Protein 2EPQ (pdb70)

Structure (mmCIF, N/CA/C/O backbone):
data_2EPQ
#
_entry.id   2EPQ
#
loop_
_entity.id
_entity.type
_entity.pdbx_description
1 polymer 'POZ-, AT hook-, and zinc finger-containing protein 1'
2 non-polymer 'ZINC ION'
#
loop_
_atom_site.group_PDB
_atom_site.id
_atom_site.type_symbol
_atom_site.label_atom_id
_atom_site.label_alt_id
_atom_site.label_comp_id
_atom_site.label_asym_id
_atom_site.label_entity_id
_atom_site.label_seq_id
_atom_site.pdbx_PDB_ins_code
_atom_site.Cartn_x
_atom_site.Cartn_y
_atom_site.Cartn_z
_atom_site.occupancy
_atom_site.B_iso_or_equiv
_atom_site.auth_seq_id
_atom_site.auth_comp_id
_atom_site.auth_asym_id
_atom_site.auth_atom_id
_atom_site.pdbx_PDB_model_num
ATOM 1 N N . GLY A 1 1 ? -4.126 9.120 -14.060 1.00 0.00 373 GLY A N 1
ATOM 2 C CA . GLY A 1 1 ? -3.592 9.448 -12.751 1.00 0.00 373 GLY A CA 1
ATOM 3 C C . GLY A 1 1 ? -2.107 9.750 -12.790 1.00 0.00 373 GLY A C 1
ATOM 4 O O . GLY A 1 1 ? -1.334 9.018 -13.407 1.00 0.00 373 GLY A O 1
ATOM 8 N N . SER A 1 2 ? -1.708 10.832 -12.129 1.00 0.00 374 SER A N 1
ATOM 9 C CA . SER A 1 2 ? -0.306 11.232 -12.095 1.00 0.00 374 SER A CA 1
ATOM 10 C C . SER A 1 2 ? 0.148 11.497 -10.663 1.00 0.00 374 SER A C 1
ATOM 11 O O . SER A 1 2 ? -0.376 12.382 -9.987 1.00 0.00 374 SER A O 1
ATOM 19 N N . SER A 1 3 ? 1.127 10.722 -10.206 1.00 0.00 375 SER A N 1
ATOM 20 C CA . SER A 1 3 ? 1.651 10.869 -8.853 1.00 0.00 375 SER A CA 1
ATOM 21 C C . SER A 1 3 ? 2.226 12.266 -8.642 1.00 0.00 375 SER A C 1
ATOM 22 O O . SER A 1 3 ? 1.663 13.077 -7.909 1.00 0.00 375 SER A O 1
ATOM 30 N N . GLY A 1 4 ? 3.353 12.539 -9.292 1.00 0.00 376 GLY A N 1
ATOM 31 C CA . GLY A 1 4 ? 3.988 13.838 -9.163 1.00 0.00 376 GLY A CA 1
ATOM 32 C C . GLY A 1 4 ? 5.197 13.805 -8.249 1.00 0.00 376 GLY A C 1
ATOM 33 O O . GLY A 1 4 ? 5.308 14.612 -7.326 1.00 0.00 376 GLY A O 1
ATOM 37 N N . SER A 1 5 ? 6.104 12.868 -8.505 1.00 0.00 377 SER A N 1
ATOM 38 C CA . SER A 1 5 ? 7.309 12.729 -7.694 1.00 0.00 377 SER A CA 1
ATOM 39 C C . SER A 1 5 ? 8.468 12.196 -8.531 1.00 0.00 377 SER A C 1
ATOM 40 O O . SER A 1 5 ? 8.315 11.232 -9.281 1.00 0.00 377 SER A O 1
ATOM 48 N N . SER A 1 6 ? 9.627 12.831 -8.397 1.00 0.00 378 SER A N 1
ATOM 49 C CA . SER A 1 6 ? 10.813 12.425 -9.143 1.00 0.00 378 SER A CA 1
ATOM 50 C C . SER A 1 6 ? 11.176 10.975 -8.838 1.00 0.00 378 SER A C 1
ATOM 51 O O . SER A 1 6 ? 11.703 10.262 -9.691 1.00 0.00 378 SER A O 1
ATOM 59 N N . GLY A 1 7 ? 10.889 10.544 -7.613 1.00 0.00 379 GLY A N 1
ATOM 60 C CA . GLY A 1 7 ? 11.192 9.182 -7.215 1.00 0.00 379 GLY A CA 1
ATOM 61 C C . GLY A 1 7 ? 10.936 8.937 -5.741 1.00 0.00 379 GLY A C 1
ATOM 62 O O . GLY A 1 7 ? 11.830 9.108 -4.913 1.00 0.00 379 GLY A O 1
ATOM 66 N N . GLU A 1 8 ? 9.711 8.538 -5.413 1.00 0.00 380 GLU A N 1
ATOM 67 C CA . GLU A 1 8 ? 9.340 8.272 -4.028 1.00 0.00 380 GLU A CA 1
ATOM 68 C C . GLU A 1 8 ? 8.356 7.109 -3.942 1.00 0.00 380 GLU A C 1
ATOM 69 O O . GLU A 1 8 ? 7.456 6.979 -4.772 1.00 0.00 380 GLU A O 1
ATOM 81 N N . LYS A 1 9 ? 8.534 6.265 -2.931 1.00 0.00 381 LYS A N 1
ATOM 82 C CA . LYS A 1 9 ? 7.662 5.113 -2.733 1.00 0.00 381 LYS A CA 1
ATOM 83 C C . LYS A 1 9 ? 7.702 4.187 -3.945 1.00 0.00 381 LYS A C 1
ATOM 84 O O . LYS A 1 9 ? 6.762 4.121 -4.737 1.00 0.00 381 LYS A O 1
ATOM 103 N N . PRO A 1 10 ? 8.815 3.452 -4.093 1.00 0.00 382 PRO A N 1
ATOM 104 C CA . PRO A 1 10 ? 9.002 2.515 -5.204 1.00 0.00 382 PRO A CA 1
ATOM 105 C C . PRO A 1 10 ? 8.094 1.295 -5.093 1.00 0.00 382 PRO A C 1
ATOM 106 O O . PRO A 1 10 ? 7.943 0.533 -6.048 1.00 0.00 382 PRO A O 1
ATOM 117 N N . TYR A 1 11 ? 7.491 1.117 -3.923 1.00 0.00 383 TYR A N 1
ATOM 118 C CA . TYR A 1 11 ? 6.599 -0.012 -3.687 1.00 0.00 383 TYR A CA 1
ATOM 119 C C . TYR A 1 11 ? 5.220 0.467 -3.244 1.00 0.00 383 TYR A C 1
ATOM 120 O O . TYR A 1 11 ? 5.049 0.953 -2.126 1.00 0.00 383 TYR A O 1
ATOM 138 N N . SER A 1 12 ? 4.239 0.325 -4.129 1.00 0.00 384 SER A N 1
ATOM 139 C CA . SER A 1 12 ? 2.875 0.746 -3.832 1.00 0.00 384 SER A CA 1
ATOM 140 C C . SER A 1 12 ? 1.863 -0.196 -4.478 1.00 0.00 384 SER A C 1
ATOM 141 O O . SER A 1 12 ? 2.217 -1.028 -5.314 1.00 0.00 384 SER A O 1
ATOM 149 N N . CYS A 1 13 ? 0.601 -0.059 -4.085 1.00 0.00 385 CYS A N 1
ATOM 150 C CA . CYS A 1 13 ? -0.464 -0.896 -4.624 1.00 0.00 385 CYS A CA 1
ATOM 151 C C . CYS A 1 13 ? -1.444 -0.066 -5.448 1.00 0.00 385 CYS A C 1
ATOM 152 O O . CYS A 1 13 ? -2.563 0.221 -5.023 1.00 0.00 385 CYS A O 1
ATOM 159 N N . PRO A 1 14 ? -1.015 0.329 -6.656 1.00 0.00 386 PRO A N 1
ATOM 160 C CA . PRO A 1 14 ? -1.839 1.131 -7.565 1.00 0.00 386 PRO A CA 1
ATOM 161 C C . PRO A 1 14 ? -3.013 0.341 -8.133 1.00 0.00 386 PRO A C 1
ATOM 162 O O . PRO A 1 14 ? -3.919 0.908 -8.744 1.00 0.00 386 PRO A O 1
ATOM 173 N N . VAL A 1 15 ? -2.991 -0.972 -7.926 1.00 0.00 387 VAL A N 1
ATOM 174 C CA . VAL A 1 15 ? -4.055 -1.841 -8.416 1.00 0.00 387 VAL A CA 1
ATOM 175 C C . VAL A 1 15 ? -5.387 -1.506 -7.753 1.00 0.00 387 VAL A C 1
ATOM 176 O O . VAL A 1 15 ? -6.424 -1.445 -8.414 1.00 0.00 387 VAL A O 1
ATOM 189 N N . CYS A 1 16 ? -5.351 -1.290 -6.443 1.00 0.00 388 CYS A N 1
ATOM 190 C CA . CYS A 1 16 ? -6.554 -0.961 -5.688 1.00 0.00 388 CYS A CA 1
ATOM 191 C C . CYS A 1 16 ? -6.453 0.436 -5.084 1.00 0.00 388 CYS A C 1
ATOM 192 O O . CYS A 1 16 ? -7.464 1.088 -4.827 1.00 0.00 388 CYS A O 1
ATOM 199 N N . GLY A 1 17 ? -5.223 0.891 -4.861 1.00 0.00 389 GLY A N 1
ATOM 200 C CA . GLY A 1 17 ? -5.012 2.208 -4.289 1.00 0.00 389 GLY A CA 1
ATOM 201 C C . GLY A 1 17 ? -4.593 2.147 -2.833 1.00 0.00 389 GLY A C 1
ATOM 202 O O . GLY A 1 17 ? -5.401 2.390 -1.936 1.00 0.00 389 GLY A O 1
ATOM 206 N N . LEU A 1 18 ? -3.327 1.821 -2.597 1.00 0.00 390 LEU A N 1
ATOM 207 C CA . LEU A 1 18 ? -2.801 1.728 -1.239 1.00 0.00 390 LEU A CA 1
ATOM 208 C C . LEU A 1 18 ? -1.279 1.631 -1.250 1.00 0.00 390 LEU A C 1
ATOM 209 O O . LEU A 1 18 ? -0.715 0.606 -1.633 1.00 0.00 390 LEU A O 1
ATOM 225 N N . ARG A 1 19 ? -0.620 2.704 -0.824 1.00 0.00 391 ARG A N 1
ATOM 226 C CA . ARG A 1 19 ? 0.836 2.740 -0.784 1.00 0.00 391 ARG A CA 1
ATOM 227 C C . ARG A 1 19 ? 1.376 1.755 0.250 1.00 0.00 391 ARG A C 1
ATOM 228 O O . ARG A 1 19 ? 0.639 1.282 1.115 1.00 0.00 391 ARG A O 1
ATOM 249 N N . PHE A 1 20 ? 2.666 1.451 0.153 1.00 0.00 392 PHE A N 1
ATOM 250 C CA . PHE A 1 20 ? 3.304 0.522 1.078 1.00 0.00 392 PHE A CA 1
ATOM 251 C C . PHE A 1 20 ? 4.766 0.896 1.302 1.00 0.00 392 PHE A C 1
ATOM 252 O O . PHE A 1 20 ? 5.432 1.414 0.404 1.00 0.00 392 PHE A O 1
ATOM 269 N N . LYS A 1 21 ? 5.261 0.630 2.506 1.00 0.00 393 LYS A N 1
ATOM 270 C CA . LYS A 1 21 ? 6.644 0.937 2.850 1.00 0.00 393 LYS A CA 1
ATOM 271 C C . LYS A 1 21 ? 7.525 -0.302 2.719 1.00 0.00 393 LYS A C 1
ATOM 272 O O . LYS A 1 21 ? 8.695 -0.206 2.347 1.00 0.00 393 LYS A O 1
ATOM 291 N N . ARG A 1 22 ? 6.955 -1.463 3.024 1.00 0.00 394 ARG A N 1
ATOM 292 C CA . ARG A 1 22 ? 7.689 -2.720 2.939 1.00 0.00 394 ARG A CA 1
ATOM 293 C C . ARG A 1 22 ? 7.543 -3.342 1.553 1.00 0.00 394 ARG A C 1
ATOM 294 O O . ARG A 1 22 ? 6.492 -3.237 0.921 1.00 0.00 394 ARG A O 1
ATOM 315 N N . LYS A 1 23 ? 8.605 -3.990 1.086 1.00 0.00 395 LYS A N 1
ATOM 316 C CA . LYS A 1 23 ? 8.596 -4.630 -0.223 1.00 0.00 395 LYS A CA 1
ATOM 317 C C . LYS A 1 23 ? 8.097 -6.068 -0.123 1.00 0.00 395 LYS A C 1
ATOM 318 O O . LYS A 1 23 ? 7.562 -6.618 -1.086 1.00 0.00 395 LYS A O 1
ATOM 337 N N . ASP A 1 24 ? 8.272 -6.670 1.048 1.00 0.00 396 ASP A N 1
ATOM 338 C CA . ASP A 1 24 ? 7.836 -8.043 1.274 1.00 0.00 396 ASP A CA 1
ATOM 339 C C . ASP A 1 24 ? 6.359 -8.089 1.654 1.00 0.00 396 ASP A C 1
ATOM 340 O O . ASP A 1 24 ? 5.669 -9.071 1.382 1.00 0.00 396 ASP A O 1
ATOM 349 N N . ARG A 1 25 ? 5.882 -7.020 2.284 1.00 0.00 397 ARG A N 1
ATOM 350 C CA . ARG A 1 25 ? 4.488 -6.940 2.702 1.00 0.00 397 ARG A CA 1
ATOM 351 C C . ARG A 1 25 ? 3.589 -6.558 1.530 1.00 0.00 397 ARG A C 1
ATOM 352 O O . ARG A 1 25 ? 2.476 -7.065 1.398 1.00 0.00 397 ARG A O 1
ATOM 373 N N . MET A 1 26 ? 4.081 -5.660 0.682 1.00 0.00 398 MET A N 1
ATOM 374 C CA . MET A 1 26 ? 3.323 -5.211 -0.480 1.00 0.00 398 MET A CA 1
ATOM 375 C C . MET A 1 26 ? 3.179 -6.334 -1.503 1.00 0.00 398 MET A C 1
ATOM 376 O O . MET A 1 26 ? 2.207 -6.380 -2.256 1.00 0.00 398 MET A O 1
ATOM 390 N N . SER A 1 27 ? 4.153 -7.238 -1.523 1.00 0.00 399 SER A N 1
ATOM 391 C CA . SER A 1 27 ? 4.137 -8.359 -2.456 1.00 0.00 399 SER A CA 1
ATOM 392 C C . SER A 1 27 ? 3.045 -9.358 -2.085 1.00 0.00 399 SER A C 1
ATOM 393 O O . SER A 1 27 ? 2.546 -10.093 -2.938 1.00 0.00 399 SER A O 1
ATOM 401 N N . TYR A 1 28 ? 2.680 -9.380 -0.809 1.00 0.00 400 TYR A N 1
ATOM 402 C CA . TYR A 1 28 ? 1.650 -10.290 -0.323 1.00 0.00 400 TYR A CA 1
ATOM 403 C C . TYR A 1 28 ? 0.262 -9.681 -0.491 1.00 0.00 400 TYR A C 1
ATOM 404 O O . TYR A 1 28 ? -0.734 -10.396 -0.603 1.00 0.00 400 TYR A O 1
ATOM 422 N N . HIS A 1 29 ? 0.203 -8.353 -0.507 1.00 0.00 401 HIS A N 1
ATOM 423 C CA . HIS A 1 29 ? -1.062 -7.645 -0.662 1.00 0.00 401 HIS A CA 1
ATOM 424 C C . HIS A 1 29 ? -1.376 -7.409 -2.137 1.00 0.00 401 HIS A C 1
ATOM 425 O O . HIS A 1 29 ? -2.428 -7.815 -2.631 1.00 0.00 401 HIS A O 1
ATOM 439 N N . VAL A 1 30 ? -0.456 -6.750 -2.834 1.00 0.00 402 VAL A N 1
ATOM 440 C CA . VAL A 1 30 ? -0.634 -6.460 -4.252 1.00 0.00 402 VAL A CA 1
ATOM 441 C C . VAL A 1 30 ? -0.965 -7.726 -5.034 1.00 0.00 402 VAL A C 1
ATOM 442 O O . VAL A 1 30 ? -1.740 -7.693 -5.990 1.00 0.00 402 VAL A O 1
ATOM 455 N N . ARG A 1 31 ? -0.372 -8.842 -4.622 1.00 0.00 403 ARG A N 1
ATOM 456 C CA . ARG A 1 31 ? -0.603 -10.120 -5.285 1.00 0.00 403 ARG A CA 1
ATOM 457 C C . ARG A 1 31 ? -2.036 -10.596 -5.062 1.00 0.00 403 ARG A C 1
ATOM 458 O O . ARG A 1 31 ? -2.616 -11.270 -5.913 1.00 0.00 403 ARG A O 1
ATOM 479 N N . SER A 1 32 ? -2.599 -10.242 -3.912 1.00 0.00 404 SER A N 1
ATOM 480 C CA . SER A 1 32 ? -3.962 -10.637 -3.575 1.00 0.00 404 SER A CA 1
ATOM 481 C C . SER A 1 32 ? -4.928 -10.266 -4.696 1.00 0.00 404 SER A C 1
ATOM 482 O O . SER A 1 32 ? -5.941 -10.934 -4.905 1.00 0.00 404 SER A O 1
ATOM 490 N N . HIS A 1 33 ? -4.607 -9.194 -5.414 1.00 0.00 405 HIS A N 1
ATOM 491 C CA . HIS A 1 33 ? -5.446 -8.733 -6.515 1.00 0.00 405 HIS A CA 1
ATOM 492 C C . HIS A 1 33 ? -5.208 -9.571 -7.768 1.00 0.00 405 HIS A C 1
ATOM 493 O O . HIS A 1 33 ? -6.103 -10.275 -8.234 1.00 0.00 405 HIS A O 1
ATOM 507 N N . ASP A 1 34 ? -3.996 -9.489 -8.307 1.00 0.00 406 ASP A N 1
ATOM 508 C CA . ASP A 1 34 ? -3.640 -10.240 -9.505 1.00 0.00 406 ASP A CA 1
ATOM 509 C C . ASP A 1 34 ? -3.324 -11.693 -9.162 1.00 0.00 406 ASP A C 1
ATOM 510 O O . ASP A 1 34 ? -2.167 -12.055 -8.957 1.00 0.00 406 ASP A O 1
ATOM 519 N N . GLY A 1 35 ? -4.363 -12.521 -9.100 1.00 0.00 407 GLY A N 1
ATOM 520 C CA . GLY A 1 35 ? -4.175 -13.924 -8.780 1.00 0.00 407 GLY A CA 1
ATOM 521 C C . GLY A 1 35 ? -3.775 -14.745 -9.989 1.00 0.00 407 GLY A C 1
ATOM 522 O O . GLY A 1 35 ? -4.450 -14.719 -11.018 1.00 0.00 407 GLY A O 1
ATOM 526 N N . SER A 1 36 ? -2.671 -15.476 -9.867 1.00 0.00 408 SER A N 1
ATOM 527 C CA . SER A 1 36 ? -2.178 -16.305 -10.960 1.00 0.00 408 SER A CA 1
ATOM 528 C C . SER A 1 36 ? -1.302 -17.437 -10.432 1.00 0.00 408 SER A C 1
ATOM 529 O O . SER A 1 36 ? -0.410 -17.216 -9.612 1.00 0.00 408 SER A O 1
ATOM 537 N N . VAL A 1 37 ? -1.562 -18.650 -10.908 1.00 0.00 409 VAL A N 1
ATOM 538 C CA . VAL A 1 37 ? -0.798 -19.818 -10.485 1.00 0.00 409 VAL A CA 1
ATOM 539 C C . VAL A 1 37 ? -1.163 -21.044 -11.315 1.00 0.00 409 VAL A C 1
ATOM 540 O O . VAL A 1 37 ? -2.304 -21.195 -11.748 1.00 0.00 409 VAL A O 1
ATOM 553 N N . GLY A 1 38 ? -0.184 -21.917 -11.533 1.00 0.00 410 GLY A N 1
ATOM 554 C CA . GLY A 1 38 ? -0.423 -23.120 -12.309 1.00 0.00 410 GLY A CA 1
ATOM 555 C C . GLY A 1 38 ? 0.857 -23.866 -12.630 1.00 0.00 410 GLY A C 1
ATOM 556 O O . GLY A 1 38 ? 1.197 -24.058 -13.798 1.00 0.00 410 GLY A O 1
ATOM 560 N N . LYS A 1 39 ? 1.572 -24.286 -11.592 1.00 0.00 411 LYS A N 1
ATOM 561 C CA . LYS A 1 39 ? 2.822 -25.015 -11.767 1.00 0.00 411 LYS A CA 1
ATOM 562 C C . LYS A 1 39 ? 2.632 -26.203 -12.705 1.00 0.00 411 LYS A C 1
ATOM 563 O O . LYS A 1 39 ? 1.511 -26.665 -12.917 1.00 0.00 411 LYS A O 1
ATOM 582 N N . SER A 1 40 ? 3.735 -26.693 -13.262 1.00 0.00 412 SER A N 1
ATOM 583 C CA . SER A 1 40 ? 3.689 -27.827 -14.178 1.00 0.00 412 SER A CA 1
ATOM 584 C C . SER A 1 40 ? 3.395 -29.121 -13.427 1.00 0.00 412 SER A C 1
ATOM 585 O O . SER A 1 40 ? 3.529 -29.188 -12.206 1.00 0.00 412 SER A O 1
ATOM 593 N N . GLY A 1 41 ? 2.992 -30.150 -14.167 1.00 0.00 413 GLY A N 1
ATOM 594 C CA . GLY A 1 41 ? 2.684 -31.429 -13.555 1.00 0.00 413 GLY A CA 1
ATOM 595 C C . GLY A 1 41 ? 3.929 -32.184 -13.132 1.00 0.00 413 GLY A C 1
ATOM 596 O O . GLY A 1 41 ? 5.053 -31.799 -13.453 1.00 0.00 413 GLY A O 1
ATOM 600 N N . PRO A 1 42 ? 3.734 -33.285 -12.392 1.00 0.00 414 PRO A N 1
ATOM 601 C CA . PRO A 1 42 ? 4.839 -34.118 -11.907 1.00 0.00 414 PRO A CA 1
ATOM 602 C C . PRO A 1 42 ? 5.530 -34.878 -13.034 1.00 0.00 414 PRO A C 1
ATOM 603 O O . PRO A 1 42 ? 4.981 -35.837 -13.576 1.00 0.00 414 PRO A O 1
ATOM 614 N N . SER A 1 43 ? 6.737 -34.444 -13.382 1.00 0.00 415 SER A N 1
ATOM 615 C CA . SER A 1 43 ? 7.502 -35.082 -14.447 1.00 0.00 415 SER A CA 1
ATOM 616 C C . SER A 1 43 ? 8.032 -36.440 -13.997 1.00 0.00 415 SER A C 1
ATOM 617 O O . SER A 1 43 ? 8.239 -36.674 -12.806 1.00 0.00 415 SER A O 1
ATOM 625 N N . SER A 1 44 ? 8.248 -37.332 -14.958 1.00 0.00 416 SER A N 1
ATOM 626 C CA . SER A 1 44 ? 8.750 -38.669 -14.662 1.00 0.00 416 SER A CA 1
ATOM 627 C C . SER A 1 44 ? 10.066 -38.597 -13.894 1.00 0.00 416 SER A C 1
ATOM 628 O O . SER A 1 44 ? 10.764 -37.584 -13.929 1.00 0.00 416 SER A O 1
ATOM 636 N N . GLY A 1 45 ? 10.399 -39.680 -13.199 1.00 0.00 417 GLY A N 1
ATOM 637 C CA . GLY A 1 45 ? 11.630 -39.720 -12.431 1.00 0.00 417 GLY A CA 1
ATOM 638 C C . GLY A 1 45 ? 11.383 -39.657 -10.937 1.00 0.00 417 GLY A C 1
ATOM 639 O O . GLY A 1 45 ? 11.842 -40.542 -10.216 1.00 0.00 417 GLY A O 1
ATOM 644 N N . GLY A 1 1 ? 2.777 18.184 -10.887 1.00 0.00 373 GLY A N 2
ATOM 645 C CA . GLY A 1 1 ? 1.731 19.189 -10.905 1.00 0.00 373 GLY A CA 2
ATOM 646 C C . GLY A 1 1 ? 1.274 19.575 -9.512 1.00 0.00 373 GLY A C 2
ATOM 647 O O . GLY A 1 1 ? 1.371 20.738 -9.120 1.00 0.00 373 GLY A O 2
ATOM 651 N N . SER A 1 2 ? 0.774 18.598 -8.763 1.00 0.00 374 SER A N 2
ATOM 652 C CA . SER A 1 2 ? 0.295 18.842 -7.407 1.00 0.00 374 SER A CA 2
ATOM 653 C C . SER A 1 2 ? 1.420 18.660 -6.393 1.00 0.00 374 SER A C 2
ATOM 654 O O . SER A 1 2 ? 2.542 18.301 -6.751 1.00 0.00 374 SER A O 2
ATOM 662 N N . SER A 1 3 ? 1.111 18.910 -5.124 1.00 0.00 375 SER A N 2
ATOM 663 C CA . SER A 1 3 ? 2.095 18.777 -4.057 1.00 0.00 375 SER A CA 2
ATOM 664 C C . SER A 1 3 ? 1.564 17.891 -2.934 1.00 0.00 375 SER A C 2
ATOM 665 O O . SER A 1 3 ? 0.382 17.550 -2.904 1.00 0.00 375 SER A O 2
ATOM 673 N N . GLY A 1 4 ? 2.447 17.521 -2.012 1.00 0.00 376 GLY A N 2
ATOM 674 C CA . GLY A 1 4 ? 2.049 16.677 -0.900 1.00 0.00 376 GLY A CA 2
ATOM 675 C C . GLY A 1 4 ? 2.585 15.265 -1.023 1.00 0.00 376 GLY A C 2
ATOM 676 O O . GLY A 1 4 ? 3.151 14.723 -0.074 1.00 0.00 376 GLY A O 2
ATOM 680 N N . SER A 1 5 ? 2.405 14.665 -2.196 1.00 0.00 377 SER A N 2
ATOM 681 C CA . SER A 1 5 ? 2.870 13.304 -2.438 1.00 0.00 377 SER A CA 2
ATOM 682 C C . SER A 1 5 ? 4.143 13.307 -3.278 1.00 0.00 377 SER A C 2
ATOM 683 O O . SER A 1 5 ? 4.281 12.524 -4.218 1.00 0.00 377 SER A O 2
ATOM 691 N N . SER A 1 6 ? 5.072 14.193 -2.931 1.00 0.00 378 SER A N 2
ATOM 692 C CA . SER A 1 6 ? 6.333 14.301 -3.655 1.00 0.00 378 SER A CA 2
ATOM 693 C C . SER A 1 6 ? 7.372 13.341 -3.083 1.00 0.00 378 SER A C 2
ATOM 694 O O . SER A 1 6 ? 8.016 13.633 -2.077 1.00 0.00 378 SER A O 2
ATOM 702 N N . GLY A 1 7 ? 7.529 12.192 -3.734 1.00 0.00 379 GLY A N 2
ATOM 703 C CA . GLY A 1 7 ? 8.490 11.205 -3.276 1.00 0.00 379 GLY A CA 2
ATOM 704 C C . GLY A 1 7 ? 8.392 9.901 -4.043 1.00 0.00 379 GLY A C 2
ATOM 705 O O . GLY A 1 7 ? 7.351 9.592 -4.622 1.00 0.00 379 GLY A O 2
ATOM 709 N N . GLU A 1 8 ? 9.479 9.137 -4.048 1.00 0.00 380 GLU A N 2
ATOM 710 C CA . GLU A 1 8 ? 9.511 7.860 -4.752 1.00 0.00 380 GLU A CA 2
ATOM 711 C C . GLU A 1 8 ? 8.818 6.772 -3.938 1.00 0.00 380 GLU A C 2
ATOM 712 O O . GLU A 1 8 ? 9.000 6.677 -2.724 1.00 0.00 380 GLU A O 2
ATOM 724 N N . LYS A 1 9 ? 8.021 5.952 -4.615 1.00 0.00 381 LYS A N 2
ATOM 725 C CA . LYS A 1 9 ? 7.299 4.870 -3.956 1.00 0.00 381 LYS A CA 2
ATOM 726 C C . LYS A 1 9 ? 7.151 3.670 -4.887 1.00 0.00 381 LYS A C 2
ATOM 727 O O . LYS A 1 9 ? 6.072 3.390 -5.410 1.00 0.00 381 LYS A O 2
ATOM 746 N N . PRO A 1 10 ? 8.258 2.943 -5.098 1.00 0.00 382 PRO A N 2
ATOM 747 C CA . PRO A 1 10 ? 8.276 1.761 -5.964 1.00 0.00 382 PRO A CA 2
ATOM 748 C C . PRO A 1 10 ? 7.504 0.591 -5.364 1.00 0.00 382 PRO A C 2
ATOM 749 O O . PRO A 1 10 ? 7.174 -0.370 -6.059 1.00 0.00 382 PRO A O 2
ATOM 760 N N . TYR A 1 11 ? 7.220 0.678 -4.069 1.00 0.00 383 TYR A N 2
ATOM 761 C CA . TYR A 1 11 ? 6.488 -0.375 -3.375 1.00 0.00 383 TYR A CA 2
ATOM 762 C C . TYR A 1 11 ? 5.100 0.106 -2.964 1.00 0.00 383 TYR A C 2
ATOM 763 O O . TYR A 1 11 ? 4.856 0.408 -1.796 1.00 0.00 383 TYR A O 2
ATOM 781 N N . SER A 1 12 ? 4.193 0.174 -3.934 1.00 0.00 384 SER A N 2
ATOM 782 C CA . SER A 1 12 ? 2.830 0.621 -3.676 1.00 0.00 384 SER A CA 2
ATOM 783 C C . SER A 1 12 ? 1.818 -0.324 -4.317 1.00 0.00 384 SER A C 2
ATOM 784 O O . SER A 1 12 ? 2.188 -1.310 -4.955 1.00 0.00 384 SER A O 2
ATOM 792 N N . CYS A 1 13 ? 0.537 -0.016 -4.142 1.00 0.00 385 CYS A N 2
ATOM 793 C CA . CYS A 1 13 ? -0.531 -0.836 -4.702 1.00 0.00 385 CYS A CA 2
ATOM 794 C C . CYS A 1 13 ? -1.499 0.015 -5.518 1.00 0.00 385 CYS A C 2
ATOM 795 O O . CYS A 1 13 ? -2.616 0.309 -5.093 1.00 0.00 385 CYS A O 2
ATOM 802 N N . PRO A 1 14 ? -1.062 0.420 -6.720 1.00 0.00 386 PRO A N 2
ATOM 803 C CA . PRO A 1 14 ? -1.874 1.242 -7.622 1.00 0.00 386 PRO A CA 2
ATOM 804 C C . PRO A 1 14 ? -3.055 0.472 -8.203 1.00 0.00 386 PRO A C 2
ATOM 805 O O . PRO A 1 14 ? -3.930 1.050 -8.846 1.00 0.00 386 PRO A O 2
ATOM 816 N N . VAL A 1 15 ? -3.073 -0.837 -7.971 1.00 0.00 387 VAL A N 2
ATOM 817 C CA . VAL A 1 15 ? -4.148 -1.687 -8.470 1.00 0.00 387 VAL A CA 2
ATOM 818 C C . VAL A 1 15 ? -5.468 -1.366 -7.779 1.00 0.00 387 VAL A C 2
ATOM 819 O O . VAL A 1 15 ? -6.520 -1.321 -8.417 1.00 0.00 387 VAL A O 2
ATOM 832 N N . CYS A 1 16 ? -5.406 -1.144 -6.470 1.00 0.00 388 CYS A N 2
ATOM 833 C CA . CYS A 1 16 ? -6.596 -0.827 -5.690 1.00 0.00 388 CYS A CA 2
ATOM 834 C C . CYS A 1 16 ? -6.498 0.574 -5.094 1.00 0.00 388 CYS A C 2
ATOM 835 O O . CYS A 1 16 ? -7.512 1.214 -4.816 1.00 0.00 388 CYS A O 2
ATOM 842 N N . GLY A 1 17 ? -5.270 1.045 -4.901 1.00 0.00 389 GLY A N 2
ATOM 843 C CA . GLY A 1 17 ? -5.062 2.367 -4.339 1.00 0.00 389 GLY A CA 2
ATOM 844 C C . GLY A 1 17 ? -4.627 2.318 -2.888 1.00 0.00 389 GLY A C 2
ATOM 845 O O . GLY A 1 17 ? -5.409 2.623 -1.987 1.00 0.00 389 GLY A O 2
ATOM 849 N N . LEU A 1 18 ? -3.376 1.934 -2.660 1.00 0.00 390 LEU A N 2
ATOM 850 C CA . LEU A 1 18 ? -2.837 1.844 -1.307 1.00 0.00 390 LEU A CA 2
ATOM 851 C C . LEU A 1 18 ? -1.324 1.659 -1.335 1.00 0.00 390 LEU A C 2
ATOM 852 O O . LEU A 1 18 ? -0.827 0.578 -1.653 1.00 0.00 390 LEU A O 2
ATOM 868 N N . ARG A 1 19 ? -0.597 2.718 -0.996 1.00 0.00 391 ARG A N 2
ATOM 869 C CA . ARG A 1 19 ? 0.861 2.672 -0.981 1.00 0.00 391 ARG A CA 2
ATOM 870 C C . ARG A 1 19 ? 1.363 1.698 0.081 1.00 0.00 391 ARG A C 2
ATOM 871 O O . ARG A 1 19 ? 0.611 1.286 0.965 1.00 0.00 391 ARG A O 2
ATOM 892 N N . PHE A 1 20 ? 2.637 1.333 -0.013 1.00 0.00 392 PHE A N 2
ATOM 893 C CA . PHE A 1 20 ? 3.239 0.407 0.938 1.00 0.00 392 PHE A CA 2
ATOM 894 C C . PHE A 1 20 ? 4.653 0.848 1.306 1.00 0.00 392 PHE A C 2
ATOM 895 O O . PHE A 1 20 ? 5.339 1.498 0.517 1.00 0.00 392 PHE A O 2
ATOM 912 N N . LYS A 1 21 ? 5.083 0.490 2.511 1.00 0.00 393 LYS A N 2
ATOM 913 C CA . LYS A 1 21 ? 6.414 0.846 2.986 1.00 0.00 393 LYS A CA 2
ATOM 914 C C . LYS A 1 21 ? 7.351 -0.356 2.933 1.00 0.00 393 LYS A C 2
ATOM 915 O O . LYS A 1 21 ? 8.560 -0.206 2.753 1.00 0.00 393 LYS A O 2
ATOM 934 N N . ARG A 1 22 ? 6.785 -1.549 3.089 1.00 0.00 394 ARG A N 2
ATOM 935 C CA . ARG A 1 22 ? 7.570 -2.777 3.059 1.00 0.00 394 ARG A CA 2
ATOM 936 C C . ARG A 1 22 ? 7.630 -3.349 1.646 1.00 0.00 394 ARG A C 2
ATOM 937 O O . ARG A 1 22 ? 6.683 -3.217 0.870 1.00 0.00 394 ARG A O 2
ATOM 958 N N . LYS A 1 23 ? 8.750 -3.984 1.317 1.00 0.00 395 LYS A N 2
ATOM 959 C CA . LYS A 1 23 ? 8.934 -4.577 -0.002 1.00 0.00 395 LYS A CA 2
ATOM 960 C C . LYS A 1 23 ? 8.379 -5.998 -0.043 1.00 0.00 395 LYS A C 2
ATOM 961 O O . LYS A 1 23 ? 7.997 -6.495 -1.102 1.00 0.00 395 LYS A O 2
ATOM 980 N N . ASP A 1 24 ? 8.336 -6.644 1.117 1.00 0.00 396 ASP A N 2
ATOM 981 C CA . ASP A 1 24 ? 7.825 -8.006 1.214 1.00 0.00 396 ASP A CA 2
ATOM 982 C C . ASP A 1 24 ? 6.308 -8.007 1.381 1.00 0.00 396 ASP A C 2
ATOM 983 O O . ASP A 1 24 ? 5.593 -8.689 0.647 1.00 0.00 396 ASP A O 2
ATOM 992 N N . ARG A 1 25 ? 5.825 -7.239 2.352 1.00 0.00 397 ARG A N 2
ATOM 993 C CA . ARG A 1 25 ? 4.393 -7.153 2.617 1.00 0.00 397 ARG A CA 2
ATOM 994 C C . ARG A 1 25 ? 3.636 -6.704 1.370 1.00 0.00 397 ARG A C 2
ATOM 995 O O . ARG A 1 25 ? 2.617 -7.290 1.007 1.00 0.00 397 ARG A O 2
ATOM 1016 N N . MET A 1 26 ? 4.141 -5.660 0.721 1.00 0.00 398 MET A N 2
ATOM 1017 C CA . MET A 1 26 ? 3.513 -5.134 -0.485 1.00 0.00 398 MET A CA 2
ATOM 1018 C C . MET A 1 26 ? 3.322 -6.234 -1.524 1.00 0.00 398 MET A C 2
ATOM 1019 O O . MET A 1 26 ? 2.324 -6.254 -2.245 1.00 0.00 398 MET A O 2
ATOM 1033 N N . SER A 1 27 ? 4.285 -7.147 -1.596 1.00 0.00 399 SER A N 2
ATOM 1034 C CA . SER A 1 27 ? 4.225 -8.248 -2.550 1.00 0.00 399 SER A CA 2
ATOM 1035 C C . SER A 1 27 ? 3.132 -9.241 -2.165 1.00 0.00 399 SER A C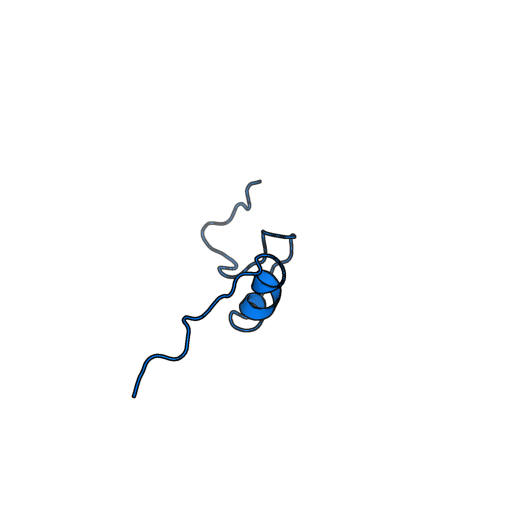 2
ATOM 1036 O O . SER A 1 27 ? 2.596 -9.951 -3.016 1.00 0.00 399 SER A O 2
ATOM 1044 N N . TYR A 1 28 ? 2.808 -9.284 -0.878 1.00 0.00 400 TYR A N 2
ATOM 1045 C CA . TYR A 1 28 ? 1.781 -10.191 -0.379 1.00 0.00 400 TYR A CA 2
ATOM 1046 C C . TYR A 1 28 ? 0.389 -9.596 -0.569 1.00 0.00 400 TYR A C 2
ATOM 1047 O O . TYR A 1 28 ? -0.601 -10.321 -0.673 1.00 0.00 400 TYR A O 2
ATOM 1065 N N . HIS A 1 29 ? 0.321 -8.269 -0.615 1.00 0.00 401 HIS A N 2
ATOM 1066 C CA . HIS A 1 29 ? -0.948 -7.574 -0.794 1.00 0.00 401 HIS A CA 2
ATOM 1067 C C . HIS A 1 29 ? -1.234 -7.337 -2.274 1.00 0.00 401 HIS A C 2
ATOM 1068 O O . HIS A 1 29 ? -2.280 -7.735 -2.787 1.00 0.00 401 HIS A O 2
ATOM 1082 N N . VAL A 1 30 ? -0.297 -6.685 -2.955 1.00 0.00 402 VAL A N 2
ATOM 1083 C CA . VAL A 1 30 ? -0.448 -6.395 -4.376 1.00 0.00 402 VAL A CA 2
ATOM 1084 C C . VAL A 1 30 ? -0.770 -7.660 -5.164 1.00 0.00 402 VAL A C 2
ATOM 1085 O O . VAL A 1 30 ? -1.445 -7.607 -6.192 1.00 0.00 402 VAL A O 2
ATOM 1098 N N . ARG A 1 31 ? -0.283 -8.795 -4.675 1.00 0.00 403 ARG A N 2
ATOM 1099 C CA . ARG A 1 31 ? -0.519 -10.074 -5.333 1.00 0.00 403 ARG A CA 2
ATOM 1100 C C . ARG A 1 31 ? -1.934 -10.575 -5.057 1.00 0.00 403 ARG A C 2
ATOM 1101 O O . ARG A 1 31 ? -2.543 -11.238 -5.897 1.00 0.00 403 ARG A O 2
ATOM 1122 N N . SER A 1 32 ? -2.449 -10.255 -3.875 1.00 0.00 404 SER A N 2
ATOM 1123 C CA . SER A 1 32 ? -3.790 -10.676 -3.486 1.00 0.00 404 SER A CA 2
ATOM 1124 C C . SER A 1 32 ? -4.811 -10.294 -4.554 1.00 0.00 404 SER A C 2
ATOM 1125 O O . SER A 1 32 ? -5.823 -10.971 -4.732 1.00 0.00 404 SER A O 2
ATOM 1133 N N . HIS A 1 33 ? -4.536 -9.203 -5.262 1.00 0.00 405 HIS A N 2
ATOM 1134 C CA . HIS A 1 33 ? -5.430 -8.729 -6.313 1.00 0.00 405 HIS A CA 2
ATOM 1135 C C . HIS A 1 33 ? -5.315 -9.602 -7.558 1.00 0.00 405 HIS A C 2
ATOM 1136 O O . HIS A 1 33 ? -6.290 -10.219 -7.988 1.00 0.00 405 HIS A O 2
ATOM 1150 N N . ASP A 1 34 ? -4.118 -9.650 -8.133 1.00 0.00 406 ASP A N 2
ATOM 1151 C CA . ASP A 1 34 ? -3.876 -10.448 -9.330 1.00 0.00 406 ASP A CA 2
ATOM 1152 C C . ASP A 1 34 ? -3.758 -11.928 -8.980 1.00 0.00 406 ASP A C 2
ATOM 1153 O O . ASP A 1 34 ? -2.656 -12.463 -8.864 1.00 0.00 406 ASP A O 2
ATOM 1162 N N . GLY A 1 35 ? -4.902 -12.585 -8.813 1.00 0.00 407 GLY A N 2
ATOM 1163 C CA . GLY A 1 35 ? -4.905 -13.997 -8.478 1.00 0.00 407 GLY A CA 2
ATOM 1164 C C . GLY A 1 35 ? -4.886 -14.885 -9.706 1.00 0.00 407 GLY A C 2
ATOM 1165 O O . GLY A 1 35 ? -3.868 -14.988 -10.390 1.00 0.00 407 GLY A O 2
ATOM 1169 N N . SER A 1 36 ? -6.015 -15.529 -9.985 1.00 0.00 408 SER A N 2
ATOM 1170 C CA . SER A 1 36 ? -6.122 -16.418 -11.137 1.00 0.00 408 SER A CA 2
ATOM 1171 C C . SER A 1 36 ? -7.198 -15.928 -12.102 1.00 0.00 408 SER A C 2
ATOM 1172 O O . SER A 1 36 ? -8.042 -16.703 -12.554 1.00 0.00 408 SER A O 2
ATOM 1180 N N . VAL A 1 37 ? -7.161 -14.637 -12.413 1.00 0.00 409 VAL A N 2
ATOM 1181 C CA . VAL A 1 37 ? -8.131 -14.042 -13.325 1.00 0.00 409 VAL A CA 2
ATOM 1182 C C . VAL A 1 37 ? -7.443 -13.445 -14.547 1.00 0.00 409 VAL A C 2
ATOM 1183 O O . VAL A 1 37 ? -6.991 -12.301 -14.521 1.00 0.00 409 VAL A O 2
ATOM 1196 N N . GLY A 1 38 ? -7.366 -14.229 -15.618 1.00 0.00 410 GLY A N 2
ATOM 1197 C CA . GLY A 1 38 ? -6.731 -13.760 -16.837 1.00 0.00 410 GLY A CA 2
ATOM 1198 C C . GLY A 1 38 ? -7.487 -14.178 -18.082 1.00 0.00 410 GLY A C 2
ATOM 1199 O O . GLY A 1 38 ? -7.616 -15.368 -18.370 1.00 0.00 410 GLY A O 2
ATOM 1203 N N . LYS A 1 39 ? -7.991 -13.197 -18.823 1.00 0.00 411 LYS A N 2
ATOM 1204 C CA . LYS A 1 39 ? -8.739 -13.468 -20.045 1.00 0.00 411 LYS A CA 2
ATOM 1205 C C . LYS A 1 39 ? -7.811 -13.500 -21.255 1.00 0.00 411 LYS A C 2
ATOM 1206 O O . LYS A 1 39 ? -7.898 -14.399 -22.092 1.00 0.00 411 LYS A O 2
ATOM 1225 N N . SER A 1 40 ? -6.922 -12.516 -21.341 1.00 0.00 412 SER A N 2
ATOM 1226 C CA . SER A 1 40 ? -5.979 -12.431 -22.450 1.00 0.00 412 SER A CA 2
ATOM 1227 C C . SER A 1 40 ? -5.053 -13.643 -22.469 1.00 0.00 412 SER A C 2
ATOM 1228 O O . SER A 1 40 ? -4.687 -14.176 -21.422 1.00 0.00 412 SER A O 2
ATOM 1236 N N . GLY A 1 41 ? -4.677 -14.074 -23.670 1.00 0.00 413 GLY A N 2
ATOM 1237 C CA . GLY A 1 41 ? -3.796 -15.219 -23.805 1.00 0.00 413 GLY A CA 2
ATOM 1238 C C . GLY A 1 41 ? -4.558 -16.516 -23.994 1.00 0.00 413 GLY A C 2
ATOM 1239 O O . GLY A 1 41 ? -5.772 -16.582 -23.803 1.00 0.00 413 GLY A O 2
ATOM 1243 N N . PRO A 1 42 ? -3.837 -17.579 -24.380 1.00 0.00 414 PRO A N 2
ATOM 1244 C CA . PRO A 1 42 ? -4.432 -18.900 -24.605 1.00 0.00 414 PRO A CA 2
ATOM 1245 C C . PRO A 1 42 ? -4.889 -19.558 -23.308 1.00 0.00 414 PRO A C 2
ATOM 1246 O O . PRO A 1 42 ? -5.988 -20.108 -23.233 1.00 0.00 414 PRO A O 2
ATOM 1257 N N . SER A 1 43 ? -4.039 -19.498 -22.287 1.00 0.00 415 SER A N 2
ATOM 1258 C CA . SER A 1 43 ? -4.356 -20.092 -20.993 1.00 0.00 415 SER A CA 2
ATOM 1259 C C . SER A 1 43 ? -4.823 -19.026 -20.006 1.00 0.00 415 SER A C 2
ATOM 1260 O O . SER A 1 43 ? -4.280 -17.922 -19.965 1.00 0.00 415 SER A O 2
ATOM 1268 N N . SER A 1 44 ? -5.833 -19.366 -19.212 1.00 0.00 416 SER A N 2
ATOM 1269 C CA . SER A 1 44 ? -6.377 -18.438 -18.228 1.00 0.00 416 SER A CA 2
ATOM 1270 C C . SER A 1 44 ? -5.327 -18.080 -17.180 1.00 0.00 416 SER A C 2
ATOM 1271 O O . SER A 1 44 ? -5.318 -16.971 -16.648 1.00 0.00 416 SER A O 2
ATOM 1279 N N . GLY A 1 45 ? -4.442 -19.029 -16.890 1.00 0.00 417 GLY A N 2
ATOM 1280 C CA . GLY A 1 45 ? -3.400 -18.796 -15.908 1.00 0.00 417 GLY A CA 2
ATOM 1281 C C . GLY A 1 45 ? -3.769 -19.321 -14.535 1.00 0.00 417 GLY A C 2
ATOM 1282 O O . GLY A 1 45 ? -4.807 -18.930 -14.003 1.00 0.00 417 GLY A O 2
ATOM 1287 N N . GLY A 1 1 ? -2.724 10.829 -12.450 1.00 0.00 373 GLY A N 3
ATOM 1288 C CA . GLY A 1 1 ? -1.984 11.942 -13.017 1.00 0.00 373 GLY A CA 3
ATOM 1289 C C . GLY A 1 1 ? -1.607 12.978 -11.976 1.00 0.00 373 GLY A C 3
ATOM 1290 O O . GLY A 1 1 ? -2.322 13.961 -11.783 1.00 0.00 373 GLY A O 3
ATOM 1294 N N . SER A 1 2 ? -0.482 12.757 -11.304 1.00 0.00 374 SER A N 3
ATOM 1295 C CA . SER A 1 2 ? -0.015 13.677 -10.273 1.00 0.00 374 SER A CA 3
ATOM 1296 C C . SER A 1 2 ? 1.055 14.614 -10.826 1.00 0.00 374 SER A C 3
ATOM 1297 O O . SER A 1 2 ? 1.929 14.196 -11.585 1.00 0.00 374 SER A O 3
ATOM 1305 N N . SER A 1 3 ? 0.978 15.883 -10.439 1.00 0.00 375 SER A N 3
ATOM 1306 C CA . SER A 1 3 ? 1.936 16.881 -10.898 1.00 0.00 375 SER A CA 3
ATOM 1307 C C . SER A 1 3 ? 3.151 16.933 -9.976 1.00 0.00 375 SER A C 3
ATOM 1308 O O . SER A 1 3 ? 3.201 17.731 -9.041 1.00 0.00 375 SER A O 3
ATOM 1316 N N . GLY A 1 4 ? 4.129 16.074 -10.247 1.00 0.00 376 GLY A N 3
ATOM 1317 C CA . GLY A 1 4 ? 5.330 16.037 -9.434 1.00 0.00 376 GLY A CA 3
ATOM 1318 C C . GLY A 1 4 ? 5.079 15.461 -8.054 1.00 0.00 376 GLY A C 3
ATOM 1319 O O . GLY A 1 4 ? 4.714 16.186 -7.129 1.00 0.00 376 GLY A O 3
ATOM 1323 N N . SER A 1 5 ? 5.272 14.153 -7.917 1.00 0.00 377 SER A N 3
ATOM 1324 C CA . SER A 1 5 ? 5.059 13.479 -6.642 1.00 0.00 377 SER A CA 3
ATOM 1325 C C . SER A 1 5 ? 6.225 13.732 -5.691 1.00 0.00 377 SER A C 3
ATOM 1326 O O . SER A 1 5 ? 7.353 13.969 -6.124 1.00 0.00 377 SER A O 3
ATOM 1334 N N . SER A 1 6 ? 5.944 13.679 -4.393 1.00 0.00 378 SER A N 3
ATOM 1335 C CA . SER A 1 6 ? 6.968 13.906 -3.380 1.00 0.00 378 SER A CA 3
ATOM 1336 C C . SER A 1 6 ? 7.241 12.631 -2.588 1.00 0.00 378 SER A C 3
ATOM 1337 O O . SER A 1 6 ? 6.516 11.644 -2.710 1.00 0.00 378 SER A O 3
ATOM 1345 N N . GLY A 1 7 ? 8.292 12.660 -1.775 1.00 0.00 379 GLY A N 3
ATOM 1346 C CA . GLY A 1 7 ? 8.643 11.501 -0.974 1.00 0.00 379 GLY A CA 3
ATOM 1347 C C . GLY A 1 7 ? 9.256 10.389 -1.801 1.00 0.00 379 GLY A C 3
ATOM 1348 O O . GLY A 1 7 ? 9.883 10.644 -2.829 1.00 0.00 379 GLY A O 3
ATOM 1352 N N . GLU A 1 8 ? 9.076 9.151 -1.352 1.00 0.00 380 GLU A N 3
ATOM 1353 C CA . GLU A 1 8 ? 9.619 7.996 -2.057 1.00 0.00 380 GLU A CA 3
ATOM 1354 C C . GLU A 1 8 ? 8.886 6.719 -1.655 1.00 0.00 380 GLU A C 3
ATOM 1355 O O . GLU A 1 8 ? 8.961 6.281 -0.507 1.00 0.00 380 GLU A O 3
ATOM 1367 N N . LYS A 1 9 ? 8.176 6.126 -2.609 1.00 0.00 381 LYS A N 3
ATOM 1368 C CA . LYS A 1 9 ? 7.430 4.899 -2.358 1.00 0.00 381 LYS A CA 3
ATOM 1369 C C . LYS A 1 9 ? 7.240 4.104 -3.646 1.00 0.00 381 LYS A C 3
ATOM 1370 O O . LYS A 1 9 ? 6.149 4.049 -4.215 1.00 0.00 381 LYS A O 3
ATOM 1389 N N . PRO A 1 10 ? 8.324 3.471 -4.117 1.00 0.00 382 PRO A N 3
ATOM 1390 C CA . PRO A 1 10 ? 8.301 2.666 -5.341 1.00 0.00 382 PRO A CA 3
ATOM 1391 C C . PRO A 1 10 ? 7.503 1.378 -5.173 1.00 0.00 382 PRO A C 3
ATOM 1392 O O . PRO A 1 10 ? 7.124 0.738 -6.155 1.00 0.00 382 PRO A O 3
ATOM 1403 N N . TYR A 1 11 ? 7.249 1.003 -3.924 1.00 0.00 383 TYR A N 3
ATOM 1404 C CA . TYR A 1 11 ? 6.497 -0.210 -3.628 1.00 0.00 383 TYR A CA 3
ATOM 1405 C C . TYR A 1 11 ? 5.098 0.127 -3.120 1.00 0.00 383 TYR A C 3
ATOM 1406 O O . TYR A 1 11 ? 4.844 0.119 -1.916 1.00 0.00 383 TYR A O 3
ATOM 1424 N N . SER A 1 12 ? 4.194 0.422 -4.049 1.00 0.00 384 SER A N 3
ATOM 1425 C CA . SER A 1 12 ? 2.821 0.765 -3.697 1.00 0.00 384 SER A CA 3
ATOM 1426 C C . SER A 1 12 ? 1.833 -0.159 -4.401 1.00 0.00 384 SER A C 3
ATOM 1427 O O . SER A 1 12 ? 2.216 -0.970 -5.246 1.00 0.00 384 SER A O 3
ATOM 1435 N N . CYS A 1 13 ? 0.558 -0.032 -4.048 1.00 0.00 385 CYS A N 3
ATOM 1436 C CA . CYS A 1 13 ? -0.487 -0.855 -4.644 1.00 0.00 385 CYS A CA 3
ATOM 1437 C C . CYS A 1 13 ? -1.437 -0.004 -5.483 1.00 0.00 385 CYS A C 3
ATOM 1438 O O . CYS A 1 13 ? -2.568 0.281 -5.087 1.00 0.00 385 CYS A O 3
ATOM 1445 N N . PRO A 1 14 ? -0.969 0.411 -6.669 1.00 0.00 386 PRO A N 3
ATOM 1446 C CA . PRO A 1 14 ? -1.760 1.233 -7.588 1.00 0.00 386 PRO A CA 3
ATOM 1447 C C . PRO A 1 14 ? -2.920 0.460 -8.207 1.00 0.00 386 PRO A C 3
ATOM 1448 O O . PRO A 1 14 ? -3.777 1.037 -8.876 1.00 0.00 386 PRO A O 3
ATOM 1459 N N . VAL A 1 15 ? -2.941 -0.849 -7.977 1.00 0.00 387 VAL A N 3
ATOM 1460 C CA . VAL A 1 15 ? -3.997 -1.702 -8.510 1.00 0.00 387 VAL A CA 3
ATOM 1461 C C . VAL A 1 15 ? -5.342 -1.375 -7.872 1.00 0.00 387 VAL A C 3
ATOM 1462 O O . VAL A 1 15 ? -6.362 -1.287 -8.556 1.00 0.00 387 VAL A O 3
ATOM 1475 N N . CYS A 1 16 ? -5.338 -1.194 -6.555 1.00 0.00 388 CYS A N 3
ATOM 1476 C CA . CYS A 1 16 ? -6.557 -0.876 -5.822 1.00 0.00 388 CYS A CA 3
ATOM 1477 C C . CYS A 1 16 ? -6.460 0.504 -5.178 1.00 0.00 388 CYS A C 3
ATOM 1478 O O . CYS A 1 16 ? -7.473 1.155 -4.926 1.00 0.00 388 CYS A O 3
ATOM 1485 N N . GLY A 1 17 ? -5.233 0.944 -4.915 1.00 0.00 389 GLY A N 3
ATOM 1486 C CA . GLY A 1 17 ? -5.027 2.243 -4.303 1.00 0.00 389 GLY A CA 3
ATOM 1487 C C . GLY A 1 17 ? -4.613 2.140 -2.848 1.00 0.00 389 GLY A C 3
ATOM 1488 O O . GLY A 1 17 ? -5.427 2.351 -1.947 1.00 0.00 389 GLY A O 3
ATOM 1492 N N . LEU A 1 18 ? -3.347 1.812 -2.616 1.00 0.00 390 LEU A N 3
ATOM 1493 C CA . LEU A 1 18 ? -2.827 1.679 -1.260 1.00 0.00 390 LEU A CA 3
ATOM 1494 C C . LEU A 1 18 ? -1.304 1.597 -1.266 1.00 0.00 390 LEU A C 3
ATOM 1495 O O . LEU A 1 18 ? -0.728 0.599 -1.701 1.00 0.00 390 LEU A O 3
ATOM 1511 N N . ARG A 1 19 ? -0.657 2.651 -0.779 1.00 0.00 391 ARG A N 3
ATOM 1512 C CA . ARG A 1 19 ? 0.799 2.697 -0.728 1.00 0.00 391 ARG A CA 3
ATOM 1513 C C . ARG A 1 19 ? 1.339 1.704 0.297 1.00 0.00 391 ARG A C 3
ATOM 1514 O O . ARG A 1 19 ? 0.599 1.212 1.149 1.00 0.00 391 ARG A O 3
ATOM 1535 N N . PHE A 1 20 ? 2.632 1.414 0.207 1.00 0.00 392 PHE A N 3
ATOM 1536 C CA . PHE A 1 20 ? 3.271 0.478 1.126 1.00 0.00 392 PHE A CA 3
ATOM 1537 C C . PHE A 1 20 ? 4.746 0.821 1.313 1.00 0.00 392 PHE A C 3
ATOM 1538 O O . PHE A 1 20 ? 5.429 1.215 0.367 1.00 0.00 392 PHE A O 3
ATOM 1555 N N . LYS A 1 21 ? 5.231 0.669 2.541 1.00 0.00 393 LYS A N 3
ATOM 1556 C CA . LYS A 1 21 ? 6.625 0.962 2.855 1.00 0.00 393 LYS A CA 3
ATOM 1557 C C . LYS A 1 21 ? 7.489 -0.287 2.710 1.00 0.00 393 LYS A C 3
ATOM 1558 O O . LYS A 1 21 ? 8.644 -0.209 2.292 1.00 0.00 393 LYS A O 3
ATOM 1577 N N . ARG A 1 22 ? 6.921 -1.437 3.057 1.00 0.00 394 ARG A N 3
ATOM 1578 C CA . ARG A 1 22 ? 7.640 -2.702 2.965 1.00 0.00 394 ARG A CA 3
ATOM 1579 C C . ARG A 1 22 ? 7.580 -3.260 1.546 1.00 0.00 394 ARG A C 3
ATOM 1580 O O . ARG A 1 22 ? 6.564 -3.136 0.861 1.00 0.00 394 ARG A O 3
ATOM 1601 N N . LYS A 1 23 ? 8.675 -3.873 1.110 1.00 0.00 395 LYS A N 3
ATOM 1602 C CA . LYS A 1 23 ? 8.749 -4.451 -0.227 1.00 0.00 395 LYS A CA 3
ATOM 1603 C C . LYS A 1 23 ? 8.263 -5.897 -0.222 1.00 0.00 395 LYS A C 3
ATOM 1604 O O . LYS A 1 23 ? 7.799 -6.409 -1.240 1.00 0.00 395 LYS A O 3
ATOM 1623 N N . ASP A 1 24 ? 8.372 -6.549 0.931 1.00 0.00 396 ASP A N 3
ATOM 1624 C CA . ASP A 1 24 ? 7.942 -7.936 1.068 1.00 0.00 396 ASP A CA 3
ATOM 1625 C C . ASP A 1 24 ? 6.444 -8.015 1.344 1.00 0.00 396 ASP A C 3
ATOM 1626 O O . ASP A 1 24 ? 5.726 -8.790 0.711 1.00 0.00 396 ASP A O 3
ATOM 1635 N N . ARG A 1 25 ? 5.978 -7.209 2.292 1.00 0.00 397 ARG 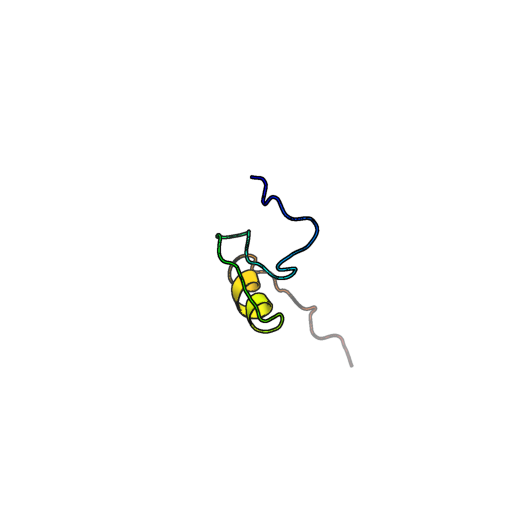A N 3
ATOM 1636 C CA . ARG A 1 25 ? 4.566 -7.189 2.653 1.00 0.00 397 ARG A CA 3
ATOM 1637 C C . ARG A 1 25 ? 3.704 -6.802 1.454 1.00 0.00 397 ARG A C 3
ATOM 1638 O O . ARG A 1 25 ? 2.704 -7.456 1.159 1.00 0.00 397 ARG A O 3
ATOM 1659 N N . MET A 1 26 ? 4.098 -5.734 0.769 1.00 0.00 398 MET A N 3
ATOM 1660 C CA . MET A 1 26 ? 3.362 -5.261 -0.398 1.00 0.00 398 MET A CA 3
ATOM 1661 C C . MET A 1 26 ? 3.212 -6.370 -1.433 1.00 0.00 398 MET A C 3
ATOM 1662 O O . MET A 1 26 ? 2.255 -6.385 -2.207 1.00 0.00 398 MET A O 3
ATOM 1676 N N . SER A 1 27 ? 4.164 -7.298 -1.442 1.00 0.00 399 SER A N 3
ATOM 1677 C CA . SER A 1 27 ? 4.139 -8.410 -2.386 1.00 0.00 399 SER A CA 3
ATOM 1678 C C . SER A 1 27 ? 3.017 -9.387 -2.045 1.00 0.00 399 SER A C 3
ATOM 1679 O O . SER A 1 27 ? 2.518 -10.103 -2.913 1.00 0.00 399 SER A O 3
ATOM 1687 N N . TYR A 1 28 ? 2.627 -9.410 -0.776 1.00 0.00 400 TYR A N 3
ATOM 1688 C CA . TYR A 1 28 ? 1.567 -10.300 -0.318 1.00 0.00 400 TYR A CA 3
ATOM 1689 C C . TYR A 1 28 ? 0.196 -9.662 -0.519 1.00 0.00 400 TYR A C 3
ATOM 1690 O O . TYR A 1 28 ? -0.811 -10.357 -0.657 1.00 0.00 400 TYR A O 3
ATOM 1708 N N . HIS A 1 29 ? 0.165 -8.333 -0.535 1.00 0.00 401 HIS A N 3
ATOM 1709 C CA . HIS A 1 29 ? -1.082 -7.599 -0.720 1.00 0.00 401 HIS A CA 3
ATOM 1710 C C . HIS A 1 29 ? -1.350 -7.349 -2.201 1.00 0.00 401 HIS A C 3
ATOM 1711 O O . HIS A 1 29 ? -2.401 -7.719 -2.724 1.00 0.00 401 HIS A O 3
ATOM 1725 N N . VAL A 1 30 ? -0.392 -6.716 -2.872 1.00 0.00 402 VAL A N 3
ATOM 1726 C CA . VAL A 1 30 ? -0.524 -6.416 -4.293 1.00 0.00 402 VAL A CA 3
ATOM 1727 C C . VAL A 1 30 ? -0.840 -7.674 -5.093 1.00 0.00 402 VAL A C 3
ATOM 1728 O O . VAL A 1 30 ? -1.460 -7.608 -6.155 1.00 0.00 402 VAL A O 3
ATOM 1741 N N . ARG A 1 31 ? -0.408 -8.821 -4.577 1.00 0.00 403 ARG A N 3
ATOM 1742 C CA . ARG A 1 31 ? -0.644 -10.095 -5.245 1.00 0.00 403 ARG A CA 3
ATOM 1743 C C . ARG A 1 31 ? -2.081 -10.562 -5.035 1.00 0.00 403 ARG A C 3
ATOM 1744 O O . ARG A 1 31 ? -2.656 -11.238 -5.888 1.00 0.00 403 ARG A O 3
ATOM 1765 N N . SER A 1 32 ? -2.656 -10.195 -3.894 1.00 0.00 404 SER A N 3
ATOM 1766 C CA . SER A 1 32 ? -4.025 -10.579 -3.569 1.00 0.00 404 SER A CA 3
ATOM 1767 C C . SER A 1 32 ? -4.976 -10.211 -4.704 1.00 0.00 404 SER A C 3
ATOM 1768 O O . SER A 1 32 ? -5.991 -10.874 -4.919 1.00 0.00 404 SER A O 3
ATOM 1776 N N . HIS A 1 33 ? -4.640 -9.147 -5.427 1.00 0.00 405 HIS A N 3
ATOM 1777 C CA . HIS A 1 33 ? -5.463 -8.688 -6.540 1.00 0.00 405 HIS A CA 3
ATOM 1778 C C . HIS A 1 33 ? -5.215 -9.536 -7.784 1.00 0.00 405 HIS A C 3
ATOM 1779 O O . HIS A 1 33 ? -6.156 -9.998 -8.431 1.00 0.00 405 HIS A O 3
ATOM 1793 N N . ASP A 1 34 ? -3.944 -9.737 -8.114 1.00 0.00 406 ASP A N 3
ATOM 1794 C CA . ASP A 1 34 ? -3.572 -10.529 -9.280 1.00 0.00 406 ASP A CA 3
ATOM 1795 C C . ASP A 1 34 ? -3.475 -12.009 -8.923 1.00 0.00 406 ASP A C 3
ATOM 1796 O O . ASP A 1 34 ? -2.381 -12.561 -8.810 1.00 0.00 406 ASP A O 3
ATOM 1805 N N . GLY A 1 35 ? -4.628 -12.647 -8.745 1.00 0.00 407 GLY A N 3
ATOM 1806 C CA . GLY A 1 35 ? -4.651 -14.056 -8.401 1.00 0.00 407 GLY A CA 3
ATOM 1807 C C . GLY A 1 35 ? -5.166 -14.921 -9.534 1.00 0.00 407 GLY A C 3
ATOM 1808 O O . GLY A 1 35 ? -4.456 -15.166 -10.509 1.00 0.00 407 GLY A O 3
ATOM 1812 N N . SER A 1 36 ? -6.404 -15.388 -9.405 1.00 0.00 408 SER A N 3
ATOM 1813 C CA . SER A 1 36 ? -7.012 -16.236 -10.424 1.00 0.00 408 SER A CA 3
ATOM 1814 C C . SER A 1 36 ? -6.903 -15.591 -11.803 1.00 0.00 408 SER A C 3
ATOM 1815 O O . SER A 1 36 ? -6.679 -16.272 -12.803 1.00 0.00 408 SER A O 3
ATOM 1823 N N . VAL A 1 37 ? -7.063 -14.272 -11.846 1.00 0.00 409 VAL A N 3
ATOM 1824 C CA . VAL A 1 37 ? -6.982 -13.534 -13.101 1.00 0.00 409 VAL A CA 3
ATOM 1825 C C . VAL A 1 37 ? -5.533 -13.246 -13.477 1.00 0.00 409 VAL A C 3
ATOM 1826 O O . VAL A 1 37 ? -4.700 -12.969 -12.615 1.00 0.00 409 VAL A O 3
ATOM 1839 N N . GLY A 1 38 ? -5.239 -13.314 -14.772 1.00 0.00 410 GLY A N 3
ATOM 1840 C CA . GLY A 1 38 ? -3.889 -13.058 -15.240 1.00 0.00 410 GLY A CA 3
ATOM 1841 C C . GLY A 1 38 ? -3.215 -14.306 -15.777 1.00 0.00 410 GLY A C 3
ATOM 1842 O O . GLY A 1 38 ? -2.440 -14.241 -16.731 1.00 0.00 410 GLY A O 3
ATOM 1846 N N . LYS A 1 39 ? -3.509 -15.446 -15.161 1.00 0.00 411 LYS A N 3
ATOM 1847 C CA . LYS A 1 39 ? -2.926 -16.715 -15.580 1.00 0.00 411 LYS A CA 3
ATOM 1848 C C . LYS A 1 39 ? -4.000 -17.790 -15.710 1.00 0.00 411 LYS A C 3
ATOM 1849 O O . LYS A 1 39 ? -5.175 -17.543 -15.439 1.00 0.00 411 LYS A O 3
ATOM 1868 N N . SER A 1 40 ? -3.588 -18.985 -16.123 1.00 0.00 412 SER A N 3
ATOM 1869 C CA . SER A 1 40 ? -4.515 -20.097 -16.290 1.00 0.00 412 SER A CA 3
ATOM 1870 C C . SER A 1 40 ? -5.673 -19.707 -17.204 1.00 0.00 412 SER A C 3
ATOM 1871 O O . SER A 1 40 ? -6.775 -20.242 -17.092 1.00 0.00 412 SER A O 3
ATOM 1879 N N . GLY A 1 41 ? -5.413 -18.770 -18.111 1.00 0.00 413 GLY A N 3
ATOM 1880 C CA . GLY A 1 41 ? -6.442 -18.323 -19.032 1.00 0.00 413 GLY A CA 3
ATOM 1881 C C . GLY A 1 41 ? -5.867 -17.632 -20.252 1.00 0.00 413 GLY A C 3
ATOM 1882 O O . GLY A 1 41 ? -5.827 -18.192 -21.348 1.00 0.00 413 GLY A O 3
ATOM 1886 N N . PRO A 1 42 ? -5.410 -16.384 -20.071 1.00 0.00 414 PRO A N 3
ATOM 1887 C CA . PRO A 1 42 ? -4.827 -15.589 -21.156 1.00 0.00 414 PRO A CA 3
ATOM 1888 C C . PRO A 1 42 ? -3.472 -16.125 -21.604 1.00 0.00 414 PRO A C 3
ATOM 1889 O O . PRO A 1 42 ? -2.576 -16.337 -20.787 1.00 0.00 414 PRO A O 3
ATOM 1900 N N . SER A 1 43 ? -3.329 -16.342 -22.908 1.00 0.00 415 SER A N 3
ATOM 1901 C CA . SER A 1 43 ? -2.084 -16.857 -23.465 1.00 0.00 415 SER A CA 3
ATOM 1902 C C . SER A 1 43 ? -1.139 -15.716 -23.829 1.00 0.00 415 SER A C 3
ATOM 1903 O O . SER A 1 43 ? -0.959 -15.395 -25.004 1.00 0.00 415 SER A O 3
ATOM 1911 N N . SER A 1 44 ? -0.537 -15.106 -22.813 1.00 0.00 416 SER A N 3
ATOM 1912 C CA . SER A 1 44 ? 0.387 -13.998 -23.024 1.00 0.00 416 SER A CA 3
ATOM 1913 C C . SER A 1 44 ? 1.832 -14.487 -23.016 1.00 0.00 416 SER A C 3
ATOM 1914 O O . SER A 1 44 ? 2.561 -14.319 -23.992 1.00 0.00 416 SER A O 3
ATOM 1922 N N . GLY A 1 45 ? 2.239 -15.092 -21.904 1.00 0.00 417 GLY A N 3
ATOM 1923 C CA . GLY A 1 45 ? 3.595 -15.596 -21.788 1.00 0.00 417 GLY A CA 3
ATOM 1924 C C . GLY A 1 45 ? 4.024 -15.780 -20.346 1.00 0.00 417 GLY A C 3
ATOM 1925 O O . GLY A 1 45 ? 3.560 -15.036 -19.483 1.00 0.00 417 GLY A O 3
ATOM 1930 N N . GLY A 1 1 ? -7.554 2.586 -11.719 1.00 0.00 373 GLY A N 4
ATOM 1931 C CA . GLY A 1 1 ? -6.971 3.913 -11.642 1.00 0.00 373 GLY A CA 4
ATOM 1932 C C . GLY A 1 1 ? -5.471 3.876 -11.427 1.00 0.00 373 GLY A C 4
ATOM 1933 O O . GLY A 1 1 ? -5.002 3.597 -10.323 1.00 0.00 373 GLY A O 4
ATOM 1937 N N . SER A 1 2 ? -4.716 4.157 -12.484 1.00 0.00 374 SER A N 4
ATOM 1938 C CA . SER A 1 2 ? -3.260 4.149 -12.407 1.00 0.00 374 SER A CA 4
ATOM 1939 C C . SER A 1 2 ? -2.649 4.858 -13.612 1.00 0.00 374 SER A C 4
ATOM 1940 O O . SER A 1 2 ? -2.966 4.542 -14.759 1.00 0.00 374 SER A O 4
ATOM 1948 N N . SER A 1 3 ? -1.771 5.819 -13.343 1.00 0.00 375 SER A N 4
ATOM 1949 C CA . SER A 1 3 ? -1.117 6.577 -14.403 1.00 0.00 375 SER A CA 4
ATOM 1950 C C . SER A 1 3 ? 0.342 6.157 -14.551 1.00 0.00 375 SER A C 4
ATOM 1951 O O . SER A 1 3 ? 0.847 6.006 -15.663 1.00 0.00 375 SER A O 4
ATOM 1959 N N . GLY A 1 4 ? 1.015 5.968 -13.419 1.00 0.00 376 GLY A N 4
ATOM 1960 C CA . GLY A 1 4 ? 2.409 5.568 -13.443 1.00 0.00 376 GLY A CA 4
ATOM 1961 C C . GLY A 1 4 ? 3.036 5.566 -12.063 1.00 0.00 376 GLY A C 4
ATOM 1962 O O . GLY A 1 4 ? 2.751 4.691 -11.245 1.00 0.00 376 GLY A O 4
ATOM 1966 N N . SER A 1 5 ? 3.894 6.548 -11.803 1.00 0.00 377 SER A N 4
ATOM 1967 C CA . SER A 1 5 ? 4.567 6.653 -10.514 1.00 0.00 377 SER A CA 4
ATOM 1968 C C . SER A 1 5 ? 4.708 8.113 -10.092 1.00 0.00 377 SER A C 4
ATOM 1969 O O . SER A 1 5 ? 4.621 9.020 -10.919 1.00 0.00 377 SER A O 4
ATOM 1977 N N . SER A 1 6 ? 4.925 8.330 -8.799 1.00 0.00 378 SER A N 4
ATOM 1978 C CA . SER A 1 6 ? 5.074 9.679 -8.265 1.00 0.00 378 SER A CA 4
ATOM 1979 C C . SER A 1 6 ? 5.865 9.663 -6.961 1.00 0.00 378 SER A C 4
ATOM 1980 O O . SER A 1 6 ? 5.553 8.908 -6.041 1.00 0.00 378 SER A O 4
ATOM 1988 N N . GLY A 1 7 ? 6.894 10.502 -6.890 1.00 0.00 379 GLY A N 4
ATOM 1989 C CA . GLY A 1 7 ? 7.715 10.569 -5.695 1.00 0.00 379 GLY A CA 4
ATOM 1990 C C . GLY A 1 7 ? 8.735 9.450 -5.629 1.00 0.00 379 GLY A C 4
ATOM 1991 O O . GLY A 1 7 ? 9.345 9.097 -6.638 1.00 0.00 379 GLY A O 4
ATOM 1995 N N . GLU A 1 8 ? 8.922 8.891 -4.438 1.00 0.00 380 GLU A N 4
ATOM 1996 C CA . GLU A 1 8 ? 9.877 7.806 -4.245 1.00 0.00 380 GLU A CA 4
ATOM 1997 C C . GLU A 1 8 ? 9.212 6.609 -3.572 1.00 0.00 380 GLU A C 4
ATOM 1998 O O . GLU A 1 8 ? 9.686 6.114 -2.549 1.00 0.00 380 GLU A O 4
ATOM 2010 N N . LYS A 1 9 ? 8.110 6.147 -4.153 1.00 0.00 381 LYS A N 4
ATOM 2011 C CA . LYS A 1 9 ? 7.378 5.008 -3.612 1.00 0.00 381 LYS A CA 4
ATOM 2012 C C . LYS A 1 9 ? 7.213 3.918 -4.666 1.00 0.00 381 LYS A C 4
ATOM 2013 O O . LYS A 1 9 ? 6.131 3.712 -5.217 1.00 0.00 381 LYS A O 4
ATOM 2032 N N . PRO A 1 10 ? 8.309 3.200 -4.954 1.00 0.00 382 PRO A N 4
ATOM 2033 C CA . PRO A 1 10 ? 8.309 2.118 -5.943 1.00 0.00 382 PRO A CA 4
ATOM 2034 C C . PRO A 1 10 ? 7.518 0.902 -5.471 1.00 0.00 382 PRO A C 4
ATOM 2035 O O . PRO A 1 10 ? 7.196 0.015 -6.262 1.00 0.00 382 PRO A O 4
ATOM 2046 N N . TYR A 1 11 ? 7.208 0.869 -4.180 1.00 0.00 383 TYR A N 4
ATOM 2047 C CA . TYR A 1 11 ? 6.456 -0.239 -3.604 1.00 0.00 383 TYR A CA 4
ATOM 2048 C C . TYR A 1 11 ? 5.074 0.219 -3.148 1.00 0.00 383 TYR A C 4
ATOM 2049 O O . TYR A 1 11 ? 4.871 0.550 -1.980 1.00 0.00 383 TYR A O 4
ATOM 2067 N N . SER A 1 12 ? 4.126 0.235 -4.080 1.00 0.00 384 SER A N 4
ATOM 2068 C CA . SER A 1 12 ? 2.763 0.655 -3.777 1.00 0.00 384 SER A CA 4
ATOM 2069 C C . SER A 1 12 ? 1.748 -0.247 -4.472 1.00 0.00 384 SER A C 4
ATOM 2070 O O . SER A 1 12 ? 2.105 -1.060 -5.326 1.00 0.00 384 SER A O 4
ATOM 2078 N N . CYS A 1 13 ? 0.481 -0.098 -4.102 1.00 0.00 385 CYS A N 4
ATOM 2079 C CA . CYS A 1 13 ? -0.587 -0.898 -4.688 1.00 0.00 385 CYS A CA 4
ATOM 2080 C C . CYS A 1 13 ? -1.537 -0.025 -5.503 1.00 0.00 385 CYS A C 4
ATOM 2081 O O . CYS A 1 13 ? -2.656 0.274 -5.086 1.00 0.00 385 CYS A O 4
ATOM 2088 N N . PRO A 1 14 ? -1.081 0.394 -6.693 1.00 0.00 386 PRO A N 4
ATOM 2089 C CA . PRO A 1 14 ? -1.874 1.238 -7.591 1.00 0.00 386 PRO A CA 4
ATOM 2090 C C . PRO A 1 14 ? -3.056 0.489 -8.198 1.00 0.00 386 PRO A C 4
ATOM 2091 O O . PRO A 1 14 ? -3.915 1.086 -8.847 1.00 0.00 386 PRO A O 4
ATOM 2102 N N . VAL A 1 15 ? -3.094 -0.822 -7.981 1.00 0.00 387 VAL A N 4
ATOM 2103 C CA . VAL A 1 15 ? -4.172 -1.652 -8.505 1.00 0.00 387 VAL A CA 4
ATOM 2104 C C . VAL A 1 15 ? -5.497 -1.325 -7.827 1.00 0.00 387 VAL A C 4
ATOM 2105 O O . VAL A 1 15 ? -6.539 -1.248 -8.479 1.00 0.00 387 VAL A O 4
ATOM 2118 N N . CYS A 1 16 ? -5.451 -1.131 -6.513 1.00 0.00 388 CYS A N 4
ATOM 2119 C CA . CYS A 1 16 ? -6.648 -0.812 -5.744 1.00 0.00 388 CYS A CA 4
ATOM 2120 C C . CYS A 1 16 ? -6.537 0.574 -5.115 1.00 0.00 388 CYS A C 4
ATOM 2121 O O . CYS A 1 16 ? -7.544 1.225 -4.839 1.00 0.00 388 CYS A O 4
ATOM 2128 N N . GLY A 1 17 ? -5.304 1.020 -4.893 1.00 0.00 389 GLY A N 4
ATOM 2129 C CA . GLY A 1 17 ? -5.083 2.326 -4.300 1.00 0.00 389 GLY A CA 4
ATOM 2130 C C . GLY A 1 17 ? -4.640 2.237 -2.853 1.00 0.00 389 GLY A C 4
ATOM 2131 O O . GLY A 1 17 ? -5.421 2.508 -1.939 1.00 0.00 389 GLY A O 4
ATOM 2135 N N . LEU A 1 18 ? -3.386 1.856 -2.642 1.00 0.00 390 LEU A N 4
ATOM 2136 C CA . LEU A 1 18 ? -2.840 1.730 -1.295 1.00 0.00 390 LEU A CA 4
ATOM 2137 C C . LEU A 1 18 ? -1.326 1.552 -1.334 1.00 0.00 390 LEU A C 4
ATOM 2138 O O . LEU A 1 18 ? -0.826 0.482 -1.682 1.00 0.00 390 LEU A O 4
ATOM 2154 N N . ARG A 1 19 ? -0.601 2.607 -0.975 1.00 0.00 391 ARG A N 4
ATOM 2155 C CA . ARG A 1 19 ? 0.856 2.566 -0.969 1.00 0.00 391 ARG A CA 4
ATOM 2156 C C . ARG A 1 19 ? 1.369 1.613 0.107 1.00 0.00 391 ARG A C 4
ATOM 2157 O O . ARG A 1 19 ? 0.632 1.234 1.018 1.00 0.00 391 ARG A O 4
ATOM 2178 N N . PHE A 1 20 ? 2.636 1.230 -0.005 1.00 0.00 392 PHE A N 4
ATOM 2179 C CA . PHE A 1 20 ? 3.247 0.319 0.956 1.00 0.00 392 PHE A CA 4
ATOM 2180 C C . PHE A 1 20 ? 4.674 0.752 1.284 1.00 0.00 392 PHE A C 4
ATOM 2181 O O . PHE A 1 20 ? 5.366 1.335 0.448 1.00 0.00 392 PHE A O 4
ATOM 2198 N N . LYS A 1 21 ? 5.107 0.464 2.506 1.00 0.00 393 LYS A N 4
ATOM 2199 C CA . LYS A 1 21 ? 6.450 0.821 2.946 1.00 0.00 393 LYS A CA 4
ATOM 2200 C C . LYS A 1 21 ? 7.380 -0.387 2.892 1.00 0.00 393 LYS A C 4
ATOM 2201 O O . LYS A 1 21 ? 8.585 -0.245 2.685 1.00 0.00 393 LYS A O 4
ATOM 2220 N N . ARG A 1 22 ? 6.812 -1.574 3.078 1.00 0.00 394 ARG A N 4
ATOM 2221 C CA . ARG A 1 22 ? 7.591 -2.806 3.049 1.00 0.00 394 ARG A CA 4
ATOM 2222 C C . ARG A 1 22 ? 7.592 -3.416 1.650 1.00 0.00 394 ARG A C 4
ATOM 2223 O O . ARG A 1 22 ? 6.600 -3.338 0.926 1.00 0.00 394 ARG A O 4
ATOM 2244 N N . LYS A 1 23 ? 8.714 -4.023 1.277 1.00 0.00 395 LYS A N 4
ATOM 2245 C CA . LYS A 1 23 ? 8.846 -4.647 -0.034 1.00 0.00 395 LYS A CA 4
ATOM 2246 C C . LYS A 1 23 ? 8.355 -6.090 -0.002 1.00 0.00 395 LYS A C 4
ATOM 2247 O O . LYS A 1 23 ? 7.933 -6.635 -1.022 1.00 0.00 395 LYS A O 4
ATOM 2266 N N . ASP A 1 24 ? 8.411 -6.703 1.175 1.00 0.00 396 ASP A N 4
ATOM 2267 C CA . ASP A 1 24 ? 7.969 -8.083 1.341 1.00 0.00 396 ASP A CA 4
ATOM 2268 C C . ASP A 1 24 ? 6.489 -8.139 1.707 1.00 0.00 396 ASP A C 4
ATOM 2269 O O . ASP A 1 24 ? 5.801 -9.113 1.402 1.00 0.00 396 ASP A O 4
ATOM 2278 N N . ARG A 1 25 ? 6.007 -7.089 2.363 1.00 0.00 397 ARG A N 4
ATOM 2279 C CA . ARG A 1 25 ? 4.609 -7.020 2.772 1.00 0.00 397 ARG A CA 4
ATOM 2280 C C . ARG A 1 25 ? 3.729 -6.540 1.622 1.00 0.00 397 ARG A C 4
ATOM 2281 O O . ARG A 1 25 ? 2.558 -6.907 1.528 1.00 0.00 397 ARG A O 4
ATOM 2302 N N . MET A 1 26 ? 4.301 -5.716 0.750 1.00 0.00 398 MET A N 4
ATOM 2303 C CA . MET A 1 26 ? 3.568 -5.186 -0.395 1.00 0.00 398 MET A CA 4
ATOM 2304 C C . MET A 1 26 ? 3.316 -6.277 -1.431 1.00 0.00 398 MET A C 4
ATOM 2305 O O . MET A 1 26 ? 2.297 -6.266 -2.122 1.00 0.00 398 MET A O 4
ATOM 2319 N N . SER A 1 27 ? 4.251 -7.216 -1.535 1.00 0.00 399 SER A N 4
ATOM 2320 C CA . SER A 1 27 ? 4.131 -8.311 -2.490 1.00 0.00 399 SER A CA 4
ATOM 2321 C C . SER A 1 27 ? 3.010 -9.264 -2.087 1.00 0.00 399 SER A C 4
ATOM 2322 O O . SER A 1 27 ? 2.434 -9.954 -2.929 1.00 0.00 399 SER A O 4
ATOM 2330 N N . TYR A 1 28 ? 2.705 -9.296 -0.795 1.00 0.00 400 TYR A N 4
ATOM 2331 C CA . TYR A 1 28 ? 1.654 -10.165 -0.278 1.00 0.00 400 TYR A CA 4
ATOM 2332 C C . TYR A 1 28 ? 0.278 -9.542 -0.492 1.00 0.00 400 TYR A C 4
ATOM 2333 O O . TYR A 1 28 ? -0.728 -10.246 -0.583 1.00 0.00 400 TYR A O 4
ATOM 2351 N N . HIS A 1 29 ? 0.242 -8.216 -0.573 1.00 0.00 401 HIS A N 4
ATOM 2352 C CA . HIS A 1 29 ? -1.010 -7.496 -0.778 1.00 0.00 401 HIS A CA 4
ATOM 2353 C C . HIS A 1 29 ? -1.267 -7.265 -2.264 1.00 0.00 401 HIS A C 4
ATOM 2354 O O . HIS A 1 29 ? -2.320 -7.633 -2.786 1.00 0.00 401 HIS A O 4
ATOM 2368 N N . VAL A 1 30 ? -0.299 -6.654 -2.940 1.00 0.00 402 VAL A N 4
ATOM 2369 C CA . VAL A 1 30 ? -0.421 -6.375 -4.366 1.00 0.00 402 VAL A CA 4
ATOM 2370 C C . VAL A 1 30 ? -0.798 -7.633 -5.142 1.00 0.00 402 VAL A C 4
ATOM 2371 O O . VAL A 1 30 ? -1.602 -7.582 -6.072 1.00 0.00 402 VAL A O 4
ATOM 2384 N N . ARG A 1 31 ? -0.211 -8.760 -4.752 1.00 0.00 403 ARG A N 4
ATOM 2385 C CA . ARG A 1 31 ? -0.484 -10.031 -5.412 1.00 0.00 403 ARG A CA 4
ATOM 2386 C C . ARG A 1 31 ? -1.896 -10.515 -5.095 1.00 0.00 403 ARG A C 4
ATOM 2387 O O . ARG A 1 31 ? -2.515 -11.218 -5.894 1.00 0.00 403 ARG A O 4
ATOM 2408 N N . SER A 1 32 ? -2.398 -10.135 -3.925 1.00 0.00 404 SER A N 4
ATOM 2409 C CA . SER A 1 32 ? -3.734 -10.534 -3.500 1.00 0.00 404 SER A CA 4
ATOM 2410 C C . SER A 1 32 ? -4.766 -10.203 -4.574 1.00 0.00 404 SER A C 4
ATOM 2411 O O . SER A 1 32 ? -5.782 -10.887 -4.707 1.00 0.00 404 SER A O 4
ATOM 2419 N N . HIS A 1 33 ? -4.499 -9.149 -5.339 1.00 0.00 405 HIS A N 4
ATOM 2420 C CA . HIS A 1 33 ? -5.403 -8.727 -6.402 1.00 0.00 405 HIS A CA 4
ATOM 2421 C C . HIS A 1 33 ? -5.214 -9.586 -7.649 1.00 0.00 405 HIS A C 4
ATOM 2422 O O . HIS A 1 33 ? -6.163 -10.194 -8.146 1.00 0.00 405 HIS A O 4
ATOM 2436 N N . ASP A 1 34 ? -3.985 -9.630 -8.150 1.00 0.00 406 ASP A N 4
ATOM 2437 C CA . ASP A 1 34 ? -3.672 -10.415 -9.339 1.00 0.00 406 ASP A CA 4
ATOM 2438 C C . ASP A 1 34 ? -4.125 -11.861 -9.171 1.00 0.00 406 ASP A C 4
ATOM 2439 O O . ASP A 1 34 ? -4.599 -12.489 -10.117 1.00 0.00 406 ASP A O 4
ATOM 2448 N N . GLY A 1 35 ? -3.975 -12.386 -7.958 1.00 0.00 407 GLY A N 4
ATOM 2449 C CA . GLY A 1 35 ? -4.373 -13.755 -7.688 1.00 0.00 407 GLY A CA 4
ATOM 2450 C C . GLY A 1 35 ? -5.829 -13.867 -7.282 1.00 0.00 407 GLY A C 4
ATOM 2451 O O . GLY A 1 35 ? -6.424 -12.900 -6.806 1.00 0.00 407 GLY A O 4
ATOM 2455 N N . SER A 1 36 ? -6.406 -15.049 -7.472 1.00 0.00 408 SER A N 4
ATOM 2456 C CA . SER A 1 36 ? -7.804 -15.282 -7.127 1.00 0.00 408 SER A CA 4
ATOM 2457 C C . SER A 1 36 ? -7.924 -16.334 -6.029 1.00 0.00 408 SER A C 4
ATOM 2458 O O . SER A 1 36 ? -8.341 -17.465 -6.279 1.00 0.00 408 SER A O 4
ATOM 2466 N N . VAL A 1 37 ? -7.555 -15.953 -4.810 1.00 0.00 409 VAL A N 4
ATOM 2467 C CA . VAL A 1 37 ? -7.623 -16.861 -3.672 1.00 0.00 409 VAL A CA 4
ATOM 2468 C C . VAL A 1 37 ? -9.020 -17.452 -3.522 1.00 0.00 409 VAL A C 4
ATOM 2469 O O . VAL A 1 37 ? -9.186 -18.557 -3.007 1.00 0.00 409 VAL A O 4
ATOM 2482 N N . GLY A 1 38 ? -10.024 -16.708 -3.977 1.00 0.00 410 GLY A N 4
ATOM 2483 C CA . GLY A 1 38 ? -11.394 -17.175 -3.886 1.00 0.00 410 GLY A CA 4
ATOM 2484 C C . GLY A 1 38 ? -12.400 -16.087 -4.204 1.00 0.00 410 GLY A C 4
ATOM 2485 O O . GLY A 1 38 ? -12.055 -15.067 -4.801 1.00 0.00 410 GLY A O 4
ATOM 2489 N N . LYS A 1 39 ? -13.650 -16.303 -3.806 1.00 0.00 411 LYS A N 4
ATOM 2490 C CA . LYS A 1 39 ? -14.710 -15.333 -4.053 1.00 0.00 411 LYS A CA 4
ATOM 2491 C C . LYS A 1 39 ? -15.320 -14.850 -2.741 1.00 0.00 411 LYS A C 4
ATOM 2492 O O . LYS A 1 39 ? -16.518 -14.577 -2.666 1.00 0.00 411 LYS A O 4
ATOM 2511 N N . SER A 1 40 ? -14.488 -14.745 -1.710 1.00 0.00 412 SER A N 4
ATOM 2512 C CA . SER A 1 40 ? -14.946 -14.296 -0.400 1.00 0.00 412 SER A CA 4
ATOM 2513 C C . SER A 1 40 ? -15.278 -12.807 -0.422 1.00 0.00 412 SER A C 4
ATOM 2514 O O . SER A 1 40 ? -14.399 -11.961 -0.268 1.00 0.00 412 SER A O 4
ATOM 2522 N N . GLY A 1 41 ? -16.557 -12.495 -0.614 1.00 0.00 413 GLY A N 4
ATOM 2523 C CA . GLY A 1 41 ? -16.984 -11.108 -0.653 1.00 0.00 413 GLY A CA 4
ATOM 2524 C C . GLY A 1 41 ? -17.030 -10.555 -2.063 1.00 0.00 413 GLY A C 4
ATOM 2525 O O . GLY A 1 41 ? -16.764 -11.258 -3.038 1.00 0.00 413 GLY A O 4
ATOM 2529 N N . PRO A 1 42 ? -17.378 -9.266 -2.186 1.00 0.00 414 PRO A N 4
ATOM 2530 C CA . PRO A 1 42 ? -17.469 -8.590 -3.484 1.00 0.00 414 PRO A CA 4
ATOM 2531 C C . PRO A 1 42 ? -16.101 -8.384 -4.127 1.00 0.00 414 PRO A C 4
ATOM 2532 O O . PRO A 1 42 ? -15.073 -8.734 -3.547 1.00 0.00 414 PRO A O 4
ATOM 2543 N N . SER A 1 43 ? -16.097 -7.813 -5.327 1.00 0.00 415 SER A N 4
ATOM 2544 C CA . SER A 1 43 ? -14.855 -7.564 -6.050 1.00 0.00 415 SER A CA 4
ATOM 2545 C C . SER A 1 43 ? -14.456 -6.094 -5.953 1.00 0.00 415 SER A C 4
ATOM 2546 O O . SER A 1 43 ? -15.308 -5.206 -5.968 1.00 0.00 415 SER A O 4
ATOM 2554 N N . SER A 1 44 ? -13.154 -5.846 -5.853 1.00 0.00 416 SER A N 4
ATOM 2555 C CA . SER A 1 44 ? -12.641 -4.485 -5.750 1.00 0.00 416 SER A CA 4
ATOM 2556 C C . SER A 1 44 ? -12.251 -3.946 -7.123 1.00 0.00 416 SER A C 4
ATOM 2557 O O . SER A 1 44 ? -12.109 -4.703 -8.082 1.00 0.00 416 SER A O 4
ATOM 2565 N N . GLY A 1 45 ? -12.080 -2.630 -7.208 1.00 0.00 417 GLY A N 4
ATOM 2566 C CA . GLY A 1 45 ? -11.709 -2.010 -8.466 1.00 0.00 417 GLY A CA 4
ATOM 2567 C C . GLY A 1 45 ? -10.736 -0.862 -8.283 1.00 0.00 417 GLY A C 4
ATOM 2568 O O . GLY A 1 45 ? -10.720 0.047 -9.110 1.00 0.00 417 GLY A O 4
ATOM 2573 N N . GLY A 1 1 ? 6.590 21.315 -5.489 1.00 0.00 373 GLY A N 5
ATOM 2574 C CA . GLY A 1 1 ? 5.617 22.191 -6.116 1.00 0.00 373 GLY A CA 5
ATOM 2575 C C . GLY A 1 1 ? 5.615 22.069 -7.627 1.00 0.00 373 GLY A C 5
ATOM 2576 O O . GLY A 1 1 ? 6.481 22.627 -8.302 1.00 0.00 373 GLY A O 5
ATOM 2580 N N . SER A 1 2 ? 4.642 21.337 -8.159 1.00 0.00 374 SER A N 5
ATOM 2581 C CA . SER A 1 2 ? 4.535 21.139 -9.600 1.00 0.00 374 SER A CA 5
ATOM 2582 C C . SER A 1 2 ? 5.825 20.550 -10.164 1.00 0.00 374 SER A C 5
ATOM 2583 O O . SER A 1 2 ? 6.185 20.804 -11.314 1.00 0.00 374 SER A O 5
ATOM 2591 N N . SER A 1 3 ? 6.515 19.761 -9.347 1.00 0.00 375 SER A N 5
ATOM 2592 C CA . SER A 1 3 ? 7.766 19.139 -9.762 1.00 0.00 375 SER A CA 5
ATOM 2593 C C . SER A 1 3 ? 7.721 17.629 -9.543 1.00 0.00 375 SER A C 5
ATOM 2594 O O . SER A 1 3 ? 8.736 17.003 -9.242 1.00 0.00 375 SER A O 5
ATOM 2602 N N . GLY A 1 4 ? 6.533 17.051 -9.697 1.00 0.00 376 GLY A N 5
ATOM 2603 C CA . GLY A 1 4 ? 6.376 15.620 -9.512 1.00 0.00 376 GLY A CA 5
ATOM 2604 C C . GLY A 1 4 ? 6.053 15.253 -8.078 1.00 0.00 376 GLY A C 5
ATOM 2605 O O . GLY A 1 4 ? 6.811 15.571 -7.162 1.00 0.00 376 GLY A O 5
ATOM 2609 N N . SER A 1 5 ? 4.922 14.582 -7.881 1.00 0.00 377 SER A N 5
ATOM 2610 C CA . SER A 1 5 ? 4.497 14.176 -6.546 1.00 0.00 377 SER A CA 5
ATOM 2611 C C . SER A 1 5 ? 4.495 12.656 -6.416 1.00 0.00 377 SER A C 5
ATOM 2612 O O . SER A 1 5 ? 3.443 12.036 -6.260 1.00 0.00 377 SER A O 5
ATOM 2620 N N . SER A 1 6 ? 5.682 12.061 -6.481 1.00 0.00 378 SER A N 5
ATOM 2621 C CA . SER A 1 6 ? 5.819 10.614 -6.374 1.00 0.00 378 SER A CA 5
ATOM 2622 C C . SER A 1 6 ? 6.190 10.206 -4.951 1.00 0.00 378 SER A C 5
ATOM 2623 O O . SER A 1 6 ? 5.670 9.227 -4.418 1.00 0.00 378 SER A O 5
ATOM 2631 N N . GLY A 1 7 ? 7.095 10.966 -4.342 1.00 0.00 379 GLY A N 5
ATOM 2632 C CA . GLY A 1 7 ? 7.521 10.670 -2.987 1.00 0.00 379 GLY A CA 5
ATOM 2633 C C . GLY A 1 7 ? 8.468 9.487 -2.923 1.00 0.00 379 GLY A C 5
ATOM 2634 O O . GLY A 1 7 ? 8.835 8.923 -3.952 1.00 0.00 379 GLY A O 5
ATOM 2638 N N . GLU A 1 8 ? 8.864 9.113 -1.710 1.00 0.00 380 GLU A N 5
ATOM 2639 C CA . GLU A 1 8 ? 9.775 7.992 -1.517 1.00 0.00 380 GLU A CA 5
ATOM 2640 C C . GLU A 1 8 ? 9.007 6.717 -1.179 1.00 0.00 380 GLU A C 5
ATOM 2641 O O . GLU A 1 8 ? 8.980 6.281 -0.028 1.00 0.00 380 GLU A O 5
ATOM 2653 N N . LYS A 1 9 ? 8.382 6.125 -2.191 1.00 0.00 381 LYS A N 5
ATOM 2654 C CA . LYS A 1 9 ? 7.612 4.900 -2.004 1.00 0.00 381 LYS A CA 5
ATOM 2655 C C . LYS A 1 9 ? 7.405 4.180 -3.332 1.00 0.00 381 LYS A C 5
ATOM 2656 O O . LYS A 1 9 ? 6.315 4.181 -3.903 1.00 0.00 381 LYS A O 5
ATOM 2675 N N . PRO A 1 10 ? 8.476 3.547 -3.836 1.00 0.00 382 PRO A N 5
ATOM 2676 C CA . PRO A 1 10 ? 8.435 2.809 -5.102 1.00 0.00 382 PRO A CA 5
ATOM 2677 C C . PRO A 1 10 ? 7.606 1.533 -5.003 1.00 0.00 382 PRO A C 5
ATOM 2678 O O . PRO A 1 10 ? 7.220 0.951 -6.017 1.00 0.00 382 PRO A O 5
ATOM 2689 N N . TYR A 1 11 ? 7.334 1.104 -3.775 1.00 0.00 383 TYR A N 5
ATOM 2690 C CA . TYR A 1 11 ? 6.552 -0.105 -3.544 1.00 0.00 383 TYR A CA 5
ATOM 2691 C C . TYR A 1 11 ? 5.138 0.241 -3.087 1.00 0.00 383 TYR A C 5
ATOM 2692 O O . TYR A 1 11 ? 4.832 0.202 -1.895 1.00 0.00 383 TYR A O 5
ATOM 2710 N N . SER A 1 12 ? 4.280 0.579 -4.044 1.00 0.00 384 SER A N 5
ATOM 2711 C CA . SER A 1 12 ? 2.898 0.935 -3.741 1.00 0.00 384 SER A CA 5
ATOM 2712 C C . SER A 1 12 ? 1.929 -0.045 -4.394 1.00 0.00 384 SER A C 5
ATOM 2713 O O . SER A 1 12 ? 2.326 -0.879 -5.210 1.00 0.00 384 SER A O 5
ATOM 2721 N N . CYS A 1 13 ? 0.656 0.061 -4.031 1.00 0.00 385 CYS A N 5
ATOM 2722 C CA . CYS A 1 13 ? -0.372 -0.815 -4.580 1.00 0.00 385 CYS A CA 5
ATOM 2723 C C . CYS A 1 13 ? -1.355 -0.028 -5.442 1.00 0.00 385 CYS A C 5
ATOM 2724 O O . CYS A 1 13 ? -2.487 0.248 -5.044 1.00 0.00 385 CYS A O 5
ATOM 2731 N N . PRO A 1 14 ? -0.913 0.344 -6.653 1.00 0.00 386 PRO A N 5
ATOM 2732 C CA . PRO A 1 14 ? -1.737 1.104 -7.597 1.00 0.00 386 PRO A CA 5
ATOM 2733 C C . PRO A 1 14 ? -2.885 0.276 -8.162 1.00 0.00 386 PRO A C 5
ATOM 2734 O O . PRO A 1 14 ? -3.765 0.800 -8.845 1.00 0.00 386 PRO A O 5
ATOM 2745 N N . VAL A 1 15 ? -2.870 -1.022 -7.874 1.00 0.00 387 VAL A N 5
ATOM 2746 C CA . VAL A 1 15 ? -3.911 -1.923 -8.353 1.00 0.00 387 VAL A CA 5
ATOM 2747 C C . VAL A 1 15 ? -5.252 -1.610 -7.699 1.00 0.00 387 VAL A C 5
ATOM 2748 O O . VAL A 1 15 ? -6.294 -1.621 -8.357 1.00 0.00 387 VAL A O 5
ATOM 2761 N N . CYS A 1 16 ? -5.221 -1.330 -6.401 1.00 0.00 388 CYS A N 5
ATOM 2762 C CA . CYS A 1 16 ? -6.433 -1.013 -5.656 1.00 0.00 388 CYS A CA 5
ATOM 2763 C C . CYS A 1 16 ? -6.380 0.411 -5.112 1.00 0.00 388 CYS A C 5
ATOM 2764 O O . CYS A 1 16 ? -7.414 1.044 -4.896 1.00 0.00 388 CYS A O 5
ATOM 2771 N N . GLY A 1 17 ? -5.168 0.911 -4.892 1.00 0.00 389 GLY A N 5
ATOM 2772 C CA . GLY A 1 17 ? -5.002 2.256 -4.374 1.00 0.00 389 GLY A CA 5
ATOM 2773 C C . GLY A 1 17 ? -4.586 2.270 -2.917 1.00 0.00 389 GLY A C 5
ATOM 2774 O O . GLY A 1 17 ? -5.393 2.570 -2.036 1.00 0.00 389 GLY A O 5
ATOM 2778 N N . LEU A 1 18 ? -3.324 1.944 -2.660 1.00 0.00 390 LEU A N 5
ATOM 2779 C CA . LEU A 1 18 ? -2.802 1.918 -1.298 1.00 0.00 390 LEU A CA 5
ATOM 2780 C C . LEU A 1 18 ? -1.283 1.781 -1.300 1.00 0.00 390 LEU A C 5
ATOM 2781 O O . LEU A 1 18 ? -0.744 0.744 -1.687 1.00 0.00 390 LEU A O 5
ATOM 2797 N N . ARG A 1 19 ? -0.599 2.833 -0.863 1.00 0.00 391 ARG A N 5
ATOM 2798 C CA . ARG A 1 19 ? 0.859 2.830 -0.813 1.00 0.00 391 ARG A CA 5
ATOM 2799 C C . ARG A 1 19 ? 1.365 1.813 0.205 1.00 0.00 391 ARG A C 5
ATOM 2800 O O . ARG A 1 19 ? 0.633 1.402 1.106 1.00 0.00 391 ARG A O 5
ATOM 2821 N N . PHE A 1 20 ? 2.623 1.409 0.056 1.00 0.00 392 PHE A N 5
ATOM 2822 C CA . PHE A 1 20 ? 3.227 0.439 0.961 1.00 0.00 392 PHE A CA 5
ATOM 2823 C C . PHE A 1 20 ? 4.672 0.816 1.276 1.00 0.00 392 PHE A C 5
ATOM 2824 O O . PHE A 1 20 ? 5.413 1.267 0.402 1.00 0.00 392 PHE A O 5
ATOM 2841 N N . LYS A 1 21 ? 5.067 0.628 2.530 1.00 0.00 393 LYS A N 5
ATOM 2842 C CA . LYS A 1 21 ? 6.422 0.946 2.963 1.00 0.00 393 LYS A CA 5
ATOM 2843 C C . LYS A 1 21 ? 7.330 -0.275 2.852 1.00 0.00 393 LYS A C 5
ATOM 2844 O O . LYS A 1 21 ? 8.536 -0.147 2.647 1.00 0.00 393 LYS A O 5
ATOM 2863 N N . ARG A 1 22 ? 6.740 -1.459 2.988 1.00 0.00 394 ARG A N 5
ATOM 2864 C CA . ARG A 1 22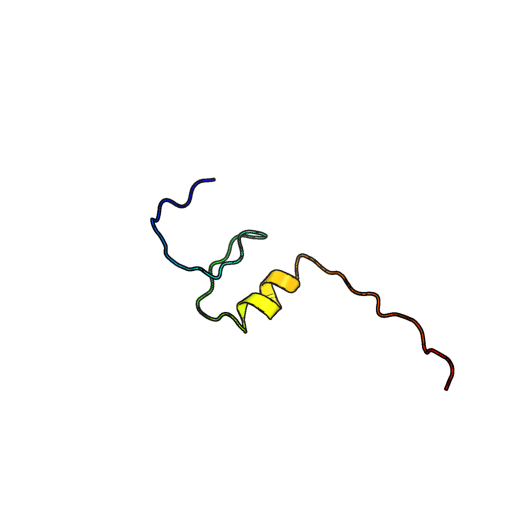 ? 7.496 -2.703 2.903 1.00 0.00 394 ARG A CA 5
ATOM 2865 C C . ARG A 1 22 ? 7.464 -3.262 1.484 1.00 0.00 394 ARG A C 5
ATOM 2866 O O . ARG A 1 22 ? 6.451 -3.169 0.791 1.00 0.00 394 ARG A O 5
ATOM 2887 N N . LYS A 1 23 ? 8.581 -3.843 1.058 1.00 0.00 395 LYS A N 5
ATOM 2888 C CA . LYS A 1 23 ? 8.682 -4.419 -0.278 1.00 0.00 395 LYS A CA 5
ATOM 2889 C C . LYS A 1 23 ? 8.228 -5.875 -0.279 1.00 0.00 395 LYS A C 5
ATOM 2890 O O . LYS A 1 23 ? 7.782 -6.395 -1.302 1.00 0.00 395 LYS A O 5
ATOM 2909 N N . ASP A 1 24 ? 8.343 -6.526 0.873 1.00 0.00 396 ASP A N 5
ATOM 2910 C CA . ASP A 1 24 ? 7.942 -7.922 1.006 1.00 0.00 396 ASP A CA 5
ATOM 2911 C C . ASP A 1 24 ? 6.473 -8.030 1.400 1.00 0.00 396 ASP A C 5
ATOM 2912 O O . ASP A 1 24 ? 5.762 -8.927 0.946 1.00 0.00 396 ASP A O 5
ATOM 2921 N N . ARG A 1 25 ? 6.024 -7.111 2.249 1.00 0.00 397 ARG A N 5
ATOM 2922 C CA . ARG A 1 25 ? 4.640 -7.104 2.706 1.00 0.00 397 ARG A CA 5
ATOM 2923 C C . ARG A 1 25 ? 3.696 -6.700 1.577 1.00 0.00 397 ARG A C 5
ATOM 2924 O O . ARG A 1 25 ? 2.567 -7.184 1.495 1.00 0.00 397 ARG A O 5
ATOM 2945 N N . MET A 1 26 ? 4.166 -5.810 0.710 1.00 0.00 398 MET A N 5
ATOM 2946 C CA . MET A 1 26 ? 3.364 -5.341 -0.414 1.00 0.00 398 MET A CA 5
ATOM 2947 C C . MET A 1 26 ? 3.208 -6.436 -1.465 1.00 0.00 398 MET A C 5
ATOM 2948 O O . MET A 1 26 ? 2.235 -6.452 -2.218 1.00 0.00 398 MET A O 5
ATOM 2962 N N . SER A 1 27 ? 4.173 -7.349 -1.509 1.00 0.00 399 SER A N 5
ATOM 2963 C CA . SER A 1 27 ? 4.144 -8.446 -2.470 1.00 0.00 399 SER A CA 5
ATOM 2964 C C . SER A 1 27 ? 3.040 -9.440 -2.126 1.00 0.00 399 SER A C 5
ATOM 2965 O O . SER A 1 27 ? 2.523 -10.138 -3.000 1.00 0.00 399 SER A O 5
ATOM 2973 N N . TYR A 1 28 ? 2.682 -9.500 -0.848 1.00 0.00 400 TYR A N 5
ATOM 2974 C CA . TYR A 1 28 ? 1.641 -10.410 -0.388 1.00 0.00 400 TYR A CA 5
ATOM 2975 C C . TYR A 1 28 ? 0.260 -9.780 -0.539 1.00 0.00 400 TYR A C 5
ATOM 2976 O O . TYR A 1 28 ? -0.744 -10.480 -0.675 1.00 0.00 400 TYR A O 5
ATOM 2994 N N . HIS A 1 29 ? 0.217 -8.451 -0.515 1.00 0.00 401 HIS A N 5
ATOM 2995 C CA . HIS A 1 29 ? -1.040 -7.724 -0.651 1.00 0.00 401 HIS A CA 5
ATOM 2996 C C . HIS A 1 29 ? -1.356 -7.455 -2.119 1.00 0.00 401 HIS A C 5
ATOM 2997 O O . HIS A 1 29 ? -2.416 -7.834 -2.616 1.00 0.00 401 HIS A O 5
ATOM 3011 N N . VAL A 1 30 ? -0.429 -6.796 -2.808 1.00 0.00 402 VAL A N 5
ATOM 3012 C CA . VAL A 1 30 ? -0.608 -6.476 -4.219 1.00 0.00 402 VAL A CA 5
ATOM 3013 C C . VAL A 1 30 ? -0.929 -7.727 -5.029 1.00 0.00 402 VAL A C 5
ATOM 3014 O O . VAL A 1 30 ? -1.584 -7.654 -6.069 1.00 0.00 402 VAL A O 5
ATOM 3027 N N . ARG A 1 31 ? -0.464 -8.874 -4.546 1.00 0.00 403 ARG A N 5
ATOM 3028 C CA . ARG A 1 31 ? -0.700 -10.142 -5.226 1.00 0.00 403 ARG A CA 5
ATOM 3029 C C . ARG A 1 31 ? -2.139 -10.607 -5.023 1.00 0.00 403 ARG A C 5
ATOM 3030 O O . ARG A 1 31 ? -2.717 -11.265 -5.888 1.00 0.00 403 ARG A O 5
ATOM 3051 N N . SER A 1 32 ? -2.711 -10.262 -3.874 1.00 0.00 404 SER A N 5
ATOM 3052 C CA . SER A 1 32 ? -4.080 -10.649 -3.555 1.00 0.00 404 SER A CA 5
ATOM 3053 C C . SER A 1 32 ? -5.032 -10.254 -4.680 1.00 0.00 404 SER A C 5
ATOM 3054 O O . SER A 1 32 ? -6.049 -10.910 -4.907 1.00 0.00 404 SER A O 5
ATOM 3062 N N . HIS A 1 33 ? -4.694 -9.177 -5.382 1.00 0.00 405 HIS A N 5
ATOM 3063 C CA . HIS A 1 33 ? -5.518 -8.694 -6.484 1.00 0.00 405 HIS A CA 5
ATOM 3064 C C . HIS A 1 33 ? -5.309 -9.547 -7.732 1.00 0.00 405 HIS A C 5
ATOM 3065 O O . HIS A 1 33 ? -6.233 -10.208 -8.206 1.00 0.00 405 HIS A O 5
ATOM 3079 N N . ASP A 1 34 ? -4.091 -9.525 -8.261 1.00 0.00 406 ASP A N 5
ATOM 3080 C CA . ASP A 1 34 ? -3.761 -10.296 -9.454 1.00 0.00 406 ASP A CA 5
ATOM 3081 C C . ASP A 1 34 ? -3.346 -11.717 -9.085 1.00 0.00 406 ASP A C 5
ATOM 3082 O O . ASP A 1 34 ? -2.176 -12.080 -9.192 1.00 0.00 406 ASP A O 5
ATOM 3091 N N . GLY A 1 35 ? -4.315 -12.516 -8.649 1.00 0.00 407 GLY A N 5
ATOM 3092 C CA . GLY A 1 35 ? -4.030 -13.888 -8.270 1.00 0.00 407 GLY A CA 5
ATOM 3093 C C . GLY A 1 35 ? -3.853 -14.796 -9.470 1.00 0.00 407 GLY A C 5
ATOM 3094 O O . GLY A 1 35 ? -2.771 -15.341 -9.690 1.00 0.00 407 GLY A O 5
ATOM 3098 N N . SER A 1 36 ? -4.918 -14.962 -10.247 1.00 0.00 408 SER A N 5
ATOM 3099 C CA . SER A 1 36 ? -4.876 -15.816 -11.429 1.00 0.00 408 SER A CA 5
ATOM 3100 C C . SER A 1 36 ? -4.236 -15.085 -12.605 1.00 0.00 408 SER A C 5
ATOM 3101 O O . SER A 1 36 ? -4.880 -14.275 -13.273 1.00 0.00 408 SER A O 5
ATOM 3109 N N . VAL A 1 37 ? -2.964 -15.376 -12.853 1.00 0.00 409 VAL A N 5
ATOM 3110 C CA . VAL A 1 37 ? -2.235 -14.749 -13.949 1.00 0.00 409 VAL A CA 5
ATOM 3111 C C . VAL A 1 37 ? -2.728 -15.257 -15.299 1.00 0.00 409 VAL A C 5
ATOM 3112 O O . VAL A 1 37 ? -2.265 -16.284 -15.794 1.00 0.00 409 VAL A O 5
ATOM 3125 N N . GLY A 1 38 ? -3.671 -14.530 -15.891 1.00 0.00 410 GLY A N 5
ATOM 3126 C CA . GLY A 1 38 ? -4.211 -14.923 -17.180 1.00 0.00 410 GLY A CA 5
ATOM 3127 C C . GLY A 1 38 ? -4.854 -13.765 -17.916 1.00 0.00 410 GLY A C 5
ATOM 3128 O O . GLY A 1 38 ? -5.977 -13.878 -18.408 1.00 0.00 410 GLY A O 5
ATOM 3132 N N . LYS A 1 39 ? -4.142 -12.646 -17.992 1.00 0.00 411 LYS A N 5
ATOM 3133 C CA . LYS A 1 39 ? -4.649 -11.460 -18.674 1.00 0.00 411 LYS A CA 5
ATOM 3134 C C . LYS A 1 39 ? -4.943 -11.760 -20.140 1.00 0.00 411 LYS A C 5
ATOM 3135 O O . LYS A 1 39 ? -4.038 -11.768 -20.975 1.00 0.00 411 LYS A O 5
ATOM 3154 N N . SER A 1 40 ? -6.213 -12.004 -20.446 1.00 0.00 412 SER A N 5
ATOM 3155 C CA . SER A 1 40 ? -6.625 -12.306 -21.812 1.00 0.00 412 SER A CA 5
ATOM 3156 C C . SER A 1 40 ? -7.993 -11.701 -22.113 1.00 0.00 412 SER A C 5
ATOM 3157 O O . SER A 1 40 ? -8.957 -11.922 -21.381 1.00 0.00 412 SER A O 5
ATOM 3165 N N . GLY A 1 41 ? -8.069 -10.935 -23.197 1.00 0.00 413 GLY A N 5
ATOM 3166 C CA . GLY A 1 41 ? -9.322 -10.309 -23.577 1.00 0.00 413 GLY A CA 5
ATOM 3167 C C . GLY A 1 41 ? -9.178 -9.414 -24.792 1.00 0.00 413 GLY A C 5
ATOM 3168 O O . GLY A 1 41 ? -9.586 -9.765 -25.899 1.00 0.00 413 GLY A O 5
ATOM 3172 N N . PRO A 1 42 ? -8.586 -8.227 -24.591 1.00 0.00 414 PRO A N 5
ATOM 3173 C CA . PRO A 1 42 ? -8.377 -7.255 -25.668 1.00 0.00 414 PRO A CA 5
ATOM 3174 C C . PRO A 1 42 ? -7.327 -7.719 -26.673 1.00 0.00 414 PRO A C 5
ATOM 3175 O O . PRO A 1 42 ? -6.131 -7.499 -26.481 1.00 0.00 414 PRO A O 5
ATOM 3186 N N . SER A 1 43 ? -7.783 -8.361 -27.744 1.00 0.00 415 SER A N 5
ATOM 3187 C CA . SER A 1 43 ? -6.882 -8.859 -28.777 1.00 0.00 415 SER A CA 5
ATOM 3188 C C . SER A 1 43 ? -6.648 -7.799 -29.849 1.00 0.00 415 SER A C 5
ATOM 3189 O O . SER A 1 43 ? -7.295 -7.806 -30.897 1.00 0.00 415 SER A O 5
ATOM 3197 N N . SER A 1 44 ? -5.717 -6.889 -29.580 1.00 0.00 416 SER A N 5
ATOM 3198 C CA . SER A 1 44 ? -5.399 -5.820 -30.519 1.00 0.00 416 SER A CA 5
ATOM 3199 C C . SER A 1 44 ? -4.524 -6.339 -31.656 1.00 0.00 416 SER A C 5
ATOM 3200 O O . SER A 1 44 ? -4.114 -7.499 -31.660 1.00 0.00 416 SER A O 5
ATOM 3208 N N . GLY A 1 45 ? -4.241 -5.469 -32.621 1.00 0.00 417 GLY A N 5
ATOM 3209 C CA . GLY A 1 45 ? -3.417 -5.857 -33.751 1.00 0.00 417 GLY A CA 5
ATOM 3210 C C . GLY A 1 45 ? -2.743 -4.671 -34.412 1.00 0.00 417 GLY A C 5
ATOM 3211 O O . GLY A 1 45 ? -2.936 -4.462 -35.608 1.00 0.00 417 GLY A O 5
ATOM 3216 N N . GLY A 1 1 ? 4.742 13.398 -5.341 1.00 0.00 373 GLY A N 6
ATOM 3217 C CA . GLY A 1 1 ? 4.254 12.893 -6.611 1.00 0.00 373 GLY A CA 6
ATOM 3218 C C . GLY A 1 1 ? 5.184 13.222 -7.762 1.00 0.00 373 GLY A C 6
ATOM 3219 O O . GLY A 1 1 ? 5.018 14.241 -8.431 1.00 0.00 373 GLY A O 6
ATOM 3223 N N . SER A 1 2 ? 6.167 12.357 -7.992 1.00 0.00 374 SER A N 6
ATOM 3224 C CA . SER A 1 2 ? 7.131 12.564 -9.066 1.00 0.00 374 SER A CA 6
ATOM 3225 C C . SER A 1 2 ? 7.047 11.441 -10.095 1.00 0.00 374 SER A C 6
ATOM 3226 O O . SER A 1 2 ? 7.317 10.280 -9.787 1.00 0.00 374 SER A O 6
ATOM 3234 N N . SER A 1 3 ? 6.670 11.796 -11.320 1.00 0.00 375 SER A N 6
ATOM 3235 C CA . SER A 1 3 ? 6.546 10.818 -12.395 1.00 0.00 375 SER A CA 6
ATOM 3236 C C . SER A 1 3 ? 7.912 10.483 -12.984 1.00 0.00 375 SER A C 6
ATOM 3237 O O . SER A 1 3 ? 8.800 11.332 -13.045 1.00 0.00 375 SER A O 6
ATOM 3245 N N . GLY A 1 4 ? 8.073 9.236 -13.418 1.00 0.00 376 GLY A N 6
ATOM 3246 C CA . GLY A 1 4 ? 9.333 8.809 -13.998 1.00 0.00 376 GLY A CA 6
ATOM 3247 C C . GLY A 1 4 ? 9.305 7.361 -14.443 1.00 0.00 376 GLY A C 6
ATOM 3248 O O . GLY A 1 4 ? 8.346 6.916 -15.074 1.00 0.00 376 GLY A O 6
ATOM 3252 N N . SER A 1 5 ? 10.361 6.622 -14.117 1.00 0.00 377 SER A N 6
ATOM 3253 C CA . SER A 1 5 ? 10.457 5.216 -14.492 1.00 0.00 377 SER A CA 6
ATOM 3254 C C . SER A 1 5 ? 10.479 4.324 -13.255 1.00 0.00 377 SER A C 6
ATOM 3255 O O . SER A 1 5 ? 9.867 3.256 -13.235 1.00 0.00 377 SER A O 6
ATOM 3263 N N . SER A 1 6 ? 11.189 4.770 -12.224 1.00 0.00 378 SER A N 6
ATOM 3264 C CA . SER A 1 6 ? 11.295 4.011 -10.983 1.00 0.00 378 SER A CA 6
ATOM 3265 C C . SER A 1 6 ? 10.291 4.515 -9.951 1.00 0.00 378 SER A C 6
ATOM 3266 O O . SER A 1 6 ? 9.607 3.728 -9.298 1.00 0.00 378 SER A O 6
ATOM 3274 N N . GLY A 1 7 ? 10.210 5.834 -9.808 1.00 0.00 379 GLY A N 6
ATOM 3275 C CA . GLY A 1 7 ? 9.288 6.422 -8.854 1.00 0.00 379 GLY A CA 6
ATOM 3276 C C . GLY A 1 7 ? 9.866 6.488 -7.454 1.00 0.00 379 GLY A C 6
ATOM 3277 O O . GLY A 1 7 ? 10.866 5.836 -7.158 1.00 0.00 379 GLY A O 6
ATOM 3281 N N . GLU A 1 8 ? 9.235 7.279 -6.592 1.00 0.00 380 GLU A N 6
ATOM 3282 C CA . GLU A 1 8 ? 9.696 7.429 -5.216 1.00 0.00 380 GLU A CA 6
ATOM 3283 C C . GLU A 1 8 ? 9.140 6.317 -4.332 1.00 0.00 380 GLU A C 6
ATOM 3284 O O . GLU A 1 8 ? 9.741 5.953 -3.321 1.00 0.00 380 GLU A O 6
ATOM 3296 N N . LYS A 1 9 ? 7.988 5.780 -4.720 1.00 0.00 381 LYS A N 6
ATOM 3297 C CA . LYS A 1 9 ? 7.350 4.709 -3.965 1.00 0.00 381 LYS A CA 6
ATOM 3298 C C . LYS A 1 9 ? 7.102 3.492 -4.850 1.00 0.00 381 LYS A C 6
ATOM 3299 O O . LYS A 1 9 ? 5.974 3.207 -5.253 1.00 0.00 381 LYS A O 6
ATOM 3318 N N . PRO A 1 10 ? 8.180 2.755 -5.159 1.00 0.00 382 PRO A N 6
ATOM 3319 C CA . PRO A 1 10 ? 8.104 1.556 -5.999 1.00 0.00 382 PRO A CA 6
ATOM 3320 C C . PRO A 1 10 ? 7.395 0.402 -5.298 1.00 0.00 382 PRO A C 6
ATOM 3321 O O . PRO A 1 10 ? 7.101 -0.624 -5.912 1.00 0.00 382 PRO A O 6
ATOM 3332 N N . TYR A 1 11 ? 7.122 0.576 -4.009 1.00 0.00 383 TYR A N 6
ATOM 3333 C CA . TYR A 1 11 ? 6.449 -0.452 -3.225 1.00 0.00 383 TYR A CA 6
ATOM 3334 C C . TYR A 1 11 ? 5.054 0.006 -2.810 1.00 0.00 383 TYR A C 6
ATOM 3335 O O . TYR A 1 11 ? 4.791 0.240 -1.630 1.00 0.00 383 TYR A O 6
ATOM 3353 N N . SER A 1 12 ? 4.164 0.130 -3.789 1.00 0.00 384 SER A N 6
ATOM 3354 C CA . SER A 1 12 ? 2.796 0.563 -3.527 1.00 0.00 384 SER A CA 6
ATOM 3355 C C . SER A 1 12 ? 1.794 -0.354 -4.223 1.00 0.00 384 SER A C 6
ATOM 3356 O O . SER A 1 12 ? 2.175 -1.308 -4.903 1.00 0.00 384 SER A O 6
ATOM 3364 N N . CYS A 1 13 ? 0.510 -0.059 -4.047 1.00 0.00 385 CYS A N 6
ATOM 3365 C CA . CYS A 1 13 ? -0.548 -0.855 -4.656 1.00 0.00 385 CYS A CA 6
ATOM 3366 C C . CYS A 1 13 ? -1.472 0.021 -5.498 1.00 0.00 385 CYS A C 6
ATOM 3367 O O . CYS A 1 13 ? -2.600 0.329 -5.110 1.00 0.00 385 CYS A O 6
ATOM 3374 N N . PRO A 1 14 ? -0.985 0.432 -6.678 1.00 0.00 386 PRO A N 6
ATOM 3375 C CA . PRO A 1 14 ? -1.750 1.277 -7.599 1.00 0.00 386 PRO A CA 6
ATOM 3376 C C . PRO A 1 14 ? -2.921 0.533 -8.231 1.00 0.00 386 PRO A C 6
ATOM 3377 O O . PRO A 1 14 ? -3.760 1.132 -8.904 1.00 0.00 386 PRO A O 6
ATOM 3388 N N . VAL A 1 15 ? -2.973 -0.777 -8.010 1.00 0.00 387 VAL A N 6
ATOM 3389 C CA . VAL A 1 15 ? -4.043 -1.603 -8.557 1.00 0.00 387 VAL A CA 6
ATOM 3390 C C . VAL A 1 15 ? -5.384 -1.258 -7.919 1.00 0.00 387 VAL A C 6
ATOM 3391 O O . VAL A 1 15 ? -6.403 -1.164 -8.603 1.00 0.00 387 VAL A O 6
ATOM 3404 N N . CYS A 1 16 ? -5.377 -1.071 -6.603 1.00 0.00 388 CYS A N 6
ATOM 3405 C CA . CYS A 1 16 ? -6.592 -0.736 -5.871 1.00 0.00 388 CYS A CA 6
ATOM 3406 C C . CYS A 1 16 ? -6.480 0.645 -5.233 1.00 0.00 388 CYS A C 6
ATOM 3407 O O . CYS A 1 16 ? -7.485 1.310 -4.985 1.00 0.00 388 CYS A O 6
ATOM 3414 N N . GLY A 1 17 ? -5.248 1.071 -4.969 1.00 0.00 389 GLY A N 6
ATOM 3415 C CA . GLY A 1 17 ? -5.026 2.371 -4.362 1.00 0.00 389 GLY A CA 6
ATOM 3416 C C . GLY A 1 17 ? -4.617 2.269 -2.907 1.00 0.00 389 GLY A C 6
ATOM 3417 O O . GLY A 1 17 ? -5.422 2.517 -2.008 1.00 0.00 389 GLY A O 6
ATOM 3421 N N . LEU A 1 18 ? -3.362 1.901 -2.671 1.00 0.00 390 LEU A N 6
ATOM 3422 C CA . LEU A 1 18 ? -2.847 1.765 -1.313 1.00 0.00 390 LEU A CA 6
ATOM 3423 C C . LEU A 1 18 ? -1.331 1.601 -1.320 1.00 0.00 390 LEU A C 6
ATOM 3424 O O . LEU A 1 18 ? -0.812 0.543 -1.676 1.00 0.00 390 LEU A O 6
ATOM 3440 N N . ARG A 1 19 ? -0.625 2.654 -0.921 1.00 0.00 391 ARG A N 6
ATOM 3441 C CA . ARG A 1 19 ? 0.832 2.627 -0.881 1.00 0.00 391 ARG A CA 6
ATOM 3442 C C . ARG A 1 19 ? 1.328 1.709 0.233 1.00 0.00 391 ARG A C 6
ATOM 3443 O O . ARG A 1 19 ? 0.589 1.391 1.165 1.00 0.00 391 ARG A O 6
ATOM 3464 N N . PHE A 1 20 ? 2.583 1.286 0.129 1.00 0.00 392 PHE A N 6
ATOM 3465 C CA . PHE A 1 20 ? 3.177 0.403 1.125 1.00 0.00 392 PHE A CA 6
ATOM 3466 C C . PHE A 1 20 ? 4.602 0.837 1.457 1.00 0.00 392 PHE A C 6
ATOM 3467 O O . PHE A 1 20 ? 5.232 1.572 0.696 1.00 0.00 392 PHE A O 6
ATOM 3484 N N . LYS A 1 21 ? 5.103 0.379 2.599 1.00 0.00 393 LYS A N 6
ATOM 3485 C CA . LYS A 1 21 ? 6.453 0.718 3.033 1.00 0.00 393 LYS A CA 6
ATOM 3486 C C . LYS A 1 21 ? 7.405 -0.454 2.817 1.00 0.00 393 LYS A C 6
ATOM 3487 O O . LYS A 1 21 ? 8.562 -0.265 2.442 1.00 0.00 393 LYS A O 6
ATOM 3506 N N . ARG A 1 22 ? 6.910 -1.664 3.055 1.00 0.00 394 ARG A N 6
ATOM 3507 C CA . ARG A 1 22 ? 7.716 -2.867 2.886 1.00 0.00 394 ARG A CA 6
ATOM 3508 C C . ARG A 1 22 ? 7.645 -3.371 1.447 1.00 0.00 394 ARG A C 6
ATOM 3509 O O . ARG A 1 22 ? 6.615 -3.248 0.785 1.00 0.00 394 ARG A O 6
ATOM 3530 N N . LYS A 1 23 ? 8.748 -3.939 0.970 1.00 0.00 395 LYS A N 6
ATOM 3531 C CA . LYS A 1 23 ? 8.812 -4.463 -0.389 1.00 0.00 395 LYS A CA 6
ATOM 3532 C C . LYS A 1 23 ? 8.364 -5.920 -0.432 1.00 0.00 395 LYS A C 6
ATOM 3533 O O . LYS A 1 23 ? 7.877 -6.400 -1.456 1.00 0.00 395 LYS A O 6
ATOM 3552 N N . ASP A 1 24 ? 8.531 -6.619 0.685 1.00 0.00 396 ASP A N 6
ATOM 3553 C CA . ASP A 1 24 ? 8.141 -8.021 0.776 1.00 0.00 396 ASP A CA 6
ATOM 3554 C C . ASP A 1 24 ? 6.699 -8.155 1.255 1.00 0.00 396 ASP A C 6
ATOM 3555 O O . ASP A 1 24 ? 6.016 -9.127 0.935 1.00 0.00 396 ASP A O 6
ATOM 3564 N N . ARG A 1 25 ? 6.243 -7.171 2.025 1.00 0.00 397 ARG A N 6
ATOM 3565 C CA . ARG A 1 25 ? 4.884 -7.180 2.550 1.00 0.00 397 ARG A CA 6
ATOM 3566 C C . ARG A 1 25 ? 3.900 -6.627 1.523 1.00 0.00 397 ARG A C 6
ATOM 3567 O O . ARG A 1 25 ? 2.765 -7.091 1.424 1.00 0.00 397 ARG A O 6
ATOM 3588 N N . MET A 1 26 ? 4.344 -5.631 0.763 1.00 0.00 398 MET A N 6
ATOM 3589 C CA . MET A 1 26 ? 3.504 -5.015 -0.256 1.00 0.00 398 MET A CA 6
ATOM 3590 C C . MET A 1 26 ? 3.021 -6.054 -1.264 1.00 0.00 398 MET A C 6
ATOM 3591 O O . MET A 1 26 ? 1.935 -5.926 -1.829 1.00 0.00 398 MET A O 6
ATOM 3605 N N . SER A 1 27 ? 3.835 -7.081 -1.484 1.00 0.00 399 SER A N 6
ATOM 3606 C CA . SER A 1 27 ? 3.492 -8.140 -2.427 1.00 0.00 399 SER A CA 6
ATOM 3607 C C . SER A 1 27 ? 2.323 -8.971 -1.908 1.00 0.00 399 SER A C 6
ATOM 3608 O O . SER A 1 27 ? 1.412 -9.319 -2.660 1.00 0.00 399 SER A O 6
ATOM 3616 N N . TYR A 1 28 ? 2.356 -9.287 -0.618 1.00 0.00 400 TYR A N 6
ATOM 3617 C CA . TYR A 1 28 ? 1.302 -10.079 0.003 1.00 0.00 400 TYR A CA 6
ATOM 3618 C C . TYR A 1 28 ? -0.067 -9.449 -0.238 1.00 0.00 400 TYR A C 6
ATOM 3619 O O . TYR A 1 28 ? -1.086 -10.140 -0.261 1.00 0.00 400 TYR A O 6
ATOM 3637 N N . HIS A 1 29 ? -0.081 -8.132 -0.418 1.00 0.00 401 HIS A N 6
ATOM 3638 C CA . HIS A 1 29 ? -1.324 -7.407 -0.658 1.00 0.00 401 HIS A CA 6
ATOM 3639 C C . HIS A 1 29 ? -1.553 -7.204 -2.153 1.00 0.00 401 HIS A C 6
ATOM 3640 O O . HIS A 1 29 ? -2.578 -7.616 -2.696 1.00 0.00 401 HIS A O 6
ATOM 3654 N N . VAL A 1 30 ? -0.593 -6.564 -2.813 1.00 0.00 402 VAL A N 6
ATOM 3655 C CA . VAL A 1 30 ? -0.690 -6.306 -4.244 1.00 0.00 402 VAL A CA 6
ATOM 3656 C C . VAL A 1 30 ? -0.961 -7.592 -5.017 1.00 0.00 402 VAL A C 6
ATOM 3657 O O . VAL A 1 30 ? -1.945 -7.692 -5.751 1.00 0.00 402 VAL A O 6
ATOM 3670 N N . ARG A 1 31 ? -0.081 -8.574 -4.848 1.00 0.00 403 ARG A N 6
ATOM 3671 C CA . ARG A 1 31 ? -0.225 -9.854 -5.531 1.00 0.00 403 ARG A CA 6
ATOM 3672 C C . ARG A 1 31 ? -1.596 -10.465 -5.258 1.00 0.00 403 ARG A C 6
ATOM 3673 O O . ARG A 1 31 ? -2.168 -11.140 -6.114 1.00 0.00 403 ARG A O 6
ATOM 3694 N N . SER A 1 32 ? -2.117 -10.225 -4.059 1.00 0.00 404 SER A N 6
ATOM 3695 C CA . SER A 1 32 ? -3.419 -10.755 -3.671 1.00 0.00 404 SER A CA 6
ATOM 3696 C C . SER A 1 32 ? -4.479 -10.409 -4.713 1.00 0.00 404 SER A C 6
ATOM 3697 O O . SER A 1 32 ? -5.442 -11.151 -4.906 1.00 0.00 404 SER A O 6
ATOM 3705 N N . HIS A 1 33 ? -4.293 -9.276 -5.383 1.00 0.00 405 HIS A N 6
ATOM 3706 C CA . HIS A 1 33 ? -5.232 -8.831 -6.407 1.00 0.00 405 HIS A CA 6
ATOM 3707 C C . HIS A 1 33 ? -5.121 -9.695 -7.659 1.00 0.00 405 HIS A C 6
ATOM 3708 O O . HIS A 1 33 ? -6.125 -10.018 -8.294 1.00 0.00 405 HIS A O 6
ATOM 3722 N N . ASP A 1 34 ? -3.894 -10.066 -8.009 1.00 0.00 406 ASP A N 6
ATOM 3723 C CA . ASP A 1 34 ? -3.651 -10.893 -9.186 1.00 0.00 406 ASP A CA 6
ATOM 3724 C C . ASP A 1 34 ? -3.925 -12.363 -8.882 1.00 0.00 406 ASP A C 6
ATOM 3725 O O . ASP A 1 34 ? -3.000 -13.165 -8.764 1.00 0.00 406 ASP A O 6
ATOM 3734 N N . GLY A 1 35 ? -5.203 -12.708 -8.756 1.00 0.00 407 GLY A N 6
ATOM 3735 C CA . GLY A 1 35 ? -5.575 -14.080 -8.466 1.00 0.00 407 GLY A CA 6
ATOM 3736 C C . GLY A 1 35 ? -7.075 -14.259 -8.338 1.00 0.00 407 GLY A C 6
ATOM 3737 O O . GLY A 1 35 ? -7.747 -13.466 -7.679 1.00 0.00 407 GLY A O 6
ATOM 3741 N N . SER A 1 36 ? -7.601 -15.303 -8.970 1.00 0.00 408 SER A N 6
ATOM 3742 C CA . SER A 1 36 ? -9.032 -15.581 -8.928 1.00 0.00 408 SER A CA 6
ATOM 3743 C C . SER A 1 36 ? -9.354 -16.613 -7.852 1.00 0.00 408 SER A C 6
ATOM 3744 O O . SER A 1 36 ? -8.569 -17.527 -7.598 1.00 0.00 408 SER A O 6
ATOM 3752 N N . VAL A 1 37 ? -10.514 -16.460 -7.222 1.00 0.00 409 VAL A N 6
ATOM 3753 C CA . VAL A 1 37 ? -10.942 -17.379 -6.174 1.00 0.00 409 VAL A CA 6
ATOM 3754 C C . VAL A 1 37 ? -12.271 -18.037 -6.528 1.00 0.00 409 VAL A C 6
ATOM 3755 O O . VAL A 1 37 ? -13.046 -18.409 -5.648 1.00 0.00 409 VAL A O 6
ATOM 3768 N N . GLY A 1 38 ? -12.528 -18.179 -7.825 1.00 0.00 410 GLY A N 6
ATOM 3769 C CA . GLY A 1 38 ? -13.764 -18.793 -8.274 1.00 0.00 410 GLY A CA 6
ATOM 3770 C C . GLY A 1 38 ? -13.562 -20.214 -8.761 1.00 0.00 410 GLY A C 6
ATOM 3771 O O . GLY A 1 38 ? -13.914 -21.171 -8.071 1.00 0.00 410 GLY A O 6
ATOM 3775 N N . LYS A 1 39 ? -12.993 -20.354 -9.954 1.00 0.00 411 LYS A N 6
ATOM 3776 C CA . LYS A 1 39 ? -12.745 -21.668 -10.534 1.00 0.00 411 LYS A CA 6
ATOM 3777 C C . LYS A 1 39 ? -11.395 -22.216 -10.082 1.00 0.00 411 LYS A C 6
ATOM 3778 O O . LYS A 1 39 ? -10.633 -21.531 -9.400 1.00 0.00 411 LYS A O 6
ATOM 3797 N N . SER A 1 40 ? -11.104 -23.454 -10.468 1.00 0.00 412 SER A N 6
ATOM 3798 C CA . SER A 1 40 ? -9.847 -24.094 -10.100 1.00 0.00 412 SER A CA 6
ATOM 3799 C C . SER A 1 40 ? -8.684 -23.501 -10.889 1.00 0.00 412 SER A C 6
ATOM 3800 O O . SER A 1 40 ? -7.734 -22.972 -10.313 1.00 0.00 412 SER A O 6
ATOM 3808 N N . GLY A 1 41 ? -8.767 -23.592 -12.213 1.00 0.00 413 GLY A N 6
ATOM 3809 C CA . GLY A 1 41 ? -7.716 -23.060 -13.061 1.00 0.00 413 GLY A CA 6
ATOM 3810 C C . GLY A 1 41 ? -7.670 -23.733 -14.418 1.00 0.00 413 GLY A C 6
ATOM 3811 O O . GLY A 1 41 ? -6.778 -24.530 -14.710 1.00 0.00 413 GLY A O 6
ATOM 3815 N N . PRO A 1 42 ? -8.652 -23.414 -15.275 1.00 0.00 414 PRO A N 6
ATOM 3816 C CA . PRO A 1 42 ? -8.743 -23.983 -16.623 1.00 0.00 414 PRO A CA 6
ATOM 3817 C C . PRO A 1 42 ? -7.639 -23.472 -17.543 1.00 0.00 414 PRO A C 6
ATOM 3818 O O . PRO A 1 42 ? -6.931 -22.521 -17.211 1.00 0.00 414 PRO A O 6
ATOM 3829 N N . SER A 1 43 ? -7.499 -24.109 -18.701 1.00 0.00 415 SER A N 6
ATOM 3830 C CA . SER A 1 43 ? -6.479 -23.721 -19.669 1.00 0.00 415 SER A CA 6
ATOM 3831 C C . SER A 1 43 ? -5.104 -23.655 -19.011 1.00 0.00 415 SER A C 6
ATOM 3832 O O . SER A 1 43 ? -4.276 -22.814 -19.361 1.00 0.00 415 SER A O 6
ATOM 3840 N N . SER A 1 44 ? -4.868 -24.549 -18.056 1.00 0.00 416 SER A N 6
ATOM 3841 C CA . SER A 1 44 ? -3.595 -24.591 -17.346 1.00 0.00 416 SER A CA 6
ATOM 3842 C C . SER A 1 44 ? -2.513 -25.233 -18.209 1.00 0.00 416 SER A C 6
ATOM 3843 O O . SER A 1 44 ? -1.326 -24.953 -18.046 1.00 0.00 416 SER A O 6
ATOM 3851 N N . GLY A 1 45 ? -2.932 -26.098 -19.128 1.00 0.00 417 GLY A N 6
ATOM 3852 C CA . GLY A 1 45 ? -1.988 -26.767 -20.003 1.00 0.00 417 GLY A CA 6
ATOM 3853 C C . GLY A 1 45 ? -1.893 -28.254 -19.725 1.00 0.00 417 GLY A C 6
ATOM 3854 O O . GLY A 1 45 ? -2.874 -28.966 -19.934 1.00 0.00 417 GLY A O 6
ATOM 3859 N N . GLY A 1 1 ? 23.661 18.780 -12.027 1.00 0.00 373 GLY A N 7
ATOM 3860 C CA . GLY A 1 1 ? 22.650 19.458 -11.238 1.00 0.00 373 GLY A CA 7
ATOM 3861 C C . GLY A 1 1 ? 21.538 18.526 -10.797 1.00 0.00 373 GLY A C 7
ATOM 3862 O O . GLY A 1 1 ? 20.740 18.070 -11.615 1.00 0.00 373 GLY A O 7
ATOM 3866 N N . SER A 1 2 ? 21.487 18.242 -9.499 1.00 0.00 374 SER A N 7
ATOM 3867 C CA . SER A 1 2 ? 20.468 17.354 -8.951 1.00 0.00 374 SER A CA 7
ATOM 3868 C C . SER A 1 2 ? 19.114 18.055 -8.886 1.00 0.00 374 SER A C 7
ATOM 3869 O O . SER A 1 2 ? 19.036 19.255 -8.625 1.00 0.00 374 SER A O 7
ATOM 3877 N N . SER A 1 3 ? 18.050 17.296 -9.126 1.00 0.00 375 SER A N 7
ATOM 3878 C CA . SER A 1 3 ? 16.699 17.844 -9.099 1.00 0.00 375 SER A CA 7
ATOM 3879 C C . SER A 1 3 ? 15.773 16.964 -8.265 1.00 0.00 375 SER A C 7
ATOM 3880 O O . SER A 1 3 ? 15.325 17.359 -7.190 1.00 0.00 375 SER A O 7
ATOM 3888 N N . GLY A 1 4 ? 15.490 15.767 -8.771 1.00 0.00 376 GLY A N 7
ATOM 3889 C CA . GLY A 1 4 ? 14.619 14.849 -8.061 1.00 0.00 376 GLY A CA 7
ATOM 3890 C C . GLY A 1 4 ? 14.162 13.693 -8.929 1.00 0.00 376 GLY A C 7
ATOM 3891 O O . GLY A 1 4 ? 13.199 13.819 -9.685 1.00 0.00 376 GLY A O 7
ATOM 3895 N N . SER A 1 5 ? 14.856 12.565 -8.823 1.00 0.00 377 SER A N 7
ATOM 3896 C CA . SER A 1 5 ? 14.520 11.384 -9.609 1.00 0.00 377 SER A CA 7
ATOM 3897 C C . SER A 1 5 ? 13.142 10.852 -9.229 1.00 0.00 377 SER A C 7
ATOM 3898 O O . SER A 1 5 ? 12.781 10.815 -8.053 1.00 0.00 377 SER A O 7
ATOM 3906 N N . SER A 1 6 ? 12.375 10.442 -10.234 1.00 0.00 378 SER A N 7
ATOM 3907 C CA . SER A 1 6 ? 11.034 9.916 -10.007 1.00 0.00 378 SER A CA 7
ATOM 3908 C C . SER A 1 6 ? 11.094 8.509 -9.421 1.00 0.00 378 SER A C 7
ATOM 3909 O O . SER A 1 6 ? 10.940 7.519 -10.135 1.00 0.00 378 SER A O 7
ATOM 3917 N N . GLY A 1 7 ? 11.320 8.429 -8.113 1.00 0.00 379 GLY A N 7
ATOM 3918 C CA . GLY A 1 7 ? 11.398 7.140 -7.451 1.00 0.00 379 GLY A CA 7
ATOM 3919 C C . GLY A 1 7 ? 10.714 7.141 -6.098 1.00 0.00 379 GLY A C 7
ATOM 3920 O O . GLY A 1 7 ? 11.029 6.321 -5.236 1.00 0.00 379 GLY A O 7
ATOM 3924 N N . GLU A 1 8 ? 9.777 8.065 -5.911 1.00 0.00 380 GLU A N 7
ATOM 3925 C CA . GLU A 1 8 ? 9.049 8.170 -4.651 1.00 0.00 380 GLU A CA 7
ATOM 3926 C C . GLU A 1 8 ? 8.104 6.986 -4.469 1.00 0.00 380 GLU A C 7
ATOM 3927 O O . GLU A 1 8 ? 7.212 6.757 -5.286 1.00 0.00 380 GLU A O 7
ATOM 3939 N N . LYS A 1 9 ? 8.306 6.236 -3.391 1.00 0.00 381 LYS A N 7
ATOM 3940 C CA . LYS A 1 9 ? 7.472 5.076 -3.098 1.00 0.00 381 LYS A CA 7
ATOM 3941 C C . LYS A 1 9 ? 7.492 4.086 -4.258 1.00 0.00 381 LYS A C 7
ATOM 3942 O O . LYS A 1 9 ? 6.526 3.954 -5.010 1.00 0.00 381 LYS A O 7
ATOM 3961 N N . PRO A 1 10 ? 8.617 3.371 -4.407 1.00 0.00 382 PRO A N 7
ATOM 3962 C CA . PRO A 1 10 ? 8.788 2.378 -5.473 1.00 0.00 382 PRO A CA 7
ATOM 3963 C C . PRO A 1 10 ? 7.916 1.145 -5.262 1.00 0.00 382 PRO A C 7
ATOM 3964 O O . PRO A 1 10 ? 7.741 0.334 -6.171 1.00 0.00 382 PRO A O 7
ATOM 3975 N N . TYR A 1 11 ? 7.371 1.011 -4.058 1.00 0.00 383 TYR A N 7
ATOM 3976 C CA . TYR A 1 11 ? 6.519 -0.125 -3.728 1.00 0.00 383 TYR A CA 7
ATOM 3977 C C . TYR A 1 11 ? 5.140 0.343 -3.271 1.00 0.00 383 TYR A C 7
ATOM 3978 O O . TYR A 1 11 ? 4.965 0.778 -2.133 1.00 0.00 383 TYR A O 7
ATOM 3996 N N . SER A 1 12 ? 4.164 0.251 -4.169 1.00 0.00 384 SER A N 7
ATOM 3997 C CA . SER A 1 12 ? 2.801 0.667 -3.861 1.00 0.00 384 SER A CA 7
ATOM 3998 C C . SER A 1 12 ? 1.787 -0.260 -4.524 1.00 0.00 384 SER A C 7
ATOM 3999 O O . SER A 1 12 ? 2.139 -1.082 -5.370 1.00 0.00 384 SER A O 7
ATOM 4007 N N . CYS A 1 13 ? 0.524 -0.123 -4.132 1.00 0.00 385 CYS A N 7
ATOM 4008 C CA . CYS A 1 13 ? -0.543 -0.948 -4.685 1.00 0.00 385 CYS A CA 7
ATOM 4009 C C . CYS A 1 13 ? -1.515 -0.102 -5.502 1.00 0.00 385 CYS A C 7
ATOM 4010 O O . CYS A 1 13 ? -2.632 0.191 -5.075 1.00 0.00 385 CYS A O 7
ATOM 4017 N N . PRO A 1 14 ? -1.083 0.300 -6.706 1.00 0.00 386 PRO A N 7
ATOM 4018 C CA . PRO A 1 14 ? -1.899 1.117 -7.609 1.00 0.00 386 PRO A CA 7
ATOM 4019 C C . PRO A 1 14 ? -3.080 0.341 -8.184 1.00 0.00 386 PRO A C 7
ATOM 4020 O O . PRO A 1 14 ? -3.956 0.914 -8.832 1.00 0.00 386 PRO A O 7
ATOM 4031 N N . VAL A 1 15 ? -3.098 -0.966 -7.941 1.00 0.00 387 VAL A N 7
ATOM 4032 C CA . VAL A 1 15 ? -4.172 -1.820 -8.433 1.00 0.00 387 VAL A CA 7
ATOM 4033 C C . VAL A 1 15 ? -5.494 -1.490 -7.748 1.00 0.00 387 VAL A C 7
ATOM 4034 O O . VAL A 1 15 ? -6.540 -1.417 -8.394 1.00 0.00 387 VAL A O 7
ATOM 4047 N N . CYS A 1 16 ? -5.440 -1.293 -6.435 1.00 0.00 388 CYS A N 7
ATOM 4048 C CA . CYS A 1 16 ? -6.632 -0.971 -5.660 1.00 0.00 388 CYS A CA 7
ATOM 4049 C C . CYS A 1 16 ? -6.519 0.418 -5.040 1.00 0.00 388 CYS A C 7
ATOM 4050 O O . CYS A 1 16 ? -7.525 1.068 -4.759 1.00 0.00 388 CYS A O 7
ATOM 4057 N N . GLY A 1 17 ? -5.285 0.868 -4.829 1.00 0.00 389 GLY A N 7
ATOM 4058 C CA . GLY A 1 17 ? -5.063 2.177 -4.243 1.00 0.00 389 GLY A CA 7
ATOM 4059 C C . GLY A 1 17 ? -4.613 2.097 -2.798 1.00 0.00 389 GLY A C 7
ATOM 4060 O O . GLY A 1 17 ? -5.404 2.318 -1.880 1.00 0.00 389 GLY A O 7
ATOM 4064 N N . LEU A 1 18 ? -3.339 1.778 -2.594 1.00 0.00 390 LEU A N 7
ATOM 4065 C CA . LEU A 1 18 ? -2.785 1.667 -1.249 1.00 0.00 390 LEU A CA 7
ATOM 4066 C C . LEU A 1 18 ? -1.263 1.570 -1.294 1.00 0.00 390 LEU A C 7
ATOM 4067 O O . LEU A 1 18 ? -0.709 0.582 -1.776 1.00 0.00 390 LEU A O 7
ATOM 4083 N N . ARG A 1 19 ? -0.594 2.600 -0.786 1.00 0.00 391 ARG A N 7
ATOM 4084 C CA . ARG A 1 19 ? 0.863 2.630 -0.768 1.00 0.00 391 ARG A CA 7
ATOM 4085 C C . ARG A 1 19 ? 1.414 1.656 0.271 1.00 0.00 391 ARG A C 7
ATOM 4086 O O . ARG A 1 19 ? 0.676 1.153 1.117 1.00 0.00 391 ARG A O 7
ATOM 4107 N N . PHE A 1 20 ? 2.715 1.396 0.199 1.00 0.00 392 PHE A N 7
ATOM 4108 C CA . PHE A 1 20 ? 3.364 0.482 1.131 1.00 0.00 392 PHE A CA 7
ATOM 4109 C C . PHE A 1 20 ? 4.825 0.868 1.343 1.00 0.00 392 PHE A C 7
ATOM 4110 O O . PHE A 1 20 ? 5.487 1.365 0.432 1.00 0.00 392 PHE A O 7
ATOM 4127 N N . LYS A 1 21 ? 5.322 0.637 2.554 1.00 0.00 393 LYS A N 7
ATOM 4128 C CA . LYS A 1 21 ? 6.704 0.960 2.889 1.00 0.00 393 LYS A CA 7
ATOM 4129 C C . LYS A 1 21 ? 7.596 -0.270 2.758 1.00 0.00 393 LYS A C 7
ATOM 4130 O O . LYS A 1 21 ? 8.756 -0.168 2.357 1.00 0.00 393 LYS A O 7
ATOM 4149 N N . ARG A 1 22 ? 7.048 -1.432 3.099 1.00 0.00 394 ARG A N 7
ATOM 4150 C CA . ARG A 1 22 ? 7.795 -2.682 3.020 1.00 0.00 394 ARG A CA 7
ATOM 4151 C C . ARG A 1 22 ? 7.701 -3.284 1.621 1.00 0.00 394 ARG A C 7
ATOM 4152 O O . ARG A 1 22 ? 6.679 -3.155 0.945 1.00 0.00 394 ARG A O 7
ATOM 4173 N N . LYS A 1 23 ? 8.772 -3.941 1.191 1.00 0.00 395 LYS A N 7
ATOM 4174 C CA . LYS A 1 23 ? 8.812 -4.564 -0.126 1.00 0.00 395 LYS A CA 7
ATOM 4175 C C . LYS A 1 23 ? 8.282 -5.993 -0.068 1.00 0.00 395 LYS A C 7
ATOM 4176 O O . LYS A 1 23 ? 7.787 -6.523 -1.064 1.00 0.00 395 LYS A O 7
ATOM 4195 N N . ASP A 1 24 ? 8.387 -6.612 1.103 1.00 0.00 396 ASP A N 7
ATOM 4196 C CA . ASP A 1 24 ? 7.915 -7.979 1.291 1.00 0.00 396 ASP A CA 7
ATOM 4197 C C . ASP A 1 24 ? 6.421 -8.001 1.596 1.00 0.00 396 ASP A C 7
ATOM 4198 O O . ASP A 1 24 ? 5.696 -8.882 1.134 1.00 0.00 396 ASP A O 7
ATOM 4207 N N . ARG A 1 25 ? 5.967 -7.027 2.378 1.00 0.00 397 ARG A N 7
ATOM 4208 C CA . ARG A 1 25 ? 4.559 -6.936 2.746 1.00 0.00 397 ARG A CA 7
ATOM 4209 C C . ARG A 1 25 ? 3.705 -6.560 1.539 1.00 0.00 397 ARG A C 7
ATOM 4210 O O . ARG A 1 25 ? 2.652 -7.153 1.304 1.00 0.00 397 ARG A O 7
ATOM 4231 N N . MET A 1 26 ? 4.165 -5.572 0.780 1.00 0.00 398 MET A N 7
ATOM 4232 C CA . MET A 1 26 ? 3.442 -5.118 -0.403 1.00 0.00 398 MET A CA 7
ATOM 4233 C C . MET A 1 26 ? 3.233 -6.265 -1.386 1.00 0.00 398 MET A C 7
ATOM 4234 O O . MET A 1 26 ? 2.231 -6.310 -2.099 1.00 0.00 398 MET A O 7
ATOM 4248 N N . SER A 1 27 ? 4.186 -7.192 -1.419 1.00 0.00 399 SER A N 7
ATOM 4249 C CA . SER A 1 27 ? 4.108 -8.337 -2.318 1.00 0.00 399 SER A CA 7
ATOM 4250 C C . SER A 1 27 ? 3.027 -9.312 -1.863 1.00 0.00 399 SER A C 7
ATOM 4251 O O . SER A 1 27 ? 2.492 -10.080 -2.663 1.00 0.00 399 SER A O 7
ATOM 4259 N N . TYR A 1 28 ? 2.711 -9.275 -0.574 1.00 0.00 400 TYR A N 7
ATOM 4260 C CA . TYR A 1 28 ? 1.695 -10.156 -0.010 1.00 0.00 400 TYR A CA 7
ATOM 4261 C C . TYR A 1 28 ? 0.299 -9.570 -0.199 1.00 0.00 400 TYR A C 7
ATOM 4262 O O . TYR A 1 28 ? -0.699 -10.291 -0.171 1.00 0.00 400 TYR A O 7
ATOM 4280 N N . HIS A 1 29 ? 0.237 -8.257 -0.394 1.00 0.00 401 HIS A N 7
ATOM 4281 C CA . HIS A 1 29 ? -1.035 -7.572 -0.589 1.00 0.00 401 HIS A CA 7
ATOM 4282 C C . HIS A 1 29 ? -1.327 -7.382 -2.075 1.00 0.00 401 HIS A C 7
ATOM 4283 O O . HIS A 1 29 ? -2.372 -7.801 -2.572 1.00 0.00 401 HIS A O 7
ATOM 4297 N N . VAL A 1 30 ? -0.397 -6.745 -2.779 1.00 0.00 402 VAL A N 7
ATOM 4298 C CA . VAL A 1 30 ? -0.554 -6.499 -4.208 1.00 0.00 402 VAL A CA 7
ATOM 4299 C C . VAL A 1 30 ? -0.840 -7.794 -4.960 1.00 0.00 402 VAL A C 7
ATOM 4300 O O . VAL A 1 30 ? -1.475 -7.784 -6.015 1.00 0.00 402 VAL A O 7
ATOM 4313 N N . ARG A 1 31 ? -0.370 -8.909 -4.409 1.00 0.00 403 ARG A N 7
ATOM 4314 C CA . ARG A 1 31 ? -0.575 -10.212 -5.028 1.00 0.00 403 ARG A CA 7
ATOM 4315 C C . ARG A 1 31 ? -2.056 -10.579 -5.046 1.00 0.00 403 ARG A C 7
ATOM 4316 O O . ARG A 1 31 ? -2.546 -11.183 -6.000 1.00 0.00 403 ARG A O 7
ATOM 4337 N N . SER A 1 32 ? -2.765 -10.209 -3.983 1.00 0.00 404 SER A N 7
ATOM 4338 C CA . SER A 1 32 ? -4.189 -10.503 -3.874 1.00 0.00 404 SER A CA 7
ATOM 4339 C C . SER A 1 32 ? -4.937 -10.033 -5.118 1.00 0.00 404 SER A C 7
ATOM 4340 O O . SER A 1 32 ? -5.949 -10.618 -5.506 1.00 0.00 404 SER A O 7
ATOM 4348 N N . HIS A 1 33 ? -4.431 -8.973 -5.740 1.00 0.00 405 HIS A N 7
ATOM 4349 C CA . HIS A 1 33 ? -5.051 -8.424 -6.941 1.00 0.00 405 HIS A CA 7
ATOM 4350 C C . HIS A 1 33 ? -4.456 -9.055 -8.196 1.00 0.00 405 HIS A C 7
ATOM 4351 O O . HIS A 1 33 ? -4.112 -8.358 -9.151 1.00 0.00 405 HIS A O 7
ATOM 4365 N N . ASP A 1 34 ? -4.337 -10.378 -8.188 1.00 0.00 406 ASP A N 7
ATOM 4366 C CA . ASP A 1 34 ? -3.784 -11.104 -9.326 1.00 0.00 406 ASP A CA 7
ATOM 4367 C C . ASP A 1 34 ? -4.798 -11.186 -10.462 1.00 0.00 406 ASP A C 7
ATOM 4368 O O . ASP A 1 34 ? -5.997 -11.009 -10.252 1.00 0.00 406 ASP A O 7
ATOM 4377 N N . GLY A 1 35 ? -4.307 -11.455 -11.668 1.00 0.00 407 GLY A N 7
ATOM 4378 C CA . GLY A 1 35 ? -5.183 -11.554 -12.821 1.00 0.00 407 GLY A CA 7
ATOM 4379 C C . GLY A 1 35 ? -4.546 -11.007 -14.083 1.00 0.00 407 GLY A C 7
ATOM 4380 O O . GLY A 1 35 ? -4.083 -9.867 -14.108 1.00 0.00 407 GLY A O 7
ATOM 4384 N N . SER A 1 36 ? -4.521 -11.823 -15.132 1.00 0.00 408 SER A N 7
ATOM 4385 C CA . SER A 1 36 ? -3.930 -11.416 -16.402 1.00 0.00 408 SER A CA 7
ATOM 4386 C C . SER A 1 36 ? -4.616 -10.166 -16.945 1.00 0.00 408 SER A C 7
ATOM 4387 O O . SER A 1 36 ? -5.751 -9.859 -16.580 1.00 0.00 408 SER A O 7
ATOM 4395 N N . VAL A 1 37 ? -3.919 -9.448 -17.820 1.00 0.00 409 VAL A N 7
ATOM 4396 C CA . VAL A 1 37 ? -4.460 -8.232 -18.415 1.00 0.00 409 VAL A CA 7
ATOM 4397 C C . VAL A 1 37 ? -5.133 -8.527 -19.751 1.00 0.00 409 VAL A C 7
ATOM 4398 O O . VAL A 1 37 ? -4.499 -9.021 -20.682 1.00 0.00 409 VAL A O 7
ATOM 4411 N N . GLY A 1 38 ? -6.424 -8.219 -19.838 1.00 0.00 410 GLY A N 7
ATOM 4412 C CA . GLY A 1 38 ? -7.162 -8.457 -21.064 1.00 0.00 410 GLY A CA 7
ATOM 4413 C C . GLY A 1 38 ? -8.045 -9.686 -20.980 1.00 0.00 410 GLY A C 7
ATOM 4414 O O . GLY A 1 38 ? -7.902 -10.618 -21.772 1.00 0.00 410 GLY A O 7
ATOM 4418 N N . LYS A 1 39 ? -8.960 -9.691 -20.017 1.00 0.00 411 LYS A N 7
ATOM 4419 C CA . LYS A 1 39 ? -9.870 -10.815 -19.831 1.00 0.00 411 LYS A CA 7
ATOM 4420 C C . LYS A 1 39 ? -11.145 -10.623 -20.645 1.00 0.00 411 LYS A C 7
ATOM 4421 O O . LYS A 1 39 ? -11.878 -9.654 -20.450 1.00 0.00 411 LYS A O 7
ATOM 4440 N N . SER A 1 40 ? -11.405 -11.554 -21.558 1.00 0.00 412 SER A N 7
ATOM 4441 C CA . SER A 1 40 ? -12.591 -11.486 -22.404 1.00 0.00 412 SER A CA 7
ATOM 4442 C C . SER A 1 40 ? -12.617 -10.184 -23.198 1.00 0.00 412 SER A C 7
ATOM 4443 O O . SER A 1 40 ? -13.683 -9.645 -23.493 1.00 0.00 412 SER A O 7
ATOM 4451 N N . GLY A 1 41 ? -11.434 -9.683 -23.542 1.00 0.00 413 GLY A N 7
ATOM 4452 C CA . GLY A 1 41 ? -11.343 -8.449 -24.299 1.00 0.00 413 GLY A CA 7
ATOM 4453 C C . GLY A 1 41 ? -11.488 -8.672 -25.791 1.00 0.00 413 GLY A C 7
ATOM 4454 O O . GLY A 1 41 ? -11.415 -9.798 -26.282 1.00 0.00 413 GLY A O 7
ATOM 4458 N N . PRO A 1 42 ? -11.700 -7.579 -26.539 1.00 0.00 414 PRO A N 7
ATOM 4459 C CA . PRO A 1 42 ? -11.862 -7.634 -27.995 1.00 0.00 414 PRO A CA 7
ATOM 4460 C C . PRO A 1 42 ? -10.562 -7.990 -28.709 1.00 0.00 414 PRO A C 7
ATOM 4461 O O . PRO A 1 42 ? -9.490 -7.512 -28.341 1.00 0.00 414 PRO A O 7
ATOM 4472 N N . SER A 1 43 ? -10.666 -8.833 -29.732 1.00 0.00 415 SER A N 7
ATOM 4473 C CA . SER A 1 43 ? -9.498 -9.255 -30.496 1.00 0.00 415 SER A CA 7
ATOM 4474 C C . SER A 1 43 ? -9.261 -8.327 -31.684 1.00 0.00 415 SER A C 7
ATOM 4475 O O . SER A 1 43 ? -8.119 -8.042 -32.044 1.00 0.00 415 SER A O 7
ATOM 4483 N N . SER A 1 44 ? -10.348 -7.858 -32.287 1.00 0.00 416 SER A N 7
ATOM 4484 C CA . SER A 1 44 ? -10.260 -6.965 -33.436 1.00 0.00 416 SER A CA 7
ATOM 4485 C C . SER A 1 44 ? -9.804 -5.573 -33.009 1.00 0.00 416 SER A C 7
ATOM 4486 O O . SER A 1 44 ? -8.720 -5.123 -33.376 1.00 0.00 416 SER A O 7
ATOM 4494 N N . GLY A 1 45 ? -10.642 -4.896 -32.229 1.00 0.00 417 GLY A N 7
ATOM 4495 C CA . GLY A 1 45 ? -10.309 -3.563 -31.764 1.00 0.00 417 GLY A CA 7
ATOM 4496 C C . GLY A 1 45 ? -9.665 -3.571 -30.392 1.00 0.00 417 GLY A C 7
ATOM 4497 O O . GLY A 1 45 ? -9.500 -4.645 -29.814 1.00 0.00 417 GLY A O 7
ATOM 4502 N N . GLY A 1 1 ? -3.172 20.364 1.114 1.00 0.00 373 GLY A N 8
ATOM 4503 C CA . GLY A 1 1 ? -3.652 19.012 0.893 1.00 0.00 373 GLY A CA 8
ATOM 4504 C C . GLY A 1 1 ? -2.522 18.018 0.715 1.00 0.00 373 GLY A C 8
ATOM 4505 O O . GLY A 1 1 ? -2.032 17.817 -0.396 1.00 0.00 373 GLY A O 8
ATOM 4509 N N . SER A 1 2 ? -2.106 17.394 1.813 1.00 0.00 374 SER A N 8
ATOM 4510 C CA . SER A 1 2 ? -1.023 16.419 1.774 1.00 0.00 374 SER A CA 8
ATOM 4511 C C . SER A 1 2 ? -1.489 15.113 1.137 1.00 0.00 374 SER A C 8
ATOM 4512 O O . SER A 1 2 ? -2.349 14.418 1.678 1.00 0.00 374 SER A O 8
ATOM 4520 N N . SER A 1 3 ? -0.915 14.786 -0.016 1.00 0.00 375 SER A N 8
ATOM 4521 C CA . SER A 1 3 ? -1.274 13.566 -0.730 1.00 0.00 375 SER A CA 8
ATOM 4522 C C . SER A 1 3 ? -0.431 12.388 -0.250 1.00 0.00 375 SER A C 8
ATOM 4523 O O . SER A 1 3 ? 0.457 11.916 -0.958 1.00 0.00 375 SER A O 8
ATOM 4531 N N . GLY A 1 4 ? -0.718 11.918 0.960 1.00 0.00 376 GLY A N 8
ATOM 4532 C CA . GLY A 1 4 ? 0.021 10.799 1.515 1.00 0.00 376 GLY A CA 8
ATOM 4533 C C . GLY A 1 4 ? 1.286 11.236 2.227 1.00 0.00 376 GLY A C 8
ATOM 4534 O O . GLY A 1 4 ? 1.316 12.288 2.865 1.00 0.00 376 GLY A O 8
ATOM 4538 N N . SER A 1 5 ? 2.334 10.426 2.118 1.00 0.00 377 SER A N 8
ATOM 4539 C CA . SER A 1 5 ? 3.607 10.732 2.761 1.00 0.00 377 SER A CA 8
ATOM 4540 C C . SER A 1 5 ? 4.616 11.257 1.744 1.00 0.00 377 SER A C 8
ATOM 4541 O O . SER A 1 5 ? 4.433 11.106 0.536 1.00 0.00 377 SER A O 8
ATOM 4549 N N . SER A 1 6 ? 5.682 11.875 2.243 1.00 0.00 378 SER A N 8
ATOM 4550 C CA . SER A 1 6 ? 6.720 12.427 1.380 1.00 0.00 378 SER A CA 8
ATOM 4551 C C . SER A 1 6 ? 7.844 11.417 1.168 1.00 0.00 378 SER A C 8
ATOM 4552 O O . SER A 1 6 ? 8.100 10.568 2.020 1.00 0.00 378 SER A O 8
ATOM 4560 N N . GLY A 1 7 ? 8.513 11.517 0.023 1.00 0.00 379 GLY A N 8
ATOM 4561 C CA . GLY A 1 7 ? 9.602 10.608 -0.281 1.00 0.00 379 GLY A CA 8
ATOM 4562 C C . GLY A 1 7 ? 9.256 9.641 -1.396 1.00 0.00 379 GLY A C 8
ATOM 4563 O O . GLY A 1 7 ? 8.083 9.446 -1.714 1.00 0.00 379 GLY A O 8
ATOM 4567 N N . GLU A 1 8 ? 10.278 9.037 -1.993 1.00 0.00 380 GLU A N 8
ATOM 4568 C CA . GLU A 1 8 ? 10.075 8.088 -3.081 1.00 0.00 380 GLU A CA 8
ATOM 4569 C C . GLU A 1 8 ? 9.306 6.862 -2.597 1.00 0.00 380 GLU A C 8
ATOM 4570 O O . GLU A 1 8 ? 9.646 6.265 -1.576 1.00 0.00 380 GLU A O 8
ATOM 4582 N N . LYS A 1 9 ? 8.266 6.493 -3.338 1.00 0.00 381 LYS A N 8
ATOM 4583 C CA . LYS A 1 9 ? 7.448 5.338 -2.987 1.00 0.00 381 LYS A CA 8
ATOM 4584 C C . LYS A 1 9 ? 7.468 4.297 -4.102 1.00 0.00 381 LYS A C 8
ATOM 4585 O O . LYS A 1 9 ? 6.499 4.126 -4.841 1.00 0.00 381 LYS A O 8
ATOM 4604 N N . PRO A 1 10 ? 8.597 3.584 -4.226 1.00 0.00 382 PRO A N 8
ATOM 4605 C CA . PRO A 1 10 ? 8.770 2.546 -5.247 1.00 0.00 382 PRO A CA 8
ATOM 4606 C C . PRO A 1 10 ? 7.907 1.318 -4.977 1.00 0.00 382 PRO A C 8
ATOM 4607 O O . PRO A 1 10 ? 7.726 0.471 -5.851 1.00 0.00 382 PRO A O 8
ATOM 4618 N N . TYR A 1 11 ? 7.378 1.229 -3.762 1.00 0.00 383 TYR A N 8
ATOM 4619 C CA . TYR A 1 11 ? 6.536 0.102 -3.376 1.00 0.00 383 TYR A CA 8
ATOM 4620 C C . TYR A 1 11 ? 5.141 0.576 -2.980 1.00 0.00 383 TYR A C 8
ATOM 4621 O O . TYR A 1 11 ? 4.955 1.187 -1.928 1.00 0.00 383 TYR A O 8
ATOM 4639 N N . SER A 1 12 ? 4.162 0.287 -3.832 1.00 0.00 384 SER A N 8
ATOM 4640 C CA . SER A 1 12 ? 2.783 0.685 -3.574 1.00 0.00 384 SER A CA 8
ATOM 4641 C C . SER A 1 12 ? 1.806 -0.261 -4.266 1.00 0.00 384 SER A C 8
ATOM 4642 O O . SER A 1 12 ? 2.208 -1.129 -5.042 1.00 0.00 384 SER A O 8
ATOM 4650 N N . CYS A 1 13 ? 0.520 -0.087 -3.979 1.00 0.00 385 CYS A N 8
ATOM 4651 C CA . CYS A 1 13 ? -0.516 -0.924 -4.572 1.00 0.00 385 CYS A CA 8
ATOM 4652 C C . CYS A 1 13 ? -1.467 -0.090 -5.426 1.00 0.00 385 CYS A C 8
ATOM 4653 O O . CYS A 1 13 ? -2.600 0.194 -5.039 1.00 0.00 385 CYS A O 8
ATOM 4660 N N . PRO A 1 14 ? -0.995 0.311 -6.616 1.00 0.00 386 PRO A N 8
ATOM 4661 C CA . PRO A 1 14 ? -1.787 1.116 -7.550 1.00 0.00 386 PRO A CA 8
ATOM 4662 C C . PRO A 1 14 ? -2.940 0.328 -8.162 1.00 0.00 386 PRO A C 8
ATOM 4663 O O . PRO A 1 14 ? -3.798 0.891 -8.843 1.00 0.00 386 PRO A O 8
ATOM 4674 N N . VAL A 1 15 ? -2.956 -0.978 -7.915 1.00 0.00 387 VAL A N 8
ATOM 4675 C CA . VAL A 1 15 ? -4.005 -1.843 -8.440 1.00 0.00 387 VAL A CA 8
ATOM 4676 C C . VAL A 1 15 ? -5.356 -1.510 -7.817 1.00 0.00 387 VAL A C 8
ATOM 4677 O O . VAL A 1 15 ? -6.370 -1.430 -8.512 1.00 0.00 387 VAL A O 8
ATOM 4690 N N . CYS A 1 16 ? -5.363 -1.315 -6.503 1.00 0.00 388 CYS A N 8
ATOM 4691 C CA . CYS A 1 16 ? -6.589 -0.990 -5.784 1.00 0.00 388 CYS A CA 8
ATOM 4692 C C . CYS A 1 16 ? -6.498 0.397 -5.153 1.00 0.00 388 CYS A C 8
ATOM 4693 O O . CYS A 1 16 ? -7.513 1.051 -4.918 1.00 0.00 388 CYS A O 8
ATOM 4700 N N . GLY A 1 17 ? -5.274 0.839 -4.882 1.00 0.00 389 GLY A N 8
ATOM 4701 C CA . GLY A 1 17 ? -5.072 2.144 -4.281 1.00 0.00 389 GLY A CA 8
ATOM 4702 C C . GLY A 1 17 ? -4.646 2.055 -2.829 1.00 0.00 389 GLY A C 8
ATOM 4703 O O . GLY A 1 17 ? -5.454 2.267 -1.923 1.00 0.00 389 GLY A O 8
ATOM 4707 N N . LEU A 1 18 ? -3.376 1.739 -2.606 1.00 0.00 390 LEU A N 8
ATOM 4708 C CA . LEU A 1 18 ? -2.843 1.620 -1.253 1.00 0.00 390 LEU A CA 8
ATOM 4709 C C . LEU A 1 18 ? -1.320 1.543 -1.272 1.00 0.00 390 LEU A C 8
ATOM 4710 O O . LEU A 1 18 ? -0.745 0.507 -1.604 1.00 0.00 390 LEU A O 8
ATOM 4726 N N . ARG A 1 19 ? -0.673 2.647 -0.911 1.00 0.00 391 ARG A N 8
ATOM 4727 C CA . ARG A 1 19 ? 0.784 2.704 -0.885 1.00 0.00 391 ARG A CA 8
ATOM 4728 C C . ARG A 1 19 ? 1.346 1.783 0.194 1.00 0.00 391 ARG A C 8
ATOM 4729 O O . ARG A 1 19 ? 0.610 1.293 1.051 1.00 0.00 391 ARG A O 8
ATOM 4750 N N . PHE A 1 20 ? 2.653 1.551 0.145 1.00 0.00 392 PHE A N 8
ATOM 4751 C CA . PHE A 1 20 ? 3.313 0.688 1.117 1.00 0.00 392 PHE A CA 8
ATOM 4752 C C . PHE A 1 20 ? 4.763 1.115 1.328 1.00 0.00 392 PHE A C 8
ATOM 4753 O O . PHE A 1 20 ? 5.247 2.047 0.686 1.00 0.00 392 PHE A O 8
ATOM 4770 N N . LYS A 1 21 ? 5.450 0.427 2.233 1.00 0.00 393 LYS A N 8
ATOM 4771 C CA . LYS A 1 21 ? 6.845 0.733 2.531 1.00 0.00 393 LYS A CA 8
ATOM 4772 C C . LYS A 1 21 ? 7.720 -0.505 2.369 1.00 0.00 393 LYS A C 8
ATOM 4773 O O . LYS A 1 21 ? 8.856 -0.418 1.902 1.00 0.00 393 LYS A O 8
ATOM 4792 N N . ARG A 1 22 ? 7.184 -1.658 2.756 1.00 0.00 394 ARG A N 8
ATOM 4793 C CA . ARG A 1 22 ? 7.916 -2.914 2.653 1.00 0.00 394 ARG A CA 8
ATOM 4794 C C . ARG A 1 22 ? 7.622 -3.609 1.326 1.00 0.00 394 ARG A C 8
A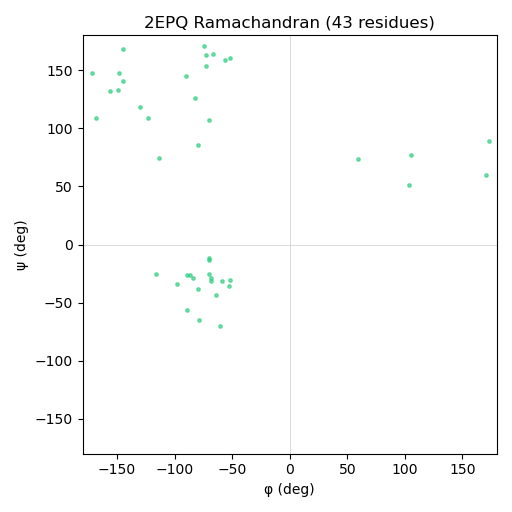TOM 4795 O O . ARG A 1 22 ? 6.470 -3.697 0.901 1.00 0.00 394 ARG A O 8
ATOM 4816 N N . LYS A 1 23 ? 8.671 -4.099 0.675 1.00 0.00 395 LYS A N 8
ATOM 4817 C CA . LYS A 1 23 ? 8.527 -4.786 -0.603 1.00 0.00 395 LYS A CA 8
ATOM 4818 C C . LYS A 1 23 ? 8.054 -6.222 -0.398 1.00 0.00 395 LYS A C 8
ATOM 4819 O O . LYS A 1 23 ? 7.453 -6.820 -1.291 1.00 0.00 395 LYS A O 8
ATOM 4838 N N . ASP A 1 24 ? 8.327 -6.767 0.782 1.00 0.00 396 ASP A N 8
ATOM 4839 C CA . ASP A 1 24 ? 7.926 -8.132 1.104 1.00 0.00 396 ASP A CA 8
ATOM 4840 C C . ASP A 1 24 ? 6.491 -8.170 1.620 1.00 0.00 396 ASP A C 8
ATOM 4841 O O . ASP A 1 24 ? 5.790 -9.169 1.460 1.00 0.00 396 ASP A O 8
ATOM 4850 N N . ARG A 1 25 ? 6.062 -7.076 2.240 1.00 0.00 397 ARG A N 8
ATOM 4851 C CA . ARG A 1 25 ? 4.712 -6.984 2.782 1.00 0.00 397 ARG A CA 8
ATOM 4852 C C . ARG A 1 25 ? 3.726 -6.526 1.711 1.00 0.00 397 ARG A C 8
ATOM 4853 O O . ARG A 1 25 ? 2.646 -7.097 1.562 1.00 0.00 397 ARG A O 8
ATOM 4874 N N . MET A 1 26 ? 4.106 -5.490 0.969 1.00 0.00 398 MET A N 8
ATOM 4875 C CA . MET A 1 26 ? 3.256 -4.956 -0.088 1.00 0.00 398 MET A CA 8
ATOM 4876 C C . MET A 1 26 ? 2.942 -6.027 -1.127 1.00 0.00 398 MET A C 8
ATOM 4877 O O . MET A 1 26 ? 1.857 -6.041 -1.709 1.00 0.00 398 MET A O 8
ATOM 4891 N N . SER A 1 27 ? 3.898 -6.922 -1.356 1.00 0.00 399 SER A N 8
ATOM 4892 C CA . SER A 1 27 ? 3.724 -7.994 -2.328 1.00 0.00 399 SER A CA 8
ATOM 4893 C C . SER A 1 27 ? 2.596 -8.931 -1.908 1.00 0.00 399 SER A C 8
ATOM 4894 O O . SER A 1 27 ? 1.759 -9.318 -2.724 1.00 0.00 399 SER A O 8
ATOM 4902 N N . TYR A 1 28 ? 2.581 -9.292 -0.630 1.00 0.00 400 TYR A N 8
ATOM 4903 C CA . TYR A 1 28 ? 1.557 -10.186 -0.101 1.00 0.00 400 TYR A CA 8
ATOM 4904 C C . TYR A 1 28 ? 0.165 -9.592 -0.289 1.00 0.00 400 TYR A C 8
ATOM 4905 O O . TYR A 1 28 ? -0.827 -10.317 -0.368 1.00 0.00 400 TYR A O 8
ATOM 4923 N N . HIS A 1 29 ? 0.099 -8.266 -0.359 1.00 0.00 401 HIS A N 8
ATOM 4924 C CA . HIS A 1 29 ? -1.172 -7.572 -0.539 1.00 0.00 401 HIS A CA 8
ATOM 4925 C C . HIS A 1 29 ? -1.499 -7.414 -2.021 1.00 0.00 401 HIS A C 8
ATOM 4926 O O . HIS A 1 29 ? -2.530 -7.892 -2.494 1.00 0.00 401 HIS A O 8
ATOM 4940 N N . VAL A 1 30 ? -0.615 -6.738 -2.748 1.00 0.00 402 VAL A N 8
ATOM 4941 C CA . VAL A 1 30 ? -0.809 -6.516 -4.176 1.00 0.00 402 VAL A CA 8
ATOM 4942 C C . VAL A 1 30 ? -1.100 -7.825 -4.901 1.00 0.00 402 VAL A C 8
ATOM 4943 O O . VAL A 1 30 ? -1.920 -7.870 -5.818 1.00 0.00 402 VAL A O 8
ATOM 4956 N N . ARG A 1 31 ? -0.422 -8.890 -4.483 1.00 0.00 403 ARG A N 8
ATOM 4957 C CA . ARG A 1 31 ? -0.607 -10.201 -5.093 1.00 0.00 403 ARG A CA 8
ATOM 4958 C C . ARG A 1 31 ? -2.066 -10.640 -5.007 1.00 0.00 403 ARG A C 8
ATOM 4959 O O . ARG A 1 31 ? -2.567 -11.339 -5.887 1.00 0.00 403 ARG A O 8
ATOM 4980 N N . SER A 1 32 ? -2.741 -10.225 -3.940 1.00 0.00 404 SER A N 8
ATOM 4981 C CA . SER A 1 32 ? -4.141 -10.579 -3.736 1.00 0.00 404 SER A CA 8
ATOM 4982 C C . SER A 1 32 ? -4.981 -10.194 -4.950 1.00 0.00 404 SER A C 8
ATOM 4983 O O . SER A 1 32 ? -5.997 -10.826 -5.241 1.00 0.00 404 SER A O 8
ATOM 4991 N N . HIS A 1 33 ? -4.548 -9.154 -5.655 1.00 0.00 405 HIS A N 8
ATOM 4992 C CA . HIS A 1 33 ? -5.259 -8.684 -6.839 1.00 0.00 405 HIS A CA 8
ATOM 4993 C C . HIS A 1 33 ? -4.821 -9.458 -8.079 1.00 0.00 405 HIS A C 8
ATOM 4994 O O . HIS A 1 33 ? -5.653 -9.960 -8.836 1.00 0.00 405 HIS A O 8
ATOM 5008 N N . ASP A 1 34 ? -3.511 -9.551 -8.280 1.00 0.00 406 ASP A N 8
ATOM 5009 C CA . ASP A 1 34 ? -2.962 -10.264 -9.428 1.00 0.00 406 ASP A CA 8
ATOM 5010 C C . ASP A 1 34 ? -3.152 -11.770 -9.273 1.00 0.00 406 ASP A C 8
ATOM 5011 O O . ASP A 1 34 ? -2.240 -12.481 -8.853 1.00 0.00 406 ASP A O 8
ATOM 5020 N N . GLY A 1 35 ? -4.344 -12.250 -9.616 1.00 0.00 407 GLY A N 8
ATOM 5021 C CA . GLY A 1 35 ? -4.632 -13.668 -9.506 1.00 0.00 407 GLY A CA 8
ATOM 5022 C C . GLY A 1 35 ? -4.506 -14.389 -10.834 1.00 0.00 407 GLY A C 8
ATOM 5023 O O . GLY A 1 35 ? -3.632 -14.071 -11.640 1.00 0.00 407 GLY A O 8
ATOM 5027 N N . SER A 1 36 ? -5.380 -15.364 -11.061 1.00 0.00 408 SER A N 8
ATOM 5028 C CA . SER A 1 36 ? -5.360 -16.136 -12.298 1.00 0.00 408 SER A CA 8
ATO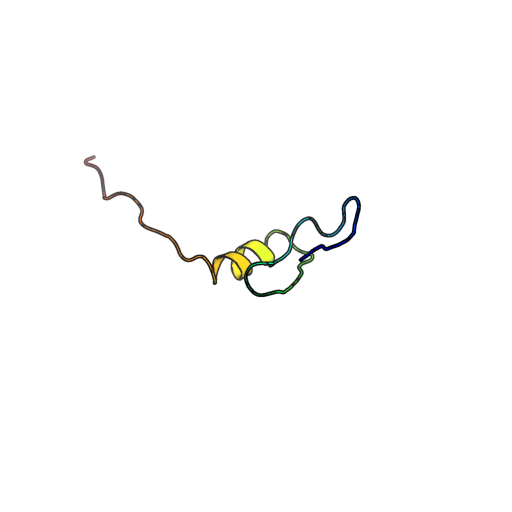M 5029 C C . SER A 1 36 ? -6.471 -15.683 -13.240 1.00 0.00 408 SER A C 8
ATOM 5030 O O . SER A 1 36 ? -7.567 -16.244 -13.240 1.00 0.00 408 SER A O 8
ATOM 5038 N N . VAL A 1 37 ? -6.180 -14.664 -14.042 1.00 0.00 409 VAL A N 8
ATOM 5039 C CA . VAL A 1 37 ? -7.153 -14.135 -14.990 1.00 0.00 409 VAL A CA 8
ATOM 5040 C C . VAL A 1 37 ? -6.469 -13.628 -16.255 1.00 0.00 409 VAL A C 8
ATOM 5041 O O . VAL A 1 37 ? -5.442 -12.954 -16.190 1.00 0.00 409 VAL A O 8
ATOM 5054 N N . GLY A 1 38 ? -7.046 -13.958 -17.406 1.00 0.00 410 GLY A N 8
ATOM 5055 C CA . GLY A 1 38 ? -6.479 -13.528 -18.671 1.00 0.00 410 GLY A CA 8
ATOM 5056 C C . GLY A 1 38 ? -5.315 -14.394 -19.108 1.00 0.00 410 GLY A C 8
ATOM 5057 O O . GLY A 1 38 ? -5.121 -15.495 -18.592 1.00 0.00 410 GLY A O 8
ATOM 5061 N N . LYS A 1 39 ? -4.537 -13.899 -20.065 1.00 0.00 411 LYS A N 8
ATOM 5062 C CA . LYS A 1 39 ? -3.385 -14.634 -20.573 1.00 0.00 411 LYS A CA 8
ATOM 5063 C C . LYS A 1 39 ? -2.134 -14.313 -19.763 1.00 0.00 411 LYS A C 8
ATOM 5064 O O . LYS A 1 39 ? -2.014 -13.229 -19.192 1.00 0.00 411 LYS A O 8
ATOM 5083 N N . SER A 1 40 ? -1.203 -15.261 -19.719 1.00 0.00 412 SER A N 8
ATOM 5084 C CA . SER A 1 40 ? 0.039 -15.080 -18.976 1.00 0.00 412 SER A CA 8
ATOM 5085 C C . SER A 1 40 ? 1.200 -14.794 -19.923 1.00 0.00 412 SER A C 8
ATOM 5086 O O . SER A 1 40 ? 1.839 -13.746 -19.842 1.00 0.00 412 SER A O 8
ATOM 5094 N N . GLY A 1 41 ? 1.469 -15.736 -20.822 1.00 0.00 413 GLY A N 8
ATOM 5095 C CA . GLY A 1 41 ? 2.553 -15.568 -21.772 1.00 0.00 413 GLY A CA 8
ATOM 5096 C C . GLY A 1 41 ? 2.370 -16.414 -23.016 1.00 0.00 413 GLY A C 8
ATOM 5097 O O . GLY A 1 41 ? 1.336 -17.054 -23.212 1.00 0.00 413 GLY A O 8
ATOM 5101 N N . PRO A 1 42 ? 3.392 -16.424 -23.885 1.00 0.00 414 PRO A N 8
ATOM 5102 C CA . PRO A 1 42 ? 3.362 -17.193 -25.133 1.00 0.00 414 PRO A CA 8
ATOM 5103 C C . PRO A 1 42 ? 3.427 -18.697 -24.889 1.00 0.00 414 PRO A C 8
ATOM 5104 O O . PRO A 1 42 ? 3.410 -19.151 -23.745 1.00 0.00 414 PRO A O 8
ATOM 5115 N N . SER A 1 43 ? 3.502 -19.465 -25.971 1.00 0.00 415 SER A N 8
ATOM 5116 C CA . SER A 1 43 ? 3.567 -20.919 -25.874 1.00 0.00 415 SER A CA 8
ATOM 5117 C C . SER A 1 43 ? 2.390 -21.462 -25.069 1.00 0.00 415 SER A C 8
ATOM 5118 O O . SER A 1 43 ? 2.481 -22.526 -24.456 1.00 0.00 415 SER A O 8
ATOM 5126 N N . SER A 1 44 ? 1.285 -20.723 -25.075 1.00 0.00 416 SER A N 8
ATOM 5127 C CA . SER A 1 44 ? 0.091 -21.127 -24.343 1.00 0.00 416 SER A CA 8
ATOM 5128 C C . SER A 1 44 ? -1.136 -21.104 -25.249 1.00 0.00 416 SER A C 8
ATOM 5129 O O . SER A 1 44 ? -1.144 -20.442 -26.286 1.00 0.00 416 SER A O 8
ATOM 5137 N N . GLY A 1 45 ? -2.173 -21.835 -24.850 1.00 0.00 417 GLY A N 8
ATOM 5138 C CA . GLY A 1 45 ? -3.391 -21.886 -25.637 1.00 0.00 417 GLY A CA 8
ATOM 5139 C C . GLY A 1 45 ? -4.546 -21.171 -24.964 1.00 0.00 417 GLY A C 8
ATOM 5140 O O . GLY A 1 45 ? -4.731 -21.334 -23.758 1.00 0.00 417 GLY A O 8
ATOM 5145 N N . GLY A 1 1 ? 3.619 8.785 1.990 1.00 0.00 373 GLY A N 9
ATOM 5146 C CA . GLY A 1 1 ? 2.380 9.491 1.723 1.00 0.00 373 GLY A CA 9
ATOM 5147 C C . GLY A 1 1 ? 2.552 10.600 0.704 1.00 0.00 373 GLY A C 9
ATOM 5148 O O . GLY A 1 1 ? 2.330 10.397 -0.489 1.00 0.00 373 GLY A O 9
ATOM 5152 N N . SER A 1 2 ? 2.948 11.778 1.176 1.00 0.00 374 SER A N 9
ATOM 5153 C CA . SER A 1 2 ? 3.145 12.926 0.298 1.00 0.00 374 SER A CA 9
ATOM 5154 C C . SER A 1 2 ? 4.136 13.913 0.909 1.00 0.00 374 SER A C 9
ATOM 5155 O O . SER A 1 2 ? 3.821 14.608 1.875 1.00 0.00 374 SER A O 9
ATOM 5163 N N . SER A 1 3 ? 5.334 13.969 0.337 1.00 0.00 375 SER A N 9
ATOM 5164 C CA . SER A 1 3 ? 6.373 14.868 0.826 1.00 0.00 375 SER A CA 9
ATOM 5165 C C . SER A 1 3 ? 6.248 16.245 0.181 1.00 0.00 375 SER A C 9
ATOM 5166 O O . SER A 1 3 ? 5.911 17.225 0.844 1.00 0.00 375 SER A O 9
ATOM 5174 N N . GLY A 1 4 ? 6.522 16.311 -1.118 1.00 0.00 376 GLY A N 9
ATOM 5175 C CA . GLY A 1 4 ? 6.435 17.571 -1.832 1.00 0.00 376 GLY A CA 9
ATOM 5176 C C . GLY A 1 4 ? 6.356 17.382 -3.334 1.00 0.00 376 GLY A C 9
ATOM 5177 O O . GLY A 1 4 ? 5.273 17.183 -3.885 1.00 0.00 376 GLY A O 9
ATOM 5181 N N . SER A 1 5 ? 7.505 17.447 -3.999 1.00 0.00 377 SER A N 9
ATOM 5182 C CA . SER A 1 5 ? 7.560 17.288 -5.447 1.00 0.00 377 SER A CA 9
ATOM 5183 C C . SER A 1 5 ? 7.517 15.812 -5.833 1.00 0.00 377 SER A C 9
ATOM 5184 O O . SER A 1 5 ? 6.981 15.449 -6.880 1.00 0.00 377 SER A O 9
ATOM 5192 N N . SER A 1 6 ? 8.084 14.967 -4.979 1.00 0.00 378 SER A N 9
ATOM 5193 C CA . SER A 1 6 ? 8.115 13.531 -5.231 1.00 0.00 378 SER A CA 9
ATOM 5194 C C . SER A 1 6 ? 8.277 12.754 -3.929 1.00 0.00 378 SER A C 9
ATOM 5195 O O . SER A 1 6 ? 8.942 13.210 -2.999 1.00 0.00 378 SER A O 9
ATOM 5203 N N . GLY A 1 7 ? 7.664 11.575 -3.869 1.00 0.00 379 GLY A N 9
ATOM 5204 C CA . GLY A 1 7 ? 7.752 10.753 -2.676 1.00 0.00 379 GLY A CA 9
ATOM 5205 C C . GLY A 1 7 ? 8.531 9.474 -2.911 1.00 0.00 379 GLY A C 9
ATOM 5206 O O . GLY A 1 7 ? 8.710 9.050 -4.052 1.00 0.00 379 GLY A O 9
ATOM 5210 N N . GLU A 1 8 ? 8.997 8.860 -1.828 1.00 0.00 380 GLU A N 9
ATOM 5211 C CA . GLU A 1 8 ? 9.763 7.623 -1.922 1.00 0.00 380 GLU A CA 9
ATOM 5212 C C . GLU A 1 8 ? 8.893 6.416 -1.584 1.00 0.00 380 GLU A C 9
ATOM 5213 O O . GLU A 1 8 ? 8.647 6.121 -0.414 1.00 0.00 380 GLU A O 9
ATOM 5225 N N . LYS A 1 9 ? 8.428 5.721 -2.617 1.00 0.00 381 LYS A N 9
ATOM 5226 C CA . LYS A 1 9 ? 7.585 4.546 -2.432 1.00 0.00 381 LYS A CA 9
ATOM 5227 C C . LYS A 1 9 ? 7.427 3.779 -3.741 1.00 0.00 381 LYS A C 9
ATOM 5228 O O . LYS A 1 9 ? 6.374 3.803 -4.379 1.00 0.00 381 LYS A O 9
ATOM 5247 N N . PRO A 1 10 ? 8.495 3.080 -4.152 1.00 0.00 382 PRO A N 9
ATOM 5248 C CA . PRO A 1 10 ? 8.498 2.291 -5.387 1.00 0.00 382 PRO A CA 9
ATOM 5249 C C . PRO A 1 10 ? 7.606 1.058 -5.289 1.00 0.00 382 PRO A C 9
ATOM 5250 O O . PRO A 1 10 ? 7.254 0.452 -6.302 1.00 0.00 382 PRO A O 9
ATOM 5261 N N . TYR A 1 11 ? 7.244 0.691 -4.065 1.00 0.00 383 TYR A N 9
ATOM 5262 C CA . TYR A 1 11 ? 6.394 -0.472 -3.836 1.00 0.00 383 TYR A CA 9
ATOM 5263 C C . TYR A 1 11 ? 5.016 -0.049 -3.337 1.00 0.00 383 TYR A C 9
ATOM 5264 O O . TYR A 1 11 ? 4.785 0.060 -2.133 1.00 0.00 383 TYR A O 9
ATOM 5282 N N . SER A 1 12 ? 4.102 0.187 -4.273 1.00 0.00 384 SER A N 9
ATOM 5283 C CA . SER A 1 12 ? 2.746 0.601 -3.931 1.00 0.00 384 SER A CA 9
ATOM 5284 C C . SER A 1 12 ? 1.717 -0.312 -4.590 1.00 0.00 384 SER A C 9
ATOM 5285 O O . SER A 1 12 ? 2.053 -1.127 -5.450 1.00 0.00 384 SER A O 9
ATOM 5293 N N . CYS A 1 13 ? 0.461 -0.170 -4.180 1.00 0.00 385 CYS A N 9
ATOM 5294 C CA . CYS A 1 13 ? -0.619 -0.981 -4.728 1.00 0.00 385 CYS A CA 9
ATOM 5295 C C . CYS A 1 13 ? -1.594 -0.120 -5.527 1.00 0.00 385 CYS A C 9
ATOM 5296 O O . CYS A 1 13 ? -2.699 0.188 -5.080 1.00 0.00 385 CYS A O 9
ATOM 5303 N N . PRO A 1 14 ? -1.176 0.278 -6.738 1.00 0.00 386 PRO A N 9
ATOM 5304 C CA . PRO A 1 14 ? -1.997 1.108 -7.625 1.00 0.00 386 PRO A CA 9
ATOM 5305 C C . PRO A 1 14 ? -3.198 0.350 -8.180 1.00 0.00 386 PRO A C 9
ATOM 5306 O O . PRO A 1 14 ? -4.076 0.937 -8.813 1.00 0.00 386 PRO A O 9
ATOM 5317 N N . VAL A 1 15 ? -3.232 -0.957 -7.938 1.00 0.00 387 VAL A N 9
ATOM 5318 C CA . VAL A 1 15 ? -4.327 -1.794 -8.413 1.00 0.00 387 VAL A CA 9
ATOM 5319 C C . VAL A 1 15 ? -5.638 -1.425 -7.728 1.00 0.00 387 VAL A C 9
ATOM 5320 O O . VAL A 1 15 ? -6.674 -1.289 -8.378 1.00 0.00 387 VAL A O 9
ATOM 5333 N N . CYS A 1 16 ? -5.585 -1.264 -6.410 1.00 0.00 388 CYS A N 9
ATOM 5334 C CA . CYS A 1 16 ? -6.768 -0.911 -5.634 1.00 0.00 388 CYS A CA 9
ATOM 5335 C C . CYS A 1 16 ? -6.598 0.455 -4.976 1.00 0.00 388 CYS A C 9
ATOM 5336 O O . CYS A 1 16 ? -7.577 1.142 -4.685 1.00 0.00 388 CYS A O 9
ATOM 5343 N N . GLY A 1 17 ? -5.348 0.844 -4.744 1.00 0.00 389 GLY A N 9
ATOM 5344 C CA . GLY A 1 17 ? -5.072 2.125 -4.122 1.00 0.00 389 GLY A CA 9
ATOM 5345 C C . GLY A 1 17 ? -4.602 1.985 -2.688 1.00 0.00 389 GLY A C 9
ATOM 5346 O O . GLY A 1 17 ? -5.385 2.150 -1.751 1.00 0.00 389 GLY A O 9
ATOM 5350 N N . LEU A 1 18 ? -3.322 1.676 -2.514 1.00 0.00 390 LEU A N 9
ATOM 5351 C CA . LEU A 1 18 ? -2.748 1.511 -1.183 1.00 0.00 390 LEU A CA 9
ATOM 5352 C C . LEU A 1 18 ? -1.226 1.443 -1.250 1.00 0.00 390 LEU A C 9
ATOM 5353 O O . LEU A 1 18 ? -0.660 0.472 -1.752 1.00 0.00 390 LEU A O 9
ATOM 5369 N N . ARG A 1 19 ? -0.569 2.479 -0.740 1.00 0.00 391 ARG A N 9
ATOM 5370 C CA . ARG A 1 19 ? 0.888 2.536 -0.742 1.00 0.00 391 ARG A CA 9
ATOM 5371 C C . ARG A 1 19 ? 1.472 1.545 0.260 1.00 0.00 391 ARG A C 9
ATOM 5372 O O . ARG A 1 19 ? 0.766 1.039 1.133 1.00 0.00 391 ARG A O 9
ATOM 5393 N N . PHE A 1 20 ? 2.766 1.270 0.127 1.00 0.00 392 PHE A N 9
ATOM 5394 C CA . PHE A 1 20 ? 3.444 0.338 1.020 1.00 0.00 392 PHE A CA 9
ATOM 5395 C C . PHE A 1 20 ? 4.922 0.693 1.155 1.00 0.00 392 PHE A C 9
ATOM 5396 O O . PHE A 1 20 ? 5.602 0.960 0.164 1.00 0.00 392 PHE A O 9
ATOM 5413 N N . LYS A 1 21 ? 5.414 0.694 2.389 1.00 0.00 393 LYS A N 9
ATOM 5414 C CA . LYS A 1 21 ? 6.810 1.016 2.657 1.00 0.00 393 LYS A CA 9
ATOM 5415 C C . LYS A 1 21 ? 7.675 -0.241 2.617 1.00 0.00 393 LYS A C 9
ATOM 5416 O O . LYS A 1 21 ? 8.873 -0.173 2.341 1.00 0.00 393 LYS A O 9
ATOM 5435 N N . ARG A 1 22 ? 7.060 -1.386 2.894 1.00 0.00 394 ARG A N 9
ATOM 5436 C CA . ARG A 1 22 ? 7.773 -2.657 2.889 1.00 0.00 394 ARG A CA 9
ATOM 5437 C C . ARG A 1 22 ? 7.772 -3.277 1.495 1.00 0.00 394 ARG A C 9
ATOM 5438 O O . ARG A 1 22 ? 6.830 -3.092 0.723 1.00 0.00 394 ARG A O 9
ATOM 5459 N N . LYS A 1 23 ? 8.832 -4.012 1.178 1.00 0.00 395 LYS A N 9
ATOM 5460 C CA . LYS A 1 23 ? 8.954 -4.660 -0.122 1.00 0.00 395 LYS A CA 9
ATOM 5461 C C . LYS A 1 23 ? 8.329 -6.051 -0.097 1.00 0.00 395 LYS A C 9
ATOM 5462 O O . LYS A 1 23 ? 7.911 -6.572 -1.131 1.00 0.00 395 LYS A O 9
ATOM 5481 N N . ASP A 1 24 ? 8.268 -6.646 1.089 1.00 0.00 396 ASP A N 9
ATOM 5482 C CA . ASP A 1 24 ? 7.692 -7.976 1.248 1.00 0.00 396 ASP A CA 9
ATOM 5483 C C . ASP A 1 24 ? 6.182 -7.894 1.449 1.00 0.00 396 ASP A C 9
ATOM 5484 O O . ASP A 1 24 ? 5.413 -8.509 0.711 1.00 0.00 396 ASP A O 9
ATOM 5493 N N . ARG A 1 25 ? 5.765 -7.130 2.454 1.00 0.00 397 ARG A N 9
ATOM 5494 C CA . ARG A 1 25 ? 4.347 -6.970 2.754 1.00 0.00 397 ARG A CA 9
ATOM 5495 C C . ARG A 1 25 ? 3.571 -6.557 1.507 1.00 0.00 397 ARG A C 9
ATOM 5496 O O . ARG A 1 25 ? 2.517 -7.117 1.207 1.00 0.00 397 ARG A O 9
ATOM 5517 N N . MET A 1 26 ? 4.100 -5.574 0.786 1.00 0.00 398 MET A N 9
ATOM 5518 C CA . MET A 1 26 ? 3.457 -5.087 -0.429 1.00 0.00 398 MET A CA 9
ATOM 5519 C C . MET A 1 26 ? 3.198 -6.231 -1.403 1.00 0.00 398 MET A C 9
ATOM 5520 O O . MET A 1 26 ? 2.181 -6.251 -2.097 1.00 0.00 398 MET A O 9
ATOM 5534 N N . SER A 1 27 ? 4.125 -7.183 -1.451 1.00 0.00 399 SER A N 9
ATOM 5535 C CA . SER A 1 27 ? 3.999 -8.329 -2.344 1.00 0.00 399 SER A CA 9
ATOM 5536 C C . SER A 1 27 ? 2.915 -9.284 -1.853 1.00 0.00 399 SER A C 9
ATOM 5537 O O . SER A 1 27 ? 2.352 -10.055 -2.630 1.00 0.00 399 SER A O 9
ATOM 5545 N N . TYR A 1 28 ? 2.628 -9.226 -0.557 1.00 0.00 400 TYR A N 9
ATOM 5546 C CA . TYR A 1 28 ? 1.614 -10.087 0.040 1.00 0.00 400 TYR A CA 9
ATOM 5547 C C . TYR A 1 28 ? 0.218 -9.507 -0.165 1.00 0.00 400 TYR A C 9
ATOM 5548 O O . TYR A 1 28 ? -0.779 -10.229 -0.127 1.00 0.00 400 TYR A O 9
ATOM 5566 N N . HIS A 1 29 ? 0.154 -8.197 -0.383 1.00 0.00 401 HIS A N 9
ATOM 5567 C CA . HIS A 1 29 ? -1.119 -7.518 -0.595 1.00 0.00 401 HIS A CA 9
ATOM 5568 C C . HIS A 1 29 ? -1.403 -7.351 -2.085 1.00 0.00 401 HIS A C 9
ATOM 5569 O O . HIS A 1 29 ? -2.447 -7.776 -2.580 1.00 0.00 401 HIS A O 9
ATOM 5583 N N . VAL A 1 30 ? -0.468 -6.727 -2.794 1.00 0.00 402 VAL A N 9
ATOM 5584 C CA . VAL A 1 30 ? -0.618 -6.503 -4.227 1.00 0.00 402 VAL A CA 9
ATOM 5585 C C . VAL A 1 30 ? -0.922 -7.806 -4.958 1.00 0.00 402 VAL A C 9
ATOM 5586 O O . VAL A 1 30 ? -1.565 -7.805 -6.008 1.00 0.00 402 VAL A O 9
ATOM 5599 N N . ARG A 1 31 ? -0.455 -8.916 -4.396 1.00 0.00 403 ARG A N 9
ATOM 5600 C CA . ARG A 1 31 ? -0.676 -10.226 -4.995 1.00 0.00 403 ARG A CA 9
ATOM 5601 C C . ARG A 1 31 ? -2.162 -10.572 -5.013 1.00 0.00 403 ARG A C 9
ATOM 5602 O O . ARG A 1 31 ? -2.658 -11.174 -5.965 1.00 0.00 403 ARG A O 9
ATOM 5623 N N . SER A 1 32 ? -2.867 -10.188 -3.953 1.00 0.00 404 SER A N 9
ATOM 5624 C CA . SER A 1 32 ? -4.296 -10.461 -3.845 1.00 0.00 404 SER A CA 9
ATOM 5625 C C . SER A 1 32 ? -5.035 -9.989 -5.094 1.00 0.00 404 SER A C 9
ATOM 5626 O O . SER A 1 32 ? -6.047 -10.569 -5.487 1.00 0.00 404 SER A O 9
ATOM 5634 N N . HIS A 1 33 ? -4.521 -8.931 -5.714 1.00 0.00 405 HIS A N 9
ATOM 5635 C CA . HIS A 1 33 ? -5.131 -8.380 -6.919 1.00 0.00 405 HIS A CA 9
ATOM 5636 C C . HIS A 1 33 ? -4.517 -9.000 -8.171 1.00 0.00 405 HIS A C 9
ATOM 5637 O O . HIS A 1 33 ? -5.172 -9.106 -9.207 1.00 0.00 405 HIS A O 9
ATOM 5651 N N . ASP A 1 34 ? -3.257 -9.406 -8.067 1.00 0.00 406 ASP A N 9
ATOM 5652 C CA . ASP A 1 34 ? -2.555 -10.016 -9.190 1.00 0.00 406 ASP A CA 9
ATOM 5653 C C . ASP A 1 34 ? -3.147 -11.381 -9.525 1.00 0.00 406 ASP A C 9
ATOM 5654 O O . ASP A 1 34 ? -3.336 -11.718 -10.693 1.00 0.00 406 ASP A O 9
ATOM 5663 N N . GLY A 1 35 ? -3.436 -12.165 -8.490 1.00 0.00 407 GLY A N 9
ATOM 5664 C CA . GLY A 1 35 ? -4.002 -13.485 -8.695 1.00 0.00 407 GLY A CA 9
ATOM 5665 C C . GLY A 1 35 ? -5.435 -13.583 -8.211 1.00 0.00 407 GLY A C 9
ATOM 5666 O O . GLY A 1 35 ? -6.001 -12.605 -7.724 1.00 0.00 407 GLY A O 9
ATOM 5670 N N . SER A 1 36 ? -6.024 -14.767 -8.346 1.00 0.00 408 SER A N 9
ATOM 5671 C CA . SER A 1 36 ? -7.402 -14.988 -7.923 1.00 0.00 408 SER A CA 9
ATOM 5672 C C . SER A 1 36 ? -7.481 -16.107 -6.889 1.00 0.00 408 SER A C 9
ATOM 5673 O O . SER A 1 36 ? -8.239 -17.064 -7.049 1.00 0.00 408 SER A O 9
ATOM 5681 N N . VAL A 1 37 ? -6.691 -15.979 -5.827 1.00 0.00 409 VAL A N 9
ATOM 5682 C CA . VAL A 1 37 ? -6.671 -16.978 -4.765 1.00 0.00 409 VAL A CA 9
ATOM 5683 C C . VAL A 1 37 ? -7.477 -16.513 -3.558 1.00 0.00 409 VAL A C 9
ATOM 5684 O O . VAL A 1 37 ? -7.998 -17.326 -2.795 1.00 0.00 409 VAL A O 9
ATOM 5697 N N . GLY A 1 38 ? -7.577 -15.198 -3.390 1.00 0.00 410 GLY A N 9
ATOM 5698 C CA . GLY A 1 38 ? -8.322 -14.646 -2.273 1.00 0.00 410 GLY A CA 9
ATOM 5699 C C . GLY A 1 38 ? -9.704 -14.171 -2.677 1.00 0.00 410 GLY A C 9
ATOM 5700 O O . GLY A 1 38 ? -10.657 -14.950 -2.691 1.00 0.00 410 GLY A O 9
ATOM 5704 N N . LYS A 1 39 ? -9.814 -12.888 -3.004 1.00 0.00 411 LYS A N 9
ATOM 5705 C CA . LYS A 1 39 ? -11.089 -12.309 -3.409 1.00 0.00 411 LYS A CA 9
ATOM 5706 C C . LYS A 1 39 ? -11.115 -12.047 -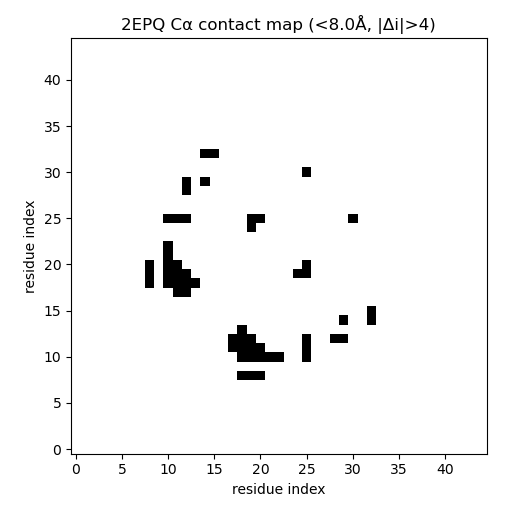4.912 1.00 0.00 411 LYS A C 9
ATOM 5707 O O . LYS A 1 39 ? -10.080 -12.087 -5.576 1.00 0.00 411 LYS A O 9
ATOM 5726 N N . SER A 1 40 ? -12.305 -11.778 -5.441 1.00 0.00 412 SER A N 9
ATOM 5727 C CA . SER A 1 40 ? -12.465 -11.512 -6.865 1.00 0.00 412 SER A CA 9
ATOM 5728 C C . SER A 1 40 ? -12.148 -10.054 -7.185 1.00 0.00 412 SER A C 9
ATOM 5729 O O . SER A 1 40 ? -13.018 -9.187 -7.110 1.00 0.00 412 SER A O 9
ATOM 5737 N N . GLY A 1 41 ? -10.894 -9.792 -7.541 1.00 0.00 413 GLY A N 9
ATOM 5738 C CA . GLY A 1 41 ? -10.483 -8.439 -7.867 1.00 0.00 413 GLY A CA 9
ATOM 5739 C C . GLY A 1 41 ? -11.107 -7.937 -9.154 1.00 0.00 413 GLY A C 9
ATOM 5740 O O . GLY A 1 41 ? -12.021 -8.549 -9.706 1.00 0.00 413 GLY A O 9
ATOM 5744 N N . PRO A 1 42 ? -10.610 -6.794 -9.650 1.00 0.00 414 PRO A N 9
ATOM 5745 C CA . PRO A 1 42 ? -11.111 -6.184 -10.886 1.00 0.00 414 PRO A CA 9
ATOM 5746 C C . PRO A 1 42 ? -10.745 -6.996 -12.123 1.00 0.00 414 PRO A C 9
ATOM 5747 O O . PRO A 1 42 ? -11.337 -6.823 -13.188 1.00 0.00 414 PRO A O 9
ATOM 5758 N N . SER A 1 43 ? -9.766 -7.883 -11.975 1.00 0.00 415 SER A N 9
ATOM 5759 C CA . SER A 1 43 ? -9.319 -8.720 -13.083 1.00 0.00 415 SER A CA 9
ATOM 5760 C C . SER A 1 43 ? -8.537 -9.926 -12.571 1.00 0.00 415 SER A C 9
ATOM 5761 O O . SER A 1 43 ? -7.782 -9.826 -11.604 1.00 0.00 415 SER A O 9
ATOM 5769 N N . SER A 1 44 ? -8.724 -11.067 -13.227 1.00 0.00 416 SER A N 9
ATOM 5770 C CA . SER A 1 44 ? -8.040 -12.294 -12.837 1.00 0.00 416 SER A CA 9
ATOM 5771 C C . SER A 1 44 ? -6.885 -12.597 -13.787 1.00 0.00 416 SER A C 9
ATOM 5772 O O . SER A 1 44 ? -7.019 -13.399 -14.710 1.00 0.00 416 SER A O 9
ATOM 5780 N N . GLY A 1 45 ? -5.748 -11.949 -13.551 1.00 0.00 417 GLY A N 9
ATOM 5781 C CA . GLY A 1 45 ? -4.585 -12.161 -14.393 1.00 0.00 417 GLY A CA 9
ATOM 5782 C C . GLY A 1 45 ? -3.489 -12.932 -13.684 1.00 0.00 417 GLY A C 9
ATOM 5783 O O . GLY A 1 45 ? -2.995 -13.914 -14.235 1.00 0.00 417 GLY A O 9
ATOM 5788 N N . GLY A 1 1 ? 5.831 17.994 -16.475 1.00 0.00 373 GLY A N 10
ATOM 5789 C CA . GLY A 1 1 ? 5.107 17.349 -15.395 1.00 0.00 373 GLY A CA 10
ATOM 5790 C C . GLY A 1 1 ? 5.975 16.384 -14.611 1.00 0.00 373 GLY A C 10
ATOM 5791 O O . GLY A 1 1 ? 6.620 15.510 -15.188 1.00 0.00 373 GLY A O 10
ATOM 5795 N N . SER A 1 2 ? 5.991 16.545 -13.292 1.00 0.00 374 SER A N 10
ATOM 5796 C CA . SER A 1 2 ? 6.791 15.685 -12.427 1.00 0.00 374 SER A CA 10
ATOM 5797 C C . SER A 1 2 ? 6.257 14.256 -12.438 1.00 0.00 374 SER A C 10
ATOM 5798 O O . SER A 1 2 ? 6.950 13.325 -12.847 1.00 0.00 374 SER A O 10
ATOM 5806 N N . SER A 1 3 ? 5.018 14.091 -11.985 1.00 0.00 375 SER A N 10
ATOM 5807 C CA . SER A 1 3 ? 4.390 12.775 -11.939 1.00 0.00 375 SER A CA 10
ATOM 5808 C C . SER A 1 3 ? 3.939 12.339 -13.329 1.00 0.00 375 SER A C 10
ATOM 5809 O O . SER A 1 3 ? 3.964 13.123 -14.277 1.00 0.00 375 SER A O 10
ATOM 5817 N N . GLY A 1 4 ? 3.525 11.081 -13.443 1.00 0.00 376 GLY A N 10
ATOM 5818 C CA . GLY A 1 4 ? 3.073 10.561 -14.720 1.00 0.00 376 GLY A CA 10
ATOM 5819 C C . GLY A 1 4 ? 2.461 9.179 -14.600 1.00 0.00 376 GLY A C 10
ATOM 5820 O O . GLY A 1 4 ? 1.419 9.008 -13.968 1.00 0.00 376 GLY A O 10
ATOM 5824 N N . SER A 1 5 ? 3.109 8.192 -15.209 1.00 0.00 377 SER A N 10
ATOM 5825 C CA . SER A 1 5 ? 2.619 6.819 -15.172 1.00 0.00 377 SER A CA 10
ATOM 5826 C C . SER A 1 5 ? 3.077 6.112 -13.900 1.00 0.00 377 SER A C 10
ATOM 5827 O O . SER A 1 5 ? 2.305 5.399 -13.260 1.00 0.00 377 SER A O 10
ATOM 5835 N N . SER A 1 6 ? 4.340 6.316 -13.540 1.00 0.00 378 SER A N 10
ATOM 5836 C CA . SER A 1 6 ? 4.904 5.697 -12.346 1.00 0.00 378 SER A CA 10
ATOM 5837 C C . SER A 1 6 ? 4.371 6.366 -11.083 1.00 0.00 378 SER A C 10
ATOM 5838 O O . SER A 1 6 ? 3.824 7.467 -11.134 1.00 0.00 378 SER A O 10
ATOM 5846 N N . GLY A 1 7 ? 4.536 5.692 -9.949 1.00 0.00 379 GLY A N 10
ATOM 5847 C CA . GLY A 1 7 ? 4.067 6.236 -8.688 1.00 0.00 379 GLY A CA 10
ATOM 5848 C C . GLY A 1 7 ? 5.119 7.075 -7.991 1.00 0.00 379 GLY A C 10
ATOM 5849 O O . GLY A 1 7 ? 6.062 7.550 -8.623 1.00 0.00 379 GLY A O 10
ATOM 5853 N N . GLU A 1 8 ? 4.956 7.260 -6.684 1.00 0.00 380 GLU A N 10
ATOM 5854 C CA . GLU A 1 8 ? 5.899 8.051 -5.902 1.00 0.00 380 GLU A CA 10
ATOM 5855 C C . GLU A 1 8 ? 6.936 7.154 -5.231 1.00 0.00 380 GLU A C 10
ATOM 5856 O O . GLU A 1 8 ? 8.139 7.316 -5.435 1.00 0.00 380 GLU A O 10
ATOM 5868 N N . LYS A 1 9 ? 6.460 6.208 -4.428 1.00 0.00 381 LYS A N 10
ATOM 5869 C CA . LYS A 1 9 ? 7.343 5.284 -3.726 1.00 0.00 381 LYS A CA 10
ATOM 5870 C C . LYS A 1 9 ? 7.727 4.112 -4.623 1.00 0.00 381 LYS A C 10
ATOM 5871 O O . LYS A 1 9 ? 7.067 3.819 -5.619 1.00 0.00 381 LYS A O 10
ATOM 5890 N N . PRO A 1 10 ? 8.820 3.423 -4.261 1.00 0.00 382 PRO A N 10
ATOM 5891 C CA . PRO A 1 10 ? 9.315 2.270 -5.019 1.00 0.00 382 PRO A CA 10
ATOM 5892 C C . PRO A 1 10 ? 8.394 1.060 -4.902 1.00 0.00 382 PRO A C 10
ATOM 5893 O O . PRO A 1 10 ? 8.474 0.127 -5.701 1.00 0.00 382 PRO A O 10
ATOM 5904 N N . TYR A 1 11 ? 7.520 1.083 -3.902 1.00 0.00 383 TYR A N 10
ATOM 5905 C CA . TYR A 1 11 ? 6.584 -0.013 -3.679 1.00 0.00 383 TYR A CA 10
ATOM 5906 C C . TYR A 1 11 ? 5.221 0.514 -3.242 1.00 0.00 383 TYR A C 10
ATOM 5907 O O . TYR A 1 11 ? 5.121 1.307 -2.306 1.00 0.00 383 TYR A O 10
ATOM 5925 N N . SER A 1 12 ? 4.173 0.067 -3.927 1.00 0.00 384 SER A N 10
ATOM 5926 C CA . SER A 1 12 ? 2.815 0.495 -3.613 1.00 0.00 384 SER A CA 10
ATOM 5927 C C . SER A 1 12 ? 1.790 -0.411 -4.286 1.00 0.00 384 SER A C 10
ATOM 5928 O O . SER A 1 12 ? 2.147 -1.361 -4.984 1.00 0.00 384 SER A O 10
ATOM 5936 N N . CYS A 1 13 ? 0.513 -0.111 -4.073 1.00 0.00 385 CYS A N 10
ATOM 5937 C CA . CYS A 1 13 ? -0.566 -0.898 -4.658 1.00 0.00 385 CYS A CA 10
ATOM 5938 C C . CYS A 1 13 ? -1.507 -0.012 -5.469 1.00 0.00 385 CYS A C 10
ATOM 5939 O O . CYS A 1 13 ? -2.626 0.292 -5.054 1.00 0.00 385 CYS A O 10
ATOM 5946 N N . PRO A 1 14 ? -1.044 0.414 -6.654 1.00 0.00 386 PRO A N 10
ATOM 5947 C CA . PRO A 1 14 ? -1.828 1.270 -7.549 1.00 0.00 386 PRO A CA 10
ATOM 5948 C C . PRO A 1 14 ? -3.013 0.534 -8.165 1.00 0.00 386 PRO A C 10
ATOM 5949 O O . PRO A 1 14 ? -3.900 1.149 -8.757 1.00 0.00 386 PRO A O 10
ATOM 5960 N N . VAL A 1 15 ? -3.022 -0.788 -8.022 1.00 0.00 387 VAL A N 10
ATOM 5961 C CA . VAL A 1 15 ? -4.099 -1.608 -8.563 1.00 0.00 387 VAL A CA 10
ATOM 5962 C C . VAL A 1 15 ? -5.434 -1.260 -7.914 1.00 0.00 387 VAL A C 10
ATOM 5963 O O . VAL A 1 15 ? -6.457 -1.153 -8.592 1.00 0.00 387 VAL A O 10
ATOM 5976 N N . CYS A 1 16 ? -5.418 -1.084 -6.597 1.00 0.00 388 CYS A N 10
ATOM 5977 C CA . CYS A 1 16 ? -6.626 -0.747 -5.855 1.00 0.00 388 CYS A CA 10
ATOM 5978 C C . CYS A 1 16 ? -6.502 0.629 -5.208 1.00 0.00 388 CYS A C 10
ATOM 5979 O O . CYS A 1 16 ? -7.502 1.298 -4.950 1.00 0.00 388 CYS A O 10
ATOM 5986 N N . GLY A 1 17 ? -5.266 1.047 -4.950 1.00 0.00 389 GLY A N 10
ATOM 5987 C CA . GLY A 1 17 ? -5.034 2.341 -4.336 1.00 0.00 389 GLY A CA 10
ATOM 5988 C C . GLY A 1 17 ? -4.616 2.227 -2.884 1.00 0.00 389 GLY A C 10
ATOM 5989 O O . GLY A 1 17 ? -5.412 2.483 -1.979 1.00 0.00 389 GLY A O 10
ATOM 5993 N N . LEU A 1 18 ? -3.366 1.840 -2.658 1.00 0.00 390 LEU A N 10
ATOM 5994 C CA . LEU A 1 18 ? -2.844 1.690 -1.304 1.00 0.00 390 LEU A CA 10
ATOM 5995 C C . LEU A 1 18 ? -1.322 1.582 -1.316 1.00 0.00 390 LEU A C 10
ATOM 5996 O O . LEU A 1 18 ? -0.765 0.567 -1.734 1.00 0.00 390 LEU A O 10
ATOM 6012 N N . ARG A 1 19 ? -0.656 2.634 -0.852 1.00 0.00 391 ARG A N 10
ATOM 6013 C CA . ARG A 1 19 ? 0.801 2.657 -0.808 1.00 0.00 391 ARG A CA 10
ATOM 6014 C C . ARG A 1 19 ? 1.326 1.762 0.311 1.00 0.00 391 ARG A C 10
ATOM 6015 O O . ARG A 1 19 ? 0.591 1.407 1.233 1.00 0.00 391 ARG A O 10
ATOM 6036 N N . PHE A 1 20 ? 2.601 1.399 0.222 1.00 0.00 392 PHE A N 10
ATOM 6037 C CA . PHE A 1 20 ? 3.224 0.543 1.226 1.00 0.00 392 PHE A CA 10
ATOM 6038 C C . PHE A 1 20 ? 4.665 0.971 1.487 1.00 0.00 392 PHE A C 10
ATOM 6039 O O . PHE A 1 20 ? 5.219 1.801 0.766 1.00 0.00 392 PHE A O 10
ATOM 6056 N N . LYS A 1 21 ? 5.267 0.399 2.523 1.00 0.00 393 LYS A N 10
ATOM 6057 C CA . LYS A 1 21 ? 6.644 0.719 2.882 1.00 0.00 393 LYS A CA 10
ATOM 6058 C C . LYS A 1 21 ? 7.566 -0.467 2.614 1.00 0.00 393 LYS A C 10
ATOM 6059 O O . LYS A 1 21 ? 8.647 -0.309 2.047 1.00 0.00 393 LYS A O 10
ATOM 6078 N N . ARG A 1 22 ? 7.130 -1.654 3.024 1.00 0.00 394 ARG A N 10
ATOM 6079 C CA . ARG A 1 22 ? 7.916 -2.866 2.827 1.00 0.00 394 ARG A CA 10
ATOM 6080 C C . ARG A 1 22 ? 7.711 -3.425 1.423 1.00 0.00 394 ARG A C 10
ATOM 6081 O O . ARG A 1 22 ? 6.639 -3.280 0.835 1.00 0.00 394 ARG A O 10
ATOM 6102 N N . LYS A 1 23 ? 8.746 -4.064 0.889 1.00 0.00 395 LYS A N 10
ATOM 6103 C CA . LYS A 1 23 ? 8.681 -4.646 -0.446 1.00 0.00 395 LYS A CA 10
ATOM 6104 C C . LYS A 1 23 ? 8.167 -6.081 -0.390 1.00 0.00 395 LYS A C 10
ATOM 6105 O O . LYS A 1 23 ? 7.597 -6.584 -1.358 1.00 0.00 395 LYS A O 10
ATOM 6124 N N . ASP A 1 24 ? 8.370 -6.733 0.749 1.00 0.00 396 ASP A N 10
ATOM 6125 C CA . ASP A 1 24 ? 7.924 -8.109 0.932 1.00 0.00 396 ASP A CA 10
ATOM 6126 C C . ASP A 1 24 ? 6.495 -8.151 1.465 1.00 0.00 396 ASP A C 10
ATOM 6127 O O . ASP A 1 24 ? 5.769 -9.122 1.248 1.00 0.00 396 ASP A O 10
ATOM 6136 N N . ARG A 1 25 ? 6.097 -7.092 2.162 1.00 0.00 397 ARG A N 10
ATOM 6137 C CA . ARG A 1 25 ? 4.756 -7.009 2.728 1.00 0.00 397 ARG A CA 10
ATOM 6138 C C . ARG A 1 25 ? 3.761 -6.493 1.693 1.00 0.00 397 ARG A C 10
ATOM 6139 O O . ARG A 1 25 ? 2.596 -6.889 1.686 1.00 0.00 397 ARG A O 10
ATOM 6160 N N . MET A 1 26 ? 4.229 -5.606 0.821 1.00 0.00 398 MET A N 10
ATOM 6161 C CA . MET A 1 26 ? 3.380 -5.035 -0.219 1.00 0.00 398 MET A CA 10
ATOM 6162 C C . MET A 1 26 ? 2.959 -6.104 -1.223 1.00 0.00 398 MET A C 10
ATOM 6163 O O . MET A 1 26 ? 1.893 -6.010 -1.832 1.00 0.00 398 MET A O 10
ATOM 6177 N N . SER A 1 27 ? 3.801 -7.117 -1.391 1.00 0.00 399 SER A N 10
ATOM 6178 C CA . SER A 1 27 ? 3.518 -8.201 -2.325 1.00 0.00 399 SER A CA 10
ATOM 6179 C C . SER A 1 27 ? 2.346 -9.046 -1.836 1.00 0.00 399 SER A C 10
ATOM 6180 O O . SER A 1 27 ? 1.454 -9.398 -2.608 1.00 0.00 399 SER A O 10
ATOM 6188 N N . TYR A 1 28 ? 2.354 -9.369 -0.547 1.00 0.00 400 TYR A N 10
ATOM 6189 C CA . TYR A 1 28 ? 1.294 -10.175 0.046 1.00 0.00 400 TYR A CA 10
ATOM 6190 C C . TYR A 1 28 ? -0.073 -9.546 -0.203 1.00 0.00 400 TYR A C 10
ATOM 6191 O O . TYR A 1 28 ? -1.092 -10.237 -0.233 1.00 0.00 400 TYR A O 10
ATOM 6209 N N . HIS A 1 29 ? -0.087 -8.228 -0.382 1.00 0.00 401 HIS A N 10
ATOM 6210 C CA . HIS A 1 29 ? -1.329 -7.504 -0.630 1.00 0.00 401 HIS A CA 10
ATOM 6211 C C . HIS A 1 29 ? -1.555 -7.311 -2.127 1.00 0.00 401 HIS A C 10
ATOM 6212 O O . HIS A 1 29 ? -2.566 -7.750 -2.674 1.00 0.00 401 HIS A O 10
ATOM 6226 N N . VAL A 1 30 ? -0.607 -6.650 -2.783 1.00 0.00 402 VAL A N 10
ATOM 6227 C CA . VAL A 1 30 ? -0.702 -6.398 -4.216 1.00 0.00 402 VAL A CA 10
ATOM 6228 C C . VAL A 1 30 ? -0.959 -7.689 -4.985 1.00 0.00 402 VAL A C 10
ATOM 6229 O O . VAL A 1 30 ? -1.942 -7.802 -5.718 1.00 0.00 402 VAL A O 10
ATOM 6242 N N . ARG A 1 31 ? -0.070 -8.662 -4.811 1.00 0.00 403 ARG A N 10
ATOM 6243 C CA . ARG A 1 31 ? -0.201 -9.946 -5.489 1.00 0.00 403 ARG A CA 10
ATOM 6244 C C . ARG A 1 31 ? -1.575 -10.558 -5.235 1.00 0.00 403 ARG A C 10
ATOM 6245 O O . ARG A 1 31 ? -2.141 -11.220 -6.104 1.00 0.00 403 ARG A O 10
ATOM 6266 N N . SER A 1 32 ? -2.105 -10.332 -4.037 1.00 0.00 404 SER A N 10
ATOM 6267 C CA . SER A 1 32 ? -3.411 -10.865 -3.666 1.00 0.00 404 SER A CA 10
ATOM 6268 C C . SER A 1 32 ? -4.462 -10.503 -4.712 1.00 0.00 404 SER A C 10
ATOM 6269 O O . SER A 1 32 ? -5.426 -11.241 -4.920 1.00 0.00 404 SER A O 10
ATOM 6277 N N . HIS A 1 33 ? -4.269 -9.362 -5.366 1.00 0.00 405 HIS A N 10
ATOM 6278 C CA . HIS A 1 33 ? -5.199 -8.902 -6.391 1.00 0.00 405 HIS A CA 10
ATOM 6279 C C . HIS A 1 33 ? -5.120 -9.784 -7.633 1.00 0.00 405 HIS A C 10
ATOM 6280 O O . HIS A 1 33 ? -6.084 -10.463 -7.987 1.00 0.00 405 HIS A O 10
ATOM 6294 N N . ASP A 1 34 ? -3.965 -9.769 -8.290 1.00 0.00 406 ASP A N 10
ATOM 6295 C CA . ASP A 1 34 ? -3.760 -10.568 -9.493 1.00 0.00 406 ASP A CA 10
ATOM 6296 C C . ASP A 1 34 ? -3.475 -12.024 -9.136 1.00 0.00 406 ASP A C 10
ATOM 6297 O O . ASP A 1 34 ? -2.437 -12.340 -8.556 1.00 0.00 406 ASP A O 10
ATOM 6306 N N . GLY A 1 35 ? -4.405 -12.907 -9.487 1.00 0.00 407 GLY A N 10
ATOM 6307 C CA . GLY A 1 35 ? -4.235 -14.319 -9.195 1.00 0.00 407 GLY A CA 10
ATOM 6308 C C . GLY A 1 35 ? -5.504 -15.115 -9.425 1.00 0.00 407 GLY A C 10
ATOM 6309 O O . GLY A 1 35 ? -6.384 -15.155 -8.565 1.00 0.00 407 GLY A O 10
ATOM 6313 N N . SER A 1 36 ? -5.600 -15.749 -10.589 1.00 0.00 408 SER A N 10
ATOM 6314 C CA . SER A 1 36 ? -6.774 -16.544 -10.932 1.00 0.00 408 SER A CA 10
ATOM 6315 C C . SER A 1 36 ? -6.770 -17.871 -10.180 1.00 0.00 408 SER A C 10
ATOM 6316 O O . SER A 1 36 ? -6.314 -18.890 -10.699 1.00 0.00 408 SER A O 10
ATOM 6324 N N . VAL A 1 37 ? -7.281 -17.851 -8.953 1.00 0.00 409 VAL A N 10
ATOM 6325 C CA . VAL A 1 37 ? -7.338 -19.052 -8.129 1.00 0.00 409 VAL A CA 10
ATOM 6326 C C . VAL A 1 37 ? -8.714 -19.704 -8.202 1.00 0.00 409 VAL A C 10
ATOM 6327 O O . VAL A 1 37 ? -8.843 -20.922 -8.081 1.00 0.00 409 VAL A O 10
ATOM 6340 N N . GLY A 1 38 ? -9.741 -18.884 -8.402 1.00 0.00 410 GLY A N 10
ATOM 6341 C CA . GLY A 1 38 ? -11.095 -19.400 -8.488 1.00 0.00 410 GLY A CA 10
ATOM 6342 C C . GLY A 1 38 ? -11.672 -19.282 -9.885 1.00 0.00 410 GLY A C 10
ATOM 6343 O O . GLY A 1 38 ? -11.889 -20.288 -10.562 1.00 0.00 410 GLY A O 10
ATOM 6347 N N . LYS A 1 39 ? -11.923 -18.052 -10.318 1.00 0.00 411 LYS A N 10
ATOM 6348 C CA . LYS A 1 39 ? -12.479 -17.805 -11.644 1.00 0.00 411 LYS A CA 10
ATOM 6349 C C . LYS A 1 39 ? -11.374 -17.736 -12.693 1.00 0.00 411 LYS A C 10
ATOM 6350 O O . LYS A 1 39 ? -10.943 -16.651 -13.083 1.00 0.00 411 LYS A O 10
ATOM 6369 N N . SER A 1 40 ? -10.921 -18.900 -13.147 1.00 0.00 412 SER A N 10
ATOM 6370 C CA . SER A 1 40 ? -9.865 -18.971 -14.149 1.00 0.00 412 SER A CA 10
ATOM 6371 C C . SER A 1 40 ? -10.357 -18.447 -15.495 1.00 0.00 412 SER A C 10
ATOM 6372 O O . SER A 1 40 ? -9.609 -17.816 -16.240 1.00 0.00 412 SER A O 10
ATOM 6380 N N . GLY A 1 41 ? -11.623 -18.715 -15.800 1.00 0.00 413 GLY A N 10
ATOM 6381 C CA . GLY A 1 41 ? -12.195 -18.265 -17.056 1.00 0.00 413 GLY A CA 10
ATOM 6382 C C . GLY A 1 41 ? -12.938 -19.368 -17.783 1.00 0.00 413 GLY A C 10
ATOM 6383 O O . GLY A 1 41 ? -14.168 -19.385 -17.840 1.00 0.00 413 GLY A O 10
ATOM 6387 N N . PRO A 1 42 ? -12.183 -20.316 -18.358 1.00 0.00 414 PRO A N 10
ATOM 6388 C CA . PRO A 1 42 ? -12.756 -21.445 -19.097 1.00 0.00 414 PRO A CA 10
ATOM 6389 C C . PRO A 1 42 ? -13.473 -22.432 -18.182 1.00 0.00 414 PRO A C 10
ATOM 6390 O O . PRO A 1 42 ? -12.837 -23.238 -17.503 1.00 0.00 414 PRO A O 10
ATOM 6401 N N . SER A 1 43 ? -14.801 -22.364 -18.170 1.00 0.00 415 SER A N 10
ATOM 6402 C CA . SER A 1 43 ? -15.604 -23.250 -17.336 1.00 0.00 415 SER A CA 10
ATOM 6403 C C . SER A 1 43 ? -16.883 -23.664 -18.058 1.00 0.00 415 SER A C 10
ATOM 6404 O O . SER A 1 43 ? -17.466 -22.882 -18.808 1.00 0.00 415 SER A O 10
ATOM 6412 N N . SER A 1 44 ? -17.312 -24.900 -17.826 1.00 0.00 416 SER A N 10
ATOM 6413 C CA . SER A 1 44 ? -18.519 -25.422 -18.456 1.00 0.00 416 SER A CA 10
ATOM 6414 C C . SER A 1 44 ? -19.709 -24.504 -18.192 1.00 0.00 416 SER A C 10
ATOM 6415 O O . SER A 1 44 ? -19.955 -24.098 -17.057 1.00 0.00 416 SER A O 10
ATOM 6423 N N . GLY A 1 45 ? -20.446 -24.181 -19.251 1.00 0.00 417 GLY A N 10
ATOM 6424 C CA . GLY A 1 45 ? -21.602 -23.314 -19.114 1.00 0.00 417 GLY A CA 10
ATOM 6425 C C . GLY A 1 45 ? -21.634 -22.221 -20.164 1.00 0.00 417 GLY A C 10
ATOM 6426 O O . GLY A 1 45 ? -20.643 -22.038 -20.869 1.00 0.00 417 GLY A O 10
ATOM 6431 N N . GLY A 1 1 ? -8.885 10.621 1.993 1.00 0.00 373 GLY A N 11
ATOM 6432 C CA . GLY A 1 1 ? -8.814 11.089 3.365 1.00 0.00 373 GLY A CA 11
ATOM 6433 C C . GLY A 1 1 ? -7.388 11.183 3.872 1.00 0.00 373 GLY A C 11
ATOM 6434 O O . GLY A 1 1 ? -7.066 10.659 4.939 1.00 0.00 373 GLY A O 11
ATOM 6438 N N . SER A 1 2 ? -6.532 11.851 3.107 1.00 0.00 374 SER A N 11
ATOM 6439 C CA . SER A 1 2 ? -5.131 12.007 3.482 1.00 0.00 374 SER A CA 11
ATOM 6440 C C . SER A 1 2 ? -4.552 13.292 2.899 1.00 0.00 374 SER A C 11
ATOM 6441 O O . SER A 1 2 ? -4.837 13.652 1.757 1.00 0.00 374 SER A O 11
ATOM 6449 N N . SER A 1 3 ? -3.737 13.980 3.693 1.00 0.00 375 SER A N 11
ATOM 6450 C CA . SER A 1 3 ? -3.120 15.227 3.258 1.00 0.00 375 SER A CA 11
ATOM 6451 C C . SER A 1 3 ? -2.320 15.020 1.976 1.00 0.00 375 SER A C 11
ATOM 6452 O O . SER A 1 3 ? -2.490 15.748 1.000 1.00 0.00 375 SER A O 11
ATOM 6460 N N . GLY A 1 4 ? -1.444 14.019 1.988 1.00 0.00 376 GLY A N 11
ATOM 6461 C CA . GLY A 1 4 ? -0.630 13.732 0.822 1.00 0.00 376 GLY A CA 11
ATOM 6462 C C . GLY A 1 4 ? 0.806 13.405 1.183 1.00 0.00 376 GLY A C 11
ATOM 6463 O O . GLY A 1 4 ? 1.461 14.163 1.897 1.00 0.00 376 GLY A O 11
ATOM 6467 N N . SER A 1 5 ? 1.294 12.271 0.691 1.00 0.00 377 SER A N 11
ATOM 6468 C CA . SER A 1 5 ? 2.660 11.842 0.971 1.00 0.00 377 SER A CA 11
ATOM 6469 C C . SER A 1 5 ? 3.562 12.077 -0.237 1.00 0.00 377 SER A C 11
ATOM 6470 O O . SER A 1 5 ? 3.453 11.387 -1.251 1.00 0.00 377 SER A O 11
ATOM 6478 N N . SER A 1 6 ? 4.453 13.056 -0.121 1.00 0.00 378 SER A N 11
ATOM 6479 C CA . SER A 1 6 ? 5.372 13.386 -1.204 1.00 0.00 378 SER A CA 11
ATOM 6480 C C . SER A 1 6 ? 6.750 12.785 -0.948 1.00 0.00 378 SER A C 11
ATOM 6481 O O . SER A 1 6 ? 7.718 13.504 -0.703 1.00 0.00 378 SER A O 11
ATOM 6489 N N . GLY A 1 7 ? 6.831 11.459 -1.008 1.00 0.00 379 GLY A N 11
ATOM 6490 C CA . GLY A 1 7 ? 8.094 10.782 -0.781 1.00 0.00 379 GLY A CA 11
ATOM 6491 C C . GLY A 1 7 ? 8.335 9.657 -1.768 1.00 0.00 379 GLY A C 11
ATOM 6492 O O . GLY A 1 7 ? 7.494 9.384 -2.624 1.00 0.00 379 GLY A O 11
ATOM 6496 N N . GLU A 1 8 ? 9.486 9.003 -1.650 1.00 0.00 380 GLU A N 11
ATOM 6497 C CA . GLU A 1 8 ? 9.835 7.903 -2.541 1.00 0.00 380 GLU A CA 11
ATOM 6498 C C . GLU A 1 8 ? 9.187 6.602 -2.079 1.00 0.00 380 GLU A C 11
ATOM 6499 O O . GLU A 1 8 ? 9.574 6.030 -1.060 1.00 0.00 380 GLU A O 11
ATOM 6511 N N . LYS A 1 9 ? 8.197 6.139 -2.835 1.00 0.00 381 LYS A N 11
ATOM 6512 C CA . LYS A 1 9 ? 7.494 4.905 -2.505 1.00 0.00 381 LYS A CA 11
ATOM 6513 C C . LYS A 1 9 ? 7.156 4.117 -3.767 1.00 0.00 381 LYS A C 11
ATOM 6514 O O . LYS A 1 9 ? 6.007 4.062 -4.204 1.00 0.00 381 LYS A O 11
ATOM 6533 N N . PRO A 1 10 ? 8.180 3.492 -4.366 1.00 0.00 382 PRO A N 11
ATOM 6534 C CA . PRO A 1 10 ? 8.016 2.694 -5.585 1.00 0.00 382 PRO A CA 11
ATOM 6535 C C . PRO A 1 10 ? 7.246 1.402 -5.332 1.00 0.00 382 PRO A C 11
ATOM 6536 O O . PRO A 1 10 ? 6.771 0.758 -6.268 1.00 0.00 382 PRO A O 11
ATOM 6547 N N . TYR A 1 11 ? 7.127 1.028 -4.063 1.00 0.00 383 TYR A N 11
ATOM 6548 C CA . TYR A 1 11 ? 6.417 -0.189 -3.688 1.00 0.00 383 TYR A CA 11
ATOM 6549 C C . TYR A 1 11 ? 5.019 0.135 -3.170 1.00 0.00 383 TYR A C 11
ATOM 6550 O O . TYR A 1 11 ? 4.771 0.114 -1.964 1.00 0.00 383 TYR A O 11
ATOM 6568 N N . SER A 1 12 ? 4.108 0.433 -4.091 1.00 0.00 384 SER A N 11
ATOM 6569 C CA . SER A 1 12 ? 2.735 0.764 -3.728 1.00 0.00 384 SER A CA 11
ATOM 6570 C C . SER A 1 12 ? 1.747 -0.152 -4.446 1.00 0.00 384 SER A C 11
ATOM 6571 O O . SER A 1 12 ? 2.132 -0.949 -5.302 1.00 0.00 384 SER A O 11
ATOM 6579 N N . CYS A 1 13 ? 0.473 -0.031 -4.090 1.00 0.00 385 CYS A N 11
ATOM 6580 C CA . CYS A 1 13 ? -0.571 -0.847 -4.698 1.00 0.00 385 CYS A CA 11
ATOM 6581 C C . CYS A 1 13 ? -1.520 0.013 -5.527 1.00 0.00 385 CYS A C 11
ATOM 6582 O O . CYS A 1 13 ? -2.645 0.309 -5.122 1.00 0.00 385 CYS A O 11
ATOM 6589 N N . PRO A 1 14 ? -1.059 0.424 -6.718 1.00 0.00 386 PRO A N 11
ATOM 6590 C CA . PRO A 1 14 ? -1.850 1.255 -7.630 1.00 0.00 386 PRO A CA 11
ATOM 6591 C C . PRO A 1 14 ? -3.023 0.494 -8.238 1.00 0.00 386 PRO A C 11
ATOM 6592 O O . PRO A 1 14 ? -3.879 1.079 -8.901 1.00 0.00 386 PRO A O 11
ATOM 6603 N N . VAL A 1 15 ? -3.056 -0.815 -8.007 1.00 0.00 387 VAL A N 11
ATOM 6604 C CA . VAL A 1 15 ? -4.125 -1.657 -8.531 1.00 0.00 387 VAL A CA 11
ATOM 6605 C C . VAL A 1 15 ? -5.462 -1.313 -7.884 1.00 0.00 387 VAL A C 11
ATOM 6606 O O . VAL A 1 15 ? -6.483 -1.203 -8.564 1.00 0.00 387 VAL A O 11
ATOM 6619 N N . CYS A 1 16 ? -5.450 -1.144 -6.566 1.00 0.00 388 CYS A N 11
ATOM 6620 C CA . CYS A 1 16 ? -6.661 -0.813 -5.826 1.00 0.00 388 CYS A CA 11
ATOM 6621 C C . CYS A 1 16 ? -6.540 0.561 -5.172 1.00 0.00 388 CYS A C 11
ATOM 6622 O O . CYS A 1 16 ? -7.541 1.225 -4.909 1.00 0.00 388 CYS A O 11
ATOM 6629 N N . GLY A 1 17 ? -5.305 0.980 -4.913 1.00 0.00 389 GLY A N 11
ATOM 6630 C CA . GLY A 1 17 ? -5.075 2.272 -4.292 1.00 0.00 389 GLY A CA 11
ATOM 6631 C C . GLY A 1 17 ? -4.648 2.151 -2.843 1.00 0.00 389 GLY A C 11
ATOM 6632 O O . GLY A 1 17 ? -5.449 2.364 -1.932 1.00 0.00 389 GLY A O 11
ATOM 6636 N N . LEU A 1 18 ? -3.383 1.806 -2.627 1.00 0.00 390 LEU A N 11
ATOM 6637 C CA . LEU A 1 18 ? -2.851 1.655 -1.277 1.00 0.00 390 LEU A CA 11
ATOM 6638 C C . LEU A 1 18 ? -1.329 1.559 -1.299 1.00 0.00 390 LEU A C 11
ATOM 6639 O O . LEU A 1 18 ? -0.768 0.538 -1.697 1.00 0.00 390 LEU A O 11
ATOM 6655 N N . ARG A 1 19 ? -0.667 2.628 -0.868 1.00 0.00 391 ARG A N 11
ATOM 6656 C CA . ARG A 1 19 ? 0.790 2.663 -0.838 1.00 0.00 391 ARG A CA 11
ATOM 6657 C C . ARG A 1 19 ? 1.336 1.694 0.206 1.00 0.00 391 ARG A C 11
ATOM 6658 O O . ARG A 1 19 ? 0.601 1.219 1.072 1.00 0.00 391 ARG A O 11
ATOM 6679 N N . PHE A 1 20 ? 2.630 1.403 0.117 1.00 0.00 392 PHE A N 11
ATOM 6680 C CA . PHE A 1 20 ? 3.274 0.489 1.052 1.00 0.00 392 PHE A CA 11
ATOM 6681 C C . PHE A 1 20 ? 4.758 0.812 1.194 1.00 0.00 392 PHE A C 11
ATOM 6682 O O . PHE A 1 20 ? 5.351 1.454 0.327 1.00 0.00 392 PHE A O 11
ATOM 6699 N N . LYS A 1 21 ? 5.353 0.363 2.294 1.00 0.00 393 LYS A N 11
ATOM 6700 C CA . LYS A 1 21 ? 6.768 0.603 2.551 1.00 0.00 393 LYS A CA 11
ATOM 6701 C C . LYS A 1 21 ? 7.545 -0.709 2.587 1.00 0.00 393 LYS A C 11
ATOM 6702 O O . LYS A 1 21 ? 8.715 -0.759 2.209 1.00 0.00 393 LYS A O 11
ATOM 6721 N N . ARG A 1 22 ? 6.885 -1.770 3.042 1.00 0.00 394 ARG A N 11
ATOM 6722 C CA . ARG A 1 22 ? 7.514 -3.082 3.126 1.00 0.00 394 ARG A CA 11
ATOM 6723 C C . ARG A 1 22 ? 7.484 -3.787 1.773 1.00 0.00 394 ARG A C 11
ATOM 6724 O O . ARG A 1 22 ? 6.426 -4.208 1.303 1.00 0.00 394 ARG A O 11
ATOM 6745 N N . LYS A 1 23 ? 8.651 -3.913 1.151 1.00 0.00 395 LYS A N 11
ATOM 6746 C CA . LYS A 1 23 ? 8.761 -4.568 -0.147 1.00 0.00 395 LYS A CA 11
ATOM 6747 C C . LYS A 1 23 ? 8.278 -6.013 -0.070 1.00 0.00 395 LYS A C 11
ATOM 6748 O O . LYS A 1 23 ? 7.849 -6.587 -1.071 1.00 0.00 395 LYS A O 11
ATOM 6767 N N . ASP A 1 24 ? 8.349 -6.593 1.122 1.00 0.00 396 ASP A N 11
ATOM 6768 C CA . ASP A 1 24 ? 7.916 -7.970 1.330 1.00 0.00 396 ASP A CA 11
ATOM 6769 C C . ASP A 1 24 ? 6.413 -8.035 1.583 1.00 0.00 396 ASP A C 11
ATOM 6770 O O . ASP A 1 24 ? 5.723 -8.912 1.062 1.00 0.00 396 ASP A O 11
ATOM 6779 N N . ARG A 1 25 ? 5.912 -7.102 2.386 1.00 0.00 397 ARG A N 11
ATOM 6780 C CA . ARG A 1 25 ? 4.491 -7.055 2.710 1.00 0.00 397 ARG A CA 11
ATOM 6781 C C . ARG A 1 25 ? 3.667 -6.670 1.485 1.00 0.00 397 ARG A C 11
ATOM 6782 O O . ARG A 1 25 ? 2.655 -7.302 1.183 1.00 0.00 397 ARG A O 11
ATOM 6803 N N . MET A 1 26 ? 4.108 -5.631 0.784 1.00 0.00 398 MET A N 11
ATOM 6804 C CA . MET A 1 26 ? 3.411 -5.162 -0.408 1.00 0.00 398 MET A CA 11
ATOM 6805 C C . MET A 1 26 ? 3.254 -6.289 -1.424 1.00 0.00 398 MET A C 11
ATOM 6806 O O . MET A 1 26 ? 2.296 -6.313 -2.197 1.00 0.00 398 MET A O 11
ATOM 6820 N N . SER A 1 27 ? 4.202 -7.222 -1.418 1.00 0.00 399 SER A N 11
ATOM 6821 C CA . SER A 1 27 ? 4.171 -8.349 -2.342 1.00 0.00 399 SER A CA 11
ATOM 6822 C C . SER A 1 27 ? 3.053 -9.321 -1.976 1.00 0.00 399 SER A C 11
ATOM 6823 O O . SER A 1 27 ? 2.567 -10.073 -2.821 1.00 0.00 399 SER A O 11
ATOM 6831 N N . TYR A 1 28 ? 2.650 -9.300 -0.710 1.00 0.00 400 TYR A N 11
ATOM 6832 C CA . TYR A 1 28 ? 1.592 -10.180 -0.230 1.00 0.00 400 TYR A CA 11
ATOM 6833 C C . TYR A 1 28 ? 0.219 -9.551 -0.450 1.00 0.00 400 TYR A C 11
ATOM 6834 O O . TYR A 1 28 ? -0.787 -10.253 -0.562 1.00 0.00 400 TYR A O 11
ATOM 6852 N N . HIS A 1 29 ? 0.186 -8.224 -0.511 1.00 0.00 401 HIS A N 11
ATOM 6853 C CA . HIS A 1 29 ? -1.062 -7.499 -0.719 1.00 0.00 401 HIS A CA 11
ATOM 6854 C C . HIS A 1 29 ? -1.312 -7.261 -2.205 1.00 0.00 401 HIS A C 11
ATOM 6855 O O . HIS A 1 29 ? -2.349 -7.652 -2.742 1.00 0.00 401 HIS A O 11
ATOM 6869 N N . VAL A 1 30 ? -0.354 -6.617 -2.866 1.00 0.00 402 VAL A N 11
ATOM 6870 C CA . VAL A 1 30 ? -0.470 -6.328 -4.290 1.00 0.00 402 VAL A CA 11
ATOM 6871 C C . VAL A 1 30 ? -0.809 -7.586 -5.081 1.00 0.00 402 VAL A C 11
ATOM 6872 O O . VAL A 1 30 ? -1.619 -7.550 -6.007 1.00 0.00 402 VAL A O 11
ATOM 6885 N N . ARG A 1 31 ? -0.185 -8.699 -4.708 1.00 0.00 403 ARG A N 11
ATOM 6886 C CA . ARG A 1 31 ? -0.420 -9.969 -5.383 1.00 0.00 403 ARG A CA 11
ATOM 6887 C C . ARG A 1 31 ? -1.816 -10.499 -5.074 1.00 0.00 403 ARG A C 11
ATOM 6888 O O . ARG A 1 31 ? -2.415 -11.209 -5.881 1.00 0.00 403 ARG A O 11
ATOM 6909 N N . SER A 1 32 ? -2.329 -10.150 -3.898 1.00 0.00 404 SER A N 11
ATOM 6910 C CA . SER A 1 32 ? -3.654 -10.594 -3.479 1.00 0.00 404 SER A CA 11
ATOM 6911 C C . SER A 1 32 ? -4.696 -10.274 -4.546 1.00 0.00 404 SER A C 11
ATOM 6912 O O . SER A 1 32 ? -5.695 -10.981 -4.686 1.00 0.00 404 SER A O 11
ATOM 6920 N N . HIS A 1 33 ? -4.456 -9.205 -5.298 1.00 0.00 405 HIS A N 11
ATOM 6921 C CA . HIS A 1 33 ? -5.373 -8.790 -6.354 1.00 0.00 405 HIS A CA 11
ATOM 6922 C C . HIS A 1 33 ? -5.209 -9.667 -7.591 1.00 0.00 405 HIS A C 11
ATOM 6923 O O . HIS A 1 33 ? -6.117 -10.411 -7.962 1.00 0.00 405 HIS A O 11
ATOM 6937 N N . ASP A 1 34 ? -4.045 -9.574 -8.226 1.00 0.00 406 ASP A N 11
ATOM 6938 C CA . ASP A 1 34 ? -3.762 -10.359 -9.422 1.00 0.00 406 ASP A CA 11
ATOM 6939 C C . ASP A 1 34 ? -3.459 -11.810 -9.060 1.00 0.00 406 ASP A C 11
ATOM 6940 O O . ASP A 1 34 ? -2.406 -12.114 -8.502 1.00 0.00 406 ASP A O 11
ATOM 6949 N N . GLY A 1 35 ? -4.391 -12.702 -9.382 1.00 0.00 407 GLY A N 11
ATOM 6950 C CA . GLY A 1 35 ? -4.205 -14.110 -9.082 1.00 0.00 407 GLY A CA 11
ATOM 6951 C C . GLY A 1 35 ? -4.586 -15.005 -10.245 1.00 0.00 407 GLY A C 11
ATOM 6952 O O . GLY A 1 35 ? -3.885 -15.969 -10.550 1.00 0.00 407 GLY A O 11
ATOM 6956 N N . SER A 1 36 ? -5.701 -14.687 -10.894 1.00 0.00 408 SER A N 11
ATOM 6957 C CA . SER A 1 36 ? -6.177 -15.473 -12.026 1.00 0.00 408 SER A CA 11
ATOM 6958 C C . SER A 1 36 ? -5.135 -15.508 -13.140 1.00 0.00 408 SER A C 11
ATOM 6959 O O . SER A 1 36 ? -4.438 -14.523 -13.385 1.00 0.00 408 SER A O 11
ATOM 6967 N N . VAL A 1 37 ? -5.035 -16.650 -13.812 1.00 0.00 409 VAL A N 11
ATOM 6968 C CA . VAL A 1 37 ? -4.079 -16.815 -14.901 1.00 0.00 409 VAL A CA 11
ATOM 6969 C C . VAL A 1 37 ? -4.380 -15.855 -16.047 1.00 0.00 409 VAL A C 11
ATOM 6970 O O . VAL A 1 37 ? -5.539 -15.617 -16.382 1.00 0.00 409 VAL A O 11
ATOM 6983 N N . GLY A 1 38 ? -3.327 -15.306 -16.644 1.00 0.00 410 GLY A N 11
ATOM 6984 C CA . GLY A 1 38 ? -3.499 -14.378 -17.747 1.00 0.00 410 GLY A CA 11
ATOM 6985 C C . GLY A 1 38 ? -2.209 -14.129 -18.502 1.00 0.00 410 GLY A C 11
ATOM 6986 O O . GLY A 1 38 ? -2.131 -14.367 -19.708 1.00 0.00 410 GLY A O 11
ATOM 6990 N N . LYS A 1 39 ? -1.194 -13.647 -17.794 1.00 0.00 411 LYS A N 11
ATOM 6991 C CA . LYS A 1 39 ? 0.100 -13.365 -18.404 1.00 0.00 411 LYS A CA 11
ATOM 6992 C C . LYS A 1 39 ? -0.043 -12.359 -19.541 1.00 0.00 411 LYS A C 11
ATOM 6993 O O . LYS A 1 39 ? 0.635 -12.463 -20.563 1.00 0.00 411 LYS A O 11
ATOM 7012 N N . SER A 1 40 ? -0.928 -11.385 -19.356 1.00 0.00 412 SER A N 11
ATOM 7013 C CA . SER A 1 40 ? -1.161 -10.361 -20.368 1.00 0.00 412 SER A CA 11
ATOM 7014 C C . SER A 1 40 ? -0.682 -8.997 -19.880 1.00 0.00 412 SER A C 11
ATOM 7015 O O . SER A 1 40 ? -1.286 -8.394 -18.994 1.00 0.00 412 SER A O 11
ATOM 7023 N N . GLY A 1 41 ? 0.410 -8.515 -20.467 1.00 0.00 413 GLY A N 11
ATOM 7024 C CA . GLY A 1 41 ? 0.953 -7.226 -20.081 1.00 0.00 413 GLY A CA 11
ATOM 7025 C C . GLY A 1 41 ? 2.467 -7.230 -20.018 1.00 0.00 413 GLY A C 11
ATOM 7026 O O . GLY A 1 41 ? 3.146 -6.642 -20.860 1.00 0.00 413 GLY A O 11
ATOM 7030 N N . PRO A 1 42 ? 3.020 -7.906 -19.000 1.00 0.00 414 PRO A N 11
ATOM 7031 C CA . PRO A 1 42 ? 4.470 -7.999 -18.805 1.00 0.00 414 PRO A CA 11
ATOM 7032 C C . PRO A 1 42 ? 5.143 -8.859 -19.869 1.00 0.00 414 PRO A C 11
ATOM 7033 O O . PRO A 1 42 ? 4.587 -9.864 -20.311 1.00 0.00 414 PRO A O 11
ATOM 7044 N N . SER A 1 43 ? 6.343 -8.458 -20.276 1.00 0.00 415 SER A N 11
ATOM 7045 C CA . SER A 1 43 ? 7.091 -9.191 -21.291 1.00 0.00 415 SER A CA 11
ATOM 7046 C C . SER A 1 43 ? 8.188 -10.037 -20.652 1.00 0.00 415 SER A C 11
ATOM 7047 O O . SER A 1 43 ? 9.375 -9.830 -20.907 1.00 0.00 415 SER A O 11
ATOM 7055 N N . SER A 1 44 ? 7.783 -10.990 -19.819 1.00 0.00 416 SER A N 11
ATOM 7056 C CA . SER A 1 44 ? 8.731 -11.866 -19.140 1.00 0.00 416 SER A CA 11
ATOM 7057 C C . SER A 1 44 ? 8.033 -13.113 -18.606 1.00 0.00 416 SER A C 11
ATOM 7058 O O . SER A 1 44 ? 6.807 -13.211 -18.633 1.00 0.00 416 SER A O 11
ATOM 7066 N N . GLY A 1 45 ? 8.824 -14.065 -18.121 1.00 0.00 417 GLY A N 11
ATOM 7067 C CA . GLY A 1 45 ? 8.265 -15.294 -17.588 1.00 0.00 417 GLY A CA 11
ATOM 7068 C C . GLY A 1 45 ? 9.275 -16.089 -16.786 1.00 0.00 417 GLY A C 11
ATOM 7069 O O . GLY A 1 45 ? 10.271 -15.519 -16.342 1.00 0.00 417 GLY A O 11
ATOM 7074 N N . GLY A 1 1 ? -2.813 21.513 -9.765 1.00 0.00 373 GLY A N 12
ATOM 7075 C CA . GLY A 1 1 ? -2.558 22.941 -9.715 1.00 0.00 373 GLY A CA 12
ATOM 7076 C C . GLY A 1 1 ? -1.489 23.304 -8.704 1.00 0.00 373 GLY A C 12
ATOM 7077 O O . GLY A 1 1 ? -0.297 23.269 -9.011 1.00 0.00 373 GLY A O 12
ATOM 7081 N N . SER A 1 2 ? -1.914 23.656 -7.495 1.00 0.00 374 SER A N 12
ATOM 7082 C CA . SER A 1 2 ? -0.985 24.033 -6.437 1.00 0.00 374 SER A CA 12
ATOM 7083 C C . SER A 1 2 ? -0.054 22.874 -6.093 1.00 0.00 374 SER A C 12
ATOM 7084 O O . SER A 1 2 ? 1.169 23.008 -6.145 1.00 0.00 374 SER A O 12
ATOM 7092 N N . SER A 1 3 ? -0.642 21.735 -5.743 1.00 0.00 375 SER A N 12
ATOM 7093 C CA . SER A 1 3 ? 0.133 20.552 -5.386 1.00 0.00 375 SER A CA 12
ATOM 7094 C C . SER A 1 3 ? 0.404 19.690 -6.615 1.00 0.00 375 SER A C 12
ATOM 7095 O O . SER A 1 3 ? -0.001 20.028 -7.727 1.00 0.00 375 SER A O 12
ATOM 7103 N N . GLY A 1 4 ? 1.094 18.572 -6.406 1.00 0.00 376 GLY A N 12
ATOM 7104 C CA . GLY A 1 4 ? 1.409 17.678 -7.505 1.00 0.00 376 GLY A CA 12
ATOM 7105 C C . GLY A 1 4 ? 1.804 16.294 -7.031 1.00 0.00 376 GLY A C 12
ATOM 7106 O O . GLY A 1 4 ? 1.367 15.290 -7.593 1.00 0.00 376 GLY A O 12
ATOM 7110 N N . SER A 1 5 ? 2.634 16.239 -5.994 1.00 0.00 377 SER A N 12
ATOM 7111 C CA . SER A 1 5 ? 3.092 14.967 -5.448 1.00 0.00 377 SER A CA 12
ATOM 7112 C C . SER A 1 5 ? 3.452 15.107 -3.972 1.00 0.00 377 SER A C 12
ATOM 7113 O O . SER A 1 5 ? 3.991 16.129 -3.547 1.00 0.00 377 SER A O 12
ATOM 7121 N N . SER A 1 6 ? 3.148 14.073 -3.194 1.00 0.00 378 SER A N 12
ATOM 7122 C CA . SER A 1 6 ? 3.435 14.081 -1.765 1.00 0.00 378 SER A CA 12
ATOM 7123 C C . SER A 1 6 ? 4.724 13.322 -1.465 1.00 0.00 378 SER A C 12
ATOM 7124 O O . SER A 1 6 ? 5.552 13.771 -0.673 1.00 0.00 378 SER A O 12
ATOM 7132 N N . GLY A 1 7 ? 4.887 12.168 -2.105 1.00 0.00 379 GLY A N 12
ATOM 7133 C CA . GLY A 1 7 ? 6.077 11.364 -1.894 1.00 0.00 379 GLY A CA 12
ATOM 7134 C C . GLY A 1 7 ? 5.925 9.954 -2.428 1.00 0.00 379 GLY A C 12
ATOM 7135 O O . GLY A 1 7 ? 5.820 9.000 -1.658 1.00 0.00 379 GLY A O 12
ATOM 7139 N N . GLU A 1 8 ? 5.912 9.821 -3.751 1.00 0.00 380 GLU A N 12
ATOM 7140 C CA . GLU A 1 8 ? 5.770 8.517 -4.386 1.00 0.00 380 GLU A CA 12
ATOM 7141 C C . GLU A 1 8 ? 6.862 7.560 -3.916 1.00 0.00 380 GLU A C 12
ATOM 7142 O O . GLU A 1 8 ? 8.041 7.915 -3.881 1.00 0.00 380 GLU A O 12
ATOM 7154 N N . LYS A 1 9 ? 6.461 6.346 -3.554 1.00 0.00 381 LYS A N 12
ATOM 7155 C CA . LYS A 1 9 ? 7.404 5.337 -3.086 1.00 0.00 381 LYS A CA 12
ATOM 7156 C C . LYS A 1 9 ? 7.658 4.288 -4.165 1.00 0.00 381 LYS A C 12
ATOM 7157 O O . LYS A 1 9 ? 6.880 4.128 -5.105 1.00 0.00 381 LYS A O 12
ATOM 7176 N N . PRO A 1 10 ? 8.773 3.555 -4.027 1.00 0.00 382 PRO A N 12
ATOM 7177 C CA . PRO A 1 10 ? 9.154 2.508 -4.980 1.00 0.00 382 PRO A CA 12
ATOM 7178 C C . PRO A 1 10 ? 8.231 1.296 -4.909 1.00 0.00 382 PRO A C 12
ATOM 7179 O O . PRO A 1 10 ? 8.152 0.509 -5.852 1.00 0.00 382 PRO A O 12
ATOM 7190 N N . TYR A 1 11 ? 7.536 1.153 -3.786 1.00 0.00 383 TYR A N 12
ATOM 7191 C CA . TYR A 1 11 ? 6.619 0.036 -3.592 1.00 0.00 383 TYR A CA 12
ATOM 7192 C C . TYR A 1 11 ? 5.235 0.531 -3.184 1.00 0.00 383 TYR A C 12
ATOM 7193 O O . TYR A 1 11 ? 5.045 1.036 -2.078 1.00 0.00 383 TYR A O 12
ATOM 7211 N N . SER A 1 12 ? 4.271 0.383 -4.087 1.00 0.00 384 SER A N 12
ATOM 7212 C CA . SER A 1 12 ? 2.904 0.818 -3.825 1.00 0.00 384 SER A CA 12
ATOM 7213 C C . SER A 1 12 ? 1.898 -0.141 -4.455 1.00 0.00 384 SER A C 12
ATOM 7214 O O . SER A 1 12 ? 2.259 -0.990 -5.271 1.00 0.00 384 SER A O 12
ATOM 7222 N N . CYS A 1 13 ? 0.634 0.001 -4.072 1.00 0.00 385 CYS A N 12
ATOM 7223 C CA . CYS A 1 13 ? -0.426 -0.850 -4.598 1.00 0.00 385 CYS A CA 12
ATOM 7224 C C . CYS A 1 13 ? -1.419 -0.036 -5.423 1.00 0.00 385 CYS A C 12
ATOM 7225 O O . CYS A 1 13 ? -2.538 0.242 -4.994 1.00 0.00 385 CYS A O 12
ATOM 7232 N N . PRO A 1 14 ? -1.000 0.354 -6.636 1.00 0.00 386 PRO A N 12
ATOM 7233 C CA . PRO A 1 14 ? -1.838 1.140 -7.547 1.00 0.00 386 PRO A CA 12
ATOM 7234 C C . PRO A 1 14 ? -3.007 0.334 -8.102 1.00 0.00 386 PRO A C 12
ATOM 7235 O O . PRO A 1 14 ? -3.935 0.890 -8.688 1.00 0.00 386 PRO A O 12
ATOM 7246 N N . VAL A 1 15 ? -2.955 -0.981 -7.912 1.00 0.00 387 VAL A N 12
ATOM 7247 C CA . VAL A 1 15 ? -4.011 -1.865 -8.393 1.00 0.00 387 VAL A CA 12
ATOM 7248 C C . VAL A 1 15 ? -5.344 -1.540 -7.727 1.00 0.00 387 VAL A C 12
ATOM 7249 O O . VAL A 1 15 ? -6.386 -1.509 -8.382 1.00 0.00 387 VAL A O 12
ATOM 7262 N N . CYS A 1 16 ? -5.304 -1.299 -6.421 1.00 0.00 388 CYS A N 12
ATOM 7263 C CA . CYS A 1 16 ? -6.508 -0.976 -5.665 1.00 0.00 388 CYS A CA 12
ATOM 7264 C C . CYS A 1 16 ? -6.425 0.434 -5.086 1.00 0.00 388 CYS A C 12
ATOM 7265 O O . CYS A 1 16 ? -7.446 1.075 -4.840 1.00 0.00 388 CYS A O 12
ATOM 7272 N N . GLY A 1 17 ? -5.202 0.909 -4.872 1.00 0.00 389 GLY A N 12
ATOM 7273 C CA . GLY A 1 17 ? -5.009 2.239 -4.325 1.00 0.00 389 GLY A CA 12
ATOM 7274 C C . GLY A 1 17 ? -4.594 2.212 -2.867 1.00 0.00 389 GLY A C 12
ATOM 7275 O O . GLY A 1 17 ? -5.402 2.490 -1.979 1.00 0.00 389 GLY A O 12
ATOM 7279 N N . LEU A 1 18 ? -3.334 1.874 -2.618 1.00 0.00 390 LEU A N 12
ATOM 7280 C CA . LEU A 1 18 ? -2.814 1.809 -1.257 1.00 0.00 390 LEU A CA 12
ATOM 7281 C C . LEU A 1 18 ? -1.291 1.724 -1.260 1.00 0.00 390 LEU A C 12
ATOM 7282 O O . LEU A 1 18 ? -0.717 0.708 -1.651 1.00 0.00 390 LEU A O 12
ATOM 7298 N N . ARG A 1 19 ? -0.643 2.797 -0.818 1.00 0.00 391 ARG A N 12
ATOM 7299 C CA . ARG A 1 19 ? 0.814 2.843 -0.769 1.00 0.00 391 ARG A CA 12
ATOM 7300 C C . ARG A 1 19 ? 1.356 1.826 0.232 1.00 0.00 391 ARG A C 12
ATOM 7301 O O . ARG A 1 19 ? 0.628 1.346 1.101 1.00 0.00 391 ARG A O 12
ATOM 7322 N N . PHE A 1 20 ? 2.638 1.503 0.102 1.00 0.00 392 PHE A N 12
ATOM 7323 C CA . PHE A 1 20 ? 3.278 0.542 0.994 1.00 0.00 392 PHE A CA 12
ATOM 7324 C C . PHE A 1 20 ? 4.694 0.988 1.347 1.00 0.00 392 PHE A C 12
ATOM 7325 O O . PHE A 1 20 ? 5.340 1.707 0.584 1.00 0.00 392 PHE A O 12
ATOM 7342 N N . LYS A 1 21 ? 5.172 0.555 2.509 1.00 0.00 393 LYS A N 12
ATOM 7343 C CA . LYS A 1 21 ? 6.511 0.907 2.965 1.00 0.00 393 LYS A CA 12
ATOM 7344 C C . LYS A 1 21 ? 7.460 -0.280 2.834 1.00 0.00 393 LYS A C 12
ATOM 7345 O O . LYS A 1 21 ? 8.663 -0.107 2.639 1.00 0.00 393 LYS A O 12
ATOM 7364 N N . ARG A 1 22 ? 6.911 -1.486 2.941 1.00 0.00 394 ARG A N 12
ATOM 7365 C CA . ARG A 1 22 ? 7.708 -2.701 2.834 1.00 0.00 394 ARG A CA 12
ATOM 7366 C C . ARG A 1 22 ? 7.556 -3.332 1.452 1.00 0.00 394 ARG A C 12
ATOM 7367 O O . ARG A 1 22 ? 6.506 -3.220 0.819 1.00 0.00 394 ARG A O 12
ATOM 7388 N N . LYS A 1 23 ? 8.611 -3.994 0.991 1.00 0.00 395 LYS A N 12
ATOM 7389 C CA . LYS A 1 23 ? 8.596 -4.644 -0.315 1.00 0.00 395 LYS A CA 12
ATOM 7390 C C . LYS A 1 23 ? 8.080 -6.075 -0.204 1.00 0.00 395 LYS A C 12
ATOM 7391 O O . LYS A 1 23 ? 7.543 -6.627 -1.165 1.00 0.00 395 LYS A O 12
ATOM 7410 N N . ASP A 1 24 ? 8.245 -6.670 0.972 1.00 0.00 396 ASP A N 12
ATOM 7411 C CA . ASP A 1 24 ? 7.794 -8.036 1.208 1.00 0.00 396 ASP A CA 12
ATOM 7412 C C . ASP A 1 24 ? 6.314 -8.063 1.577 1.00 0.00 396 ASP A C 12
ATOM 7413 O O . ASP A 1 24 ? 5.589 -8.986 1.207 1.00 0.00 396 ASP A O 12
ATOM 7422 N N . ARG A 1 25 ? 5.873 -7.045 2.310 1.00 0.00 397 ARG A N 12
ATOM 7423 C CA . ARG A 1 25 ? 4.481 -6.954 2.731 1.00 0.00 397 ARG A CA 12
ATOM 7424 C C . ARG A 1 25 ? 3.580 -6.589 1.555 1.00 0.00 397 ARG A C 12
ATOM 7425 O O . ARG A 1 25 ? 2.468 -7.101 1.429 1.00 0.00 397 ARG A O 12
ATOM 7446 N N . MET A 1 26 ? 4.068 -5.699 0.697 1.00 0.00 398 MET A N 12
ATOM 7447 C CA . MET A 1 26 ? 3.307 -5.266 -0.470 1.00 0.00 398 MET A CA 12
ATOM 7448 C C . MET A 1 26 ? 3.196 -6.390 -1.494 1.00 0.00 398 MET A C 12
ATOM 7449 O O . MET A 1 26 ? 2.243 -6.442 -2.272 1.00 0.00 398 MET A O 12
ATOM 7463 N N . SER A 1 27 ? 4.175 -7.288 -1.490 1.00 0.00 399 SER A N 12
ATOM 7464 C CA . SER A 1 27 ? 4.189 -8.409 -2.422 1.00 0.00 399 SER A CA 12
ATOM 7465 C C . SER A 1 27 ? 3.088 -9.410 -2.084 1.00 0.00 399 SER A C 12
ATOM 7466 O O . SER A 1 27 ? 2.604 -10.135 -2.954 1.00 0.00 399 SER A O 12
ATOM 7474 N N . TYR A 1 28 ? 2.696 -9.443 -0.816 1.00 0.00 400 TYR A N 12
ATOM 7475 C CA . TYR A 1 28 ? 1.654 -10.355 -0.361 1.00 0.00 400 TYR A CA 12
ATOM 7476 C C . TYR A 1 28 ? 0.272 -9.729 -0.523 1.00 0.00 400 TYR A C 12
ATOM 7477 O O . TYR A 1 28 ? -0.728 -10.432 -0.666 1.00 0.00 400 TYR A O 12
ATOM 7495 N N . HIS A 1 29 ? 0.226 -8.400 -0.500 1.00 0.00 401 HIS A N 12
ATOM 7496 C CA . HIS A 1 29 ? -1.032 -7.677 -0.646 1.00 0.00 401 HIS A CA 12
ATOM 7497 C C . HIS A 1 29 ? -1.349 -7.429 -2.118 1.00 0.00 401 HIS A C 12
ATOM 7498 O O . HIS A 1 29 ? -2.398 -7.838 -2.615 1.00 0.00 401 HIS A O 12
ATOM 7512 N N . VAL A 1 30 ? -0.436 -6.756 -2.810 1.00 0.00 402 VAL A N 12
ATOM 7513 C CA . VAL A 1 30 ? -0.617 -6.454 -4.224 1.00 0.00 402 VAL A CA 12
ATOM 7514 C C . VAL A 1 30 ? -0.947 -7.714 -5.017 1.00 0.00 402 VAL A C 12
ATOM 7515 O O . VAL A 1 30 ? -1.741 -7.678 -5.957 1.00 0.00 402 VAL A O 12
ATOM 7528 N N . ARG A 1 31 ? -0.331 -8.827 -4.632 1.00 0.00 403 ARG A N 12
ATOM 7529 C CA . ARG A 1 31 ? -0.558 -10.098 -5.307 1.00 0.00 403 ARG A CA 12
ATOM 7530 C C . ARG A 1 31 ? -1.993 -10.575 -5.101 1.00 0.00 403 ARG A C 12
ATOM 7531 O O . ARG A 1 31 ? -2.569 -11.235 -5.966 1.00 0.00 403 ARG A O 12
ATOM 7552 N N . SER A 1 32 ? -2.564 -10.236 -3.950 1.00 0.00 404 SER A N 12
ATOM 7553 C CA . SER A 1 32 ? -3.930 -10.633 -3.628 1.00 0.00 404 SER A CA 12
ATOM 7554 C C . SER A 1 32 ? -4.887 -10.243 -4.749 1.00 0.00 404 SER A C 12
ATOM 7555 O O . SER A 1 32 ? -5.900 -10.906 -4.975 1.00 0.00 404 SER A O 12
ATOM 7563 N N . HIS A 1 33 ? -4.559 -9.162 -5.450 1.00 0.00 405 HIS A N 12
ATOM 7564 C CA . HIS A 1 33 ? -5.389 -8.683 -6.549 1.00 0.00 405 HIS A CA 12
ATOM 7565 C C . HIS A 1 33 ? -5.149 -9.506 -7.811 1.00 0.00 405 HIS A C 12
ATOM 7566 O O . HIS A 1 33 ? -6.094 -9.929 -8.478 1.00 0.00 405 HIS A O 12
ATOM 7580 N N . ASP A 1 34 ? -3.879 -9.729 -8.133 1.00 0.00 406 ASP A N 12
ATOM 7581 C CA . ASP A 1 34 ? -3.515 -10.502 -9.314 1.00 0.00 406 ASP A CA 12
ATOM 7582 C C . ASP A 1 34 ? -4.124 -11.900 -9.259 1.00 0.00 406 ASP A C 12
ATOM 7583 O O . ASP A 1 34 ? -4.507 -12.462 -10.284 1.00 0.00 406 ASP A O 12
ATOM 7592 N N . GLY A 1 35 ? -4.211 -12.455 -8.054 1.00 0.00 407 GLY A N 12
ATOM 7593 C CA . GLY A 1 35 ? -4.773 -13.783 -7.887 1.00 0.00 407 GLY A CA 12
ATOM 7594 C C . GLY A 1 35 ? -6.289 -13.773 -7.878 1.00 0.00 407 GLY A C 12
ATOM 7595 O O . GLY A 1 35 ? -6.926 -14.697 -8.385 1.00 0.00 407 GLY A O 12
ATOM 7599 N N . SER A 1 36 ? -6.869 -12.726 -7.300 1.00 0.00 408 SER A N 12
ATOM 7600 C CA . SER A 1 36 ? -8.320 -12.602 -7.222 1.00 0.00 408 SER A CA 12
ATOM 7601 C C . SER A 1 36 ? -8.913 -12.292 -8.593 1.00 0.00 408 SER A C 12
ATOM 7602 O O . SER A 1 36 ? -8.387 -11.465 -9.338 1.00 0.00 408 SER A O 12
ATOM 7610 N N . VAL A 1 37 ? -10.014 -12.963 -8.920 1.00 0.00 409 VAL A N 12
ATOM 7611 C CA . VAL A 1 37 ? -10.681 -12.759 -10.201 1.00 0.00 409 VAL A CA 12
ATOM 7612 C C . VAL A 1 37 ? -11.423 -11.428 -10.228 1.00 0.00 409 VAL A C 12
ATOM 7613 O O . VAL A 1 37 ? -12.001 -11.007 -9.228 1.00 0.00 409 VAL A O 12
ATOM 7626 N N . GLY A 1 38 ? -11.403 -10.769 -11.383 1.00 0.00 410 GLY A N 12
ATOM 7627 C CA . GLY A 1 38 ? -12.078 -9.491 -11.520 1.00 0.00 410 GLY A CA 12
ATOM 7628 C C . GLY A 1 38 ? -12.840 -9.375 -12.825 1.00 0.00 410 GLY A C 12
ATOM 7629 O O . GLY A 1 38 ? -13.846 -10.055 -13.028 1.00 0.00 410 GLY A O 12
ATOM 7633 N N . LYS A 1 39 ? -12.361 -8.510 -13.713 1.00 0.00 411 LYS A N 12
ATOM 7634 C CA . LYS A 1 39 ? -13.003 -8.306 -15.006 1.00 0.00 411 LYS A CA 12
ATOM 7635 C C . LYS A 1 39 ? -12.400 -9.225 -16.064 1.00 0.00 411 LYS A C 12
ATOM 7636 O O . LYS A 1 39 ? -13.120 -9.939 -16.762 1.00 0.00 411 LYS A O 12
ATOM 7655 N N . SER A 1 40 ? -11.076 -9.202 -16.177 1.00 0.00 412 SER A N 12
ATOM 7656 C CA . SER A 1 40 ? -10.377 -10.031 -17.151 1.00 0.00 412 SER A CA 12
ATOM 7657 C C . SER A 1 40 ? -10.556 -11.512 -16.832 1.00 0.00 412 SER A C 12
ATOM 7658 O O . SER A 1 40 ? -11.203 -11.873 -15.850 1.00 0.00 412 SER A O 12
ATOM 7666 N N . GLY A 1 41 ? -9.977 -12.366 -17.671 1.00 0.00 413 GLY A N 12
ATOM 7667 C CA . GLY A 1 41 ? -10.084 -13.798 -17.462 1.00 0.00 413 GLY A CA 12
ATOM 7668 C C . GLY A 1 41 ? -8.746 -14.501 -17.573 1.00 0.00 413 GLY A C 12
ATOM 7669 O O . GLY A 1 41 ? -7.688 -13.871 -17.587 1.00 0.00 413 GLY A O 12
ATOM 7673 N N . PRO A 1 42 ? -8.781 -15.840 -17.653 1.00 0.00 414 PRO A N 12
ATOM 7674 C CA . PRO A 1 42 ? -7.570 -16.658 -17.764 1.00 0.00 414 PRO A CA 12
ATOM 7675 C C . PRO A 1 42 ? -6.883 -16.497 -19.115 1.00 0.00 414 PRO A C 12
ATOM 7676 O O . PRO A 1 42 ? -7.540 -16.443 -20.154 1.00 0.00 414 PRO A O 12
ATOM 7687 N N . SER A 1 43 ? -5.556 -16.423 -19.094 1.00 0.00 415 SER A N 12
ATOM 7688 C CA . SER A 1 43 ? -4.779 -16.265 -20.319 1.00 0.00 415 SER A CA 12
ATOM 7689 C C . SER A 1 43 ? -3.626 -17.262 -20.363 1.00 0.00 415 SER A C 12
ATOM 7690 O O . SER A 1 43 ? -2.537 -16.992 -19.857 1.00 0.00 415 SER A O 12
ATOM 7698 N N . SER A 1 44 ? -3.873 -18.418 -20.972 1.00 0.00 416 SER A N 12
ATOM 7699 C CA . SER A 1 44 ? -2.858 -19.458 -21.079 1.00 0.00 416 SER A CA 12
ATOM 7700 C C . SER A 1 44 ? -1.676 -18.979 -21.917 1.00 0.00 416 SER A C 12
ATOM 7701 O O . SER A 1 44 ? -1.840 -18.572 -23.066 1.00 0.00 416 SER A O 12
ATOM 7709 N N . GLY A 1 45 ? -0.483 -19.032 -21.332 1.00 0.00 417 GLY A N 12
ATOM 7710 C CA . GLY A 1 45 ? 0.709 -18.601 -22.037 1.00 0.00 417 GLY A CA 12
ATOM 7711 C C . GLY A 1 45 ? 1.140 -19.588 -23.104 1.00 0.00 417 GLY A C 12
ATOM 7712 O O . GLY A 1 45 ? 0.502 -19.653 -24.153 1.00 0.00 417 GLY A O 12
ATOM 7717 N N . GLY A 1 1 ? 5.830 16.224 5.004 1.00 0.00 373 GLY A N 13
ATOM 7718 C CA . GLY A 1 1 ? 4.895 16.679 6.017 1.00 0.00 373 GLY A CA 13
ATOM 7719 C C . GLY A 1 1 ? 3.665 17.332 5.419 1.00 0.00 373 GLY A C 13
ATOM 7720 O O . GLY A 1 1 ? 3.449 17.274 4.209 1.00 0.00 373 GLY A O 13
ATOM 7724 N N . SER A 1 2 ? 2.855 17.954 6.270 1.00 0.00 374 SER A N 13
ATOM 7725 C CA . SER A 1 2 ? 1.636 18.616 5.819 1.00 0.00 374 SER A CA 13
ATOM 7726 C C . SER A 1 2 ? 1.964 19.892 5.050 1.00 0.00 374 SER A C 13
ATOM 7727 O O . SER A 1 2 ? 1.261 20.261 4.109 1.00 0.00 374 SER A O 13
ATOM 7735 N N . SER A 1 3 ? 3.037 20.562 5.458 1.00 0.00 375 SER A N 13
ATOM 7736 C CA . SER A 1 3 ? 3.457 21.800 4.811 1.00 0.00 375 SER A CA 13
ATOM 7737 C C . SER A 1 3 ? 4.431 21.513 3.671 1.00 0.00 375 SER A C 13
ATOM 7738 O O . SER A 1 3 ? 5.588 21.930 3.709 1.00 0.00 375 SER A O 13
ATOM 7746 N N . GLY A 1 4 ? 3.952 20.798 2.658 1.00 0.00 376 GLY A N 13
ATOM 7747 C CA . GLY A 1 4 ? 4.793 20.468 1.521 1.00 0.00 376 GLY A CA 13
ATOM 7748 C C . GLY A 1 4 ? 4.164 19.423 0.620 1.00 0.00 376 GLY A C 13
ATOM 7749 O O . GLY A 1 4 ? 3.127 19.668 0.004 1.00 0.00 376 GLY A O 13
ATOM 7753 N N . SER A 1 5 ? 4.794 18.255 0.543 1.00 0.00 377 SER A N 13
ATOM 7754 C CA . SER A 1 5 ? 4.293 17.171 -0.294 1.00 0.00 377 SER A CA 13
ATOM 7755 C C . SER A 1 5 ? 4.864 15.830 0.155 1.00 0.00 377 SER A C 13
ATOM 7756 O O . SER A 1 5 ? 5.862 15.777 0.873 1.00 0.00 377 SER A O 13
ATOM 7764 N N . SER A 1 6 ? 4.223 14.747 -0.274 1.00 0.00 378 SER A N 13
ATOM 7765 C CA . SER A 1 6 ? 4.664 13.405 0.086 1.00 0.00 378 SER A CA 13
ATOM 7766 C C . SER A 1 6 ? 5.512 12.795 -1.026 1.00 0.00 378 SER A C 13
ATOM 7767 O O . SER A 1 6 ? 6.703 12.542 -0.846 1.00 0.00 378 SER A O 13
ATOM 7775 N N . GLY A 1 7 ? 4.889 12.561 -2.177 1.00 0.00 379 GLY A N 13
ATOM 7776 C CA . GLY A 1 7 ? 5.600 11.982 -3.301 1.00 0.00 379 GLY A CA 13
ATOM 7777 C C . GLY A 1 7 ? 5.139 10.573 -3.617 1.00 0.00 379 GLY A C 13
ATOM 7778 O O . GLY A 1 7 ? 4.017 10.192 -3.284 1.00 0.00 379 GLY A O 13
ATOM 7782 N N . GLU A 1 8 ? 6.006 9.799 -4.262 1.00 0.00 380 GLU A N 13
ATOM 7783 C CA . GLU A 1 8 ? 5.679 8.425 -4.624 1.00 0.00 380 GLU A CA 13
ATOM 7784 C C . GLU A 1 8 ? 6.779 7.467 -4.175 1.00 0.00 380 GLU A C 13
ATOM 7785 O O . GLU A 1 8 ? 7.952 7.655 -4.497 1.00 0.00 380 GLU A O 13
ATOM 7797 N N . LYS A 1 9 ? 6.391 6.439 -3.428 1.00 0.00 381 LYS A N 13
ATOM 7798 C CA . LYS A 1 9 ? 7.342 5.450 -2.933 1.00 0.00 381 LYS A CA 13
ATOM 7799 C C . LYS A 1 9 ? 7.659 4.416 -4.008 1.00 0.00 381 LYS A C 13
ATOM 7800 O O . LYS A 1 9 ? 6.917 4.242 -4.975 1.00 0.00 381 LYS A O 13
ATOM 7819 N N . PRO A 1 10 ? 8.786 3.709 -3.836 1.00 0.00 382 PRO A N 13
ATOM 7820 C CA . PRO A 1 10 ? 9.226 2.678 -4.781 1.00 0.00 382 PRO A CA 13
ATOM 7821 C C . PRO A 1 10 ? 8.331 1.443 -4.749 1.00 0.00 382 PRO A C 13
ATOM 7822 O O . PRO A 1 10 ? 8.356 0.622 -5.666 1.00 0.00 382 PRO A O 13
ATOM 7833 N N . TYR A 1 11 ? 7.541 1.318 -3.688 1.00 0.00 383 TYR A N 13
ATOM 7834 C CA . TYR A 1 11 ? 6.640 0.183 -3.536 1.00 0.00 383 TYR A CA 13
ATOM 7835 C C . TYR A 1 11 ? 5.250 0.643 -3.106 1.00 0.00 383 TYR A C 13
ATOM 7836 O O . TYR A 1 11 ? 5.096 1.323 -2.091 1.00 0.00 383 TYR A O 13
ATOM 7854 N N . SER A 1 12 ? 4.242 0.268 -3.886 1.00 0.00 384 SER A N 13
ATOM 7855 C CA . SER A 1 12 ? 2.865 0.644 -3.589 1.00 0.00 384 SER A CA 13
ATOM 7856 C C . SER A 1 12 ? 1.883 -0.262 -4.327 1.00 0.00 384 SER A C 13
ATOM 7857 O O . SER A 1 12 ? 2.275 -1.052 -5.186 1.00 0.00 384 SER A O 13
ATOM 7865 N N . CYS A 1 13 ? 0.605 -0.141 -3.984 1.00 0.00 385 CYS A N 13
ATOM 7866 C CA . CYS A 1 13 ? -0.435 -0.948 -4.611 1.00 0.00 385 CYS A CA 13
ATOM 7867 C C . CYS A 1 13 ? -1.377 -0.075 -5.436 1.00 0.00 385 CYS A C 13
ATOM 7868 O O . CYS A 1 13 ? -2.515 0.191 -5.048 1.00 0.00 385 CYS A O 13
ATOM 7875 N N . PRO A 1 14 ? -0.894 0.381 -6.601 1.00 0.00 386 PRO A N 13
ATOM 7876 C CA . PRO A 1 14 ? -1.676 1.229 -7.505 1.00 0.00 386 PRO A CA 13
ATOM 7877 C C . PRO A 1 14 ? -2.822 0.470 -8.165 1.00 0.00 386 PRO A C 13
ATOM 7878 O O . PRO A 1 14 ? -3.704 1.069 -8.781 1.00 0.00 386 PRO A O 13
ATOM 7889 N N . VAL A 1 15 ? -2.805 -0.853 -8.032 1.00 0.00 387 VAL A N 13
ATOM 7890 C CA . VAL A 1 15 ? -3.844 -1.694 -8.614 1.00 0.00 387 VAL A CA 13
ATOM 7891 C C . VAL A 1 15 ? -5.204 -1.394 -7.996 1.00 0.00 387 VAL A C 13
ATOM 7892 O O . VAL A 1 15 ? -6.212 -1.304 -8.698 1.00 0.00 387 VAL A O 13
ATOM 7905 N N . CYS A 1 16 ? -5.227 -1.238 -6.676 1.00 0.00 388 CYS A N 13
ATOM 7906 C CA . CYS A 1 16 ? -6.463 -0.948 -5.961 1.00 0.00 388 CYS A CA 13
ATOM 7907 C C . CYS A 1 16 ? -6.395 0.420 -5.289 1.00 0.00 388 CYS A C 13
ATOM 7908 O O . CYS A 1 16 ? -7.419 1.056 -5.046 1.00 0.00 388 CYS A O 13
ATOM 7915 N N . GLY A 1 17 ? -5.178 0.867 -4.991 1.00 0.00 389 GLY A N 13
ATOM 7916 C CA . GLY A 1 17 ? -4.998 2.157 -4.350 1.00 0.00 389 GLY A CA 13
ATOM 7917 C C . GLY A 1 17 ? -4.614 2.030 -2.889 1.00 0.00 389 GLY A C 13
ATOM 7918 O O . GLY A 1 17 ? -5.441 2.242 -2.002 1.00 0.00 389 GLY A O 13
ATOM 7922 N N . LEU A 1 18 ? -3.358 1.681 -2.638 1.00 0.00 390 LEU A N 13
ATOM 7923 C CA . LEU A 1 18 ? -2.866 1.524 -1.273 1.00 0.00 390 LEU A CA 13
ATOM 7924 C C . LEU A 1 18 ? -1.343 1.432 -1.250 1.00 0.00 390 LEU A C 13
ATOM 7925 O O . LEU A 1 18 ? -0.768 0.402 -1.602 1.00 0.00 390 LEU A O 13
ATOM 7941 N N . ARG A 1 19 ? -0.697 2.516 -0.832 1.00 0.00 391 ARG A N 13
ATOM 7942 C CA . ARG A 1 19 ? 0.759 2.557 -0.762 1.00 0.00 391 ARG A CA 13
ATOM 7943 C C . ARG A 1 19 ? 1.271 1.711 0.400 1.00 0.00 391 ARG A C 13
ATOM 7944 O O . ARG A 1 19 ? 0.523 1.385 1.322 1.00 0.00 391 ARG A O 13
ATOM 7965 N N . PHE A 1 20 ? 2.551 1.357 0.348 1.00 0.00 392 PHE A N 13
ATOM 7966 C CA . PHE A 1 20 ? 3.164 0.547 1.394 1.00 0.00 392 PHE A CA 13
ATOM 7967 C C . PHE A 1 20 ? 4.599 0.995 1.659 1.00 0.00 392 PHE A C 13
ATOM 7968 O O . PHE A 1 20 ? 5.138 1.844 0.948 1.00 0.00 392 PHE A O 13
ATOM 7985 N N . LYS A 1 21 ? 5.212 0.418 2.687 1.00 0.00 393 LYS A N 13
ATOM 7986 C CA . LYS A 1 21 ? 6.584 0.755 3.047 1.00 0.00 393 LYS A CA 13
ATOM 7987 C C . LYS A 1 21 ? 7.528 -0.402 2.738 1.00 0.00 393 LYS A C 13
ATOM 7988 O O . LYS A 1 21 ? 8.580 -0.212 2.128 1.00 0.00 393 LYS A O 13
ATOM 8007 N N . ARG A 1 22 ? 7.143 -1.602 3.160 1.00 0.00 394 ARG A N 13
ATOM 8008 C CA . ARG A 1 22 ? 7.955 -2.790 2.928 1.00 0.00 394 ARG A CA 13
ATOM 8009 C C . ARG A 1 22 ? 7.797 -3.286 1.494 1.00 0.00 394 ARG A C 13
ATOM 8010 O O . ARG A 1 22 ? 6.749 -3.100 0.874 1.00 0.00 394 ARG A O 13
ATOM 8031 N N . LYS A 1 23 ? 8.843 -3.916 0.971 1.00 0.00 395 LYS A N 13
ATOM 8032 C CA . LYS A 1 23 ? 8.822 -4.438 -0.390 1.00 0.00 395 LYS A CA 13
ATOM 8033 C C . LYS A 1 23 ? 8.287 -5.867 -0.415 1.00 0.00 395 LYS A C 13
ATOM 8034 O O . LYS A 1 23 ? 7.696 -6.301 -1.404 1.00 0.00 395 LYS A O 13
ATOM 8053 N N . ASP A 1 24 ? 8.497 -6.592 0.678 1.00 0.00 396 ASP A N 13
ATOM 8054 C CA . ASP A 1 24 ? 8.034 -7.971 0.782 1.00 0.00 396 ASP A CA 13
ATOM 8055 C C . ASP A 1 24 ? 6.622 -8.028 1.357 1.00 0.00 396 ASP A C 13
ATOM 8056 O O . ASP A 1 24 ? 5.871 -8.967 1.093 1.00 0.00 396 ASP A O 13
ATOM 8065 N N . ARG A 1 25 ? 6.268 -7.018 2.144 1.00 0.00 397 ARG A N 13
ATOM 8066 C CA . ARG A 1 25 ? 4.947 -6.954 2.758 1.00 0.00 397 ARG A CA 13
ATOM 8067 C C . ARG A 1 25 ? 3.911 -6.432 1.767 1.00 0.00 397 ARG A C 13
ATOM 8068 O O . ARG A 1 25 ? 2.749 -6.837 1.797 1.00 0.00 397 ARG A O 13
ATOM 8089 N N . MET A 1 26 ? 4.341 -5.531 0.889 1.00 0.00 398 MET A N 13
ATOM 8090 C CA . MET A 1 26 ? 3.451 -4.955 -0.112 1.00 0.00 398 MET A CA 13
ATOM 8091 C C . MET A 1 26 ? 3.050 -5.999 -1.149 1.00 0.00 398 MET A C 13
ATOM 8092 O O . MET A 1 26 ? 1.962 -5.934 -1.722 1.00 0.00 398 MET A O 13
ATOM 8106 N N . SER A 1 27 ? 3.936 -6.961 -1.386 1.00 0.00 399 SER A N 13
ATOM 8107 C CA . SER A 1 27 ? 3.676 -8.017 -2.358 1.00 0.00 399 SER A CA 13
ATOM 8108 C C . SER A 1 27 ? 2.536 -8.916 -1.891 1.00 0.00 399 SER A C 13
ATOM 8109 O O . SER A 1 27 ? 1.664 -9.290 -2.676 1.00 0.00 399 SER A O 13
ATOM 8117 N N . TYR A 1 28 ? 2.550 -9.260 -0.608 1.00 0.00 400 TYR A N 13
ATOM 8118 C CA . TYR A 1 28 ? 1.519 -10.117 -0.036 1.00 0.00 400 TYR A CA 13
ATOM 8119 C C . TYR A 1 28 ? 0.130 -9.535 -0.277 1.00 0.00 400 TYR A C 13
ATOM 8120 O O . TYR A 1 28 ? -0.862 -10.263 -0.324 1.00 0.00 400 TYR A O 13
ATOM 8138 N N . HIS A 1 29 ? 0.066 -8.216 -0.430 1.00 0.00 401 HIS A N 13
ATOM 8139 C CA . HIS A 1 29 ? -1.201 -7.534 -0.668 1.00 0.00 401 HIS A CA 13
ATOM 8140 C C . HIS A 1 29 ? -1.429 -7.317 -2.161 1.00 0.00 401 HIS A C 13
ATOM 8141 O O . HIS A 1 29 ? -2.453 -7.726 -2.708 1.00 0.00 401 HIS A O 13
ATOM 8155 N N . VAL A 1 30 ? -0.469 -6.671 -2.814 1.00 0.00 402 VAL A N 13
ATOM 8156 C CA . VAL A 1 30 ? -0.565 -6.401 -4.244 1.00 0.00 402 VAL A CA 13
ATOM 8157 C C . VAL A 1 30 ? -0.834 -7.680 -5.028 1.00 0.00 402 VAL A C 13
ATOM 8158 O O . VAL A 1 30 ? -1.512 -7.660 -6.056 1.00 0.00 402 VAL A O 13
ATOM 8171 N N . ARG A 1 31 ? -0.299 -8.793 -4.537 1.00 0.00 403 ARG A N 13
ATOM 8172 C CA . ARG A 1 31 ? -0.480 -10.083 -5.192 1.00 0.00 403 ARG A CA 13
ATOM 8173 C C . ARG A 1 31 ? -1.930 -10.547 -5.085 1.00 0.00 403 ARG A C 13
ATOM 8174 O O . ARG A 1 31 ? -2.431 -11.254 -5.959 1.00 0.00 403 ARG A O 13
ATOM 8195 N N . SER A 1 32 ? -2.597 -10.145 -4.009 1.00 0.00 404 SER A N 13
ATOM 8196 C CA . SER A 1 32 ? -3.988 -10.523 -3.785 1.00 0.00 404 SER A CA 13
ATOM 8197 C C . SER A 1 32 ? -4.842 -10.196 -5.006 1.00 0.00 404 SER A C 13
ATOM 8198 O O . SER A 1 32 ? -5.835 -10.871 -5.282 1.00 0.00 404 SER A O 13
ATOM 8206 N N . HIS A 1 33 ? -4.449 -9.156 -5.735 1.00 0.00 405 HIS A N 13
ATOM 8207 C CA . HIS A 1 33 ? -5.178 -8.739 -6.927 1.00 0.00 405 HIS A CA 13
ATOM 8208 C C . HIS A 1 33 ? -4.720 -9.530 -8.148 1.00 0.00 405 HIS A C 13
ATOM 8209 O O . HIS A 1 33 ? -4.336 -8.953 -9.166 1.00 0.00 405 HIS A O 13
ATOM 8223 N N . ASP A 1 34 ? -4.763 -10.853 -8.040 1.00 0.00 406 ASP A N 13
ATOM 8224 C CA . ASP A 1 34 ? -4.353 -11.724 -9.136 1.00 0.00 406 ASP A CA 13
ATOM 8225 C C . ASP A 1 34 ? -5.525 -12.011 -10.070 1.00 0.00 406 ASP A C 13
ATOM 8226 O O . ASP A 1 34 ? -6.634 -12.296 -9.621 1.00 0.00 406 ASP A O 13
ATOM 8235 N N . GLY A 1 35 ? -5.270 -11.932 -11.372 1.00 0.00 407 GLY A N 13
ATOM 8236 C CA . GLY A 1 35 ? -6.313 -12.184 -12.349 1.00 0.00 407 GLY A CA 13
ATOM 8237 C C . GLY A 1 35 ? -6.325 -11.157 -13.464 1.00 0.00 407 GLY A C 13
ATOM 8238 O O . GLY A 1 35 ? -6.362 -11.510 -14.642 1.00 0.00 407 GLY A O 13
ATOM 8242 N N . SER A 1 36 ? -6.294 -9.881 -13.091 1.00 0.00 408 SER A N 13
ATOM 8243 C CA . SER A 1 36 ? -6.307 -8.799 -14.069 1.00 0.00 408 SER A CA 13
ATOM 8244 C C . SER A 1 36 ? -7.500 -8.932 -15.010 1.00 0.00 408 SER A C 13
ATOM 8245 O O . SER A 1 36 ? -7.448 -8.500 -16.162 1.00 0.00 408 SER A O 13
ATOM 8253 N N . VAL A 1 37 ? -8.576 -9.532 -14.511 1.00 0.00 409 VAL A N 13
ATOM 8254 C CA . VAL A 1 37 ? -9.783 -9.722 -15.306 1.00 0.00 409 VAL A CA 13
ATOM 8255 C C . VAL A 1 37 ? -10.584 -8.428 -15.407 1.00 0.00 409 VAL A C 13
ATOM 8256 O O . VAL A 1 37 ? -10.670 -7.663 -14.447 1.00 0.00 409 VAL A O 13
ATOM 8269 N N . GLY A 1 38 ? -11.169 -8.190 -16.577 1.00 0.00 410 GLY A N 13
ATOM 8270 C CA . GLY A 1 38 ? -11.955 -6.987 -16.781 1.00 0.00 410 GLY A CA 13
ATOM 8271 C C . GLY A 1 38 ? -11.164 -5.885 -17.458 1.00 0.00 410 GLY A C 13
ATOM 8272 O O . GLY A 1 38 ? -10.814 -4.886 -16.829 1.00 0.00 410 GLY A O 13
ATOM 8276 N N . LYS A 1 39 ? -10.878 -6.067 -18.743 1.00 0.00 411 LYS A N 13
ATOM 8277 C CA . LYS A 1 39 ? -10.123 -5.081 -19.506 1.00 0.00 411 LYS A CA 13
ATOM 8278 C C . LYS A 1 39 ? -10.952 -4.538 -20.665 1.00 0.00 411 LYS A C 13
ATOM 8279 O O . LYS A 1 39 ? -11.444 -5.299 -21.498 1.00 0.00 411 LYS A O 13
ATOM 8298 N N . SER A 1 40 ? -11.102 -3.218 -20.713 1.00 0.00 412 SER A N 13
ATOM 8299 C CA . SER A 1 40 ? -11.874 -2.574 -21.769 1.00 0.00 412 SER A CA 13
ATOM 8300 C C . SER A 1 40 ? -11.064 -1.467 -22.436 1.00 0.00 412 SER A C 13
ATOM 8301 O O . SER A 1 40 ? -10.637 -0.515 -21.784 1.00 0.00 412 SER A O 13
ATOM 8309 N N . GLY A 1 41 ? -10.855 -1.599 -23.743 1.00 0.00 413 GLY A N 13
ATOM 8310 C CA . GLY A 1 41 ? -10.097 -0.604 -24.478 1.00 0.00 413 GLY A CA 13
ATOM 8311 C C . GLY A 1 41 ? -8.612 -0.909 -24.503 1.00 0.00 413 GLY A C 13
ATOM 8312 O O . GLY A 1 41 ? -7.810 -0.245 -23.846 1.00 0.00 413 GLY A O 13
ATOM 8316 N N . PRO A 1 42 ? -8.228 -1.935 -25.275 1.00 0.00 414 PRO A N 13
ATOM 8317 C CA . PRO A 1 42 ? -6.827 -2.351 -25.401 1.00 0.00 414 PRO A CA 13
ATOM 8318 C C . PRO A 1 42 ? -5.987 -1.333 -26.165 1.00 0.00 414 PRO A C 13
ATOM 8319 O O . PRO A 1 42 ? -6.459 -0.717 -27.121 1.00 0.00 414 PRO A O 13
ATOM 8330 N N . SER A 1 43 ? -4.740 -1.163 -25.739 1.00 0.00 415 SER A N 13
ATOM 8331 C CA . SER A 1 43 ? -3.835 -0.218 -26.382 1.00 0.00 415 SER A CA 13
ATOM 8332 C C . SER A 1 43 ? -2.819 -0.947 -27.257 1.00 0.00 415 SER A C 13
ATOM 8333 O O . SER A 1 43 ? -2.400 -0.437 -28.296 1.00 0.00 415 SER A O 13
ATOM 8341 N N . SER A 1 44 ? -2.429 -2.142 -26.828 1.00 0.00 416 SER A N 13
ATOM 8342 C CA . SER A 1 44 ? -1.459 -2.941 -27.569 1.00 0.00 416 SER A CA 13
ATOM 8343 C C . SER A 1 44 ? -2.039 -4.307 -27.924 1.00 0.00 416 SER A C 13
ATOM 8344 O O . SER A 1 44 ? -3.204 -4.591 -27.647 1.00 0.00 416 SER A O 13
ATOM 8352 N N . GLY A 1 45 ? -1.216 -5.151 -28.539 1.00 0.00 417 GLY A N 13
ATOM 8353 C CA . GLY A 1 45 ? -1.663 -6.477 -28.922 1.00 0.00 417 GLY A CA 13
ATOM 8354 C C . GLY A 1 45 ? -0.590 -7.530 -28.728 1.00 0.00 417 GLY A C 13
ATOM 8355 O O . GLY A 1 45 ? -0.628 -8.556 -29.405 1.00 0.00 417 GLY A O 13
ATOM 8360 N N . GLY A 1 1 ? -13.114 18.722 -4.535 1.00 0.00 373 GLY A N 14
ATOM 8361 C CA . GLY A 1 1 ? -12.726 17.564 -5.320 1.00 0.00 373 GLY A CA 14
ATOM 8362 C C . GLY A 1 1 ? -11.439 17.790 -6.089 1.00 0.00 373 GLY A C 14
ATOM 8363 O O . GLY A 1 1 ? -11.460 17.989 -7.303 1.00 0.00 373 GLY A O 14
ATOM 8367 N N . SER A 1 2 ? -10.315 17.760 -5.380 1.00 0.00 374 SER A N 14
ATOM 8368 C CA . SER A 1 2 ? -9.013 17.969 -6.002 1.00 0.00 374 SER A CA 14
ATOM 8369 C C . SER A 1 2 ? -7.990 16.971 -5.468 1.00 0.00 374 SER A C 14
ATOM 8370 O O . SER A 1 2 ? -7.815 16.831 -4.257 1.00 0.00 374 SER A O 14
ATOM 8378 N N . SER A 1 3 ? -7.317 16.278 -6.381 1.00 0.00 375 SER A N 14
ATOM 8379 C CA . SER A 1 3 ? -6.313 15.289 -6.003 1.00 0.00 375 SER A CA 14
ATOM 8380 C C . SER A 1 3 ? -4.927 15.715 -6.476 1.00 0.00 375 SER A C 14
ATOM 8381 O O . SER A 1 3 ? -4.736 16.067 -7.640 1.00 0.00 375 SER A O 14
ATOM 8389 N N . GLY A 1 4 ? -3.960 15.679 -5.564 1.00 0.00 376 GLY A N 14
ATOM 8390 C CA . GLY A 1 4 ? -2.603 16.063 -5.906 1.00 0.00 376 GLY A CA 14
ATOM 8391 C C . GLY A 1 4 ? -1.565 15.268 -5.139 1.00 0.00 376 GLY A C 14
ATOM 8392 O O . GLY A 1 4 ? -0.988 15.760 -4.169 1.00 0.00 376 GLY A O 14
ATOM 8396 N N . SER A 1 5 ? -1.326 14.035 -5.573 1.00 0.00 377 SER A N 14
ATOM 8397 C CA . SER A 1 5 ? -0.355 13.168 -4.917 1.00 0.00 377 SER A CA 14
ATOM 8398 C C . SER A 1 5 ? 0.999 13.861 -4.797 1.00 0.00 377 SER A C 14
ATOM 8399 O O . SER A 1 5 ? 1.551 14.345 -5.786 1.00 0.00 377 SER A O 14
ATOM 8407 N N . SER A 1 6 ? 1.528 13.907 -3.579 1.00 0.00 378 SER A N 14
ATOM 8408 C CA . SER A 1 6 ? 2.815 14.544 -3.327 1.00 0.00 378 SER A CA 14
ATOM 8409 C C . SER A 1 6 ? 3.855 13.516 -2.895 1.00 0.00 378 SER A C 14
ATOM 8410 O O . SER A 1 6 ? 3.947 13.165 -1.719 1.00 0.00 378 SER A O 14
ATOM 8418 N N . GLY A 1 7 ? 4.638 13.036 -3.856 1.00 0.00 379 GLY A N 14
ATOM 8419 C CA . GLY A 1 7 ? 5.662 12.052 -3.557 1.00 0.00 379 GLY A CA 14
ATOM 8420 C C . GLY A 1 7 ? 5.212 10.636 -3.857 1.00 0.00 379 GLY A C 14
ATOM 8421 O O . GLY A 1 7 ? 4.107 10.239 -3.488 1.00 0.00 379 GLY A O 14
ATOM 8425 N N . GLU A 1 8 ? 6.068 9.874 -4.529 1.00 0.00 380 GLU A N 14
ATOM 8426 C CA . GLU A 1 8 ? 5.750 8.495 -4.880 1.00 0.00 380 GLU A CA 14
ATOM 8427 C C . GLU A 1 8 ? 6.818 7.539 -4.356 1.00 0.00 380 GLU A C 14
ATOM 8428 O O . GLU A 1 8 ? 8.015 7.777 -4.519 1.00 0.00 380 GLU A O 14
ATOM 8440 N N . LYS A 1 9 ? 6.376 6.458 -3.723 1.00 0.00 381 LYS A N 14
ATOM 8441 C CA . LYS A 1 9 ? 7.291 5.464 -3.174 1.00 0.00 381 LYS A CA 14
ATOM 8442 C C . LYS A 1 9 ? 7.647 4.414 -4.221 1.00 0.00 381 LYS A C 14
ATOM 8443 O O . LYS A 1 9 ? 6.949 4.238 -5.220 1.00 0.00 381 LYS A O 14
ATOM 8462 N N . PRO A 1 10 ? 8.757 3.698 -3.989 1.00 0.00 382 PRO A N 14
ATOM 8463 C CA . PRO A 1 10 ? 9.229 2.651 -4.901 1.00 0.00 382 PRO A CA 14
ATOM 8464 C C . PRO A 1 10 ? 8.320 1.427 -4.898 1.00 0.00 382 PRO A C 14
ATOM 8465 O O . PRO A 1 10 ? 8.358 0.611 -5.819 1.00 0.00 382 PRO A O 14
ATOM 8476 N N . TYR A 1 11 ? 7.503 1.305 -3.857 1.00 0.00 383 TYR A N 14
ATOM 8477 C CA . TYR A 1 11 ? 6.586 0.178 -3.733 1.00 0.00 383 TYR A CA 14
ATOM 8478 C C . TYR A 1 11 ? 5.206 0.647 -3.281 1.00 0.00 383 TYR A C 14
ATOM 8479 O O . TYR A 1 11 ? 5.057 1.233 -2.209 1.00 0.00 383 TYR A O 14
ATOM 8497 N N . SER A 1 12 ? 4.199 0.382 -4.107 1.00 0.00 384 SER A N 14
ATOM 8498 C CA . SER A 1 12 ? 2.830 0.779 -3.795 1.00 0.00 384 SER A CA 14
ATOM 8499 C C . SER A 1 12 ? 1.828 -0.155 -4.467 1.00 0.00 384 SER A C 14
ATOM 8500 O O . SER A 1 12 ? 2.198 -0.996 -5.288 1.00 0.00 384 SER A O 14
ATOM 8508 N N . CYS A 1 13 ? 0.557 -0.001 -4.113 1.00 0.00 385 CYS A N 14
ATOM 8509 C CA . CYS A 1 13 ? -0.501 -0.829 -4.680 1.00 0.00 385 CYS A CA 14
ATOM 8510 C C . CYS A 1 13 ? -1.467 0.013 -5.507 1.00 0.00 385 CYS A C 14
ATOM 8511 O O . CYS A 1 13 ? -2.593 0.296 -5.096 1.00 0.00 385 CYS A O 14
ATOM 8518 N N . PRO A 1 14 ? -1.019 0.425 -6.703 1.00 0.00 386 PRO A N 14
ATOM 8519 C CA . PRO A 1 14 ? -1.828 1.240 -7.614 1.00 0.00 386 PRO A CA 14
ATOM 8520 C C . PRO A 1 14 ? -2.994 0.459 -8.210 1.00 0.00 386 PRO A C 14
ATOM 8521 O O . PRO A 1 14 ? -3.889 1.036 -8.828 1.00 0.00 386 PRO A O 14
ATOM 8532 N N . VAL A 1 15 ? -2.977 -0.856 -8.021 1.00 0.00 387 VAL A N 14
ATOM 8533 C CA . VAL A 1 15 ? -4.034 -1.716 -8.540 1.00 0.00 387 VAL A CA 14
ATOM 8534 C C . VAL A 1 15 ? -5.375 -1.392 -7.890 1.00 0.00 387 VAL A C 14
ATOM 8535 O O . VAL A 1 15 ? -6.403 -1.325 -8.564 1.00 0.00 387 VAL A O 14
ATOM 8548 N N . CYS A 1 16 ? -5.356 -1.190 -6.577 1.00 0.00 388 CYS A N 14
ATOM 8549 C CA . CYS A 1 16 ? -6.570 -0.873 -5.834 1.00 0.00 388 CYS A CA 14
ATOM 8550 C C . CYS A 1 16 ? -6.479 0.519 -5.214 1.00 0.00 388 CYS A C 14
ATOM 8551 O O . CYS A 1 16 ? -7.495 1.166 -4.963 1.00 0.00 388 CYS A O 14
ATOM 8558 N N . GLY A 1 17 ? -5.254 0.973 -4.968 1.00 0.00 389 GLY A N 14
ATOM 8559 C CA . GLY A 1 17 ? -5.052 2.284 -4.379 1.00 0.00 389 GLY A CA 14
ATOM 8560 C C . GLY A 1 17 ? -4.644 2.208 -2.922 1.00 0.00 389 GLY A C 14
ATOM 8561 O O . GLY A 1 17 ? -5.457 2.448 -2.028 1.00 0.00 389 GLY A O 14
ATOM 8565 N N . LEU A 1 18 ? -3.382 1.871 -2.679 1.00 0.00 390 LEU A N 14
ATOM 8566 C CA . LEU A 1 18 ? -2.867 1.762 -1.318 1.00 0.00 390 LEU A CA 14
ATOM 8567 C C . LEU A 1 18 ? -1.344 1.685 -1.317 1.00 0.00 390 LEU A C 14
ATOM 8568 O O . LEU A 1 18 ? -0.762 0.710 -1.793 1.00 0.00 390 LEU A O 14
ATOM 8584 N N . ARG A 1 19 ? -0.704 2.718 -0.778 1.00 0.00 391 ARG A N 14
ATOM 8585 C CA . ARG A 1 19 ? 0.751 2.766 -0.713 1.00 0.00 391 ARG A CA 14
ATOM 8586 C C . ARG A 1 19 ? 1.280 1.816 0.357 1.00 0.00 391 ARG A C 14
ATOM 8587 O O . ARG A 1 19 ? 0.549 1.416 1.263 1.00 0.00 391 ARG A O 14
ATOM 8608 N N . PHE A 1 20 ? 2.555 1.458 0.246 1.00 0.00 392 PHE A N 14
ATOM 8609 C CA . PHE A 1 20 ? 3.181 0.553 1.203 1.00 0.00 392 PHE A CA 14
ATOM 8610 C C . PHE A 1 20 ? 4.623 0.969 1.480 1.00 0.00 392 PHE A C 14
ATOM 8611 O O . PHE A 1 20 ? 5.209 1.755 0.736 1.00 0.00 392 PHE A O 14
ATOM 8628 N N . LYS A 1 21 ? 5.189 0.436 2.558 1.00 0.00 393 LYS A N 14
ATOM 8629 C CA . LYS A 1 21 ? 6.562 0.750 2.936 1.00 0.00 393 LYS A CA 14
ATOM 8630 C C . LYS A 1 21 ? 7.455 -0.480 2.810 1.00 0.00 393 LYS A C 14
ATOM 8631 O O . LYS A 1 21 ? 8.615 -0.378 2.409 1.00 0.00 393 LYS A O 14
ATOM 8650 N N . ARG A 1 22 ? 6.908 -1.641 3.152 1.00 0.00 394 ARG A N 14
ATOM 8651 C CA . ARG A 1 22 ? 7.656 -2.891 3.077 1.00 0.00 394 ARG A CA 14
ATOM 8652 C C . ARG A 1 22 ? 7.616 -3.463 1.663 1.00 0.00 394 ARG A C 14
ATOM 8653 O O . ARG A 1 22 ? 6.610 -3.348 0.963 1.00 0.00 394 ARG A O 14
ATOM 8674 N N . LYS A 1 23 ? 8.717 -4.081 1.249 1.00 0.00 395 LYS A N 14
ATOM 8675 C CA . LYS A 1 23 ? 8.810 -4.673 -0.080 1.00 0.00 395 LYS A CA 14
ATOM 8676 C C . LYS A 1 23 ? 8.325 -6.119 -0.066 1.00 0.00 395 LYS A C 14
ATOM 8677 O O . LYS A 1 23 ? 7.844 -6.632 -1.077 1.00 0.00 395 LYS A O 14
ATOM 8696 N N . ASP A 1 24 ? 8.454 -6.771 1.084 1.00 0.00 396 ASP A N 14
ATOM 8697 C CA . ASP A 1 24 ? 8.026 -8.157 1.230 1.00 0.00 396 ASP A CA 14
ATOM 8698 C C . ASP A 1 24 ? 6.541 -8.235 1.570 1.00 0.00 396 ASP A C 14
ATOM 8699 O O . ASP A 1 24 ? 5.872 -9.218 1.252 1.00 0.00 396 ASP A O 14
ATOM 8708 N N . ARG A 1 25 ? 6.033 -7.193 2.220 1.00 0.00 397 ARG A N 14
ATOM 8709 C CA . ARG A 1 25 ? 4.628 -7.145 2.606 1.00 0.00 397 ARG A CA 14
ATOM 8710 C C . ARG A 1 25 ? 3.755 -6.719 1.429 1.00 0.00 397 ARG A C 14
ATOM 8711 O O . ARG A 1 25 ? 2.740 -7.350 1.136 1.00 0.00 397 ARG A O 14
ATOM 8732 N N . MET A 1 26 ? 4.158 -5.644 0.759 1.00 0.00 398 MET A N 14
ATOM 8733 C CA . MET A 1 26 ? 3.413 -5.134 -0.386 1.00 0.00 398 MET A CA 14
ATOM 8734 C C . MET A 1 26 ? 3.230 -6.219 -1.442 1.00 0.00 398 MET A C 14
ATOM 8735 O O . MET A 1 26 ? 2.237 -6.230 -2.169 1.00 0.00 398 MET A O 14
ATOM 8749 N N . SER A 1 27 ? 4.196 -7.129 -1.522 1.00 0.00 399 SER A N 14
ATOM 8750 C CA . SER A 1 27 ? 4.143 -8.216 -2.493 1.00 0.00 399 SER A CA 14
ATOM 8751 C C . SER A 1 27 ? 3.046 -9.213 -2.134 1.00 0.00 399 SER A C 14
ATOM 8752 O O . SER A 1 27 ? 2.507 -9.900 -3.002 1.00 0.00 399 SER A O 14
ATOM 8760 N N . TYR A 1 28 ? 2.719 -9.285 -0.849 1.00 0.00 400 TYR A N 14
ATOM 8761 C CA . TYR A 1 28 ? 1.688 -10.200 -0.372 1.00 0.00 400 TYR A CA 14
ATOM 8762 C C . TYR A 1 28 ? 0.298 -9.605 -0.575 1.00 0.00 400 TYR A C 14
ATOM 8763 O O . TYR A 1 28 ? -0.688 -10.332 -0.704 1.00 0.00 400 TYR A O 14
ATOM 8781 N N . HIS A 1 29 ? 0.226 -8.278 -0.601 1.00 0.00 401 HIS A N 14
ATOM 8782 C CA . HIS A 1 29 ? -1.043 -7.584 -0.789 1.00 0.00 401 HIS A CA 14
ATOM 8783 C C . HIS A 1 29 ? -1.313 -7.337 -2.270 1.00 0.00 401 HIS A C 14
ATOM 8784 O O . HIS A 1 29 ? -2.357 -7.724 -2.794 1.00 0.00 401 HIS A O 14
ATOM 8798 N N . VAL A 1 30 ? -0.364 -6.689 -2.939 1.00 0.00 402 VAL A N 14
ATOM 8799 C CA . VAL A 1 30 ? -0.500 -6.390 -4.359 1.00 0.00 402 VAL A CA 14
ATOM 8800 C C . VAL A 1 30 ? -0.806 -7.650 -5.160 1.00 0.00 402 VAL A C 14
ATOM 8801 O O . VAL A 1 30 ? -1.436 -7.590 -6.215 1.00 0.00 402 VAL A O 14
ATOM 8814 N N . ARG A 1 31 ? -0.355 -8.792 -4.650 1.00 0.00 403 ARG A N 14
ATOM 8815 C CA . ARG A 1 31 ? -0.579 -10.068 -5.318 1.00 0.00 403 ARG A CA 14
ATOM 8816 C C . ARG A 1 31 ? -2.003 -10.563 -5.080 1.00 0.00 403 ARG A C 14
ATOM 8817 O O . ARG A 1 31 ? -2.586 -11.237 -5.929 1.00 0.00 403 ARG A O 14
ATOM 8838 N N . SER A 1 32 ? -2.556 -10.224 -3.920 1.00 0.00 404 SER A N 14
ATOM 8839 C CA . SER A 1 32 ? -3.909 -10.637 -3.568 1.00 0.00 404 SER A CA 14
ATOM 8840 C C . SER A 1 32 ? -4.894 -10.267 -4.672 1.00 0.00 404 SER A C 14
ATOM 8841 O O . SER A 1 32 ? -5.904 -10.943 -4.872 1.00 0.00 404 SER A O 14
ATOM 8849 N N . HIS A 1 33 ? -4.594 -9.187 -5.387 1.00 0.00 405 HIS A N 14
ATOM 8850 C CA . HIS A 1 33 ? -5.452 -8.725 -6.472 1.00 0.00 405 HIS A CA 14
ATOM 8851 C C . HIS A 1 33 ? -5.268 -9.589 -7.716 1.00 0.00 405 HIS A C 14
ATOM 8852 O O . HIS A 1 33 ? -6.220 -9.846 -8.453 1.00 0.00 405 HIS A O 14
ATOM 8866 N N . ASP A 1 34 ? -4.037 -10.034 -7.944 1.00 0.00 406 ASP A N 14
ATOM 8867 C CA . ASP A 1 34 ? -3.728 -10.870 -9.099 1.00 0.00 406 ASP A CA 14
ATOM 8868 C C . ASP A 1 34 ? -4.385 -12.240 -8.970 1.00 0.00 406 ASP A C 14
ATOM 8869 O O . ASP A 1 34 ? -4.006 -13.044 -8.120 1.00 0.00 406 ASP A O 14
ATOM 8878 N N . GLY A 1 35 ? -5.375 -12.499 -9.819 1.00 0.00 407 GLY A N 14
ATOM 8879 C CA . GLY A 1 35 ? -6.071 -13.772 -9.783 1.00 0.00 407 GLY A CA 14
ATOM 8880 C C . GLY A 1 35 ? -7.292 -13.739 -8.886 1.00 0.00 407 GLY A C 14
ATOM 8881 O O . GLY A 1 35 ? -7.171 -13.727 -7.661 1.00 0.00 407 GLY A O 14
ATOM 8885 N N . SER A 1 36 ? -8.473 -13.724 -9.497 1.00 0.00 408 SER A N 14
ATOM 8886 C CA . SER A 1 36 ? -9.722 -13.687 -8.745 1.00 0.00 408 SER A CA 14
ATOM 8887 C C . SER A 1 36 ? -10.105 -15.082 -8.260 1.00 0.00 408 SER A C 14
ATOM 8888 O O . SER A 1 36 ? -9.612 -16.087 -8.772 1.00 0.00 408 SER A O 14
ATOM 8896 N N . VAL A 1 37 ? -10.988 -15.134 -7.268 1.00 0.00 409 VAL A N 14
ATOM 8897 C CA . VAL A 1 37 ? -11.440 -16.405 -6.713 1.00 0.00 409 VAL A CA 14
ATOM 8898 C C . VAL A 1 37 ? -12.592 -16.982 -7.528 1.00 0.00 409 VAL A C 14
ATOM 8899 O O . VAL A 1 37 ? -12.744 -18.198 -7.632 1.00 0.00 409 VAL A O 14
ATOM 8912 N N . GLY A 1 38 ? -13.402 -16.100 -8.105 1.00 0.00 410 GLY A N 14
ATOM 8913 C CA . GLY A 1 38 ? -14.530 -16.541 -8.904 1.00 0.00 410 GLY A CA 14
ATOM 8914 C C . GLY A 1 38 ? -14.109 -17.417 -10.067 1.00 0.00 410 GLY A C 14
ATOM 8915 O O . GLY A 1 38 ? -14.466 -18.594 -10.129 1.00 0.00 410 GLY A O 14
ATOM 8919 N N . LYS A 1 39 ? -13.349 -16.844 -10.994 1.00 0.00 411 LYS A N 14
ATOM 8920 C CA . LYS A 1 39 ? -12.879 -17.580 -12.162 1.00 0.00 411 LYS A CA 14
ATOM 8921 C C . LYS A 1 39 ? -11.710 -18.489 -11.798 1.00 0.00 411 LYS A C 14
ATOM 8922 O O . LYS A 1 39 ? -11.285 -18.536 -10.644 1.00 0.00 411 LYS A O 14
ATOM 8941 N N . SER A 1 40 ? -11.194 -19.208 -12.790 1.00 0.00 412 SER A N 14
ATOM 8942 C CA . SER A 1 40 ? -10.075 -20.117 -12.573 1.00 0.00 412 SER A CA 14
ATOM 8943 C C . SER A 1 40 ? -8.904 -19.764 -13.484 1.00 0.00 412 SER A C 14
ATOM 8944 O O . SER A 1 40 ? -9.048 -18.985 -14.425 1.00 0.00 412 SER A O 14
ATOM 8952 N N . GLY A 1 41 ? -7.742 -20.343 -13.196 1.00 0.00 413 GLY A N 14
ATOM 8953 C CA . GLY A 1 41 ? -6.562 -20.078 -13.997 1.00 0.00 413 GLY A CA 14
ATOM 8954 C C . GLY A 1 41 ? -5.562 -21.217 -13.952 1.00 0.00 413 GLY A C 14
ATOM 8955 O O . GLY A 1 41 ? -5.750 -22.208 -13.247 1.00 0.00 413 GLY A O 14
ATOM 8959 N N . PRO A 1 42 ? -4.472 -21.083 -14.722 1.00 0.00 414 PRO A N 14
ATOM 8960 C CA . PRO A 1 42 ? -3.418 -22.101 -14.785 1.00 0.00 414 PRO A CA 14
ATOM 8961 C C . PRO A 1 42 ? -2.615 -22.185 -13.492 1.00 0.00 414 PRO A C 14
ATOM 8962 O O . PRO A 1 42 ? -1.626 -21.474 -13.316 1.00 0.00 414 PRO A O 14
ATOM 8973 N N . SER A 1 43 ? -3.047 -23.060 -12.589 1.00 0.00 415 SER A N 14
ATOM 8974 C CA . SER A 1 43 ? -2.370 -23.235 -11.309 1.00 0.00 415 SER A CA 14
ATOM 8975 C C . SER A 1 43 ? -2.021 -24.701 -11.075 1.00 0.00 415 SER A C 14
ATOM 8976 O O . SER A 1 43 ? -2.894 -25.520 -10.785 1.00 0.00 415 SER A O 14
ATOM 8984 N N . SER A 1 44 ? -0.739 -25.026 -11.204 1.00 0.00 416 SER A N 14
ATOM 8985 C CA . SER A 1 44 ? -0.273 -26.394 -11.011 1.00 0.00 416 SER A CA 14
ATOM 8986 C C . SER A 1 44 ? 0.969 -26.426 -10.126 1.00 0.00 416 SER A C 14
ATOM 8987 O O . SER A 1 44 ? 2.051 -26.012 -10.541 1.00 0.00 416 SER A O 14
ATOM 8995 N N . GLY A 1 45 ? 0.805 -26.921 -8.903 1.00 0.00 417 GLY A N 14
ATOM 8996 C CA . GLY A 1 45 ? 1.920 -26.997 -7.978 1.00 0.00 417 GLY A CA 14
ATOM 8997 C C . GLY A 1 45 ? 1.485 -26.854 -6.533 1.00 0.00 417 GLY A C 14
ATOM 8998 O O . GLY A 1 45 ? 2.003 -25.984 -5.835 1.00 0.00 417 GLY A O 14
ATOM 9003 N N . GLY A 1 1 ? -3.018 24.200 -14.318 1.00 0.00 373 GLY A N 15
ATOM 9004 C CA . GLY A 1 1 ? -2.562 24.186 -12.941 1.00 0.00 373 GLY A CA 15
ATOM 9005 C C . GLY A 1 1 ? -2.097 22.813 -12.498 1.00 0.00 373 GLY A C 15
ATOM 9006 O O . GLY A 1 1 ? -2.855 22.062 -11.884 1.00 0.00 373 GLY A O 15
ATOM 9010 N N . SER A 1 2 ? -0.848 22.483 -12.811 1.00 0.00 374 SER A N 15
ATOM 9011 C CA . SER A 1 2 ? -0.285 21.189 -12.445 1.00 0.00 374 SER A CA 15
ATOM 9012 C C . SER A 1 2 ? 0.312 21.233 -11.042 1.00 0.00 374 SER A C 15
ATOM 9013 O O . SER A 1 2 ? 0.878 22.244 -10.627 1.00 0.00 374 SER A O 15
ATOM 9021 N N . SER A 1 3 ? 0.180 20.127 -10.315 1.00 0.00 375 SER A N 15
ATOM 9022 C CA . SER A 1 3 ? 0.703 20.039 -8.956 1.00 0.00 375 SER A CA 15
ATOM 9023 C C . SER A 1 3 ? 0.581 18.617 -8.419 1.00 0.00 375 SER A C 15
ATOM 9024 O O . SER A 1 3 ? -0.206 17.816 -8.922 1.00 0.00 375 SER A O 15
ATOM 9032 N N . GLY A 1 4 ? 1.368 18.310 -7.392 1.00 0.00 376 GLY A N 15
ATOM 9033 C CA . GLY A 1 4 ? 1.334 16.984 -6.802 1.00 0.00 376 GLY A CA 15
ATOM 9034 C C . GLY A 1 4 ? 2.139 15.975 -7.597 1.00 0.00 376 GLY A C 15
ATOM 9035 O O . GLY A 1 4 ? 1.596 14.984 -8.085 1.00 0.00 376 GLY A O 15
ATOM 9039 N N . SER A 1 5 ? 3.437 16.228 -7.730 1.00 0.00 377 SER A N 15
ATOM 9040 C CA . SER A 1 5 ? 4.317 15.337 -8.476 1.00 0.00 377 SER A CA 15
ATOM 9041 C C . SER A 1 5 ? 5.315 14.654 -7.546 1.00 0.00 377 SER A C 15
ATOM 9042 O O . SER A 1 5 ? 5.615 13.470 -7.701 1.00 0.00 377 SER A O 15
ATOM 9050 N N . SER A 1 6 ? 5.825 15.409 -6.579 1.00 0.00 378 SER A N 15
ATOM 9051 C CA . SER A 1 6 ? 6.792 14.879 -5.624 1.00 0.00 378 SER A CA 15
ATOM 9052 C C . SER A 1 6 ? 6.091 14.091 -4.522 1.00 0.00 378 SER A C 15
ATOM 9053 O O . SER A 1 6 ? 5.663 14.655 -3.516 1.00 0.00 378 SER A O 15
ATOM 9061 N N . GLY A 1 7 ? 5.978 12.781 -4.720 1.00 0.00 379 GLY A N 15
ATOM 9062 C CA . GLY A 1 7 ? 5.329 11.935 -3.736 1.00 0.00 379 GLY A CA 15
ATOM 9063 C C . GLY A 1 7 ? 5.050 10.541 -4.263 1.00 0.00 379 GLY A C 15
ATOM 9064 O O . GLY A 1 7 ? 3.894 10.151 -4.421 1.00 0.00 379 GLY A O 15
ATOM 9068 N N . GLU A 1 8 ? 6.112 9.790 -4.537 1.00 0.00 380 GLU A N 15
ATOM 9069 C CA . GLU A 1 8 ? 5.974 8.433 -5.052 1.00 0.00 380 GLU A CA 15
ATOM 9070 C C . GLU A 1 8 ? 7.006 7.503 -4.418 1.00 0.00 380 GLU A C 15
ATOM 9071 O O . GLU A 1 8 ? 8.164 7.876 -4.233 1.00 0.00 380 GLU A O 15
ATOM 9083 N N . LYS A 1 9 ? 6.576 6.290 -4.087 1.00 0.00 381 LYS A N 15
ATOM 9084 C CA . LYS A 1 9 ? 7.459 5.306 -3.475 1.00 0.00 381 LYS A CA 15
ATOM 9085 C C . LYS A 1 9 ? 7.790 4.186 -4.457 1.00 0.00 381 LYS A C 15
ATOM 9086 O O . LYS A 1 9 ? 7.093 3.972 -5.449 1.00 0.00 381 LYS A O 15
ATOM 9105 N N . PRO A 1 10 ? 8.878 3.454 -4.176 1.00 0.00 382 PRO A N 15
ATOM 9106 C CA . PRO A 1 10 ? 9.324 2.343 -5.022 1.00 0.00 382 PRO A CA 15
ATOM 9107 C C . PRO A 1 10 ? 8.381 1.147 -4.954 1.00 0.00 382 PRO A C 15
ATOM 9108 O O . PRO A 1 10 ? 8.418 0.265 -5.812 1.00 0.00 382 PRO A O 15
ATOM 9119 N N . TYR A 1 11 ? 7.536 1.124 -3.929 1.00 0.00 383 TYR A N 15
ATOM 9120 C CA . TYR A 1 11 ? 6.584 0.034 -3.748 1.00 0.00 383 TYR A CA 15
ATOM 9121 C C . TYR A 1 11 ? 5.217 0.569 -3.335 1.00 0.00 383 TYR A C 15
ATOM 9122 O O . TYR A 1 11 ? 5.094 1.299 -2.351 1.00 0.00 383 TYR A O 15
ATOM 9140 N N . SER A 1 12 ? 4.190 0.200 -4.094 1.00 0.00 384 SER A N 15
ATOM 9141 C CA . SER A 1 12 ? 2.830 0.644 -3.810 1.00 0.00 384 SER A CA 15
ATOM 9142 C C . SER A 1 12 ? 1.809 -0.268 -4.482 1.00 0.00 384 SER A C 15
ATOM 9143 O O . SER A 1 12 ? 2.156 -1.087 -5.334 1.00 0.00 384 SER A O 15
ATOM 9151 N N . CYS A 1 13 ? 0.547 -0.122 -4.092 1.00 0.00 385 CYS A N 15
ATOM 9152 C CA . CYS A 1 13 ? -0.526 -0.932 -4.655 1.00 0.00 385 CYS A CA 15
ATOM 9153 C C . CYS A 1 13 ? -1.490 -0.070 -5.466 1.00 0.00 385 CYS A C 15
ATOM 9154 O O . CYS A 1 13 ? -2.607 0.224 -5.040 1.00 0.00 385 CYS A O 15
ATOM 9161 N N . PRO A 1 14 ? -1.049 0.344 -6.663 1.00 0.00 386 PRO A N 15
ATOM 9162 C CA . PRO A 1 14 ? -1.857 1.177 -7.559 1.00 0.00 386 PRO A CA 15
ATOM 9163 C C . PRO A 1 14 ? -3.040 0.415 -8.149 1.00 0.00 386 PRO A C 15
ATOM 9164 O O . PRO A 1 14 ? -3.938 1.009 -8.745 1.00 0.00 386 PRO A O 15
ATOM 9175 N N . VAL A 1 15 ? -3.033 -0.903 -7.978 1.00 0.00 387 VAL A N 15
ATOM 9176 C CA . VAL A 1 15 ? -4.107 -1.745 -8.492 1.00 0.00 387 VAL A CA 15
ATOM 9177 C C . VAL A 1 15 ? -5.435 -1.413 -7.821 1.00 0.00 387 VAL A C 15
ATOM 9178 O O . VAL A 1 15 ? -6.474 -1.341 -8.478 1.00 0.00 387 VAL A O 15
ATOM 9191 N N . CYS A 1 16 ? -5.394 -1.211 -6.509 1.00 0.00 388 CYS A N 15
ATOM 9192 C CA . CYS A 1 16 ? -6.594 -0.887 -5.747 1.00 0.00 388 CYS A CA 15
ATOM 9193 C C . CYS A 1 16 ? -6.486 0.504 -5.128 1.00 0.00 388 CYS A C 15
ATOM 9194 O O . CYS A 1 16 ? -7.494 1.156 -4.861 1.00 0.00 388 CYS A O 15
ATOM 9201 N N . GLY A 1 17 ? -5.254 0.952 -4.904 1.00 0.00 389 GLY A N 15
ATOM 9202 C CA . GLY A 1 17 ? -5.036 2.262 -4.319 1.00 0.00 389 GLY A CA 15
ATOM 9203 C C . GLY A 1 17 ? -4.611 2.185 -2.866 1.00 0.00 389 GLY A C 15
ATOM 9204 O O . GLY A 1 17 ? -5.403 2.459 -1.964 1.00 0.00 389 GLY A O 15
ATOM 9208 N N . LEU A 1 18 ? -3.357 1.810 -2.638 1.00 0.00 390 LEU A N 15
ATOM 9209 C CA . LEU A 1 18 ? -2.827 1.695 -1.283 1.00 0.00 390 LEU A CA 15
ATOM 9210 C C . LEU A 1 18 ? -1.307 1.576 -1.302 1.00 0.00 390 LEU A C 15
ATOM 9211 O O . LEU A 1 18 ? -0.759 0.553 -1.713 1.00 0.00 390 LEU A O 15
ATOM 9227 N N . ARG A 1 19 ? -0.631 2.628 -0.851 1.00 0.00 391 ARG A N 15
ATOM 9228 C CA . ARG A 1 19 ? 0.827 2.641 -0.814 1.00 0.00 391 ARG A CA 15
ATOM 9229 C C . ARG A 1 19 ? 1.351 1.732 0.294 1.00 0.00 391 ARG A C 15
ATOM 9230 O O . ARG A 1 19 ? 0.623 1.389 1.226 1.00 0.00 391 ARG A O 15
ATOM 9251 N N . PHE A 1 20 ? 2.618 1.346 0.186 1.00 0.00 392 PHE A N 15
ATOM 9252 C CA . PHE A 1 20 ? 3.239 0.477 1.178 1.00 0.00 392 PHE A CA 15
ATOM 9253 C C . PHE A 1 20 ? 4.700 0.861 1.399 1.00 0.00 392 PHE A C 15
ATOM 9254 O O . PHE A 1 20 ? 5.345 1.428 0.517 1.00 0.00 392 PHE A O 15
ATOM 9271 N N . LYS A 1 21 ? 5.215 0.547 2.583 1.00 0.00 393 LYS A N 15
ATOM 9272 C CA . LYS A 1 21 ? 6.598 0.857 2.923 1.00 0.00 393 LYS A CA 15
ATOM 9273 C C . LYS A 1 21 ? 7.487 -0.371 2.760 1.00 0.00 393 LYS A C 15
ATOM 9274 O O . LYS A 1 21 ? 8.628 -0.268 2.309 1.00 0.00 393 LYS A O 15
ATOM 9293 N N . ARG A 1 22 ? 6.956 -1.533 3.127 1.00 0.00 394 ARG A N 15
ATOM 9294 C CA . ARG A 1 22 ? 7.702 -2.781 3.021 1.00 0.00 394 ARG A CA 15
ATOM 9295 C C . ARG A 1 22 ? 7.599 -3.358 1.612 1.00 0.00 394 ARG A C 15
ATOM 9296 O O . ARG A 1 22 ? 6.567 -3.235 0.953 1.00 0.00 394 ARG A O 15
ATOM 9317 N N . LYS A 1 23 ? 8.677 -3.988 1.157 1.00 0.00 395 LYS A N 15
ATOM 9318 C CA . LYS A 1 23 ? 8.710 -4.585 -0.173 1.00 0.00 395 LYS A CA 15
ATOM 9319 C C . LYS A 1 23 ? 8.211 -6.026 -0.135 1.00 0.00 395 LYS A C 15
ATOM 9320 O O . LYS A 1 23 ? 7.680 -6.536 -1.122 1.00 0.00 395 LYS A O 15
ATOM 9339 N N . ASP A 1 24 ? 8.384 -6.677 1.010 1.00 0.00 396 ASP A N 15
ATOM 9340 C CA . ASP A 1 24 ? 7.949 -8.059 1.177 1.00 0.00 396 ASP A CA 15
ATOM 9341 C C . ASP A 1 24 ? 6.489 -8.120 1.615 1.00 0.00 396 ASP A C 15
ATOM 9342 O O . ASP A 1 24 ? 5.795 -9.105 1.361 1.00 0.00 396 ASP A O 15
ATOM 9351 N N . ARG A 1 25 ? 6.029 -7.061 2.274 1.00 0.00 397 ARG A N 15
ATOM 9352 C CA . ARG A 1 25 ? 4.653 -6.996 2.749 1.00 0.00 397 ARG A CA 15
ATOM 9353 C C . ARG A 1 25 ? 3.711 -6.567 1.628 1.00 0.00 397 ARG A C 15
ATOM 9354 O O . ARG A 1 25 ? 2.573 -7.030 1.548 1.00 0.00 397 ARG A O 15
ATOM 9375 N N . MET A 1 26 ? 4.193 -5.679 0.764 1.00 0.00 398 MET A N 15
ATOM 9376 C CA . MET A 1 26 ? 3.394 -5.189 -0.353 1.00 0.00 398 MET A CA 15
ATOM 9377 C C . MET A 1 26 ? 3.205 -6.276 -1.406 1.00 0.00 398 MET A C 15
ATOM 9378 O O . MET A 1 26 ? 2.203 -6.294 -2.120 1.00 0.00 398 MET A O 15
ATOM 9392 N N . SER A 1 27 ? 4.174 -7.181 -1.496 1.00 0.00 399 SER A N 15
ATOM 9393 C CA . SER A 1 27 ? 4.116 -8.270 -2.464 1.00 0.00 399 SER A CA 15
ATOM 9394 C C . SER A 1 27 ? 3.012 -9.260 -2.103 1.00 0.00 399 SER A C 15
ATOM 9395 O O . SER A 1 27 ? 2.472 -9.947 -2.970 1.00 0.00 399 SER A O 15
ATOM 9403 N N . TYR A 1 28 ? 2.683 -9.326 -0.818 1.00 0.00 400 TYR A N 15
ATOM 9404 C CA . TYR A 1 28 ? 1.645 -10.232 -0.340 1.00 0.00 400 TYR A CA 15
ATOM 9405 C C . TYR A 1 28 ? 0.260 -9.619 -0.523 1.00 0.00 400 TYR A C 15
ATOM 9406 O O . TYR A 1 28 ? -0.735 -10.333 -0.650 1.00 0.00 400 TYR A O 15
ATOM 9424 N N . HIS A 1 29 ? 0.205 -8.291 -0.536 1.00 0.00 401 HIS A N 15
ATOM 9425 C CA . HIS A 1 29 ? -1.058 -7.581 -0.704 1.00 0.00 401 HIS A CA 15
ATOM 9426 C C . HIS A 1 29 ? -1.354 -7.342 -2.182 1.00 0.00 401 HIS A C 15
ATOM 9427 O O . HIS A 1 29 ? -2.419 -7.708 -2.679 1.00 0.00 401 HIS A O 15
ATOM 9441 N N . VAL A 1 30 ? -0.405 -6.725 -2.879 1.00 0.00 402 VAL A N 15
ATOM 9442 C CA . VAL A 1 30 ? -0.564 -6.438 -4.299 1.00 0.00 402 VAL A CA 15
ATOM 9443 C C . VAL A 1 30 ? -0.929 -7.697 -5.077 1.00 0.00 402 VAL A C 15
ATOM 9444 O O . VAL A 1 30 ? -1.698 -7.645 -6.037 1.00 0.00 402 VAL A O 15
ATOM 9457 N N . ARG A 1 31 ? -0.370 -8.828 -4.657 1.00 0.00 403 ARG A N 15
ATOM 9458 C CA . ARG A 1 31 ? -0.636 -10.101 -5.315 1.00 0.00 403 ARG A CA 15
ATOM 9459 C C . ARG A 1 31 ? -2.079 -10.541 -5.086 1.00 0.00 403 ARG A C 15
ATOM 9460 O O . ARG A 1 31 ? -2.667 -11.234 -5.916 1.00 0.00 403 ARG A O 15
ATOM 9481 N N . SER A 1 32 ? -2.643 -10.135 -3.953 1.00 0.00 404 SER A N 15
ATOM 9482 C CA . SER A 1 32 ? -4.016 -10.490 -3.612 1.00 0.00 404 SER A CA 15
ATOM 9483 C C . SER A 1 32 ? -4.967 -10.141 -4.752 1.00 0.00 404 SER A C 15
ATOM 9484 O O . SER A 1 32 ? -5.992 -10.797 -4.944 1.00 0.00 404 SER A O 15
ATOM 9492 N N . HIS A 1 33 ? -4.620 -9.104 -5.507 1.00 0.00 405 HIS A N 15
ATOM 9493 C CA . HIS A 1 33 ? -5.442 -8.666 -6.630 1.00 0.00 405 HIS A CA 15
ATOM 9494 C C . HIS A 1 33 ? -5.108 -9.460 -7.890 1.00 0.00 405 HIS A C 15
ATOM 9495 O O . HIS A 1 33 ? -5.977 -9.711 -8.725 1.00 0.00 405 HIS A O 15
ATOM 9509 N N . ASP A 1 34 ? -3.845 -9.851 -8.019 1.00 0.00 406 ASP A N 15
ATOM 9510 C CA . ASP A 1 34 ? -3.396 -10.616 -9.177 1.00 0.00 406 ASP A CA 15
ATOM 9511 C C . ASP A 1 34 ? -3.981 -12.025 -9.156 1.00 0.00 406 ASP A C 15
ATOM 9512 O O . ASP A 1 34 ? -3.646 -12.835 -8.294 1.00 0.00 406 ASP A O 15
ATOM 9521 N N . GLY A 1 35 ? -4.860 -12.309 -10.113 1.00 0.00 407 GLY A N 15
ATOM 9522 C CA . GLY A 1 35 ? -5.479 -13.620 -10.186 1.00 0.00 407 GLY A CA 15
ATOM 9523 C C . GLY A 1 35 ? -6.129 -13.880 -11.531 1.00 0.00 407 GLY A C 15
ATOM 9524 O O . GLY A 1 35 ? -5.468 -14.319 -12.472 1.00 0.00 407 GLY A O 15
ATOM 9528 N N . SER A 1 36 ? -7.427 -13.610 -11.621 1.00 0.00 408 SER A N 15
ATOM 9529 C CA . SER A 1 36 ? -8.168 -13.823 -12.859 1.00 0.00 408 SER A CA 15
ATOM 9530 C C . SER A 1 36 ? -8.748 -12.511 -13.377 1.00 0.00 408 SER A C 15
ATOM 9531 O O . SER A 1 36 ? -9.966 -12.337 -13.435 1.00 0.00 408 SER A O 15
ATOM 9539 N N . VAL A 1 37 ? -7.868 -11.589 -13.753 1.00 0.00 409 VAL A N 15
ATOM 9540 C CA . VAL A 1 37 ? -8.291 -10.292 -14.267 1.00 0.00 409 VAL A CA 15
ATOM 9541 C C . VAL A 1 37 ? -7.554 -9.945 -15.556 1.00 0.00 409 VAL A C 15
ATOM 9542 O O . VAL A 1 37 ? -6.462 -10.448 -15.814 1.00 0.00 409 VAL A O 15
ATOM 9555 N N . GLY A 1 38 ? -8.161 -9.081 -16.364 1.00 0.00 410 GLY A N 15
ATOM 9556 C CA . GLY A 1 38 ? -7.548 -8.681 -17.617 1.00 0.00 410 GLY A CA 15
ATOM 9557 C C . GLY A 1 38 ? -8.502 -7.912 -18.510 1.00 0.00 410 GLY A C 15
ATOM 9558 O O . GLY A 1 38 ? -9.161 -6.972 -18.064 1.00 0.00 410 GLY A O 15
ATOM 9562 N N . LYS A 1 39 ? -8.576 -8.310 -19.775 1.00 0.00 411 LYS A N 15
ATOM 9563 C CA . LYS A 1 39 ? -9.456 -7.653 -20.735 1.00 0.00 411 LYS A CA 15
ATOM 9564 C C . LYS A 1 39 ? -10.319 -8.673 -21.470 1.00 0.00 411 LYS A C 15
ATOM 9565 O O . LYS A 1 39 ? -11.520 -8.470 -21.649 1.00 0.00 411 LYS A O 15
ATOM 9584 N N . SER A 1 40 ? -9.699 -9.771 -21.892 1.00 0.00 412 SER A N 15
ATOM 9585 C CA . SER A 1 40 ? -10.411 -10.822 -22.609 1.00 0.00 412 SER A CA 15
ATOM 9586 C C . SER A 1 40 ? -11.014 -10.284 -23.903 1.00 0.00 412 SER A C 15
ATOM 9587 O O . SER A 1 40 ? -12.013 -10.804 -24.399 1.00 0.00 412 SER A O 15
ATOM 9595 N N . GLY A 1 41 ? -10.399 -9.237 -24.446 1.00 0.00 413 GLY A N 15
ATOM 9596 C CA . GLY A 1 41 ? -10.889 -8.645 -25.677 1.00 0.00 413 GLY A CA 15
ATOM 9597 C C . GLY A 1 41 ? -9.957 -8.887 -26.847 1.00 0.00 413 GLY A C 15
ATOM 9598 O O . GLY A 1 41 ? -8.957 -9.598 -26.736 1.00 0.00 413 GLY A O 15
ATOM 9602 N N . PRO A 1 42 ? -10.283 -8.288 -28.002 1.00 0.00 414 PRO A N 15
ATOM 9603 C CA . PRO A 1 42 ? -9.481 -8.429 -29.221 1.00 0.00 414 PRO A CA 15
ATOM 9604 C C . PRO A 1 42 ? -8.137 -7.715 -29.117 1.00 0.00 414 PRO A C 15
ATOM 9605 O O . PRO A 1 42 ? -8.064 -6.491 -29.225 1.00 0.00 414 PRO A O 15
ATOM 9616 N N . SER A 1 43 ? -7.076 -8.487 -28.906 1.00 0.00 415 SER A N 15
ATOM 9617 C CA . SER A 1 43 ? -5.735 -7.927 -28.784 1.00 0.00 415 SER A CA 15
ATOM 9618 C C . SER A 1 43 ? -4.757 -8.656 -29.699 1.00 0.00 415 SER A C 15
ATOM 9619 O O . SER A 1 43 ? -4.461 -9.834 -29.498 1.00 0.00 415 SER A O 15
ATOM 9627 N N . SER A 1 44 ? -4.257 -7.947 -30.705 1.00 0.00 416 SER A N 15
ATOM 9628 C CA . SER A 1 44 ? -3.314 -8.526 -31.655 1.00 0.00 416 SER A CA 15
ATOM 9629 C C . SER A 1 44 ? -2.028 -7.706 -31.713 1.00 0.00 416 SER A C 15
ATOM 9630 O O . SER A 1 44 ? -1.354 -7.661 -32.741 1.00 0.00 416 SER A O 15
ATOM 9638 N N . GLY A 1 45 ? -1.695 -7.059 -30.600 1.00 0.00 417 GLY A N 15
ATOM 9639 C CA . GLY A 1 45 ? -0.493 -6.249 -30.545 1.00 0.00 417 GLY A CA 15
ATOM 9640 C C . GLY A 1 45 ? -0.090 -5.906 -29.125 1.00 0.00 417 GLY A C 15
ATOM 9641 O O . GLY A 1 45 ? -0.094 -6.791 -28.270 1.00 0.00 417 GLY A O 15
ATOM 9646 N N . GLY A 1 1 ? 6.540 13.126 -19.732 1.00 0.00 373 GLY A N 16
ATOM 9647 C CA . GLY A 1 1 ? 6.805 11.707 -19.882 1.00 0.00 373 GLY A CA 16
ATOM 9648 C C . GLY A 1 1 ? 7.650 11.153 -18.752 1.00 0.00 373 GLY A C 16
ATOM 9649 O O . GLY A 1 1 ? 7.512 9.988 -18.378 1.00 0.00 373 GLY A O 16
ATOM 9653 N N . SER A 1 2 ? 8.530 11.988 -18.209 1.00 0.00 374 SER A N 16
ATOM 9654 C CA . SER A 1 2 ? 9.406 11.573 -17.119 1.00 0.00 374 SER A CA 16
ATOM 9655 C C . SER A 1 2 ? 9.022 12.272 -15.818 1.00 0.00 374 SER A C 16
ATOM 9656 O O . SER A 1 2 ? 9.780 13.086 -15.292 1.00 0.00 374 SER A O 16
ATOM 9664 N N . SER A 1 3 ? 7.840 11.946 -15.305 1.00 0.00 375 SER A N 16
ATOM 9665 C CA . SER A 1 3 ? 7.353 12.544 -14.068 1.00 0.00 375 SER A CA 16
ATOM 9666 C C . SER A 1 3 ? 8.016 11.899 -12.855 1.00 0.00 375 SER A C 16
ATOM 9667 O O . SER A 1 3 ? 8.542 12.587 -11.982 1.00 0.00 375 SER A O 16
ATOM 9675 N N . GLY A 1 4 ? 7.985 10.571 -12.808 1.00 0.00 376 GLY A N 16
ATOM 9676 C CA . GLY A 1 4 ? 8.585 9.853 -11.699 1.00 0.00 376 GLY A CA 16
ATOM 9677 C C . GLY A 1 4 ? 7.720 8.708 -11.212 1.00 0.00 376 GLY A C 16
ATOM 9678 O O . GLY A 1 4 ? 7.059 8.039 -12.007 1.00 0.00 376 GLY A O 16
ATOM 9682 N N . SER A 1 5 ? 7.723 8.480 -9.903 1.00 0.00 377 SER A N 16
ATOM 9683 C CA . SER A 1 5 ? 6.937 7.404 -9.312 1.00 0.00 377 SER A CA 16
ATOM 9684 C C . SER A 1 5 ? 5.462 7.789 -9.234 1.00 0.00 377 SER A C 16
ATOM 9685 O O . SER A 1 5 ? 5.108 8.961 -9.359 1.00 0.00 377 SER A O 16
ATOM 9693 N N . SER A 1 6 ? 4.607 6.792 -9.028 1.00 0.00 378 SER A N 16
ATOM 9694 C CA . SER A 1 6 ? 3.171 7.023 -8.938 1.00 0.00 378 SER A CA 16
ATOM 9695 C C . SER A 1 6 ? 2.766 7.380 -7.511 1.00 0.00 378 SER A C 16
ATOM 9696 O O . SER A 1 6 ? 2.028 8.338 -7.284 1.00 0.00 378 SER A O 16
ATOM 9704 N N . GLY A 1 7 ? 3.257 6.601 -6.551 1.00 0.00 379 GLY A N 16
ATOM 9705 C CA . GLY A 1 7 ? 2.936 6.850 -5.158 1.00 0.00 379 GLY A CA 16
ATOM 9706 C C . GLY A 1 7 ? 4.089 7.481 -4.402 1.00 0.00 379 GLY A C 16
ATOM 9707 O O . GLY A 1 7 ? 4.134 7.431 -3.173 1.00 0.00 379 GLY A O 16
ATOM 9711 N N . GLU A 1 8 ? 5.023 8.074 -5.137 1.00 0.00 380 GLU A N 16
ATOM 9712 C CA . GLU A 1 8 ? 6.183 8.714 -4.527 1.00 0.00 380 GLU A CA 16
ATOM 9713 C C . GLU A 1 8 ? 6.942 7.732 -3.640 1.00 0.00 380 GLU A C 16
ATOM 9714 O O . GLU A 1 8 ? 7.524 8.116 -2.625 1.00 0.00 380 GLU A O 16
ATOM 9726 N N . LYS A 1 9 ? 6.932 6.462 -4.029 1.00 0.00 381 LYS A N 16
ATOM 9727 C CA . LYS A 1 9 ? 7.619 5.423 -3.271 1.00 0.00 381 LYS A CA 16
ATOM 9728 C C . LYS A 1 9 ? 8.090 4.301 -4.191 1.00 0.00 381 LYS A C 16
ATOM 9729 O O . LYS A 1 9 ? 7.604 4.137 -5.310 1.00 0.00 381 LYS A O 16
ATOM 9748 N N . PRO A 1 10 ? 9.059 3.507 -3.709 1.00 0.00 382 PRO A N 16
ATOM 9749 C CA . PRO A 1 10 ? 9.615 2.386 -4.471 1.00 0.00 382 PRO A CA 16
ATOM 9750 C C . PRO A 1 10 ? 8.620 1.241 -4.627 1.00 0.00 382 PRO A C 16
ATOM 9751 O O . PRO A 1 10 ? 8.758 0.403 -5.519 1.00 0.00 382 PRO A O 16
ATOM 9762 N N . TYR A 1 11 ? 7.618 1.211 -3.756 1.00 0.00 383 TYR A N 16
ATOM 9763 C CA . TYR A 1 11 ? 6.600 0.168 -3.797 1.00 0.00 383 TYR A CA 16
ATOM 9764 C C . TYR A 1 11 ? 5.227 0.732 -3.447 1.00 0.00 383 TYR A C 16
ATOM 9765 O O . TYR A 1 11 ? 5.081 1.491 -2.488 1.00 0.00 383 TYR A O 16
ATOM 9783 N N . SER A 1 12 ? 4.222 0.355 -4.231 1.00 0.00 384 SER A N 16
ATOM 9784 C CA . SER A 1 12 ? 2.860 0.825 -4.007 1.00 0.00 384 SER A CA 16
ATOM 9785 C C . SER A 1 12 ? 1.847 -0.122 -4.644 1.00 0.00 384 SER A C 16
ATOM 9786 O O . SER A 1 12 ? 2.200 -0.962 -5.472 1.00 0.00 384 SER A O 16
ATOM 9794 N N . CYS A 1 13 ? 0.585 0.021 -4.252 1.00 0.00 385 CYS A N 16
ATOM 9795 C CA . CYS A 1 13 ? -0.481 -0.820 -4.782 1.00 0.00 385 CYS A CA 16
ATOM 9796 C C . CYS A 1 13 ? -1.483 0.010 -5.579 1.00 0.00 385 CYS A C 16
ATOM 9797 O O . CYS A 1 13 ? -2.597 0.281 -5.132 1.00 0.00 385 CYS A O 16
ATOM 9804 N N . PRO A 1 14 ? -1.078 0.424 -6.789 1.00 0.00 386 PRO A N 16
ATOM 9805 C CA . PRO A 1 14 ? -1.926 1.229 -7.675 1.00 0.00 386 PRO A CA 16
ATOM 9806 C C . PRO A 1 14 ? -3.102 0.433 -8.232 1.00 0.00 386 PRO A C 16
ATOM 9807 O O . PRO A 1 14 ? -4.022 0.999 -8.823 1.00 0.00 386 PRO A O 16
ATOM 9818 N N . VAL A 1 15 ? -3.066 -0.881 -8.039 1.00 0.00 387 VAL A N 16
ATOM 9819 C CA . VAL A 1 15 ? -4.130 -1.754 -8.520 1.00 0.00 387 VAL A CA 16
ATOM 9820 C C . VAL A 1 15 ? -5.451 -1.444 -7.827 1.00 0.00 387 VAL A C 16
ATOM 9821 O O . VAL A 1 15 ? -6.503 -1.393 -8.465 1.00 0.00 387 VAL A O 16
ATOM 9834 N N . CYS A 1 16 ? -5.391 -1.237 -6.516 1.00 0.00 388 CYS A N 16
ATOM 9835 C CA . CYS A 1 16 ? -6.582 -0.931 -5.733 1.00 0.00 388 CYS A CA 16
ATOM 9836 C C . CYS A 1 16 ? -6.487 0.462 -5.119 1.00 0.00 388 CYS A C 16
ATOM 9837 O O . CYS A 1 16 ? -7.502 1.100 -4.839 1.00 0.00 388 CYS A O 16
ATOM 9844 N N . GLY A 1 17 ? -5.259 0.930 -4.913 1.00 0.00 389 GLY A N 16
ATOM 9845 C CA . GLY A 1 17 ? -5.054 2.245 -4.334 1.00 0.00 389 GLY A CA 16
ATOM 9846 C C . GLY A 1 17 ? -4.620 2.178 -2.883 1.00 0.00 389 GLY A C 16
ATOM 9847 O O . GLY A 1 17 ? -5.420 2.410 -1.976 1.00 0.00 389 GLY A O 16
ATOM 9851 N N . LEU A 1 18 ? -3.349 1.858 -2.662 1.00 0.00 390 LEU A N 16
ATOM 9852 C CA . LEU A 1 18 ? -2.810 1.759 -1.310 1.00 0.00 390 LEU A CA 16
ATOM 9853 C C . LEU A 1 18 ? -1.286 1.683 -1.336 1.00 0.00 390 LEU A C 16
ATOM 9854 O O . LEU A 1 18 ? -0.710 0.784 -1.949 1.00 0.00 390 LEU A O 16
ATOM 9870 N N . ARG A 1 19 ? -0.640 2.631 -0.665 1.00 0.00 391 ARG A N 16
ATOM 9871 C CA . ARG A 1 19 ? 0.816 2.671 -0.611 1.00 0.00 391 ARG A CA 16
ATOM 9872 C C . ARG A 1 19 ? 1.345 1.737 0.474 1.00 0.00 391 ARG A C 16
ATOM 9873 O O . ARG A 1 19 ? 0.605 1.320 1.364 1.00 0.00 391 ARG A O 16
ATOM 9894 N N . PHE A 1 20 ? 2.631 1.413 0.392 1.00 0.00 392 PHE A N 16
ATOM 9895 C CA . PHE A 1 20 ? 3.260 0.527 1.365 1.00 0.00 392 PHE A CA 16
ATOM 9896 C C . PHE A 1 20 ? 4.697 0.957 1.643 1.00 0.00 392 PHE A C 16
ATOM 9897 O O . PHE A 1 20 ? 5.248 1.811 0.948 1.00 0.00 392 PHE A O 16
ATOM 9914 N N . LYS A 1 21 ? 5.299 0.360 2.666 1.00 0.00 393 LYS A N 16
ATOM 9915 C CA . LYS A 1 21 ? 6.673 0.679 3.038 1.00 0.00 393 LYS A CA 16
ATOM 9916 C C . LYS A 1 21 ? 7.590 -0.517 2.808 1.00 0.00 393 LYS A C 16
ATOM 9917 O O . LYS A 1 21 ? 8.707 -0.369 2.311 1.00 0.00 393 LYS A O 16
ATOM 9936 N N . ARG A 1 22 ? 7.112 -1.703 3.172 1.00 0.00 394 ARG A N 16
ATOM 9937 C CA . ARG A 1 22 ? 7.890 -2.924 3.004 1.00 0.00 394 ARG A CA 16
ATOM 9938 C C . ARG A 1 22 ? 7.740 -3.475 1.589 1.00 0.00 394 ARG A C 16
ATOM 9939 O O . ARG A 1 22 ? 6.717 -3.268 0.936 1.00 0.00 394 ARG A O 16
ATOM 9960 N N . LYS A 1 23 ? 8.766 -4.177 1.121 1.00 0.00 395 LYS A N 16
ATOM 9961 C CA . LYS A 1 23 ? 8.749 -4.759 -0.216 1.00 0.00 395 LYS A CA 16
ATOM 9962 C C . LYS A 1 23 ? 8.147 -6.160 -0.192 1.00 0.00 395 LYS A C 16
ATOM 9963 O O . LYS A 1 23 ? 7.569 -6.614 -1.180 1.00 0.00 395 LYS A O 16
ATOM 9982 N N . ASP A 1 24 ? 8.283 -6.839 0.942 1.00 0.00 396 ASP A N 16
ATOM 9983 C CA . ASP A 1 24 ? 7.749 -8.187 1.095 1.00 0.00 396 ASP A CA 16
ATOM 9984 C C . ASP A 1 24 ? 6.299 -8.147 1.567 1.00 0.00 396 ASP A C 16
ATOM 9985 O O . ASP A 1 24 ? 5.526 -9.070 1.309 1.00 0.00 396 ASP A O 16
ATOM 9994 N N . ARG A 1 25 ? 5.938 -7.073 2.262 1.00 0.00 397 ARG A N 16
ATOM 9995 C CA . ARG A 1 25 ? 4.582 -6.915 2.773 1.00 0.00 397 ARG A CA 16
ATOM 9996 C C . ARG A 1 25 ? 3.650 -6.384 1.687 1.00 0.00 397 ARG A C 16
ATOM 9997 O O . ARG A 1 25 ? 2.467 -6.721 1.651 1.00 0.00 397 ARG A O 16
ATOM 10018 N N . MET A 1 26 ? 4.193 -5.553 0.803 1.00 0.00 398 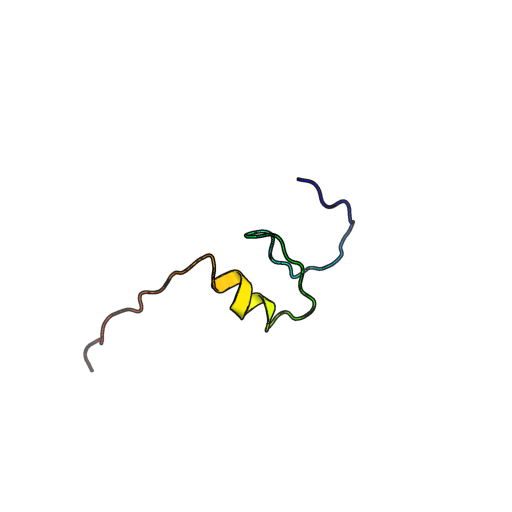MET A N 16
ATOM 10019 C CA . MET A 1 26 ? 3.411 -4.977 -0.284 1.00 0.00 398 MET A CA 16
ATOM 10020 C C . MET A 1 26 ? 3.095 -6.028 -1.343 1.00 0.00 398 MET A C 16
ATOM 10021 O O . MET A 1 26 ? 2.065 -5.957 -2.013 1.00 0.00 398 MET A O 16
ATOM 10035 N N . SER A 1 27 ? 3.987 -7.002 -1.488 1.00 0.00 399 SER A N 16
ATOM 10036 C CA . SER A 1 27 ? 3.805 -8.066 -2.468 1.00 0.00 399 SER A CA 16
ATOM 10037 C C . SER A 1 27 ? 2.627 -8.959 -2.089 1.00 0.00 399 SER A C 16
ATOM 10038 O O . SER A 1 27 ? 1.752 -9.235 -2.910 1.00 0.00 399 SER A O 16
ATOM 10046 N N . TYR A 1 28 ? 2.612 -9.408 -0.838 1.00 0.00 400 TYR A N 16
ATOM 10047 C CA . TYR A 1 28 ? 1.544 -10.271 -0.349 1.00 0.00 400 TYR A CA 16
ATOM 10048 C C . TYR A 1 28 ? 0.181 -9.615 -0.543 1.00 0.00 400 TYR A C 16
ATOM 10049 O O . TYR A 1 28 ? -0.838 -10.296 -0.658 1.00 0.00 400 TYR A O 16
ATOM 10067 N N . HIS A 1 29 ? 0.171 -8.286 -0.578 1.00 0.00 401 HIS A N 16
ATOM 10068 C CA . HIS A 1 29 ? -1.067 -7.536 -0.760 1.00 0.00 401 HIS A CA 16
ATOM 10069 C C . HIS A 1 29 ? -1.356 -7.316 -2.242 1.00 0.00 401 HIS A C 16
ATOM 10070 O O . HIS A 1 29 ? -2.385 -7.755 -2.756 1.00 0.00 401 HIS A O 16
ATOM 10084 N N . VAL A 1 30 ? -0.443 -6.632 -2.923 1.00 0.00 402 VAL A N 16
ATOM 10085 C CA . VAL A 1 30 ? -0.600 -6.354 -4.346 1.00 0.00 402 VAL A CA 16
ATOM 10086 C C . VAL A 1 30 ? -0.891 -7.630 -5.126 1.00 0.00 402 VAL A C 16
ATOM 10087 O O . VAL A 1 30 ? -1.686 -7.627 -6.067 1.00 0.00 402 VAL A O 16
ATOM 10100 N N . ARG A 1 31 ? -0.243 -8.721 -4.730 1.00 0.00 403 ARG A N 16
ATOM 10101 C CA . ARG A 1 31 ? -0.432 -10.005 -5.393 1.00 0.00 403 ARG A CA 16
ATOM 10102 C C . ARG A 1 31 ? -1.837 -10.545 -5.142 1.00 0.00 403 ARG A C 16
ATOM 10103 O O . ARG A 1 31 ? -2.405 -11.242 -5.983 1.00 0.00 403 ARG A O 16
ATOM 10124 N N . SER A 1 32 ? -2.392 -10.219 -3.979 1.00 0.00 404 SER A N 16
ATOM 10125 C CA . SER A 1 32 ? -3.729 -10.674 -3.615 1.00 0.00 404 SER A CA 16
ATOM 10126 C C . SER A 1 32 ? -4.734 -10.343 -4.714 1.00 0.00 404 SER A C 16
ATOM 10127 O O . SER A 1 32 ? -5.715 -11.061 -4.911 1.00 0.00 404 SER A O 16
ATOM 10135 N N . HIS A 1 33 ? -4.481 -9.251 -5.428 1.00 0.00 405 HIS A N 16
ATOM 10136 C CA . HIS A 1 33 ? -5.363 -8.823 -6.509 1.00 0.00 405 HIS A CA 16
ATOM 10137 C C . HIS A 1 33 ? -5.166 -9.692 -7.747 1.00 0.00 405 HIS A C 16
ATOM 10138 O O . HIS A 1 33 ? -6.123 -10.013 -8.452 1.00 0.00 405 HIS A O 16
ATOM 10152 N N . ASP A 1 34 ? -3.919 -10.070 -8.007 1.00 0.00 406 ASP A N 16
ATOM 10153 C CA . ASP A 1 34 ? -3.596 -10.902 -9.160 1.00 0.00 406 ASP A CA 16
ATOM 10154 C C . ASP A 1 34 ? -4.099 -12.328 -8.959 1.00 0.00 406 ASP A C 16
ATOM 10155 O O . ASP A 1 34 ? -4.932 -12.816 -9.721 1.00 0.00 406 ASP A O 16
ATOM 10164 N N . GLY A 1 35 ? -3.586 -12.991 -7.927 1.00 0.00 407 GLY A N 16
ATOM 10165 C CA . GLY A 1 35 ? -3.994 -14.355 -7.645 1.00 0.00 407 GLY A CA 16
ATOM 10166 C C . GLY A 1 35 ? -5.336 -14.426 -6.945 1.00 0.00 407 GLY A C 16
ATOM 10167 O O . GLY A 1 35 ? -5.418 -14.830 -5.785 1.00 0.00 407 GLY A O 16
ATOM 10171 N N . SER A 1 36 ? -6.391 -14.030 -7.649 1.00 0.00 408 SER A N 16
ATOM 10172 C CA . SER A 1 36 ? -7.736 -14.044 -7.086 1.00 0.00 408 SER A CA 16
ATOM 10173 C C . SER A 1 36 ? -8.780 -13.777 -8.165 1.00 0.00 408 SER A C 16
ATOM 10174 O O . SER A 1 36 ? -8.444 -13.529 -9.323 1.00 0.00 408 SER A O 16
ATOM 10182 N N . VAL A 1 37 ? -10.051 -13.828 -7.777 1.00 0.00 409 VAL A N 16
ATOM 10183 C CA . VAL A 1 37 ? -11.146 -13.591 -8.710 1.00 0.00 409 VAL A CA 16
ATOM 10184 C C . VAL A 1 37 ? -11.264 -12.110 -9.053 1.00 0.00 409 VAL A C 16
ATOM 10185 O O . VAL A 1 37 ? -11.093 -11.247 -8.193 1.00 0.00 409 VAL A O 16
ATOM 10198 N N . GLY A 1 38 ? -11.558 -11.823 -10.318 1.00 0.00 410 GLY A N 16
ATOM 10199 C CA . GLY A 1 38 ? -11.694 -10.446 -10.753 1.00 0.00 410 GLY A CA 16
ATOM 10200 C C . GLY A 1 38 ? -13.075 -9.885 -10.480 1.00 0.00 410 GLY A C 16
ATOM 10201 O O . GLY A 1 38 ? -14.042 -10.237 -11.156 1.00 0.00 410 GLY A O 16
ATOM 10205 N N . LYS A 1 39 ? -13.171 -9.010 -9.484 1.00 0.00 411 LYS A N 16
ATOM 10206 C CA . LYS A 1 39 ? -14.444 -8.399 -9.121 1.00 0.00 411 LYS A CA 16
ATOM 10207 C C . LYS A 1 39 ? -14.869 -7.368 -10.161 1.00 0.00 411 LYS A C 16
ATOM 10208 O O . LYS A 1 39 ? -14.590 -6.177 -10.019 1.00 0.00 411 LYS A O 16
ATOM 10227 N N . SER A 1 40 ? -15.546 -7.833 -11.206 1.00 0.00 412 SER A N 16
ATOM 10228 C CA . SER A 1 40 ? -16.008 -6.950 -12.271 1.00 0.00 412 SER A CA 16
ATOM 10229 C C . SER A 1 40 ? -17.373 -6.358 -11.933 1.00 0.00 412 SER A C 16
ATOM 10230 O O . SER A 1 40 ? -18.346 -6.560 -12.658 1.00 0.00 412 SER A O 16
ATOM 10238 N N . GLY A 1 41 ? -17.436 -5.627 -10.825 1.00 0.00 413 GLY A N 16
ATOM 10239 C CA . GLY A 1 41 ? -18.685 -5.016 -10.409 1.00 0.00 413 GLY A CA 16
ATOM 10240 C C . GLY A 1 41 ? -19.068 -3.833 -11.274 1.00 0.00 413 GLY A C 16
ATOM 10241 O O . GLY A 1 41 ? -20.024 -3.886 -12.049 1.00 0.00 413 GLY A O 16
ATOM 10245 N N . PRO A 1 42 ? -18.313 -2.732 -11.146 1.00 0.00 414 PRO A N 16
ATOM 10246 C CA . PRO A 1 42 ? -18.561 -1.508 -11.915 1.00 0.00 414 PRO A CA 16
ATOM 10247 C C . PRO A 1 42 ? -18.237 -1.678 -13.395 1.00 0.00 414 PRO A C 16
ATOM 10248 O O . PRO A 1 42 ? -17.105 -1.997 -13.760 1.00 0.00 414 PRO A O 16
ATOM 10259 N N . SER A 1 43 ? -19.237 -1.461 -14.243 1.00 0.00 415 SER A N 16
ATOM 10260 C CA . SER A 1 43 ? -19.059 -1.593 -15.685 1.00 0.00 415 SER A CA 16
ATOM 10261 C C . SER A 1 43 ? -18.328 -0.381 -16.255 1.00 0.00 415 SER A C 16
ATOM 10262 O O . SER A 1 43 ? -18.664 0.762 -15.946 1.00 0.00 415 SER A O 16
ATOM 10270 N N . SER A 1 44 ? -17.327 -0.641 -17.090 1.00 0.00 416 SER A N 16
ATOM 10271 C CA . SER A 1 44 ? -16.545 0.428 -17.702 1.00 0.00 416 SER A CA 16
ATOM 10272 C C . SER A 1 44 ? -16.486 0.259 -19.217 1.00 0.00 416 SER A C 16
ATOM 10273 O O . SER A 1 44 ? -17.016 -0.706 -19.766 1.00 0.00 416 SER A O 16
ATOM 10281 N N . GLY A 1 45 ? -15.837 1.206 -19.887 1.00 0.00 417 GLY A N 16
ATOM 10282 C CA . GLY A 1 45 ? -15.719 1.144 -21.332 1.00 0.00 417 GLY A CA 16
ATOM 10283 C C . GLY A 1 45 ? -14.405 1.709 -21.832 1.00 0.00 417 GLY A C 16
ATOM 10284 O O . GLY A 1 45 ? -13.373 1.058 -21.672 1.00 0.00 417 GLY A O 16
ATOM 10289 N N . GLY A 1 1 ? -5.583 16.313 -4.421 1.00 0.00 373 GLY A N 17
ATOM 10290 C CA . GLY A 1 1 ? -4.412 16.715 -5.179 1.00 0.00 373 GLY A CA 17
ATOM 10291 C C . GLY A 1 1 ? -3.382 17.424 -4.322 1.00 0.00 373 GLY A C 17
ATOM 10292 O O . GLY A 1 1 ? -2.403 16.818 -3.888 1.00 0.00 373 GLY A O 17
ATOM 10296 N N . SER A 1 2 ? -3.601 18.712 -4.080 1.00 0.00 374 SER A N 17
ATOM 10297 C CA . SER A 1 2 ? -2.681 19.506 -3.274 1.00 0.00 374 SER A CA 17
ATOM 10298 C C . SER A 1 2 ? -2.426 18.840 -1.926 1.00 0.00 374 SER A C 17
ATOM 10299 O O . SER A 1 2 ? -1.298 18.459 -1.613 1.00 0.00 374 SER A O 17
ATOM 10307 N N . SER A 1 3 ? -3.483 18.702 -1.132 1.00 0.00 375 SER A N 17
ATOM 10308 C CA . SER A 1 3 ? -3.374 18.085 0.185 1.00 0.00 375 SER A CA 17
ATOM 10309 C C . SER A 1 3 ? -2.735 16.702 0.086 1.00 0.00 375 SER A C 17
ATOM 10310 O O . SER A 1 3 ? -3.313 15.779 -0.487 1.00 0.00 375 SER A O 17
ATOM 10318 N N . GLY A 1 4 ? -1.539 16.569 0.650 1.00 0.00 376 GLY A N 17
ATOM 10319 C CA . GLY A 1 4 ? -0.840 15.297 0.615 1.00 0.00 376 GLY A CA 17
ATOM 10320 C C . GLY A 1 4 ? 0.658 15.462 0.460 1.00 0.00 376 GLY A C 17
ATOM 10321 O O . GLY A 1 4 ? 1.273 16.280 1.145 1.00 0.00 376 GLY A O 17
ATOM 10325 N N . SER A 1 5 ? 1.248 14.684 -0.441 1.00 0.00 377 SER A N 17
ATOM 10326 C CA . SER A 1 5 ? 2.686 14.744 -0.680 1.00 0.00 377 SER A CA 17
ATOM 10327 C C . SER A 1 5 ? 2.987 14.780 -2.175 1.00 0.00 377 SER A C 17
ATOM 10328 O O . SER A 1 5 ? 2.294 14.151 -2.974 1.00 0.00 377 SER A O 17
ATOM 10336 N N . SER A 1 6 ? 4.026 15.522 -2.545 1.00 0.00 378 SER A N 17
ATOM 10337 C CA . SER A 1 6 ? 4.419 15.644 -3.944 1.00 0.00 378 SER A CA 17
ATOM 10338 C C . SER A 1 6 ? 5.532 14.658 -4.285 1.00 0.00 378 SER A C 17
ATOM 10339 O O . SER A 1 6 ? 6.654 15.054 -4.595 1.00 0.00 378 SER A O 17
ATOM 10347 N N . GLY A 1 7 ? 5.211 13.369 -4.223 1.00 0.00 379 GLY A N 17
ATOM 10348 C CA . GLY A 1 7 ? 6.194 12.345 -4.527 1.00 0.00 379 GLY A CA 17
ATOM 10349 C C . GLY A 1 7 ? 5.602 10.950 -4.509 1.00 0.00 379 GLY A C 17
ATOM 10350 O O . GLY A 1 7 ? 4.489 10.747 -4.025 1.00 0.00 379 GLY A O 17
ATOM 10354 N N . GLU A 1 8 ? 6.347 9.985 -5.040 1.00 0.00 380 GLU A N 17
ATOM 10355 C CA . GLU A 1 8 ? 5.886 8.602 -5.085 1.00 0.00 380 GLU A CA 17
ATOM 10356 C C . GLU A 1 8 ? 6.894 7.671 -4.416 1.00 0.00 380 GLU A C 17
ATOM 10357 O O . GLU A 1 8 ? 8.047 8.042 -4.194 1.00 0.00 380 GLU A O 17
ATOM 10369 N N . LYS A 1 9 ? 6.451 6.460 -4.097 1.00 0.00 381 LYS A N 17
ATOM 10370 C CA . LYS A 1 9 ? 7.312 5.475 -3.454 1.00 0.00 381 LYS A CA 17
ATOM 10371 C C . LYS A 1 9 ? 7.725 4.387 -4.441 1.00 0.00 381 LYS A C 17
ATOM 10372 O O . LYS A 1 9 ? 7.096 4.187 -5.480 1.00 0.00 381 LYS A O 17
ATOM 10391 N N . PRO A 1 10 ? 8.806 3.666 -4.110 1.00 0.00 382 PRO A N 17
ATOM 10392 C CA . PRO A 1 10 ? 9.325 2.585 -4.953 1.00 0.00 382 PRO A CA 17
ATOM 10393 C C . PRO A 1 10 ? 8.401 1.372 -4.975 1.00 0.00 382 PRO A C 17
ATOM 10394 O O . PRO A 1 10 ? 8.476 0.538 -5.878 1.00 0.00 382 PRO A O 17
ATOM 10405 N N . TYR A 1 11 ? 7.530 1.280 -3.977 1.00 0.00 383 TYR A N 17
ATOM 10406 C CA . TYR A 1 11 ? 6.592 0.167 -3.881 1.00 0.00 383 TYR A CA 17
ATOM 10407 C C . TYR A 1 11 ? 5.223 0.648 -3.410 1.00 0.00 383 TYR A C 17
ATOM 10408 O O . TYR A 1 11 ? 5.111 1.350 -2.405 1.00 0.00 383 TYR A O 17
ATOM 10426 N N . SER A 1 12 ? 4.184 0.262 -4.143 1.00 0.00 384 SER A N 17
ATOM 10427 C CA . SER A 1 12 ? 2.821 0.656 -3.803 1.00 0.00 384 SER A CA 17
ATOM 10428 C C . SER A 1 12 ? 1.807 -0.282 -4.452 1.00 0.00 384 SER A C 17
ATOM 10429 O O . SER A 1 12 ? 2.169 -1.158 -5.239 1.00 0.00 384 SER A O 17
ATOM 10437 N N . CYS A 1 13 ? 0.536 -0.093 -4.116 1.00 0.00 385 CYS A N 17
ATOM 10438 C CA . CYS A 1 13 ? -0.532 -0.920 -4.664 1.00 0.00 385 CYS A CA 17
ATOM 10439 C C . CYS A 1 13 ? -1.504 -0.080 -5.487 1.00 0.00 385 CYS A C 17
ATOM 10440 O O . CYS A 1 13 ? -2.623 0.212 -5.065 1.00 0.00 385 CYS A O 17
ATOM 10447 N N . PRO A 1 14 ? -1.068 0.320 -6.691 1.00 0.00 386 PRO A N 17
ATOM 10448 C CA . PRO A 1 14 ? -1.883 1.131 -7.599 1.00 0.00 386 PRO A CA 17
ATOM 10449 C C . PRO A 1 14 ? -3.060 0.351 -8.175 1.00 0.00 386 PRO A C 17
ATOM 10450 O O . PRO A 1 14 ? -3.958 0.926 -8.790 1.00 0.00 386 PRO A O 17
ATOM 10461 N N . VAL A 1 15 ? -3.049 -0.963 -7.973 1.00 0.00 387 VAL A N 17
ATOM 10462 C CA . VAL A 1 15 ? -4.116 -1.822 -8.472 1.00 0.00 387 VAL A CA 17
ATOM 10463 C C . VAL A 1 15 ? -5.446 -1.489 -7.805 1.00 0.00 387 VAL A C 17
ATOM 10464 O O . VAL A 1 15 ? -6.485 -1.429 -8.463 1.00 0.00 387 VAL A O 17
ATOM 10477 N N . CYS A 1 16 ? -5.407 -1.274 -6.494 1.00 0.00 388 CYS A N 17
ATOM 10478 C CA . CYS A 1 16 ? -6.609 -0.947 -5.736 1.00 0.00 388 CYS A CA 17
ATOM 10479 C C . CYS A 1 16 ? -6.507 0.450 -5.132 1.00 0.00 388 CYS A C 17
ATOM 10480 O O . CYS A 1 16 ? -7.519 1.100 -4.871 1.00 0.00 388 CYS A O 17
ATOM 10487 N N . GLY A 1 17 ? -5.278 0.907 -4.912 1.00 0.00 389 GLY A N 17
ATOM 10488 C CA . GLY A 1 17 ? -5.067 2.224 -4.341 1.00 0.00 389 GLY A CA 17
ATOM 10489 C C . GLY A 1 17 ? -4.637 2.164 -2.889 1.00 0.00 389 GLY A C 17
ATOM 10490 O O . GLY A 1 17 ? -5.434 2.424 -1.986 1.00 0.00 389 GLY A O 17
ATOM 10494 N N . LEU A 1 18 ? -3.375 1.819 -2.661 1.00 0.00 390 LEU A N 17
ATOM 10495 C CA . LEU A 1 18 ? -2.840 1.724 -1.307 1.00 0.00 390 LEU A CA 17
ATOM 10496 C C . LEU A 1 18 ? -1.318 1.632 -1.327 1.00 0.00 390 LEU A C 17
ATOM 10497 O O . LEU A 1 18 ? -0.752 0.646 -1.800 1.00 0.00 390 LEU A O 17
ATOM 10513 N N . ARG A 1 19 ? -0.661 2.664 -0.809 1.00 0.00 391 ARG A N 17
ATOM 10514 C CA . ARG A 1 19 ? 0.796 2.700 -0.768 1.00 0.00 391 ARG A CA 17
ATOM 10515 C C . ARG A 1 19 ? 1.333 1.733 0.284 1.00 0.00 391 ARG A C 17
ATOM 10516 O O . ARG A 1 19 ? 0.588 1.248 1.135 1.00 0.00 391 ARG A O 17
ATOM 10537 N N . PHE A 1 20 ? 2.632 1.457 0.218 1.00 0.00 392 PHE A N 17
ATOM 10538 C CA . PHE A 1 20 ? 3.269 0.548 1.163 1.00 0.00 392 PHE A CA 17
ATOM 10539 C C . PHE A 1 20 ? 4.716 0.957 1.420 1.00 0.00 392 PHE A C 17
ATOM 10540 O O . PHE A 1 20 ? 5.291 1.751 0.675 1.00 0.00 392 PHE A O 17
ATOM 10557 N N . LYS A 1 21 ? 5.300 0.410 2.481 1.00 0.00 393 LYS A N 17
ATOM 10558 C CA . LYS A 1 21 ? 6.679 0.716 2.839 1.00 0.00 393 LYS A CA 17
ATOM 10559 C C . LYS A 1 21 ? 7.556 -0.529 2.741 1.00 0.00 393 LYS A C 17
ATOM 10560 O O . LYS A 1 21 ? 8.727 -0.447 2.370 1.00 0.00 393 LYS A O 17
ATOM 10579 N N . ARG A 1 22 ? 6.981 -1.680 3.075 1.00 0.00 394 ARG A N 17
ATOM 10580 C CA . ARG A 1 22 ? 7.710 -2.941 3.024 1.00 0.00 394 ARG A CA 17
ATOM 10581 C C . ARG A 1 22 ? 7.547 -3.609 1.661 1.00 0.00 394 ARG A C 17
ATOM 10582 O O . ARG A 1 22 ? 6.433 -3.753 1.158 1.00 0.00 394 ARG A O 17
ATOM 10603 N N . LYS A 1 23 ? 8.665 -4.013 1.069 1.00 0.00 395 LYS A N 17
ATOM 10604 C CA . LYS A 1 23 ? 8.648 -4.666 -0.235 1.00 0.00 395 LYS A CA 17
ATOM 10605 C C . LYS A 1 23 ? 8.125 -6.094 -0.121 1.00 0.00 395 LYS A C 17
ATOM 10606 O O . LYS A 1 23 ? 7.528 -6.623 -1.059 1.00 0.00 395 LYS A O 17
ATOM 10625 N N . ASP A 1 24 ? 8.352 -6.713 1.032 1.00 0.00 396 ASP A N 17
ATOM 10626 C CA . ASP A 1 24 ? 7.901 -8.079 1.269 1.00 0.00 396 ASP A CA 17
ATOM 10627 C C . ASP A 1 24 ? 6.436 -8.102 1.694 1.00 0.00 396 ASP A C 17
ATOM 10628 O O . ASP A 1 24 ? 5.734 -9.091 1.483 1.00 0.00 396 ASP A O 17
ATOM 10637 N N . ARG A 1 25 ? 5.982 -7.006 2.294 1.00 0.00 397 ARG A N 17
ATOM 10638 C CA . ARG A 1 25 ? 4.601 -6.902 2.750 1.00 0.00 397 ARG A CA 17
ATOM 10639 C C . ARG A 1 25 ? 3.678 -6.504 1.602 1.00 0.00 397 ARG A C 17
ATOM 10640 O O . ARG A 1 25 ? 2.553 -6.993 1.499 1.00 0.00 397 ARG A O 17
ATOM 10661 N N . MET A 1 26 ? 4.161 -5.614 0.742 1.00 0.00 398 MET A N 17
ATOM 10662 C CA . MET A 1 26 ? 3.379 -5.152 -0.399 1.00 0.00 398 MET A CA 17
ATOM 10663 C C . MET A 1 26 ? 3.207 -6.265 -1.428 1.00 0.00 398 MET A C 17
ATOM 10664 O O . MET A 1 26 ? 2.218 -6.300 -2.160 1.00 0.00 398 MET A O 17
ATOM 10678 N N . SER A 1 27 ? 4.177 -7.173 -1.478 1.00 0.00 399 SER A N 17
ATOM 10679 C CA . SER A 1 27 ? 4.135 -8.285 -2.420 1.00 0.00 399 SER A CA 17
ATOM 10680 C C . SER A 1 27 ? 3.037 -9.275 -2.043 1.00 0.00 399 SER A C 17
ATOM 10681 O O . SER A 1 27 ? 2.510 -9.991 -2.895 1.00 0.00 399 SER A O 17
ATOM 10689 N N . TYR A 1 28 ? 2.697 -9.311 -0.759 1.00 0.00 400 TYR A N 17
ATOM 10690 C CA . TYR A 1 28 ? 1.664 -10.214 -0.267 1.00 0.00 400 TYR A CA 17
ATOM 10691 C C . TYR A 1 28 ? 0.276 -9.607 -0.452 1.00 0.00 400 TYR A C 17
ATOM 10692 O O . TYR A 1 28 ? -0.719 -10.325 -0.563 1.00 0.00 400 TYR A O 17
ATOM 10710 N N . HIS A 1 29 ? 0.217 -8.280 -0.484 1.00 0.00 401 HIS A N 17
ATOM 10711 C CA . HIS A 1 29 ? -1.048 -7.575 -0.657 1.00 0.00 401 HIS A CA 17
ATOM 10712 C C . HIS A 1 29 ? -1.349 -7.353 -2.136 1.00 0.00 401 HIS A C 17
ATOM 10713 O O . HIS A 1 29 ? -2.405 -7.747 -2.631 1.00 0.00 401 HIS A O 17
ATOM 10727 N N . VAL A 1 30 ? -0.414 -6.720 -2.837 1.00 0.00 402 VAL A N 17
ATOM 10728 C CA . VAL A 1 30 ? -0.579 -6.447 -4.260 1.00 0.00 402 VAL A CA 17
ATOM 10729 C C . VAL A 1 30 ? -0.920 -7.719 -5.028 1.00 0.00 402 VAL A C 17
ATOM 10730 O O . VAL A 1 30 ? -1.676 -7.686 -5.999 1.00 0.00 402 VAL A O 17
ATOM 10743 N N . ARG A 1 31 ? -0.357 -8.839 -4.587 1.00 0.00 403 ARG A N 17
ATOM 10744 C CA . ARG A 1 31 ? -0.601 -10.122 -5.233 1.00 0.00 403 ARG A CA 17
ATOM 10745 C C . ARG A 1 31 ? -2.045 -10.570 -5.025 1.00 0.00 403 ARG A C 17
ATOM 10746 O O . ARG A 1 31 ? -2.621 -11.254 -5.871 1.00 0.00 403 ARG A O 17
ATOM 10767 N N . SER A 1 32 ? -2.623 -10.181 -3.894 1.00 0.00 404 SER A N 17
ATOM 10768 C CA . SER A 1 32 ? -3.997 -10.545 -3.572 1.00 0.00 404 SER A CA 17
ATOM 10769 C C . SER A 1 32 ? -4.937 -10.184 -4.719 1.00 0.00 404 SER A C 17
ATOM 10770 O O . SER A 1 32 ? -5.958 -10.840 -4.931 1.00 0.00 404 SER A O 17
ATOM 10778 N N . HIS A 1 33 ? -4.586 -9.135 -5.456 1.00 0.00 405 HIS A N 17
ATOM 10779 C CA . HIS A 1 33 ? -5.397 -8.686 -6.582 1.00 0.00 405 HIS A CA 17
ATOM 10780 C C . HIS A 1 33 ? -5.087 -9.500 -7.834 1.00 0.00 405 HIS A C 17
ATOM 10781 O O . HIS A 1 33 ? -5.986 -10.067 -8.456 1.00 0.00 405 HIS A O 17
ATOM 10795 N N . ASP A 1 34 ? -3.811 -9.554 -8.198 1.00 0.00 406 ASP A N 17
ATOM 10796 C CA . ASP A 1 34 ? -3.382 -10.299 -9.376 1.00 0.00 406 ASP A CA 17
ATOM 10797 C C . ASP A 1 34 ? -3.802 -11.762 -9.276 1.00 0.00 406 ASP A C 17
ATOM 10798 O O . ASP A 1 34 ? -3.358 -12.486 -8.386 1.00 0.00 406 ASP A O 17
ATOM 10807 N N . GLY A 1 35 ? -4.662 -12.190 -10.195 1.00 0.00 407 GLY A N 17
ATOM 10808 C CA . GLY A 1 35 ? -5.129 -13.564 -10.191 1.00 0.00 407 GLY A CA 17
ATOM 10809 C C . GLY A 1 35 ? -6.523 -13.705 -10.770 1.00 0.00 407 GLY A C 17
ATOM 10810 O O . GLY A 1 35 ? -6.744 -14.494 -11.688 1.00 0.00 407 GLY A O 17
ATOM 10814 N N . SER A 1 36 ? -7.466 -12.939 -10.231 1.00 0.00 408 SER A N 17
ATOM 10815 C CA . SER A 1 36 ? -8.847 -12.986 -10.696 1.00 0.00 408 SER A CA 17
ATOM 10816 C C . SER A 1 36 ? -8.918 -12.800 -12.208 1.00 0.00 408 SER A C 17
ATOM 10817 O O . SER A 1 36 ? -8.678 -11.708 -12.723 1.00 0.00 408 SER A O 17
ATOM 10825 N N . VAL A 1 37 ? -9.248 -13.876 -12.916 1.00 0.00 409 VAL A N 17
ATOM 10826 C CA . VAL A 1 37 ? -9.352 -13.833 -14.369 1.00 0.00 409 VAL A CA 17
ATOM 10827 C C . VAL A 1 37 ? -10.804 -13.693 -14.813 1.00 0.00 409 VAL A C 17
ATOM 10828 O O . VAL A 1 37 ? -11.701 -14.311 -14.240 1.00 0.00 409 VAL A O 17
ATOM 10841 N N . GLY A 1 38 ? -11.028 -12.877 -15.838 1.00 0.00 410 GLY A N 17
ATOM 10842 C CA . GLY A 1 38 ? -12.373 -12.670 -16.342 1.00 0.00 410 GLY A CA 17
ATOM 10843 C C . GLY A 1 38 ? -13.142 -11.640 -15.538 1.00 0.00 410 GLY A C 17
ATOM 10844 O O . GLY A 1 38 ? -13.341 -11.803 -14.334 1.00 0.00 410 GLY A O 17
ATOM 10848 N N . LYS A 1 39 ? -13.574 -10.575 -16.204 1.00 0.00 411 LYS A N 17
ATOM 10849 C CA . LYS A 1 39 ? -14.325 -9.513 -15.545 1.00 0.00 411 LYS A CA 17
ATOM 10850 C C . LYS A 1 39 ? -15.809 -9.604 -15.886 1.00 0.00 411 LYS A C 17
ATOM 10851 O O . LYS A 1 39 ? -16.642 -9.853 -15.014 1.00 0.00 411 LYS A O 17
ATOM 10870 N N . SER A 1 40 ? -16.133 -9.401 -17.159 1.00 0.00 412 SER A N 17
ATOM 10871 C CA . SER A 1 40 ? -17.517 -9.458 -17.614 1.00 0.00 412 SER A CA 17
ATOM 10872 C C . SER A 1 40 ? -18.027 -10.896 -17.625 1.00 0.00 412 SER A C 17
ATOM 10873 O O . SER A 1 40 ? -18.923 -11.254 -16.862 1.00 0.00 412 SER A O 17
ATOM 10881 N N . GLY A 1 41 ? -17.448 -11.716 -18.497 1.00 0.00 413 GLY A N 17
ATOM 10882 C CA . GLY A 1 41 ? -17.856 -13.105 -18.592 1.00 0.00 413 GLY A CA 17
ATOM 10883 C C . GLY A 1 41 ? -17.284 -13.795 -19.815 1.00 0.00 413 GLY A C 17
ATOM 10884 O O . GLY A 1 41 ? -16.361 -14.605 -19.723 1.00 0.00 413 GLY A O 17
ATOM 10888 N N . PRO A 1 42 ? -17.839 -13.475 -20.993 1.00 0.00 414 PRO A N 17
ATOM 10889 C CA . PRO A 1 42 ? -17.395 -14.060 -22.262 1.00 0.00 414 PRO A CA 17
ATOM 10890 C C . PRO A 1 42 ? -16.010 -13.572 -22.672 1.00 0.00 414 PRO A C 17
ATOM 10891 O O . PRO A 1 42 ? -15.342 -14.194 -23.498 1.00 0.00 414 PRO A O 17
ATOM 10902 N N . SER A 1 43 ? -15.584 -12.456 -22.089 1.00 0.00 415 SER A N 17
ATOM 10903 C CA . SER A 1 43 ? -14.279 -11.883 -22.396 1.00 0.00 415 SER A CA 17
ATOM 10904 C C . SER A 1 43 ? -13.260 -12.245 -21.320 1.00 0.00 415 SER A C 17
ATOM 10905 O O . SER A 1 43 ? -12.726 -11.372 -20.636 1.00 0.00 415 SER A O 17
ATOM 10913 N N . SER A 1 44 ? -12.995 -13.540 -21.176 1.00 0.00 416 SER A N 17
ATOM 10914 C CA . SER A 1 44 ? -12.043 -14.019 -20.181 1.00 0.00 416 SER A CA 17
ATOM 10915 C C . SER A 1 44 ? -10.675 -13.374 -20.382 1.00 0.00 416 SER A C 17
ATOM 10916 O O . SER A 1 44 ? -10.156 -13.329 -21.496 1.00 0.00 416 SER A O 17
ATOM 10924 N N . GLY A 1 45 ? -10.097 -12.875 -19.294 1.00 0.00 417 GLY A N 17
ATOM 10925 C CA . GLY A 1 45 ? -8.795 -12.238 -19.371 1.00 0.00 417 GLY A CA 17
ATOM 10926 C C . GLY A 1 45 ? -7.690 -13.108 -18.806 1.00 0.00 417 GLY A C 17
ATOM 10927 O O . GLY A 1 45 ? -7.309 -14.085 -19.449 1.00 0.00 417 GLY A O 17
ATOM 10932 N N . GLY A 1 1 ? -7.785 17.964 0.769 1.00 0.00 373 GLY A N 18
ATOM 10933 C CA . GLY A 1 1 ? -6.870 17.342 1.708 1.00 0.00 373 GLY A CA 18
ATOM 10934 C C . GLY A 1 1 ? -5.441 17.815 1.525 1.00 0.00 373 GLY A C 18
ATOM 10935 O O . GLY A 1 1 ? -5.117 18.461 0.528 1.00 0.00 373 GLY A O 18
ATOM 10939 N N . SER A 1 2 ? -4.585 17.496 2.491 1.00 0.00 374 SER A N 18
ATOM 10940 C CA . SER A 1 2 ? -3.185 17.898 2.435 1.00 0.00 374 SER A CA 18
ATOM 10941 C C . SER A 1 2 ? -2.373 16.922 1.589 1.00 0.00 374 SER A C 18
ATOM 10942 O O . SER A 1 2 ? -2.525 15.706 1.707 1.00 0.00 374 SER A O 18
ATOM 10950 N N . SER A 1 3 ? -1.510 17.464 0.735 1.00 0.00 375 SER A N 18
ATOM 10951 C CA . SER A 1 3 ? -0.676 16.642 -0.134 1.00 0.00 375 SER A CA 18
ATOM 10952 C C . SER A 1 3 ? 0.577 16.174 0.600 1.00 0.00 375 SER A C 18
ATOM 10953 O O . SER A 1 3 ? 1.102 15.095 0.329 1.00 0.00 375 SER A O 18
ATOM 10961 N N . GLY A 1 4 ? 1.052 16.997 1.530 1.00 0.00 376 GLY A N 18
ATOM 10962 C CA . GLY A 1 4 ? 2.240 16.652 2.289 1.00 0.00 376 GLY A CA 18
ATOM 10963 C C . GLY A 1 4 ? 3.507 17.205 1.667 1.00 0.00 376 GLY A C 18
ATOM 10964 O O . GLY A 1 4 ? 3.475 18.227 0.981 1.00 0.00 376 GLY A O 18
ATOM 10968 N N . SER A 1 5 ? 4.626 16.529 1.906 1.00 0.00 377 SER A N 18
ATOM 10969 C CA . SER A 1 5 ? 5.910 16.962 1.368 1.00 0.00 377 SER A CA 18
ATOM 10970 C 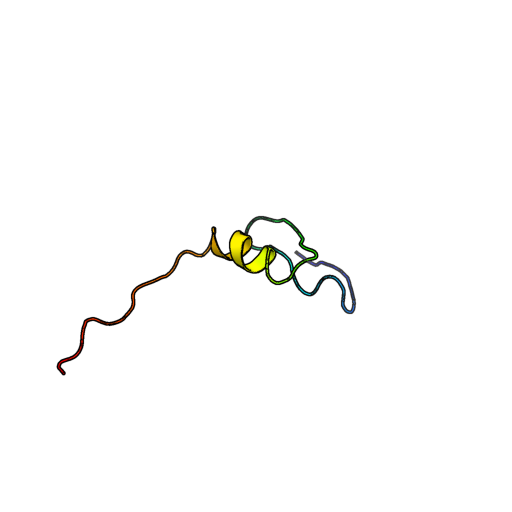C . SER A 1 5 ? 6.327 16.090 0.188 1.00 0.00 377 SER A C 18
ATOM 10971 O O . SER A 1 5 ? 6.752 16.595 -0.851 1.00 0.00 377 SER A O 18
ATOM 10979 N N . SER A 1 6 ? 6.202 14.778 0.357 1.00 0.00 378 SER A N 18
ATOM 10980 C CA . SER A 1 6 ? 6.569 13.834 -0.692 1.00 0.00 378 SER A CA 18
ATOM 10981 C C . SER A 1 6 ? 5.410 12.893 -1.006 1.00 0.00 378 SER A C 18
ATOM 10982 O O . SER A 1 6 ? 4.530 12.674 -0.174 1.00 0.00 378 SER A O 18
ATOM 10990 N N . GLY A 1 7 ? 5.416 12.338 -2.215 1.00 0.00 379 GLY A N 18
ATOM 10991 C CA . GLY A 1 7 ? 4.360 11.427 -2.618 1.00 0.00 379 GLY A CA 18
ATOM 10992 C C . GLY A 1 7 ? 4.817 10.444 -3.678 1.00 0.00 379 GLY A C 18
ATOM 10993 O O . GLY A 1 7 ? 4.338 10.478 -4.811 1.00 0.00 379 GLY A O 18
ATOM 10997 N N . GLU A 1 8 ? 5.746 9.568 -3.310 1.00 0.00 380 GLU A N 18
ATOM 10998 C CA . GLU A 1 8 ? 6.269 8.574 -4.239 1.00 0.00 380 GLU A CA 18
ATOM 10999 C C . GLU A 1 8 ? 7.149 7.560 -3.513 1.00 0.00 380 GLU A C 18
ATOM 11000 O O . GLU A 1 8 ? 7.960 7.922 -2.661 1.00 0.00 380 GLU A O 18
ATOM 11012 N N . LYS A 1 9 ? 6.982 6.287 -3.857 1.00 0.00 381 LYS A N 18
ATOM 11013 C CA . LYS A 1 9 ? 7.760 5.219 -3.241 1.00 0.00 381 LYS A CA 18
ATOM 11014 C C . LYS A 1 9 ? 8.041 4.103 -4.242 1.00 0.00 381 LYS A C 18
ATOM 11015 O O . LYS A 1 9 ? 7.370 3.972 -5.266 1.00 0.00 381 LYS A O 18
ATOM 11034 N N . PRO A 1 10 ? 9.056 3.279 -3.942 1.00 0.00 382 PRO A N 18
ATOM 11035 C CA . PRO A 1 10 ? 9.447 2.159 -4.802 1.00 0.00 382 PRO A CA 18
ATOM 11036 C C . PRO A 1 10 ? 8.411 1.041 -4.805 1.00 0.00 382 PRO A C 18
ATOM 11037 O O . PRO A 1 10 ? 8.409 0.185 -5.690 1.00 0.00 382 PRO A O 18
ATOM 11048 N N . TYR A 1 11 ? 7.530 1.054 -3.811 1.00 0.00 383 TYR A N 18
ATOM 11049 C CA . TYR A 1 11 ? 6.489 0.039 -3.698 1.00 0.00 383 TYR A CA 18
ATOM 11050 C C . TYR A 1 11 ? 5.119 0.683 -3.508 1.00 0.00 383 TYR A C 18
ATOM 11051 O O . TYR A 1 11 ? 4.903 1.440 -2.562 1.00 0.00 383 TYR A O 18
ATOM 11069 N N . SER A 1 12 ? 4.197 0.375 -4.414 1.00 0.00 384 SER A N 18
ATOM 11070 C CA . SER A 1 12 ? 2.848 0.925 -4.349 1.00 0.00 384 SER A CA 18
ATOM 11071 C C . SER A 1 12 ? 1.828 -0.075 -4.884 1.00 0.00 384 SER A C 18
ATOM 11072 O O . SER A 1 12 ? 2.163 -0.963 -5.668 1.00 0.00 384 SER A O 18
ATOM 11080 N N . CYS A 1 13 ? 0.579 0.076 -4.453 1.00 0.00 385 CYS A N 18
ATOM 11081 C CA . CYS A 1 13 ? -0.492 -0.813 -4.886 1.00 0.00 385 CYS A CA 18
ATOM 11082 C C . CYS A 1 13 ? -1.546 -0.047 -5.680 1.00 0.00 385 CYS A C 18
ATOM 11083 O O . CYS A 1 13 ? -2.645 0.229 -5.197 1.00 0.00 385 CYS A O 18
ATOM 11090 N N . PRO A 1 14 ? -1.206 0.305 -6.929 1.00 0.00 386 PRO A N 18
ATOM 11091 C CA . PRO A 1 14 ? -2.109 1.043 -7.817 1.00 0.00 386 PRO A CA 18
ATOM 11092 C C . PRO A 1 14 ? -3.293 0.197 -8.273 1.00 0.00 386 PRO A C 18
ATOM 11093 O O . PRO A 1 14 ? -4.243 0.709 -8.866 1.00 0.00 386 PRO A O 18
ATOM 11104 N N . VAL A 1 15 ? -3.230 -1.101 -7.993 1.00 0.00 387 VAL A N 18
ATOM 11105 C CA . VAL A 1 15 ? -4.297 -2.018 -8.374 1.00 0.00 387 VAL A CA 18
ATOM 11106 C C . VAL A 1 15 ? -5.592 -1.689 -7.639 1.00 0.00 387 VAL A C 18
ATOM 11107 O O . VAL A 1 15 ? -6.671 -1.679 -8.233 1.00 0.00 387 VAL A O 18
ATOM 11120 N N . CYS A 1 16 ? -5.478 -1.420 -6.343 1.00 0.00 388 CYS A N 18
ATOM 11121 C CA . CYS A 1 16 ? -6.639 -1.091 -5.525 1.00 0.00 388 CYS A CA 18
ATOM 11122 C C . CYS A 1 16 ? -6.536 0.332 -4.982 1.00 0.00 388 CYS A C 18
ATOM 11123 O O . CYS A 1 16 ? -7.545 0.969 -4.685 1.00 0.00 388 CYS A O 18
ATOM 11130 N N . GLY A 1 17 ? -5.307 0.824 -4.856 1.00 0.00 389 GLY A N 18
ATOM 11131 C CA . GLY A 1 17 ? -5.094 2.167 -4.350 1.00 0.00 389 GLY A CA 18
ATOM 11132 C C . GLY A 1 17 ? -4.620 2.176 -2.910 1.00 0.00 389 GLY A C 18
ATOM 11133 O O . GLY A 1 17 ? -5.403 2.425 -1.992 1.00 0.00 389 GLY A O 18
ATOM 11137 N N . LEU A 1 18 ? -3.336 1.900 -2.710 1.00 0.00 390 LEU A N 18
ATOM 11138 C CA . LEU A 1 18 ? -2.759 1.876 -1.370 1.00 0.00 390 LEU A CA 18
ATOM 11139 C C . LEU A 1 18 ? -1.236 1.814 -1.435 1.00 0.00 390 LEU A C 18
ATOM 11140 O O . LEU A 1 18 ? -0.669 1.032 -2.198 1.00 0.00 390 LEU A O 18
ATOM 11156 N N . ARG A 1 19 ? -0.581 2.641 -0.627 1.00 0.00 391 ARG A N 18
ATOM 11157 C CA . ARG A 1 19 ? 0.876 2.680 -0.592 1.00 0.00 391 ARG A CA 18
ATOM 11158 C C . ARG A 1 19 ? 1.418 1.759 0.497 1.00 0.00 391 ARG A C 18
ATOM 11159 O O . ARG A 1 19 ? 0.686 1.345 1.396 1.00 0.00 391 ARG A O 18
ATOM 11180 N N . PHE A 1 20 ? 2.706 1.441 0.410 1.00 0.00 392 PHE A N 18
ATOM 11181 C CA . PHE A 1 20 ? 3.346 0.568 1.386 1.00 0.00 392 PHE A CA 18
ATOM 11182 C C . PHE A 1 20 ? 4.798 0.979 1.615 1.00 0.00 392 PHE A C 18
ATOM 11183 O O . PHE A 1 20 ? 5.342 1.810 0.887 1.00 0.00 392 PHE A O 18
ATOM 11200 N N . LYS A 1 21 ? 5.420 0.392 2.631 1.00 0.00 393 LYS A N 18
ATOM 11201 C CA . LYS A 1 21 ? 6.808 0.694 2.957 1.00 0.00 393 LYS A CA 18
ATOM 11202 C C . LYS A 1 21 ? 7.688 -0.540 2.789 1.00 0.00 393 LYS A C 18
ATOM 11203 O O . LYS A 1 21 ? 8.822 -0.446 2.320 1.00 0.00 393 LYS A O 18
ATOM 11222 N N . ARG A 1 22 ? 7.158 -1.696 3.174 1.00 0.00 394 ARG A N 18
ATOM 11223 C CA . ARG A 1 22 ? 7.896 -2.949 3.066 1.00 0.00 394 ARG A CA 18
ATOM 11224 C C . ARG A 1 22 ? 7.755 -3.543 1.667 1.00 0.00 394 ARG A C 18
ATOM 11225 O O . ARG A 1 22 ? 6.762 -3.309 0.978 1.00 0.00 394 ARG A O 18
ATOM 11246 N N . LYS A 1 23 ? 8.756 -4.312 1.254 1.00 0.00 395 LYS A N 18
ATOM 11247 C CA . LYS A 1 23 ? 8.746 -4.941 -0.062 1.00 0.00 395 LYS A CA 18
ATOM 11248 C C . LYS A 1 23 ? 8.072 -6.309 -0.006 1.00 0.00 395 LYS A C 18
ATOM 11249 O O . LYS A 1 23 ? 7.454 -6.747 -0.976 1.00 0.00 395 LYS A O 18
ATOM 11268 N N . ASP A 1 24 ? 8.193 -6.976 1.136 1.00 0.00 396 ASP A N 18
ATOM 11269 C CA . ASP A 1 24 ? 7.593 -8.293 1.320 1.00 0.00 396 ASP A CA 18
ATOM 11270 C C . ASP A 1 24 ? 6.121 -8.171 1.700 1.00 0.00 396 ASP A C 18
ATOM 11271 O O . ASP A 1 24 ? 5.324 -9.071 1.432 1.00 0.00 396 ASP A O 18
ATOM 11280 N N . ARG A 1 25 ? 5.768 -7.054 2.327 1.00 0.00 397 ARG A N 18
ATOM 11281 C CA . ARG A 1 25 ? 4.392 -6.816 2.746 1.00 0.00 397 ARG A CA 18
ATOM 11282 C C . ARG A 1 25 ? 3.546 -6.316 1.578 1.00 0.00 397 ARG A C 18
ATOM 11283 O O . ARG A 1 25 ? 2.395 -6.719 1.415 1.00 0.00 397 ARG A O 18
ATOM 11304 N N . MET A 1 26 ? 4.126 -5.435 0.769 1.00 0.00 398 MET A N 18
ATOM 11305 C CA . MET A 1 26 ? 3.426 -4.881 -0.384 1.00 0.00 398 MET A CA 18
ATOM 11306 C C . MET A 1 26 ? 3.172 -5.957 -1.435 1.00 0.00 398 MET A C 18
ATOM 11307 O O . MET A 1 26 ? 2.176 -5.912 -2.157 1.00 0.00 398 MET A O 18
ATOM 11321 N N . SER A 1 27 ? 4.081 -6.924 -1.516 1.00 0.00 399 SER A N 18
ATOM 11322 C CA . SER A 1 27 ? 3.957 -8.010 -2.482 1.00 0.00 399 SER A CA 18
ATOM 11323 C C . SER A 1 27 ? 2.780 -8.916 -2.134 1.00 0.00 399 SER A C 18
ATOM 11324 O O . SER A 1 27 ? 1.878 -9.120 -2.947 1.00 0.00 399 SER A O 18
ATOM 11332 N N . TYR A 1 28 ? 2.796 -9.456 -0.921 1.00 0.00 400 TYR A N 18
ATOM 11333 C CA . TYR A 1 28 ? 1.732 -10.342 -0.465 1.00 0.00 400 TYR A CA 18
ATOM 11334 C C . TYR A 1 28 ? 0.370 -9.666 -0.587 1.00 0.00 400 TYR A C 18
ATOM 11335 O O . TYR A 1 28 ? -0.657 -10.331 -0.725 1.00 0.00 400 TYR A O 18
ATOM 11353 N N . HIS A 1 29 ? 0.370 -8.337 -0.535 1.00 0.00 401 HIS A N 18
ATOM 11354 C CA . HIS A 1 29 ? -0.865 -7.568 -0.641 1.00 0.00 401 HIS A CA 18
ATOM 11355 C C . HIS A 1 29 ? -1.262 -7.375 -2.101 1.00 0.00 401 HIS A C 18
ATOM 11356 O O . HIS A 1 29 ? -2.309 -7.851 -2.539 1.00 0.00 401 HIS A O 18
ATOM 11370 N N . VAL A 1 30 ? -0.418 -6.673 -2.850 1.00 0.00 402 VAL A N 18
ATOM 11371 C CA . VAL A 1 30 ? -0.680 -6.416 -4.262 1.00 0.00 402 VAL A CA 18
ATOM 11372 C C . VAL A 1 30 ? -0.985 -7.710 -5.008 1.00 0.00 402 VAL A C 18
ATOM 11373 O O . VAL A 1 30 ? -1.802 -7.730 -5.928 1.00 0.00 402 VAL A O 18
ATOM 11386 N N . ARG A 1 31 ? -0.324 -8.790 -4.603 1.00 0.00 403 ARG A N 18
ATOM 11387 C CA . ARG A 1 31 ? -0.524 -10.089 -5.234 1.00 0.00 403 ARG A CA 18
ATOM 11388 C C . ARG A 1 31 ? -1.964 -10.563 -5.059 1.00 0.00 403 ARG A C 18
ATOM 11389 O O . ARG A 1 31 ? -2.522 -11.221 -5.937 1.00 0.00 403 ARG A O 18
ATOM 11410 N N . SER A 1 32 ? -2.558 -10.223 -3.920 1.00 0.00 404 SER A N 18
ATOM 11411 C CA . SER A 1 32 ? -3.932 -10.617 -3.628 1.00 0.00 404 SER A CA 18
ATOM 11412 C C . SER A 1 32 ? -4.864 -10.225 -4.770 1.00 0.00 404 SER A C 18
ATOM 11413 O O . SER A 1 32 ? -5.856 -10.904 -5.039 1.00 0.00 404 SER A O 18
ATOM 11421 N N . HIS A 1 33 ? -4.539 -9.123 -5.439 1.00 0.00 405 HIS A N 18
ATOM 11422 C CA . HIS A 1 33 ? -5.347 -8.638 -6.552 1.00 0.00 405 HIS A CA 18
ATOM 11423 C C . HIS A 1 33 ? -5.038 -9.418 -7.827 1.00 0.00 405 HIS A C 18
ATOM 11424 O O . HIS A 1 33 ? -5.944 -9.898 -8.508 1.00 0.00 405 HIS A O 18
ATOM 11438 N N . ASP A 1 34 ? -3.753 -9.541 -8.143 1.00 0.00 406 ASP A N 18
ATOM 11439 C CA . ASP A 1 34 ? -3.325 -10.263 -9.336 1.00 0.00 406 ASP A CA 18
ATOM 11440 C C . ASP A 1 34 ? -3.467 -11.769 -9.139 1.00 0.00 406 ASP A C 18
ATOM 11441 O O . ASP A 1 34 ? -2.493 -12.462 -8.848 1.00 0.00 406 ASP A O 18
ATOM 11450 N N . GLY A 1 35 ? -4.688 -12.269 -9.300 1.00 0.00 407 GLY A N 18
ATOM 11451 C CA . GLY A 1 35 ? -4.936 -13.689 -9.136 1.00 0.00 407 GLY A CA 18
ATOM 11452 C C . GLY A 1 35 ? -5.216 -14.385 -10.453 1.00 0.00 407 GLY A C 18
ATOM 11453 O O . GLY A 1 35 ? -4.435 -15.228 -10.896 1.00 0.00 407 GLY A O 18
ATOM 11457 N N . SER A 1 36 ? -6.334 -14.034 -11.080 1.00 0.00 408 SER A N 18
ATOM 11458 C CA . SER A 1 36 ? -6.718 -14.635 -12.352 1.00 0.00 408 SER A CA 18
ATOM 11459 C C . SER A 1 36 ? -6.112 -13.866 -13.522 1.00 0.00 408 SER A C 18
ATOM 11460 O O . SER A 1 36 ? -6.217 -12.641 -13.595 1.00 0.00 408 SER A O 18
ATOM 11468 N N . VAL A 1 37 ? -5.478 -14.593 -14.435 1.00 0.00 409 VAL A N 18
ATOM 11469 C CA . VAL A 1 37 ? -4.855 -13.981 -15.603 1.00 0.00 409 VAL A CA 18
ATOM 11470 C C . VAL A 1 37 ? -5.900 -13.590 -16.642 1.00 0.00 409 VAL A C 18
ATOM 11471 O O . VAL A 1 37 ? -7.083 -13.896 -16.494 1.00 0.00 409 VAL A O 18
ATOM 11484 N N . GLY A 1 38 ? -5.455 -12.911 -17.694 1.00 0.00 410 GLY A N 18
ATOM 11485 C CA . GLY A 1 38 ? -6.365 -12.488 -18.743 1.00 0.00 410 GLY A CA 18
ATOM 11486 C C . GLY A 1 38 ? -6.564 -10.986 -18.769 1.00 0.00 410 GLY A C 18
ATOM 11487 O O . GLY A 1 38 ? -5.627 -10.232 -19.035 1.00 0.00 410 GLY A O 18
ATOM 11491 N N . LYS A 1 39 ? -7.787 -10.548 -18.493 1.00 0.00 411 LYS A N 18
ATOM 11492 C CA . LYS A 1 39 ? -8.107 -9.125 -18.485 1.00 0.00 411 LYS A CA 18
ATOM 11493 C C . LYS A 1 39 ? -7.597 -8.460 -17.211 1.00 0.00 411 LYS A C 18
ATOM 11494 O O . LYS A 1 39 ? -7.710 -9.018 -16.120 1.00 0.00 411 LYS A O 18
ATOM 11513 N N . SER A 1 40 ? -7.037 -7.263 -17.357 1.00 0.00 412 SER A N 18
ATOM 11514 C CA . SER A 1 40 ? -6.508 -6.523 -16.218 1.00 0.00 412 SER A CA 18
ATOM 11515 C C . SER A 1 40 ? -6.378 -5.038 -16.548 1.00 0.00 412 SER A C 18
ATOM 11516 O O . SER A 1 40 ? -6.643 -4.615 -17.672 1.00 0.00 412 SER A O 18
ATOM 11524 N N . GLY A 1 41 ? -5.969 -4.252 -15.557 1.00 0.00 413 GLY A N 18
ATOM 11525 C CA . GLY A 1 41 ? -5.811 -2.824 -15.760 1.00 0.00 413 GLY A CA 18
ATOM 11526 C C . GLY A 1 41 ? -7.131 -2.081 -15.699 1.00 0.00 413 GLY A C 18
ATOM 11527 O O . GLY A 1 41 ? -8.203 -2.681 -15.620 1.00 0.00 413 GLY A O 18
ATOM 11531 N N . PRO A 1 42 ? -7.063 -0.742 -15.736 1.00 0.00 414 PRO A N 18
ATOM 11532 C CA . PRO A 1 42 ? -8.253 0.113 -15.684 1.00 0.00 414 PRO A CA 18
ATOM 11533 C C . PRO A 1 42 ? -9.087 0.023 -16.958 1.00 0.00 414 PRO A C 18
ATOM 11534 O O . PRO A 1 42 ? -8.687 -0.619 -17.929 1.00 0.00 414 PRO A O 18
ATOM 11545 N N . SER A 1 43 ? -10.247 0.672 -16.948 1.00 0.00 415 SER A N 18
ATOM 11546 C CA . SER A 1 43 ? -11.138 0.662 -18.101 1.00 0.00 415 SER A CA 18
ATOM 11547 C C . SER A 1 43 ? -11.317 2.070 -18.661 1.00 0.00 415 SER A C 18
ATOM 11548 O O . SER A 1 43 ? -12.249 2.784 -18.290 1.00 0.00 415 SER A O 18
ATOM 11556 N N . SER A 1 44 ? -10.418 2.462 -19.558 1.00 0.00 416 SER A N 18
ATOM 11557 C CA . SER A 1 44 ? -10.473 3.786 -20.167 1.00 0.00 416 SER A CA 18
ATOM 11558 C C . SER A 1 44 ? -10.948 3.698 -21.614 1.00 0.00 416 SER A C 18
ATOM 11559 O O . SER A 1 44 ? -11.109 2.609 -22.162 1.00 0.00 416 SER A O 18
ATOM 11567 N N . GLY A 1 45 ? -11.171 4.856 -22.229 1.00 0.00 417 GLY A N 18
ATOM 11568 C CA . GLY A 1 45 ? -11.626 4.890 -23.606 1.00 0.00 417 GLY A CA 18
ATOM 11569 C C . GLY A 1 45 ? -12.591 6.028 -23.871 1.00 0.00 417 GLY A C 18
ATOM 11570 O O . GLY A 1 45 ? -13.163 6.561 -22.921 1.00 0.00 417 GLY A O 18
ATOM 11575 N N . GLY A 1 1 ? 4.018 15.785 -17.080 1.00 0.00 373 GLY A N 19
ATOM 11576 C CA . GLY A 1 1 ? 3.960 17.047 -17.793 1.00 0.00 373 GLY A CA 19
ATOM 11577 C C . GLY A 1 1 ? 2.684 17.201 -18.596 1.00 0.00 373 GLY A C 19
ATOM 11578 O O . GLY A 1 1 ? 1.904 18.124 -18.363 1.00 0.00 373 GLY A O 19
ATOM 11582 N N . SER A 1 2 ? 2.471 16.296 -19.546 1.00 0.00 374 SER A N 19
ATOM 11583 C CA . SER A 1 2 ? 1.283 16.339 -20.390 1.00 0.00 374 SER A CA 19
ATOM 11584 C C . SER A 1 2 ? 0.189 15.431 -19.835 1.00 0.00 374 SER A C 19
ATOM 11585 O O . SER A 1 2 ? -0.869 15.900 -19.416 1.00 0.00 374 SER A O 19
ATOM 11593 N N . SER A 1 3 ? 0.453 14.128 -19.836 1.00 0.00 375 SER A N 19
ATOM 11594 C CA . SER A 1 3 ? -0.509 13.153 -19.336 1.00 0.00 375 SER A CA 19
ATOM 11595 C C . SER A 1 3 ? -0.492 13.105 -17.811 1.00 0.00 375 SER A C 19
ATOM 11596 O O . SER A 1 3 ? -1.506 13.350 -17.160 1.00 0.00 375 SER A O 19
ATOM 11604 N N . GLY A 1 4 ? 0.670 12.786 -17.248 1.00 0.00 376 GLY A N 19
ATOM 11605 C CA . GLY A 1 4 ? 0.799 12.711 -15.805 1.00 0.00 376 GLY A CA 19
ATOM 11606 C C . GLY A 1 4 ? 0.866 11.283 -15.302 1.00 0.00 376 GLY A C 19
ATOM 11607 O O . GLY A 1 4 ? 0.833 10.338 -16.090 1.00 0.00 376 GLY A O 19
ATOM 11611 N N . SER A 1 5 ? 0.962 11.124 -13.986 1.00 0.00 377 SER A N 19
ATOM 11612 C CA . SER A 1 5 ? 1.040 9.800 -13.379 1.00 0.00 377 SER A CA 19
ATOM 11613 C C . SER A 1 5 ? 0.928 9.892 -11.860 1.00 0.00 377 SER A C 19
ATOM 11614 O O . SER A 1 5 ? 1.521 10.770 -11.235 1.00 0.00 377 SER A O 19
ATOM 11622 N N . SER A 1 6 ? 0.163 8.977 -11.274 1.00 0.00 378 SER A N 19
ATOM 11623 C CA . SER A 1 6 ? -0.031 8.955 -9.829 1.00 0.00 378 SER A CA 19
ATOM 11624 C C . SER A 1 6 ? 0.804 7.852 -9.185 1.00 0.00 378 SER A C 19
ATOM 11625 O O . SER A 1 6 ? 0.313 6.752 -8.935 1.00 0.00 378 SER A O 19
ATOM 11633 N N . GLY A 1 7 ? 2.070 8.156 -8.919 1.00 0.00 379 GLY A N 19
ATOM 11634 C CA . GLY A 1 7 ? 2.954 7.182 -8.306 1.00 0.00 379 GLY A CA 19
ATOM 11635 C C . GLY A 1 7 ? 3.682 7.737 -7.099 1.00 0.00 379 GLY A C 19
ATOM 11636 O O . GLY A 1 7 ? 3.946 8.937 -7.023 1.00 0.00 379 GLY A O 19
ATOM 11640 N N . GLU A 1 8 ? 4.006 6.863 -6.151 1.00 0.00 380 GLU A N 19
ATOM 11641 C CA . GLU A 1 8 ? 4.705 7.275 -4.939 1.00 0.00 380 GLU A CA 19
ATOM 11642 C C . GLU A 1 8 ? 5.438 6.096 -4.307 1.00 0.00 380 GLU A C 19
ATOM 11643 O O . GLU A 1 8 ? 4.953 4.964 -4.327 1.00 0.00 380 GLU A O 19
ATOM 11655 N N . LYS A 1 9 ? 6.612 6.368 -3.746 1.00 0.00 381 LYS A N 19
ATOM 11656 C CA . LYS A 1 9 ? 7.413 5.332 -3.106 1.00 0.00 381 LYS A CA 19
ATOM 11657 C C . LYS A 1 9 ? 7.844 4.274 -4.118 1.00 0.00 381 LYS A C 19
ATOM 11658 O O . LYS A 1 9 ? 7.260 4.136 -5.193 1.00 0.00 381 LYS A O 19
ATOM 11677 N N . PRO A 1 10 ? 8.888 3.509 -3.768 1.00 0.00 382 PRO A N 19
ATOM 11678 C CA . PRO A 1 10 ? 9.418 2.450 -4.631 1.00 0.00 382 PRO A CA 19
ATOM 11679 C C . PRO A 1 10 ? 8.464 1.266 -4.748 1.00 0.00 382 PRO A C 19
ATOM 11680 O O . PRO A 1 10 ? 8.576 0.454 -5.667 1.00 0.00 382 PRO A O 19
ATOM 11691 N N . TYR A 1 11 ? 7.527 1.173 -3.811 1.00 0.00 383 TYR A N 19
ATOM 11692 C CA . TYR A 1 11 ? 6.554 0.087 -3.808 1.00 0.00 383 TYR A CA 19
ATOM 11693 C C . TYR A 1 11 ? 5.160 0.604 -3.469 1.00 0.00 383 TYR A C 19
ATOM 11694 O O . TYR A 1 11 ? 4.887 0.986 -2.331 1.00 0.00 383 TYR A O 19
ATOM 11712 N N . SER A 1 12 ? 4.281 0.614 -4.465 1.00 0.00 384 SER A N 19
ATOM 11713 C CA . SER A 1 12 ? 2.914 1.087 -4.275 1.00 0.00 384 SER A CA 19
ATOM 11714 C C . SER A 1 12 ? 1.910 0.092 -4.848 1.00 0.00 384 SER A C 19
ATOM 11715 O O . SER A 1 12 ? 2.260 -0.761 -5.663 1.00 0.00 384 SER A O 19
ATOM 11723 N N . CYS A 1 13 ? 0.659 0.208 -4.414 1.00 0.00 385 CYS A N 19
ATOM 11724 C CA . CYS A 1 13 ? -0.398 -0.680 -4.882 1.00 0.00 385 CYS A CA 19
ATOM 11725 C C . CYS A 1 13 ? -1.441 0.091 -5.686 1.00 0.00 385 CYS A C 19
ATOM 11726 O O . CYS A 1 13 ? -2.551 0.352 -5.222 1.00 0.00 385 CYS A O 19
ATOM 11733 N N . PRO A 1 14 ? -1.077 0.465 -6.922 1.00 0.00 386 PRO A N 19
ATOM 11734 C CA . PRO A 1 14 ? -1.966 1.210 -7.818 1.00 0.00 386 PRO A CA 19
ATOM 11735 C C . PRO A 1 14 ? -3.134 0.364 -8.312 1.00 0.00 386 PRO A C 19
ATOM 11736 O O . PRO A 1 14 ? -4.070 0.877 -8.925 1.00 0.00 386 PRO A O 19
ATOM 11747 N N . VAL A 1 15 ? -3.073 -0.936 -8.040 1.00 0.00 387 VAL A N 19
ATOM 11748 C CA . VAL A 1 15 ? -4.127 -1.854 -8.456 1.00 0.00 387 VAL A CA 19
ATOM 11749 C C . VAL A 1 15 ? -5.439 -1.542 -7.745 1.00 0.00 387 VAL A C 19
ATOM 11750 O O . VAL A 1 15 ? -6.504 -1.524 -8.363 1.00 0.00 387 VAL A O 19
ATOM 11763 N N . CYS A 1 16 ? -5.356 -1.297 -6.442 1.00 0.00 388 CYS A N 19
ATOM 11764 C CA . CYS A 1 16 ? -6.536 -0.985 -5.645 1.00 0.00 388 CYS A CA 19
ATOM 11765 C C . CYS A 1 16 ? -6.450 0.428 -5.074 1.00 0.00 388 CYS A C 19
ATOM 11766 O O . CYS A 1 16 ? -7.468 1.056 -4.789 1.00 0.00 388 CYS A O 19
ATOM 11773 N N . GLY A 1 17 ? -5.226 0.921 -4.911 1.00 0.00 389 GLY A N 19
ATOM 11774 C CA . GLY A 1 17 ? -5.029 2.255 -4.376 1.00 0.00 389 GLY A CA 19
ATOM 11775 C C . GLY A 1 17 ? -4.584 2.239 -2.927 1.00 0.00 389 GLY A C 19
ATOM 11776 O O . GLY A 1 17 ? -5.387 2.464 -2.021 1.00 0.00 389 GLY A O 19
ATOM 11780 N N . LEU A 1 18 ? -3.302 1.970 -2.706 1.00 0.00 390 LEU A N 19
ATOM 11781 C CA . LEU A 1 18 ? -2.752 1.923 -1.356 1.00 0.00 390 LEU A CA 19
ATOM 11782 C C . LEU A 1 18 ? -1.228 1.876 -1.391 1.00 0.00 390 LEU A C 19
ATOM 11783 O O . LEU A 1 18 ? -0.638 1.128 -2.171 1.00 0.00 390 LEU A O 19
ATOM 11799 N N . ARG A 1 19 ? -0.596 2.677 -0.539 1.00 0.00 391 ARG A N 19
ATOM 11800 C CA . ARG A 1 19 ? 0.859 2.726 -0.472 1.00 0.00 391 ARG A CA 19
ATOM 11801 C C . ARG A 1 19 ? 1.389 1.741 0.567 1.00 0.00 391 ARG A C 19
ATOM 11802 O O . ARG A 1 19 ? 0.636 1.239 1.402 1.00 0.00 391 ARG A O 19
ATOM 11823 N N . PHE A 1 20 ? 2.688 1.470 0.508 1.00 0.00 392 PHE A N 19
ATOM 11824 C CA . PHE A 1 20 ? 3.319 0.544 1.442 1.00 0.00 392 PHE A CA 19
ATOM 11825 C C . PHE A 1 20 ? 4.766 0.945 1.712 1.00 0.00 392 PHE A C 19
ATOM 11826 O O . PHE A 1 20 ? 5.366 1.701 0.947 1.00 0.00 392 PHE A O 19
ATOM 11843 N N . LYS A 1 21 ? 5.322 0.433 2.805 1.00 0.00 393 LYS A N 19
ATOM 11844 C CA . LYS A 1 21 ? 6.699 0.735 3.177 1.00 0.00 393 LYS A CA 19
ATOM 11845 C C . LYS A 1 21 ? 7.589 -0.492 3.010 1.00 0.00 393 LYS A C 19
ATOM 11846 O O . LYS A 1 21 ? 8.756 -0.378 2.636 1.00 0.00 393 LYS A O 19
ATOM 11865 N N . ARG A 1 22 ? 7.030 -1.666 3.288 1.00 0.00 394 ARG A N 19
ATOM 11866 C CA . ARG A 1 22 ? 7.774 -2.914 3.168 1.00 0.00 394 ARG A CA 19
ATOM 11867 C C . ARG A 1 22 ? 7.656 -3.484 1.758 1.00 0.00 394 ARG A C 19
ATOM 11868 O O . ARG A 1 22 ? 6.659 -3.265 1.069 1.00 0.00 394 ARG A O 19
ATOM 11889 N N . LYS A 1 23 ? 8.681 -4.214 1.333 1.00 0.00 395 LYS A N 19
ATOM 11890 C CA . LYS A 1 23 ? 8.694 -4.816 0.005 1.00 0.00 395 LYS A CA 19
ATOM 11891 C C . LYS A 1 23 ? 8.061 -6.204 0.031 1.00 0.00 395 LYS A C 19
ATOM 11892 O O . LYS A 1 23 ? 7.508 -6.663 -0.969 1.00 0.00 395 LYS A O 19
ATOM 11911 N N . ASP A 1 24 ? 8.145 -6.866 1.179 1.00 0.00 396 ASP A N 19
ATOM 11912 C CA . ASP A 1 24 ? 7.577 -8.200 1.335 1.00 0.00 396 ASP A CA 19
ATOM 11913 C C . ASP A 1 24 ? 6.097 -8.123 1.697 1.00 0.00 396 ASP A C 19
ATOM 11914 O O . ASP A 1 24 ? 5.330 -9.042 1.412 1.00 0.00 396 ASP A O 19
ATOM 11923 N N . ARG A 1 25 ? 5.704 -7.020 2.326 1.00 0.00 397 ARG A N 19
ATOM 11924 C CA . ARG A 1 25 ? 4.317 -6.823 2.729 1.00 0.00 397 ARG A CA 19
ATOM 11925 C C . ARG A 1 25 ? 3.478 -6.318 1.559 1.00 0.00 397 ARG A C 19
ATOM 11926 O O . ARG A 1 25 ? 2.303 -6.662 1.431 1.00 0.00 397 ARG A O 19
ATOM 11947 N N . MET A 1 26 ? 4.089 -5.500 0.709 1.00 0.00 398 MET A N 19
ATOM 11948 C CA . MET A 1 26 ? 3.398 -4.948 -0.450 1.00 0.00 398 MET A CA 19
ATOM 11949 C C . MET A 1 26 ? 3.194 -6.015 -1.521 1.00 0.00 398 MET A C 19
ATOM 11950 O O . MET A 1 26 ? 2.232 -5.963 -2.287 1.00 0.00 398 MET A O 19
ATOM 11964 N N . SER A 1 27 ? 4.104 -6.982 -1.567 1.00 0.00 399 SER A N 19
ATOM 11965 C CA . SER A 1 27 ? 4.026 -8.060 -2.547 1.00 0.00 399 SER A CA 19
ATOM 11966 C C . SER A 1 27 ? 2.830 -8.964 -2.264 1.00 0.00 399 SER A C 19
ATOM 11967 O O . SER A 1 27 ? 1.951 -9.132 -3.110 1.00 0.00 399 SER A O 19
ATOM 11975 N N . TYR A 1 28 ? 2.804 -9.544 -1.070 1.00 0.00 400 TYR A N 19
ATOM 11976 C CA . TYR A 1 28 ? 1.718 -10.434 -0.675 1.00 0.00 400 TYR A CA 19
ATOM 11977 C C . TYR A 1 28 ? 0.366 -9.745 -0.829 1.00 0.00 400 TYR A C 19
ATOM 11978 O O . TYR A 1 28 ? -0.657 -10.398 -1.034 1.00 0.00 400 TYR A O 19
ATOM 11996 N N . HIS A 1 29 ? 0.370 -8.419 -0.729 1.00 0.00 401 HIS A N 19
ATOM 11997 C CA . HIS A 1 29 ? -0.855 -7.639 -0.858 1.00 0.00 401 HIS A CA 19
ATOM 11998 C C . HIS A 1 29 ? -1.197 -7.403 -2.326 1.00 0.00 401 HIS A C 19
ATOM 11999 O O . HIS A 1 29 ? -2.216 -7.885 -2.822 1.00 0.00 401 HIS A O 19
ATOM 12013 N N . VAL A 1 30 ? -0.340 -6.658 -3.016 1.00 0.00 402 VAL A N 19
ATOM 12014 C CA . VAL A 1 30 ? -0.551 -6.358 -4.427 1.00 0.00 402 VAL A CA 19
ATOM 12015 C C . VAL A 1 30 ? -0.791 -7.632 -5.229 1.00 0.00 402 VAL A C 19
ATOM 12016 O O . VAL A 1 30 ? -1.491 -7.617 -6.242 1.00 0.00 402 VAL A O 19
ATOM 12029 N N . ARG A 1 31 ? -0.207 -8.734 -4.769 1.00 0.00 403 ARG A N 19
ATOM 12030 C CA . ARG A 1 31 ? -0.357 -10.017 -5.445 1.00 0.00 403 ARG A CA 19
ATOM 12031 C C . ARG A 1 31 ? -1.723 -10.629 -5.151 1.00 0.00 403 ARG A C 19
ATOM 12032 O O . ARG A 1 31 ? -2.320 -11.280 -6.009 1.00 0.00 403 ARG A O 19
ATOM 12053 N N . SER A 1 32 ? -2.212 -10.417 -3.933 1.00 0.00 404 SER A N 19
ATOM 12054 C CA . SER A 1 32 ? -3.506 -10.952 -3.525 1.00 0.00 404 SER A CA 19
ATOM 12055 C C . SER A 1 32 ? -4.593 -10.565 -4.523 1.00 0.00 404 SER A C 19
ATOM 12056 O O . SER A 1 32 ? -5.572 -11.289 -4.703 1.00 0.00 404 SER A O 19
ATOM 12064 N N . HIS A 1 33 ? -4.413 -9.417 -5.168 1.00 0.00 405 HIS A N 19
ATOM 12065 C CA . HIS A 1 33 ? -5.378 -8.932 -6.149 1.00 0.00 405 HIS A CA 19
ATOM 12066 C C . HIS A 1 33 ? -5.440 -9.863 -7.356 1.00 0.00 405 HIS A C 19
ATOM 12067 O O . HIS A 1 33 ? -6.435 -10.555 -7.569 1.00 0.00 405 HIS A O 19
ATOM 12081 N N . ASP A 1 34 ? -4.370 -9.873 -8.144 1.00 0.00 406 ASP A N 19
ATOM 12082 C CA . ASP A 1 34 ? -4.303 -10.719 -9.330 1.00 0.00 406 ASP A CA 19
ATOM 12083 C C . ASP A 1 34 ? -4.542 -12.182 -8.969 1.00 0.00 406 ASP A C 19
ATOM 12084 O O . ASP A 1 34 ? -5.044 -12.958 -9.781 1.00 0.00 406 ASP A O 19
ATOM 12093 N N . GLY A 1 35 ? -4.178 -12.551 -7.745 1.00 0.00 407 GLY A N 19
ATOM 12094 C CA . GLY A 1 35 ? -4.360 -13.920 -7.299 1.00 0.00 407 GLY A CA 19
ATOM 12095 C C . GLY A 1 35 ? -5.624 -14.100 -6.481 1.00 0.00 407 GLY A C 19
ATOM 12096 O O . GLY A 1 35 ? -5.578 -14.599 -5.357 1.00 0.00 407 GLY A O 19
ATOM 12100 N N . SER A 1 36 ? -6.756 -13.692 -7.046 1.00 0.00 408 SER A N 19
ATOM 12101 C CA . SER A 1 36 ? -8.037 -13.806 -6.360 1.00 0.00 408 SER A CA 19
ATOM 12102 C C . SER A 1 36 ? -9.188 -13.453 -7.297 1.00 0.00 408 SER A C 19
ATOM 12103 O O . SER A 1 36 ? -9.021 -12.683 -8.243 1.00 0.00 408 SER A O 19
ATOM 12111 N N . VAL A 1 37 ? -10.359 -14.022 -7.027 1.00 0.00 409 VAL A N 19
ATOM 12112 C CA . VAL A 1 37 ? -11.539 -13.768 -7.844 1.00 0.00 409 VAL A CA 19
ATOM 12113 C C . VAL A 1 37 ? -12.078 -12.361 -7.609 1.00 0.00 409 VAL A C 19
ATOM 12114 O O . VAL A 1 37 ? -11.493 -11.578 -6.862 1.00 0.00 409 VAL A O 19
ATOM 12127 N N . GLY A 1 38 ? -13.199 -12.048 -8.251 1.00 0.00 410 GLY A N 19
ATOM 12128 C CA . GLY A 1 38 ? -13.799 -10.735 -8.099 1.00 0.00 410 GLY A CA 19
ATOM 12129 C C . GLY A 1 38 ? -13.697 -9.901 -9.360 1.00 0.00 410 GLY A C 19
ATOM 12130 O O . GLY A 1 38 ? -14.675 -9.740 -10.089 1.00 0.00 410 GLY A O 19
ATOM 12134 N N . LYS A 1 39 ? -12.508 -9.365 -9.618 1.00 0.00 411 LYS A N 19
ATOM 12135 C CA . LYS A 1 39 ? -12.280 -8.542 -10.799 1.00 0.00 411 LYS A CA 19
ATOM 12136 C C . LYS A 1 39 ? -11.390 -9.267 -11.804 1.00 0.00 411 LYS A C 19
ATOM 12137 O O . LYS A 1 39 ? -10.416 -9.919 -11.428 1.00 0.00 411 LYS A O 19
ATOM 12156 N N . SER A 1 40 ? -11.730 -9.147 -13.083 1.00 0.00 412 SER A N 19
ATOM 12157 C CA . SER A 1 40 ? -10.963 -9.793 -14.142 1.00 0.00 412 SER A CA 19
ATOM 12158 C C . SER A 1 40 ? -10.280 -8.756 -15.028 1.00 0.00 412 SER A C 19
ATOM 12159 O O . SER A 1 40 ? -10.730 -8.478 -16.138 1.00 0.00 412 SER A O 19
ATOM 12167 N N . GLY A 1 41 ? -9.187 -8.186 -14.527 1.00 0.00 413 GLY A N 19
ATOM 12168 C CA . GLY A 1 41 ? -8.458 -7.186 -15.285 1.00 0.00 413 GLY A CA 19
ATOM 12169 C C . GLY A 1 41 ? -9.278 -5.936 -15.533 1.00 0.00 413 GLY A C 19
ATOM 12170 O O . GLY A 1 41 ? -10.466 -5.872 -15.214 1.00 0.00 413 GLY A O 19
ATOM 12174 N N . PRO A 1 42 ? -8.639 -4.910 -16.115 1.00 0.00 414 PRO A N 19
ATOM 12175 C CA . PRO A 1 42 ? -9.298 -3.636 -16.418 1.00 0.00 414 PRO A CA 19
ATOM 12176 C C . PRO A 1 42 ? -10.319 -3.764 -17.542 1.00 0.00 414 PRO A C 19
ATOM 12177 O O . PRO A 1 42 ? -11.302 -3.024 -17.589 1.00 0.00 414 PRO A O 19
ATOM 12188 N N . SER A 1 43 ? -10.082 -4.709 -18.447 1.00 0.00 415 SER A N 19
ATOM 12189 C CA . SER A 1 43 ? -10.980 -4.932 -19.573 1.00 0.00 415 SER A CA 19
ATOM 12190 C C . SER A 1 43 ? -11.119 -3.668 -20.416 1.00 0.00 415 SER A C 19
ATOM 12191 O O . SER A 1 43 ? -12.200 -3.360 -20.920 1.00 0.00 415 SER A O 19
ATOM 12199 N N . SER A 1 44 ? -10.018 -2.939 -20.564 1.00 0.00 416 SER A N 19
ATOM 12200 C CA . SER A 1 44 ? -10.017 -1.705 -21.342 1.00 0.00 416 SER A CA 19
ATOM 12201 C C . SER A 1 44 ? -8.684 -1.518 -22.060 1.00 0.00 416 SER A C 19
ATOM 12202 O O . SER A 1 44 ? -7.649 -2.009 -21.612 1.00 0.00 416 SER A O 19
ATOM 12210 N N . GLY A 1 45 ? -8.718 -0.802 -23.181 1.00 0.00 417 GLY A N 19
ATOM 12211 C CA . GLY A 1 45 ? -7.508 -0.562 -23.945 1.00 0.00 417 GLY A CA 19
ATOM 12212 C C . GLY A 1 45 ? -7.030 -1.800 -24.678 1.00 0.00 417 GLY A C 19
ATOM 12213 O O . GLY A 1 45 ? -6.244 -1.674 -25.616 1.00 0.00 417 GLY A O 19
ATOM 12218 N N . GLY A 1 1 ? -8.197 21.879 -5.038 1.00 0.00 373 GLY A N 20
ATOM 12219 C CA . GLY A 1 1 ? -8.161 20.443 -5.245 1.00 0.00 373 GLY A CA 20
ATOM 12220 C C . GLY A 1 1 ? -7.162 20.036 -6.310 1.00 0.00 373 GLY A C 20
ATOM 12221 O O . GLY A 1 1 ? -7.135 20.610 -7.398 1.00 0.00 373 GLY A O 20
ATOM 12225 N N . SER A 1 2 ? -6.337 19.042 -5.995 1.00 0.00 374 SER A N 20
ATOM 12226 C CA . SER A 1 2 ? -5.327 18.561 -6.931 1.00 0.00 374 SER A CA 20
ATOM 12227 C C . SER A 1 2 ? -5.388 17.043 -7.063 1.00 0.00 374 SER A C 20
ATOM 12228 O O . SER A 1 2 ? -6.150 16.377 -6.361 1.00 0.00 374 SER A O 20
ATOM 12236 N N . SER A 1 3 ? -4.580 16.501 -7.969 1.00 0.00 375 SER A N 20
ATOM 12237 C CA . SER A 1 3 ? -4.544 15.061 -8.197 1.00 0.00 375 SER A CA 20
ATOM 12238 C C . SER A 1 3 ? -3.296 14.667 -8.982 1.00 0.00 375 SER A C 20
ATOM 12239 O O . SER A 1 3 ? -2.730 15.475 -9.716 1.00 0.00 375 SER A O 20
ATOM 12247 N N . GLY A 1 4 ? -2.874 13.416 -8.820 1.00 0.00 376 GLY A N 20
ATOM 12248 C CA . GLY A 1 4 ? -1.696 12.935 -9.518 1.00 0.00 376 GLY A CA 20
ATOM 12249 C C . GLY A 1 4 ? -0.435 13.065 -8.687 1.00 0.00 376 GLY A C 20
ATOM 12250 O O . GLY A 1 4 ? -0.333 13.948 -7.835 1.00 0.00 376 GLY A O 20
ATOM 12254 N N . SER A 1 5 ? 0.527 12.182 -8.932 1.00 0.00 377 SER A N 20
ATOM 12255 C CA . SER A 1 5 ? 1.785 12.198 -8.196 1.00 0.00 377 SER A CA 20
ATOM 12256 C C . SER A 1 5 ? 1.540 12.051 -6.697 1.00 0.00 377 SER A C 20
ATOM 12257 O O . SER A 1 5 ? 2.149 12.747 -5.885 1.00 0.00 377 SER A O 20
ATOM 12265 N N . SER A 1 6 ? 0.642 11.139 -6.338 1.00 0.00 378 SER A N 20
ATOM 12266 C CA . SER A 1 6 ? 0.311 10.902 -4.938 1.00 0.00 378 SER A CA 20
ATOM 12267 C C . SER A 1 6 ? 1.206 9.819 -4.344 1.00 0.00 378 SER A C 20
ATOM 12268 O O . SER A 1 6 ? 1.499 9.825 -3.149 1.00 0.00 378 SER A O 20
ATOM 12276 N N . GLY A 1 7 ? 1.637 8.887 -5.189 1.00 0.00 379 GLY A N 20
ATOM 12277 C CA . GLY A 1 7 ? 2.494 7.809 -4.731 1.00 0.00 379 GLY A CA 20
ATOM 12278 C C . GLY A 1 7 ? 3.735 7.651 -5.588 1.00 0.00 379 GLY A C 20
ATOM 12279 O O . GLY A 1 7 ? 3.727 6.912 -6.571 1.00 0.00 379 GLY A O 20
ATOM 12283 N N . GLU A 1 8 ? 4.803 8.349 -5.214 1.00 0.00 380 GLU A N 20
ATOM 12284 C CA . GLU A 1 8 ? 6.056 8.283 -5.957 1.00 0.00 380 GLU A CA 20
ATOM 12285 C C . GLU A 1 8 ? 7.062 7.379 -5.250 1.00 0.00 380 GLU A C 20
ATOM 12286 O O . GLU A 1 8 ? 8.272 7.586 -5.343 1.00 0.00 380 GLU A O 20
ATOM 12298 N N . LYS A 1 9 ? 6.552 6.376 -4.543 1.00 0.00 381 LYS A N 20
ATOM 12299 C CA . LYS A 1 9 ? 7.403 5.439 -3.820 1.00 0.00 381 LYS A CA 20
ATOM 12300 C C . LYS A 1 9 ? 7.785 4.257 -4.705 1.00 0.00 381 LYS A C 20
ATOM 12301 O O . LYS A 1 9 ? 7.141 3.973 -5.715 1.00 0.00 381 LYS A O 20
ATOM 12320 N N . PRO A 1 10 ? 8.858 3.550 -4.318 1.00 0.00 382 PRO A N 20
ATOM 12321 C CA . PRO A 1 10 ? 9.348 2.385 -5.062 1.00 0.00 382 PRO A CA 20
ATOM 12322 C C . PRO A 1 10 ? 8.403 1.193 -4.961 1.00 0.00 382 PRO A C 20
ATOM 12323 O O . PRO A 1 10 ? 8.453 0.278 -5.783 1.00 0.00 382 PRO A O 20
ATOM 12334 N N . TYR A 1 11 ? 7.543 1.210 -3.949 1.00 0.00 383 TYR A N 20
ATOM 12335 C CA . TYR A 1 11 ? 6.588 0.128 -3.739 1.00 0.00 383 TYR A CA 20
ATOM 12336 C C . TYR A 1 11 ? 5.219 0.679 -3.350 1.00 0.00 383 TYR A C 20
ATOM 12337 O O . TYR A 1 11 ? 5.087 1.407 -2.367 1.00 0.00 383 TYR A O 20
ATOM 12355 N N . SER A 1 12 ? 4.203 0.324 -4.130 1.00 0.00 384 SER A N 20
ATOM 12356 C CA . SER A 1 12 ? 2.843 0.783 -3.870 1.00 0.00 384 SER A CA 20
ATOM 12357 C C . SER A 1 12 ? 1.822 -0.156 -4.503 1.00 0.00 384 SER A C 20
ATOM 12358 O O . SER A 1 12 ? 2.171 -1.021 -5.308 1.00 0.00 384 SER A O 20
ATOM 12366 N N . CYS A 1 13 ? 0.557 0.019 -4.134 1.00 0.00 385 CYS A N 20
ATOM 12367 C CA . CYS A 1 13 ? -0.517 -0.812 -4.664 1.00 0.00 385 CYS A CA 20
ATOM 12368 C C . CYS A 1 13 ? -1.493 0.022 -5.488 1.00 0.00 385 CYS A C 20
ATOM 12369 O O . CYS A 1 13 ? -2.609 0.320 -5.060 1.00 0.00 385 CYS A O 20
ATOM 12376 N N . PRO A 1 14 ? -1.066 0.407 -6.700 1.00 0.00 386 PRO A N 20
ATOM 12377 C CA . PRO A 1 14 ? -1.887 1.211 -7.610 1.00 0.00 386 PRO A CA 20
ATOM 12378 C C . PRO A 1 14 ? -3.069 0.427 -8.169 1.00 0.00 386 PRO A C 20
ATOM 12379 O O . PRO A 1 14 ? -3.966 0.997 -8.792 1.00 0.00 386 PRO A O 20
ATOM 12390 N N . VAL A 1 15 ? -3.067 -0.882 -7.941 1.00 0.00 387 VAL A N 20
ATOM 12391 C CA . VAL A 1 15 ? -4.141 -1.744 -8.420 1.00 0.00 387 VAL A CA 20
ATOM 12392 C C . VAL A 1 15 ? -5.464 -1.398 -7.748 1.00 0.00 387 VAL A C 20
ATOM 12393 O O . VAL A 1 15 ? -6.507 -1.334 -8.400 1.00 0.00 387 VAL A O 20
ATOM 12406 N N . CYS A 1 16 ? -5.416 -1.175 -6.438 1.00 0.00 388 CYS A N 20
ATOM 12407 C CA . CYS A 1 16 ? -6.611 -0.836 -5.675 1.00 0.00 388 CYS A CA 20
ATOM 12408 C C . CYS A 1 16 ? -6.495 0.564 -5.079 1.00 0.00 388 CYS A C 20
ATOM 12409 O O . CYS A 1 16 ? -7.500 1.224 -4.818 1.00 0.00 388 CYS A O 20
ATOM 12416 N N . GLY A 1 17 ? -5.261 1.011 -4.866 1.00 0.00 389 GLY A N 20
ATOM 12417 C CA . GLY A 1 17 ? -5.037 2.330 -4.303 1.00 0.00 389 GLY A CA 20
ATOM 12418 C C . GLY A 1 17 ? -4.599 2.274 -2.853 1.00 0.00 389 GLY A C 20
ATOM 12419 O O . GLY A 1 17 ? -5.395 2.520 -1.946 1.00 0.00 389 GLY A O 20
ATOM 12423 N N . LEU A 1 18 ? -3.330 1.947 -2.632 1.00 0.00 390 LEU A N 20
ATOM 12424 C CA . LEU A 1 18 ? -2.787 1.858 -1.281 1.00 0.00 390 LEU A CA 20
ATOM 12425 C C . LEU A 1 18 ? -1.266 1.759 -1.311 1.00 0.00 390 LEU A C 20
ATOM 12426 O O . LEU A 1 18 ? -0.706 0.786 -1.815 1.00 0.00 390 LEU A O 20
ATOM 12442 N N . ARG A 1 19 ? -0.601 2.773 -0.765 1.00 0.00 391 ARG A N 20
ATOM 12443 C CA . ARG A 1 19 ? 0.856 2.800 -0.729 1.00 0.00 391 ARG A CA 20
ATOM 12444 C C . ARG A 1 19 ? 1.393 1.793 0.284 1.00 0.00 391 ARG A C 20
ATOM 12445 O O . ARG A 1 19 ? 0.650 1.283 1.123 1.00 0.00 391 ARG A O 20
ATOM 12466 N N . PHE A 1 20 ? 2.689 1.510 0.199 1.00 0.00 392 PHE A N 20
ATOM 12467 C CA . PHE A 1 20 ? 3.326 0.563 1.106 1.00 0.00 392 PHE A CA 20
ATOM 12468 C C . PHE A 1 20 ? 4.779 0.949 1.363 1.00 0.00 392 PHE A C 20
ATOM 12469 O O . PHE A 1 20 ? 5.422 1.585 0.528 1.00 0.00 392 PHE A O 20
ATOM 12486 N N . LYS A 1 21 ? 5.291 0.562 2.526 1.00 0.00 393 LYS A N 20
ATOM 12487 C CA . LYS A 1 21 ? 6.669 0.865 2.896 1.00 0.00 393 LYS A CA 20
ATOM 12488 C C . LYS A 1 21 ? 7.546 -0.378 2.794 1.00 0.00 393 LYS A C 20
ATOM 12489 O O . LYS A 1 21 ? 8.732 -0.288 2.476 1.00 0.00 393 LYS A O 20
ATOM 12508 N N . ARG A 1 22 ? 6.955 -1.538 3.064 1.00 0.00 394 ARG A N 20
ATOM 12509 C CA . ARG A 1 22 ? 7.684 -2.799 3.001 1.00 0.00 394 ARG A CA 20
ATOM 12510 C C . ARG A 1 22 ? 7.524 -3.453 1.632 1.00 0.00 394 ARG A C 20
ATOM 12511 O O . ARG A 1 22 ? 6.476 -3.337 0.996 1.00 0.00 394 ARG A O 20
ATOM 12532 N N . LYS A 1 23 ? 8.569 -4.139 1.184 1.00 0.00 395 LYS A N 20
ATOM 12533 C CA . LYS A 1 23 ? 8.546 -4.812 -0.110 1.00 0.00 395 LYS A CA 20
ATOM 12534 C C . LYS A 1 23 ? 8.010 -6.233 0.027 1.00 0.00 395 LYS A C 20
ATOM 12535 O O . LYS A 1 23 ? 7.369 -6.756 -0.886 1.00 0.00 395 LYS A O 20
ATOM 12554 N N . ASP A 1 24 ? 8.274 -6.853 1.171 1.00 0.00 396 ASP A N 20
ATOM 12555 C CA . ASP A 1 24 ? 7.816 -8.214 1.428 1.00 0.00 396 ASP A CA 20
ATOM 12556 C C . ASP A 1 24 ? 6.323 -8.235 1.740 1.00 0.00 396 ASP A C 20
ATOM 12557 O O . ASP A 1 24 ? 5.645 -9.237 1.511 1.00 0.00 396 ASP A O 20
ATOM 12566 N N . ARG A 1 25 ? 5.818 -7.123 2.265 1.00 0.00 397 ARG A N 20
ATOM 12567 C CA . ARG A 1 25 ? 4.406 -7.015 2.611 1.00 0.00 397 ARG A CA 20
ATOM 12568 C C . ARG A 1 25 ? 3.571 -6.661 1.383 1.00 0.00 397 ARG A C 20
ATOM 12569 O O . ARG A 1 25 ? 2.582 -7.327 1.080 1.00 0.00 397 ARG A O 20
ATOM 12590 N N . MET A 1 26 ? 3.977 -5.607 0.683 1.00 0.00 398 MET A N 20
ATOM 12591 C CA . MET A 1 26 ? 3.266 -5.165 -0.512 1.00 0.00 398 MET A CA 20
ATOM 12592 C C . MET A 1 26 ? 3.150 -6.298 -1.526 1.00 0.00 398 MET A C 20
ATOM 12593 O O . MET A 1 26 ? 2.204 -6.346 -2.312 1.00 0.00 398 MET A O 20
ATOM 12607 N N . SER A 1 27 ? 4.119 -7.208 -1.503 1.00 0.00 399 SER A N 20
ATOM 12608 C CA . SER A 1 27 ? 4.127 -8.339 -2.424 1.00 0.00 399 SER A CA 20
ATOM 12609 C C . SER A 1 27 ? 3.024 -9.333 -2.074 1.00 0.00 399 SER A C 20
ATOM 12610 O O . SER A 1 27 ? 2.548 -10.077 -2.932 1.00 0.00 399 SER A O 20
ATOM 12618 N N . TYR A 1 28 ? 2.622 -9.339 -0.808 1.00 0.00 400 TYR A N 20
ATOM 12619 C CA . TYR A 1 28 ? 1.577 -10.243 -0.342 1.00 0.00 400 TYR A CA 20
ATOM 12620 C C . TYR A 1 28 ? 0.197 -9.616 -0.517 1.00 0.00 400 TYR A C 20
ATOM 12621 O O . TYR A 1 28 ? -0.806 -10.320 -0.641 1.00 0.00 400 TYR A O 20
ATOM 12639 N N . HIS A 1 29 ? 0.155 -8.287 -0.527 1.00 0.00 401 HIS A N 20
ATOM 12640 C CA . HIS A 1 29 ? -1.102 -7.564 -0.689 1.00 0.00 401 HIS A CA 20
ATOM 12641 C C . HIS A 1 29 ? -1.404 -7.324 -2.165 1.00 0.00 401 HIS A C 20
ATOM 12642 O O . HIS A 1 29 ? -2.462 -7.710 -2.663 1.00 0.00 401 HIS A O 20
ATOM 12656 N N . VAL A 1 30 ? -0.469 -6.684 -2.860 1.00 0.00 402 VAL A N 20
ATOM 12657 C CA . VAL A 1 30 ? -0.636 -6.393 -4.279 1.00 0.00 402 VAL A CA 20
ATOM 12658 C C . VAL A 1 30 ? -0.957 -7.659 -5.065 1.00 0.00 402 VAL A C 20
ATOM 12659 O O . VAL A 1 30 ? -1.985 -7.740 -5.738 1.00 0.00 402 VAL A O 20
ATOM 12672 N N . ARG A 1 31 ? -0.071 -8.645 -4.976 1.00 0.00 403 ARG A N 20
ATOM 12673 C CA . ARG A 1 31 ? -0.259 -9.908 -5.680 1.00 0.00 403 ARG A CA 20
ATOM 12674 C C . ARG A 1 31 ? -1.627 -10.507 -5.366 1.00 0.00 403 ARG A C 20
ATOM 12675 O O . ARG A 1 31 ? -2.243 -11.150 -6.215 1.00 0.00 403 ARG A O 20
ATOM 12696 N N . SER A 1 32 ? -2.094 -10.291 -4.140 1.00 0.00 404 SER A N 20
ATOM 12697 C CA . SER A 1 32 ? -3.387 -10.813 -3.713 1.00 0.00 404 SER A CA 20
ATOM 12698 C C . SER A 1 32 ? -4.483 -10.425 -4.700 1.00 0.00 404 SER A C 20
ATOM 12699 O O . SER A 1 32 ? -5.466 -11.148 -4.870 1.00 0.00 404 SER A O 20
ATOM 12707 N N . HIS A 1 33 ? -4.308 -9.278 -5.348 1.00 0.00 405 HIS A N 20
ATOM 12708 C CA . HIS A 1 33 ? -5.282 -8.792 -6.320 1.00 0.00 405 HIS A CA 20
ATOM 12709 C C . HIS A 1 33 ? -5.260 -9.645 -7.584 1.00 0.00 405 HIS A C 20
ATOM 12710 O O . HIS A 1 33 ? -6.307 -9.962 -8.149 1.00 0.00 405 HIS A O 20
ATOM 12724 N N . ASP A 1 34 ? -4.061 -10.014 -8.022 1.00 0.00 406 ASP A N 20
ATOM 12725 C CA . ASP A 1 34 ? -3.903 -10.831 -9.220 1.00 0.00 406 ASP A CA 20
ATOM 12726 C C . ASP A 1 34 ? -4.366 -12.262 -8.966 1.00 0.00 406 ASP A C 20
ATOM 12727 O O . ASP A 1 34 ? -3.618 -13.083 -8.437 1.00 0.00 406 ASP A O 20
ATOM 12736 N N . GLY A 1 35 ? -5.606 -12.554 -9.347 1.00 0.00 407 GLY A N 20
ATOM 12737 C CA . GLY A 1 35 ? -6.149 -13.885 -9.151 1.00 0.00 407 GLY A CA 20
ATOM 12738 C C . GLY A 1 35 ? -7.652 -13.877 -8.957 1.00 0.00 407 GLY A C 20
ATOM 12739 O O . GLY A 1 35 ? -8.336 -14.837 -9.310 1.00 0.00 407 GLY A O 20
ATOM 12743 N N . SER A 1 36 ? -8.168 -12.789 -8.392 1.00 0.00 408 SER A N 20
ATOM 12744 C CA . SER A 1 36 ? -9.600 -12.662 -8.146 1.00 0.00 408 SER A CA 20
ATOM 12745 C C . SER A 1 36 ? -10.342 -12.305 -9.430 1.00 0.00 408 SER A C 20
ATOM 12746 O O . SER A 1 36 ? -11.521 -12.620 -9.587 1.00 0.00 408 SER A O 20
ATOM 12754 N N . VAL A 1 37 ? -9.641 -11.646 -10.348 1.00 0.00 409 VAL A N 20
ATOM 12755 C CA . VAL A 1 37 ? -10.232 -11.247 -11.620 1.00 0.00 409 VAL A CA 20
ATOM 12756 C C . VAL A 1 37 ? -11.446 -10.350 -11.404 1.00 0.00 409 VAL A C 20
ATOM 12757 O O . VAL A 1 37 ? -12.581 -10.755 -11.649 1.00 0.00 409 VAL A O 20
ATOM 12770 N N . GLY A 1 38 ? -11.197 -9.127 -10.945 1.00 0.00 410 GLY A N 20
ATOM 12771 C CA . GLY A 1 38 ? -12.279 -8.190 -10.705 1.00 0.00 410 GLY A CA 20
ATOM 12772 C C . GLY A 1 38 ? -11.872 -6.754 -10.965 1.00 0.00 410 GLY A C 20
ATOM 12773 O O . GLY A 1 38 ? -12.247 -5.849 -10.219 1.00 0.00 410 GLY A O 20
ATOM 12777 N N . LYS A 1 39 ? -11.099 -6.542 -12.025 1.00 0.00 411 LYS A N 20
ATOM 12778 C CA . LYS A 1 39 ? -10.639 -5.206 -12.383 1.00 0.00 411 LYS A CA 20
ATOM 12779 C C . LYS A 1 39 ? -10.683 -5.001 -13.894 1.00 0.00 411 LYS A C 20
ATOM 12780 O O . LYS A 1 39 ? -10.630 -5.961 -14.661 1.00 0.00 411 LYS A O 20
ATOM 12799 N N . SER A 1 40 ? -10.779 -3.743 -14.313 1.00 0.00 412 SER A N 20
ATOM 12800 C CA . SER A 1 40 ? -10.833 -3.413 -15.732 1.00 0.00 412 SER A CA 20
ATOM 12801 C C . SER A 1 40 ? -9.442 -3.086 -16.267 1.00 0.00 412 SER A C 20
ATOM 12802 O O . SER A 1 40 ? -9.115 -1.926 -16.511 1.00 0.00 412 SER A O 20
ATOM 12810 N N . GLY A 1 41 ? -8.625 -4.120 -16.446 1.00 0.00 413 GLY A N 20
ATOM 12811 C CA . GLY A 1 41 ? -7.279 -3.924 -16.950 1.00 0.00 413 GLY A CA 20
ATOM 12812 C C . GLY A 1 41 ? -6.415 -5.160 -16.794 1.00 0.00 413 GLY A C 20
ATOM 12813 O O . GLY A 1 41 ? -5.479 -5.192 -15.996 1.00 0.00 413 GLY A O 20
ATOM 12817 N N . PRO A 1 42 ? -6.730 -6.208 -17.570 1.00 0.00 414 PRO A N 20
ATOM 12818 C CA . PRO A 1 42 ? -5.989 -7.472 -17.532 1.00 0.00 414 PRO A CA 20
ATOM 12819 C C . PRO A 1 42 ? -4.585 -7.339 -18.113 1.00 0.00 414 PRO A C 20
ATOM 12820 O O . PRO A 1 42 ? -4.407 -7.318 -19.331 1.00 0.00 414 PRO A O 20
ATOM 12831 N N . SER A 1 43 ? -3.592 -7.249 -17.234 1.00 0.00 415 SER A N 20
ATOM 12832 C CA . SER A 1 43 ? -2.204 -7.114 -17.661 1.00 0.00 415 SER A CA 20
ATOM 12833 C C . SER A 1 43 ? -1.460 -8.438 -17.514 1.00 0.00 415 SER A C 20
ATOM 12834 O O . SER A 1 43 ? -0.574 -8.574 -16.671 1.00 0.00 415 SER A O 20
ATOM 12842 N N . SER A 1 44 ? -1.826 -9.411 -18.342 1.00 0.00 416 SER A N 20
ATOM 12843 C CA . SER A 1 44 ? -1.197 -10.726 -18.303 1.00 0.00 416 SER A CA 20
ATOM 12844 C C . SER A 1 44 ? 0.010 -10.778 -19.234 1.00 0.00 416 SER A C 20
ATOM 12845 O O . SER A 1 44 ? 1.098 -11.193 -18.836 1.00 0.00 416 SER A O 20
ATOM 12853 N N . GLY A 1 45 ? -0.190 -10.353 -20.478 1.00 0.00 417 GLY A N 20
ATOM 12854 C CA . GLY A 1 45 ? 0.890 -10.359 -21.447 1.00 0.00 417 GLY A CA 20
ATOM 12855 C C . GLY A 1 45 ? 0.450 -9.859 -22.809 1.00 0.00 417 GLY A C 20
ATOM 12856 O O . GLY A 1 45 ? 0.693 -10.540 -23.804 1.00 0.00 417 GLY A O 20
#

Sequence (45 aa):
GSSGSSGEKPYSCPVCGLRFKRKDRMSYHVRSHDGSVGKSGPSSGGSSGSSGEKPYSCPVCGLRFKRKDRMSYHVRSHDGSVGKSGPSSGGSSGSSGEKPYSCPVCGLRFKRKDRMSYHVRSHDGSVGKSGPSSGGSSGSSGEKPYSCPVCGLRFKRKDRMSYHVRSHDGSVGKSGPSSGGSSGSSGEKPYSCPVCGLRFKRKDRMSYHVRSHDGSVGKSGPSSGGSSGSSGEKPYSCPVCGLRFKRKDRMSYHVRSHDGSVGKSGPSSGGSSGSSGEKPYSCPVCGLRFKRKDRMSYHVRSHDGSVGKSGPSSGGSSGSSGEKPYSCPVCGLRFKRKDRMSYHVRSHDGSVGKSGPSSGGSSGSSGEKPYSCPVCGLRFKRKDRMSYHVRSHDGSVGKSGPSSGGSSGSSGEKPYSCPVCGLRFKRKDRMSYHVRSHDGSVGKSGPSSGGSSGSSGEKPYSCPVCGLRFKRKDRMSYHVRSHDGSVGKSGPSSGGSSGSSGEKPYSCPVCGLRFKRKDRMSYHVRSHDGSVGKSGPSSGGSSGSSGEKPYSCPVCGLRFKRKDRMSYHVRSHDGSVGKSGPSSGGSSGSSGEKPYSCPVCGLRFKRKDRMSYHVRSHDGSVGKSGPSSGGSSGSSGEKPYSCPVCGLRFKRKDRMSYHVRSHDGSVGKSGPSSGGSSGSSGEKPYSCPVCGLRFKRKDRMSYHVRSHDGSVGKSGPSSGGSSGSSGEKPYSCPVCGLRFKRKDRMSYHVRSHDGSVGKSGPSSGGSSGSSGEKPYSCPVCGLRFKRKDRMSYHVRSHDGSVGKSGPSSGGSSGSSGEKPYSCPVCGLRFKRKDRMSYHVRSHDGSVGKSGPSSGGSSGSSGEKPYSCPVCGLRFKRKDRMSYHVRSHDGSVGKSGPSSG

Solvent-accessible surface area: 4397 Å² total; per-residue (Å²): 139,110,90,78,64,138,71,124,65,116,79,37,0,114,92,73,54,96,142,41,163,142,104,96,175,32,39,186,53,34,168,83,74,108,68,105,140,70,182,105,53,144,103,124,125

Nearest PDB structures (foldseek):
  2epq-assembly1_A  TM=6.164E-01  e=2.495E-06  Homo sapiens
  2eoz-assembly1_A  TM=5.639E-01  e=5.712E-02  Homo sapiens
  2cot-assembly1_A  TM=6.461E-01  e=4.072E-01  Homo sapiens
  2el6-assembly1_A  TM=5.125E-01  e=4.072E-01  Homo sapiens
  1x5w-assembly1_A  TM=5.799E-01  e=1.745E+00  Homo sapiens

GO terms:
  GO:0005515 protein binding (F, IPI)
  GO:0031625 ubiquitin protein ligase binding (F, IPI)
  GO:0005654 nucleoplasm (C, IDA)
  GO:0005634 nucleus (C, TAS)
  GO:0045892 negative regulation of DNA-templated transcription (P, TAS)
  GO:0006355 regulation of DNA-templated transcription (P, TAS)

Organism: Homo sapiens (NCBI:txid9606)

Radius of gyration: 15.91 Å; Cα contacts (8 Å, |Δi|>4): 28; chains: 1; bounding box: 18×54×18 Å

InterPro domains:
  IPR000210 BTB/POZ domain [PF00651] (30-159)
  IPR000210 BTB/POZ domain [PS50097] (41-130)
  IPR000210 BTB/POZ domain [SM00225] (41-160)
  IPR000637 HMG-I/HMG-Y, DNA-binding, conserved site [PS00354] (262-272)
  IPR011333 SKP1/BTB/POZ domain superfamily [G3DSA:3.30.710.10] (14-164)
  IPR011333 SKP1/BTB/POZ domain superfamily [SSF54695] (13-158)
  IPR013087 Zinc finger C2H2-type [PF00096] (357-377)
  IPR013087 Zinc finger C2H2-type [PF00096] (383-405)
  IPR013087 Zinc finger C2H2-type [PF00096] (413-436)
  IPR013087 Zinc finger C2H2-type [PF00096] (497-517)
  IPR013087 Zinc finger C2H2-type [PF00096] (605-628)
  IPR013087 Zinc finger C2H2-type [PF13912] (442-466)
  IPR013087 Zinc finger C2H2-type [PS00028] (294-314)
  IPR013087 Zinc finger C2H2-type [PS00028] (357-377)
  IPR013087 Zinc finger C2H2-type [PS00028] (385-405)
  IPR013087 Zinc finger C2H2-type [PS00028] (415-436)
  IPR013087 Zinc finger C2H2-type [PS00028] (444-464)
  IPR013087 Zinc finger C2H2-type [PS00028] (497-518)
  IPR013087 Zinc finger C2H2-type [PS00028] (607-628)
  IPR013087 Zinc finger C2H2-type [PS50157] (292-314)

Secondary structure (DSSP, 8-state):
-----SS--SSEETTTTEE-S-HHHHHHHHHHHS----PPP----

Foldseek 3Di:
DDDDPPDPDPAQQPVVGGGDDDPVVSCVVNVVPVPPPDDDDDDPD